Protein AF-A0A532TIZ2-F1 (afdb_monomer_lite)

Sequence (999 aa):
MKEFKVNKYITLKQEGVMSITEIHMETHTLVHWHSSIPINERNEDNTEEEFNNRCSSIQKWVESEYDKTLLPYDIAFQLLERLSDSREPIAKKVFKRDVLKGFLSGESDVVNFILGNRYLNLFSEEDLGKLFDKRNLNILSGGIIYPYNFKRLIKFDEDFAKLVLKNDINYYLKSENFEIFRDILREDLFDAFSEEEFQDFDLKKLDDALFKLLKKELDWYIEWNHHLREKFKSFQKVSKILIFRNSKSIVNFFQRMYSILNKDQKVALISYLLFDQNKIDQLIFEKIQKNLKNLDWRKISFIILDNTSHASGIDKKDFKLNENTIDLLEKYDIPFLSIVSEEIKKILERTILAYKNRQERIRFYLFGILLENNSRILREFLSKHYDDLNSEEKCWIMTTFIIYKESPEFLMKSLKKKYEQLDLIEFSQIVSSGNYVPSKQNIEKLGELGLKILLNVIIYNKYEYNFEYRDEIGKLTTNIVKDNKENLKILIIECLLASFQANSYEAIVNLFNTEIVKLLNKSDVIKISKNSGHNFLNIINKIFNEEYPPTYLEYFLSKMGPEGGDLIFKFTQKRDYLDYIFKIMREMGSDMIAPFIKNVILNDKYYEYGDWSYEFLKEFFKIYDKDQICQIFESPEYDLINRLVKTYIPENPWTNVHDNIIMFLFMAYEKLDLDIIQKINTRLTEPIKKEIFLCFQDGQDFEDSSKIKKYNDIMKILGHQNESIMDLLSVIKDISDISLFEDLKVILKDKEFTPPKNFIERLNEIRILLEERIDLFSPEDFGCEAKNYINDFFYEFEKFLQYIIFGYYSSEVKHMLKQLTHFFDCLLVLNKIIHNIVKISFHYEHMNELRNENYEHYKSIGLFLKAPAWVEKNKILSNKLNIKPRTYPAIRMRWWEEDWEKYMTERDKNLKNEFAYYFAQRKYADNIMKSISLKVIDEKLKVNMAWKLPETERKQLQNINNKSCGFKINEENVKIGLSLHRKYYRECALEFLRNIKSN

pLDDT: mean 72.01, std 16.57, range [27.97, 94.81]

Radius of gyration: 46.04 Å; chains: 1; bounding box: 103×100×116 Å

Secondary structure (DSSP, 8-state):
---EEEETTEEE---SSS--------HHHHHHHHHTS-GGG--TT-HHHHHHHHHHHHHHHHHTTS-TTSS-HHHHHHHHHHHHHTT-HHHHHHHHHHHHHHHHT--HHHHHHHHHTTGGGGS-HHHHHHHT-TTSGGGGTTS---HHHHHHHHHH-HHHHHHHHHHHHHHHHHHT-HHHHHHHHHTTGGGGS-HHHHTTS-HHHHHHHHHHHHHHHHHHHHHTTT--HHHHHHHHHHHHHHHTS-HHHHHHHHHHHHHHS-HHHHHHHHHHHTBTT----HHHHHHHHHHHTTS-HHHHHHHHHHHHHT-TTS-GGG--B-HHHHHHHHHTT--HHHHHHHHHHHHHHHHHHHHHHH-PPP-THHHHHHHHH-HHHHHHHHHHTTTTS-HHHHHHHHHHHHHSS---HHHHHHHHHHHTTS-HHHHHHHHHHTT-PPPHHHHHHHTHHHHHHHHHHHHH---SS-HHHHHHHHHHHHHHHHHSHHHHHHHHHHHHHHHHHTT-HHHHHHHHTSGGGGG--HHHHHHHHHHTTTHHHHHHHHHTTSSS--TTHHHHHHTSTHHHHHHHHHHHTTS--HHHHHHHHHHHGGGGHHHHIIIIIS-SS-----SHHHHHHHHHHHHS-HHHHHHHHH-TTT-HHHHHHHH--TT-TTSHHHHHHHHHHHHHHHHS-HHHHHHHHTTS-HHHHHHHHHHHHHT--TT-HHHHHHHHHHHHHTT---HHHHHHHHHHHHHH-STTHHHHHHHTTSS-----TTHHHHHHHHHHHHHHTGGGG-GGG--TTHHHHHHHHHHHHHHHHHHHHHH---SSHHHHHHHHHHHHHHHHHHHHHHHHHHHHHT--TTHHHHHHHHHHHHHHTTGGGSPPHHHHHHHHHHHHTTPPPP----TTSSS-HHHHHHHHHHHHHHHHHHHHHHHHHHHHHHHHHHH-EEEEETTEEEEE---PPPHHHHHHHHHHHTT-GGGSS-HHHHHHT--SS-HHHHHHHHHHHHHHTT-

Foldseek 3Di:
DDWDDPDPQDTDDDDDDDDDADDDDDPVLVVVVVVPDDPVPDPVPCPPVVSNVVVVLVVVCVVVLNPCVSDPPVSSLVVLVRVVVSVGPSSLVVNLVVLLVLLQVLPQVSVQVSQVVVVCVSDDLVRVLVSPDPVRLSSLLRYLRQLVVLVSVCVNPLVSSLVSVLSNVQVCLVVVVLVSVLRCLLNLVVVSDALVRLVPHPVVSVLVSLLVVLLVLLVVCVVVPAPPDSSLSSVLSSLVSLVSDDPVSSLVSVVVSVVPDDQSSVLSVVLSCQWPSRPNDVSNCVSCLVVVVPHPLLSSLLNLLVNQLPPPPPDLSRNATDVVVCVVCVVSVNPNLVSNLVSVVVVLVVQVVCCVVPVPQRSLRRVLSCQPHPVVSVVSNCVPCLVVDDLLSVLVSVLSQFLHQDGDLVVLVVCLVVLVVHPLLSSLLNNQSNLGQGHLVSLLSSQLSSLSNLLSVLQNRPDPDDLVSLASSLVSNVVSDVVRDDVSVVVLLVSLLVCLLVVPLSSNQSSLQGCNLVVDALVSLCVSCVSSPPSVVVSLVVQLPDPDGHPRLLVSLLSPFLVSLLSVLVSVLPDDDVVVVLVSCLSNQPSNLVSCLVRLQQDQDGDPDDPCSLVVLVSVLVNDALVRLLCCCVPPVCVSLVSLQVRADLVCCPGSNNVNSLSNLLSNLLRYDLVSLLVSLVSHDLSSLVSNLVCLVVVDPPPDPVSVVSSVSSCVSSPDDDVLVVVVVVLVCVVVVPVCLVVVVVVLVDQDDDDDPCPLVVLVVVLVSLVVCLCVVPDPPDDPVVVVVVVVVLVSVVVVLVCVLPRDADPDLVRRVSSVVSSVSSVVSVVVSVVVVVVVVPPDPCVVVVVVVVVCVCVVVVVVVDDPVVVVVVVVVCVVVVHDPPDPDDPPPPDDPVNVVVVVVLCVVQVVLVVVLVVLLVVLVVVQSVQWDWDQDPSDTDTGTDNDDDPVSLVVNVVSQVRHPPPPPDPPCSVVVDDDDCVVVVCSVVVVVVVVVVD

Structure (mmCIF, N/CA/C/O backbone):
data_AF-A0A532TIZ2-F1
#
_entry.id   AF-A0A532TIZ2-F1
#
loop_
_atom_site.group_PDB
_atom_site.id
_atom_site.type_symbol
_atom_site.label_atom_id
_atom_site.label_alt_id
_atom_site.label_comp_id
_atom_site.label_asym_id
_atom_site.label_entity_id
_atom_site.label_seq_id
_atom_site.pdbx_PDB_ins_code
_atom_site.Cartn_x
_atom_site.Cartn_y
_atom_site.Cartn_z
_atom_site.occupancy
_atom_site.B_iso_or_equiv
_atom_site.auth_seq_id
_atom_site.auth_comp_id
_atom_site.auth_asym_id
_atom_site.auth_atom_id
_atom_site.pdbx_PDB_model_num
ATOM 1 N N . MET A 1 1 ? 43.690 36.277 17.079 1.00 34.22 1 MET A N 1
ATOM 2 C CA . MET A 1 1 ? 44.538 35.326 16.334 1.00 34.22 1 MET A CA 1
ATOM 3 C C . MET A 1 1 ? 43.988 33.931 16.557 1.00 34.22 1 MET A C 1
ATOM 5 O O . MET A 1 1 ? 43.847 33.546 17.712 1.00 34.22 1 MET A O 1
ATOM 9 N N . LYS A 1 2 ? 43.603 33.211 15.503 1.00 30.88 2 LYS A N 1
ATOM 10 C CA . LYS A 1 2 ? 43.252 31.791 15.618 1.00 30.88 2 LYS A CA 1
ATOM 11 C C . LYS A 1 2 ? 44.083 31.010 14.610 1.00 30.88 2 LYS A C 1
ATOM 13 O O . LYS A 1 2 ? 44.098 31.350 13.435 1.00 30.88 2 LYS A O 1
ATOM 18 N N . GLU A 1 3 ? 44.809 30.031 15.126 1.00 30.25 3 GLU A N 1
ATOM 19 C CA . GLU A 1 3 ? 45.696 29.135 14.391 1.00 30.25 3 GLU A CA 1
ATOM 20 C C . GLU A 1 3 ? 44.941 27.823 14.160 1.00 30.25 3 GLU A C 1
ATOM 22 O O . GLU A 1 3 ? 44.335 27.297 15.097 1.00 30.25 3 GLU A O 1
ATOM 27 N N . PHE A 1 4 ? 44.965 27.297 12.936 1.00 39.44 4 PHE A N 1
ATOM 28 C CA . PHE A 1 4 ? 44.379 25.994 12.627 1.00 39.44 4 PHE A CA 1
ATOM 29 C C . PHE A 1 4 ? 45.441 25.087 12.011 1.00 39.44 4 PHE A C 1
ATOM 31 O O . PHE A 1 4 ? 46.046 25.406 10.987 1.00 39.44 4 PHE A O 1
ATOM 38 N N . LYS A 1 5 ? 45.672 23.947 12.666 1.00 32.88 5 LYS A N 1
ATOM 39 C CA . LYS A 1 5 ? 46.545 22.880 12.177 1.00 32.88 5 LYS A CA 1
ATOM 40 C C . LYS A 1 5 ? 45.736 21.934 11.311 1.00 32.88 5 LYS A C 1
ATOM 42 O O . LYS A 1 5 ? 44.801 21.306 11.801 1.00 32.88 5 LYS A O 1
ATOM 47 N N . VAL A 1 6 ? 46.129 21.820 10.048 1.00 42.00 6 VAL A N 1
ATOM 48 C CA . VAL A 1 6 ? 45.466 20.935 9.083 1.00 42.00 6 VAL A CA 1
ATOM 49 C C . VAL A 1 6 ? 46.003 19.501 9.221 1.00 42.00 6 VAL A C 1
ATOM 51 O O . VAL A 1 6 ? 45.231 18.558 9.098 1.00 42.00 6 VAL A O 1
ATOM 54 N N . ASN A 1 7 ? 47.281 19.326 9.598 1.00 36.06 7 ASN A N 1
ATOM 55 C CA . ASN A 1 7 ? 47.819 18.158 10.323 1.00 36.06 7 ASN A CA 1
ATOM 56 C C . ASN A 1 7 ? 49.219 18.482 10.910 1.00 36.06 7 ASN A C 1
ATOM 58 O O . ASN A 1 7 ? 49.564 19.655 11.060 1.00 36.06 7 ASN A O 1
ATOM 62 N N . LYS A 1 8 ? 50.028 17.460 11.251 1.00 32.47 8 LYS A N 1
ATOM 63 C CA . LYS A 1 8 ? 51.372 17.603 11.849 1.00 32.47 8 LYS A CA 1
ATOM 64 C C . LYS A 1 8 ? 52.333 18.512 11.053 1.00 32.47 8 LYS A C 1
ATOM 66 O O . LYS A 1 8 ? 53.225 19.068 11.686 1.00 32.47 8 LYS A O 1
ATOM 71 N N . TYR A 1 9 ? 52.137 18.714 9.744 1.00 35.22 9 TYR A N 1
ATOM 72 C CA . TYR A 1 9 ? 53.140 19.349 8.875 1.00 35.22 9 TYR A CA 1
ATOM 73 C C . TYR A 1 9 ? 52.690 20.608 8.104 1.00 35.22 9 TYR A C 1
ATOM 75 O O . TYR A 1 9 ? 53.523 21.221 7.449 1.00 35.22 9 TYR A O 1
ATOM 83 N N . ILE A 1 10 ? 51.427 21.057 8.184 1.00 38.31 10 ILE A N 1
ATOM 84 C CA . ILE A 1 10 ? 50.990 22.316 7.533 1.00 38.31 10 ILE A CA 1
ATOM 85 C C . ILE A 1 10 ? 50.112 23.145 8.478 1.00 38.31 10 ILE A C 1
ATOM 87 O O . ILE A 1 10 ? 49.124 22.652 9.030 1.00 38.31 10 ILE A O 1
ATOM 91 N N . THR A 1 11 ? 50.471 24.423 8.648 1.00 35.41 11 THR A N 1
ATOM 92 C CA . THR A 1 11 ? 49.719 25.420 9.432 1.00 35.41 11 THR A CA 1
ATOM 93 C C . THR A 1 11 ? 49.657 26.739 8.661 1.00 35.41 11 THR A C 1
ATOM 95 O O . THR A 1 11 ? 50.695 27.247 8.248 1.00 35.41 11 THR A O 1
ATOM 98 N N . LEU A 1 12 ? 48.459 27.306 8.492 1.00 35.09 12 LEU A N 1
ATOM 99 C CA . LEU A 1 12 ? 48.246 28.593 7.813 1.00 35.09 12 LEU A CA 1
ATOM 100 C C . LEU A 1 12 ? 47.827 29.680 8.817 1.00 35.09 12 LEU A C 1
ATOM 102 O O . LEU A 1 12 ? 47.101 29.404 9.776 1.00 35.09 12 LEU A O 1
ATOM 106 N N . LYS A 1 13 ? 48.283 30.921 8.594 1.00 30.23 13 LYS A N 1
ATOM 107 C CA . LYS A 1 13 ? 48.009 32.098 9.441 1.00 30.23 13 LYS A CA 1
ATOM 108 C C . LYS A 1 13 ? 47.338 33.208 8.633 1.00 30.23 13 LYS A C 1
ATOM 110 O O . LYS A 1 13 ? 47.732 33.455 7.502 1.00 30.23 13 LYS A O 1
ATOM 115 N N . GLN A 1 14 ? 46.369 33.901 9.238 1.00 35.06 14 GLN A N 1
ATOM 116 C CA . GLN A 1 14 ? 45.658 35.023 8.616 1.00 35.06 14 GLN A CA 1
ATOM 117 C C . GLN A 1 14 ? 45.707 36.291 9.484 1.00 35.06 14 GLN A C 1
ATOM 119 O O . GLN A 1 14 ? 45.419 36.235 10.683 1.00 35.06 14 GLN A O 1
ATOM 124 N N . GLU A 1 15 ? 45.955 37.437 8.841 1.00 32.72 15 GLU A N 1
ATOM 125 C CA . GLU A 1 15 ? 45.622 38.782 9.327 1.00 32.72 15 GLU A CA 1
ATOM 126 C C . GLU A 1 15 ? 44.833 39.554 8.250 1.00 32.72 15 GLU A C 1
ATOM 128 O O . GLU A 1 15 ? 45.252 39.619 7.104 1.00 32.72 15 GLU A O 1
ATOM 133 N N . GLY A 1 16 ? 43.687 40.129 8.639 1.00 39.34 16 GLY A N 1
ATOM 134 C CA . GLY A 1 16 ? 43.074 41.324 8.033 1.00 39.34 16 GLY A CA 1
ATOM 135 C C . GLY A 1 16 ? 42.548 41.306 6.582 1.00 39.34 16 GLY A C 1
ATOM 136 O O . GLY A 1 16 ? 43.283 41.605 5.658 1.00 39.34 16 GLY A O 1
ATOM 137 N N . VAL A 1 17 ? 41.211 41.219 6.463 1.00 37.53 17 VAL A N 1
ATOM 138 C CA . VAL A 1 17 ? 40.320 41.741 5.389 1.00 37.53 17 VAL A CA 1
ATOM 139 C C . VAL A 1 17 ? 40.190 40.946 4.065 1.00 37.53 17 VAL A C 1
ATOM 141 O O . VAL A 1 17 ? 41.096 40.863 3.253 1.00 37.53 17 VAL A O 1
ATOM 144 N N . MET A 1 18 ? 38.942 40.489 3.855 1.00 35.25 18 MET A N 1
ATOM 145 C CA . MET A 1 18 ? 38.263 39.928 2.667 1.00 35.25 18 MET A CA 1
ATOM 146 C C . MET A 1 18 ? 38.646 38.523 2.144 1.00 35.25 18 MET A C 1
ATOM 148 O O . MET A 1 18 ? 39.524 38.346 1.315 1.00 35.25 18 MET A O 1
ATOM 152 N N . SER A 1 19 ? 37.846 37.554 2.628 1.00 44.06 19 SER A N 1
ATOM 153 C CA . SER A 1 19 ? 37.403 36.262 2.056 1.00 44.06 19 SER A CA 1
ATOM 154 C C . SER A 1 19 ? 38.393 35.382 1.282 1.00 44.06 19 SER A C 1
ATOM 156 O O . SER A 1 19 ? 38.682 35.676 0.127 1.00 44.06 19 SER A O 1
ATOM 158 N N . ILE A 1 20 ? 38.724 34.203 1.836 1.00 36.94 20 ILE A N 1
ATOM 159 C CA . ILE A 1 20 ? 39.122 33.012 1.057 1.00 36.94 20 ILE A CA 1
ATOM 160 C C . ILE A 1 20 ? 38.480 31.743 1.657 1.00 36.94 20 ILE A C 1
ATOM 162 O O . ILE A 1 20 ? 38.306 31.630 2.871 1.00 36.94 20 ILE A O 1
ATOM 166 N N . THR A 1 21 ? 38.091 30.845 0.752 1.00 39.59 21 THR A N 1
ATOM 167 C CA . THR A 1 21 ? 37.381 29.562 0.886 1.00 39.59 21 THR A CA 1
ATOM 168 C C . THR A 1 21 ? 38.260 28.443 1.479 1.00 39.59 21 THR A C 1
ATOM 170 O O . THR A 1 21 ? 39.451 28.370 1.189 1.00 39.59 21 THR A O 1
ATOM 173 N N . GLU A 1 22 ? 37.671 27.553 2.286 1.00 35.91 22 GLU A N 1
ATOM 174 C CA . GLU A 1 22 ? 38.314 26.355 2.860 1.00 35.91 22 GLU A CA 1
ATOM 175 C C . GLU A 1 22 ? 38.720 25.328 1.780 1.00 35.91 22 GLU A C 1
ATOM 177 O O . GLU A 1 22 ? 37.958 25.069 0.850 1.00 35.91 22 GLU A O 1
ATOM 182 N N . ILE A 1 23 ? 39.894 24.693 1.927 1.00 43.00 23 ILE A N 1
ATOM 183 C CA . ILE A 1 23 ? 40.349 23.569 1.089 1.00 43.00 23 ILE A CA 1
ATOM 184 C C . ILE A 1 23 ? 40.447 22.313 1.963 1.00 43.00 23 ILE A C 1
ATOM 186 O O . ILE A 1 23 ? 41.259 22.255 2.887 1.00 43.00 23 ILE A O 1
ATOM 190 N N . HIS A 1 24 ? 39.680 21.276 1.629 1.00 35.31 24 HIS A N 1
ATOM 191 C CA . HIS A 1 24 ? 39.902 19.917 2.123 1.00 35.31 24 HIS A CA 1
ATOM 192 C C . HIS A 1 24 ? 40.517 19.068 1.006 1.00 35.31 24 HIS A C 1
ATOM 194 O O . HIS A 1 24 ? 39.859 18.762 0.017 1.00 35.31 24 HIS A O 1
ATOM 200 N N . MET A 1 25 ? 41.779 18.667 1.172 1.00 41.59 25 MET A N 1
ATOM 201 C CA . MET A 1 25 ? 42.402 17.622 0.357 1.00 41.59 25 MET A CA 1
ATOM 202 C C . MET A 1 25 ? 42.640 16.385 1.219 1.00 41.59 25 MET A C 1
ATOM 204 O O . MET A 1 25 ? 43.284 16.456 2.264 1.00 41.59 25 MET A O 1
ATOM 208 N N . GLU A 1 26 ? 42.133 15.242 0.770 1.00 40.47 26 GLU A N 1
ATOM 209 C CA . GLU A 1 26 ? 42.406 13.955 1.401 1.00 40.47 26 GLU A CA 1
ATOM 210 C C . GLU A 1 26 ? 43.879 13.551 1.232 1.00 40.47 26 GLU A C 1
ATOM 212 O O . GLU A 1 26 ? 44.480 13.728 0.163 1.00 40.47 26 GLU A O 1
ATOM 217 N N . THR A 1 27 ? 44.433 12.927 2.276 1.00 41.22 27 THR A N 1
ATOM 218 C CA . THR A 1 27 ? 45.801 12.388 2.376 1.00 41.22 27 THR A CA 1
ATOM 219 C C . THR A 1 27 ? 46.202 11.491 1.200 1.00 41.22 27 THR A C 1
ATOM 221 O O . THR A 1 27 ? 47.382 11.436 0.863 1.00 41.22 27 THR A O 1
ATOM 224 N N . HIS A 1 28 ? 45.247 10.842 0.525 1.00 41.47 28 HIS A N 1
ATOM 225 C CA . HIS A 1 28 ? 45.518 9.949 -0.607 1.00 41.47 28 HIS A CA 1
ATOM 226 C C . HIS A 1 28 ? 46.128 10.675 -1.827 1.00 41.47 28 HIS A C 1
ATOM 228 O O . HIS A 1 28 ? 46.906 10.082 -2.567 1.00 41.47 28 HIS A O 1
ATOM 234 N N . THR A 1 29 ? 45.834 11.966 -2.018 1.00 47.03 29 THR A N 1
ATOM 235 C CA . THR A 1 29 ? 46.237 12.756 -3.205 1.00 47.03 29 THR A CA 1
ATOM 236 C C . THR A 1 29 ? 47.716 13.138 -3.184 1.00 47.03 29 THR A C 1
ATOM 238 O O . THR A 1 29 ? 48.427 12.982 -4.173 1.00 47.03 29 THR A O 1
ATOM 241 N N . LEU A 1 30 ? 48.195 13.593 -2.022 1.00 51.75 30 LEU A N 1
ATOM 242 C CA . LEU A 1 30 ? 49.608 13.908 -1.777 1.00 51.75 30 LEU A CA 1
ATOM 243 C C . LEU A 1 30 ? 50.471 12.636 -1.800 1.00 51.75 30 LEU A C 1
ATOM 245 O O . LEU A 1 30 ? 51.596 12.661 -2.293 1.00 51.75 30 LEU A O 1
ATOM 249 N N . VAL A 1 31 ? 49.918 11.510 -1.335 1.00 49.47 31 VAL A N 1
ATOM 250 C CA . VAL A 1 31 ? 50.572 10.194 -1.384 1.00 49.47 31 VAL A CA 1
ATOM 251 C C . VAL A 1 31 ? 50.683 9.675 -2.823 1.00 49.47 31 VAL A C 1
ATOM 253 O O . VAL A 1 31 ? 51.736 9.156 -3.195 1.00 49.47 31 VAL A O 1
ATOM 256 N N . HIS A 1 32 ? 49.661 9.872 -3.666 1.00 51.12 32 HIS A N 1
ATOM 257 C CA . HIS A 1 32 ? 49.709 9.499 -5.087 1.00 51.12 32 HIS A CA 1
ATOM 258 C C . HIS A 1 32 ? 50.743 10.324 -5.877 1.00 51.12 32 HIS A C 1
ATOM 260 O O . HIS A 1 32 ? 51.453 9.786 -6.723 1.00 51.12 32 HIS A O 1
ATOM 266 N N . TRP A 1 33 ? 50.894 11.610 -5.543 1.00 58.62 33 TRP A N 1
ATOM 267 C CA . TRP A 1 33 ? 51.906 12.504 -6.123 1.00 58.62 33 TRP A CA 1
ATOM 268 C C . TRP A 1 33 ? 53.349 12.164 -5.705 1.00 58.62 33 TRP A C 1
ATOM 270 O O . TRP A 1 33 ? 54.302 12.364 -6.461 1.00 58.62 33 TRP A O 1
ATOM 280 N N . HIS A 1 34 ? 53.536 11.624 -4.500 1.00 55.47 34 HIS A N 1
ATOM 281 C CA . HIS A 1 34 ? 54.830 11.094 -4.060 1.00 55.47 34 HIS A CA 1
ATOM 282 C C . HIS A 1 34 ? 55.160 9.754 -4.745 1.00 55.47 34 HIS A C 1
ATOM 284 O O . HIS A 1 34 ? 56.325 9.424 -4.969 1.00 55.47 34 HIS A O 1
ATOM 290 N N . SER A 1 35 ? 54.142 8.967 -5.100 1.00 52.12 35 SER A N 1
ATOM 291 C CA . SER A 1 35 ? 54.313 7.650 -5.723 1.00 52.12 35 SER A CA 1
ATOM 292 C C . SER A 1 35 ? 54.387 7.675 -7.256 1.00 52.12 35 SER A C 1
ATOM 294 O O . SER A 1 35 ? 54.771 6.663 -7.839 1.00 52.12 35 SER A O 1
ATOM 296 N N . SER A 1 36 ? 54.135 8.818 -7.903 1.00 51.69 36 SER A N 1
ATOM 297 C CA . SER A 1 36 ? 54.327 9.025 -9.348 1.00 51.69 36 SER A CA 1
ATOM 298 C C . SER A 1 36 ? 55.747 9.463 -9.750 1.00 51.69 36 SER A C 1
ATOM 300 O O . SER A 1 36 ? 56.029 9.569 -10.938 1.00 51.69 36 SER A O 1
ATOM 302 N N . ILE A 1 37 ? 56.656 9.690 -8.792 1.00 55.03 37 ILE A N 1
ATOM 303 C CA . ILE A 1 37 ? 58.074 9.988 -9.066 1.00 55.03 37 ILE A CA 1
ATOM 304 C C . ILE A 1 37 ? 58.784 8.692 -9.494 1.00 55.03 37 ILE A C 1
ATOM 306 O O . ILE A 1 37 ? 58.632 7.688 -8.778 1.00 55.03 37 ILE A O 1
ATOM 310 N N . PRO A 1 38 ? 59.575 8.686 -10.584 1.00 52.81 38 PRO A N 1
ATOM 311 C CA . PRO A 1 38 ? 60.436 7.562 -10.943 1.00 52.81 38 PRO A CA 1
ATOM 312 C C . PRO A 1 38 ? 61.290 7.121 -9.743 1.00 52.81 38 PRO A C 1
ATOM 314 O O . PRO A 1 38 ? 61.856 7.946 -9.033 1.00 52.81 38 PRO A O 1
ATOM 317 N N . ILE A 1 39 ? 61.352 5.816 -9.466 1.00 55.78 39 ILE A N 1
ATOM 318 C CA . ILE A 1 39 ? 62.003 5.267 -8.256 1.00 55.78 39 ILE A CA 1
ATOM 319 C C . ILE A 1 39 ? 63.476 5.702 -8.150 1.00 55.78 39 ILE A C 1
ATOM 321 O O . ILE A 1 39 ? 63.981 5.919 -7.057 1.00 55.78 39 ILE A O 1
ATOM 325 N N . ASN A 1 40 ? 64.136 5.895 -9.288 1.00 53.69 40 ASN A N 1
ATOM 326 C CA . ASN A 1 40 ? 65.515 6.361 -9.422 1.00 53.69 40 ASN A CA 1
ATOM 327 C C . ASN A 1 40 ? 65.742 7.844 -9.067 1.00 53.69 40 ASN A C 1
ATOM 329 O O . ASN A 1 40 ? 66.893 8.263 -9.007 1.00 53.69 40 ASN A O 1
ATOM 333 N N . GLU A 1 41 ? 64.684 8.625 -8.840 1.00 55.41 41 GLU A N 1
ATOM 334 C CA . GLU A 1 41 ? 64.750 10.018 -8.369 1.00 55.41 41 GLU A CA 1
ATOM 335 C C . GLU A 1 41 ? 64.308 10.171 -6.904 1.00 55.41 41 GLU A C 1
ATOM 337 O O . GLU A 1 41 ? 64.310 11.279 -6.375 1.00 55.41 41 GLU A O 1
ATOM 342 N N . ARG A 1 42 ? 63.930 9.077 -6.226 1.00 60.81 42 ARG A N 1
ATOM 343 C CA . ARG A 1 42 ? 63.575 9.111 -4.802 1.00 60.81 42 ARG A CA 1
ATOM 344 C C . ARG A 1 42 ? 64.839 8.947 -3.964 1.00 60.81 42 ARG A C 1
ATOM 346 O O . ARG A 1 42 ? 65.405 7.859 -3.918 1.00 60.81 42 ARG A O 1
ATOM 353 N N . ASN A 1 43 ? 65.260 9.999 -3.266 1.00 58.12 43 ASN A N 1
ATOM 354 C CA . ASN A 1 43 ? 66.230 9.853 -2.182 1.00 58.12 43 ASN A CA 1
ATOM 355 C C . ASN A 1 43 ? 65.497 9.313 -0.946 1.00 58.12 43 ASN A C 1
ATOM 357 O O . ASN A 1 43 ? 64.797 10.055 -0.259 1.00 58.12 43 ASN A O 1
ATOM 361 N N . GLU A 1 44 ? 65.649 8.016 -0.664 1.00 58.31 44 GLU A N 1
ATOM 362 C CA . GLU A 1 44 ? 64.979 7.335 0.461 1.00 58.31 44 GLU A CA 1
ATOM 363 C C . GLU A 1 44 ? 65.315 7.947 1.838 1.00 58.31 44 GLU A C 1
ATOM 365 O O . GLU A 1 44 ? 64.528 7.809 2.772 1.00 58.31 44 GLU A O 1
ATOM 370 N N . ASP A 1 45 ? 66.405 8.714 1.940 1.00 58.19 45 ASP A N 1
ATOM 371 C CA . ASP A 1 45 ? 66.856 9.356 3.180 1.00 58.19 45 ASP A CA 1
ATOM 372 C C . ASP A 1 45 ? 66.330 10.792 3.405 1.00 58.19 45 ASP A C 1
ATOM 374 O O . ASP A 1 45 ? 66.644 11.381 4.439 1.00 58.19 45 ASP A O 1
ATOM 378 N N . ASN A 1 46 ? 65.530 11.384 2.496 1.00 57.50 46 ASN A N 1
ATOM 379 C CA . ASN A 1 46 ? 65.128 12.802 2.613 1.00 57.50 46 ASN A CA 1
ATOM 380 C C . ASN A 1 46 ? 63.627 13.109 2.431 1.00 57.50 46 ASN A C 1
ATOM 382 O O . ASN A 1 46 ? 63.234 14.171 1.939 1.00 57.50 46 ASN A O 1
ATOM 386 N N . THR A 1 47 ? 62.759 12.193 2.866 1.00 71.38 47 THR A N 1
ATOM 387 C CA . THR A 1 47 ? 61.303 12.302 2.659 1.00 71.38 47 THR A CA 1
ATOM 388 C C . THR A 1 47 ? 60.657 13.517 3.337 1.00 71.38 47 THR A C 1
ATOM 390 O O . THR A 1 47 ? 59.639 14.007 2.859 1.00 71.38 47 THR A O 1
ATOM 393 N N . GLU A 1 48 ? 61.215 14.020 4.446 1.00 73.38 48 GLU A N 1
ATOM 394 C CA . GLU A 1 48 ? 60.660 15.187 5.156 1.00 73.38 48 GLU A CA 1
ATOM 395 C C . GLU A 1 48 ? 61.045 16.516 4.486 1.00 73.38 48 GLU A C 1
ATOM 397 O O . GLU A 1 48 ? 60.191 17.391 4.335 1.00 73.38 48 GLU A O 1
ATOM 402 N N . GLU A 1 49 ? 62.290 16.670 4.021 1.00 77.44 49 GLU A N 1
ATOM 403 C CA . GLU A 1 49 ? 62.722 17.884 3.318 1.00 77.44 49 GLU A CA 1
ATOM 404 C C . GLU A 1 49 ? 62.057 17.999 1.941 1.00 77.44 49 GLU A C 1
ATOM 406 O O . GLU A 1 49 ? 61.545 19.063 1.590 1.00 77.44 49 GLU A O 1
ATOM 411 N N . GLU A 1 50 ? 61.974 16.902 1.182 1.00 71.38 50 GLU A N 1
ATOM 412 C CA . GLU A 1 50 ? 61.263 16.880 -0.101 1.00 71.38 50 GLU A CA 1
ATOM 413 C C . GLU A 1 50 ? 59.768 17.169 0.067 1.00 71.38 50 GLU A C 1
ATOM 415 O O . GLU A 1 50 ? 59.193 17.928 -0.719 1.00 71.38 50 GLU A O 1
ATOM 420 N N . PHE A 1 51 ? 59.138 16.623 1.112 1.00 75.62 51 PHE A N 1
ATOM 421 C CA . PHE A 1 51 ? 57.753 16.937 1.448 1.00 75.62 51 PHE A CA 1
ATOM 422 C C . PHE A 1 51 ? 57.576 18.429 1.765 1.00 75.62 51 PHE A C 1
ATOM 424 O O . PHE A 1 51 ? 56.690 19.074 1.203 1.00 75.62 51 PHE A O 1
ATOM 431 N N . ASN A 1 52 ? 58.449 19.010 2.592 1.00 76.94 52 ASN A N 1
ATOM 432 C CA . ASN A 1 52 ? 58.395 20.432 2.943 1.00 76.94 52 ASN A CA 1
ATOM 433 C C . ASN A 1 52 ? 58.643 21.346 1.734 1.00 76.94 52 ASN A C 1
ATOM 435 O O . ASN A 1 52 ? 57.942 22.348 1.557 1.00 76.94 52 ASN A O 1
ATOM 439 N N . ASN A 1 53 ? 59.588 20.986 0.863 1.00 79.38 53 ASN A N 1
ATOM 440 C CA . ASN A 1 53 ? 59.841 21.691 -0.392 1.00 79.38 53 ASN A CA 1
ATOM 441 C C . ASN A 1 53 ? 58.611 21.643 -1.307 1.00 79.38 53 ASN A C 1
ATOM 443 O O . ASN A 1 53 ? 58.214 22.663 -1.866 1.00 79.38 53 ASN A O 1
ATOM 447 N N . ARG A 1 54 ? 57.935 20.493 -1.394 1.00 76.62 54 ARG A N 1
ATOM 448 C CA . ARG A 1 54 ? 56.689 20.327 -2.155 1.00 76.62 54 ARG A CA 1
ATOM 449 C C . ARG A 1 54 ? 55.527 21.132 -1.584 1.00 76.62 54 ARG A C 1
ATOM 451 O O . ARG A 1 54 ? 54.824 21.795 -2.346 1.00 76.62 54 ARG A O 1
ATOM 458 N N . CYS A 1 55 ? 55.341 21.125 -0.266 1.00 80.75 55 CYS A N 1
ATOM 459 C CA . CYS A 1 55 ? 54.345 21.963 0.399 1.00 80.75 55 CYS A CA 1
ATOM 460 C C . CYS A 1 55 ? 54.615 23.450 0.152 1.00 80.75 55 CYS A C 1
ATOM 462 O O . CYS A 1 55 ? 53.683 24.191 -0.149 1.00 80.75 55 CYS A O 1
ATOM 464 N N . SER A 1 56 ? 55.883 23.866 0.191 1.00 81.62 56 SER A N 1
ATOM 465 C CA . SER A 1 56 ? 56.294 25.241 -0.109 1.00 81.62 56 SER A CA 1
ATOM 466 C C . SER A 1 56 ? 56.027 25.617 -1.568 1.00 81.62 56 SER A C 1
ATOM 468 O O . SER A 1 56 ? 55.584 26.730 -1.841 1.00 81.62 56 SER A O 1
ATOM 470 N N . SER A 1 57 ? 56.246 24.697 -2.512 1.00 86.81 57 SER A N 1
ATOM 471 C CA . SER A 1 57 ? 55.924 24.909 -3.929 1.00 86.81 57 SER A CA 1
ATOM 472 C C . SER A 1 57 ? 54.419 25.020 -4.169 1.00 86.81 57 SER A C 1
ATOM 474 O O . SER A 1 57 ? 53.996 25.924 -4.882 1.00 86.81 57 SER A O 1
ATOM 476 N N . ILE A 1 58 ? 53.597 24.174 -3.533 1.00 87.12 58 ILE A N 1
ATOM 477 C CA . ILE A 1 58 ? 52.129 24.295 -3.602 1.00 87.12 58 ILE A CA 1
ATOM 478 C C . ILE A 1 58 ? 51.667 25.608 -2.966 1.00 87.12 58 ILE A C 1
ATOM 480 O O . ILE A 1 58 ? 50.810 26.283 -3.527 1.00 87.12 58 ILE A O 1
ATOM 484 N N . GLN A 1 59 ? 52.239 26.001 -1.827 1.00 85.50 59 GLN A N 1
ATOM 485 C CA . GLN A 1 59 ? 51.899 27.261 -1.175 1.00 85.50 59 GLN A CA 1
ATOM 486 C C . GLN A 1 59 ? 52.212 28.455 -2.084 1.00 85.50 59 GLN A C 1
ATOM 488 O O . GLN A 1 59 ? 51.322 29.257 -2.347 1.00 85.50 59 GLN A O 1
ATOM 493 N N . LYS A 1 60 ? 53.428 28.529 -2.641 1.00 89.31 60 LYS A N 1
ATOM 494 C CA . LYS A 1 60 ? 53.812 29.575 -3.605 1.00 89.31 60 LYS A CA 1
ATOM 495 C C . LYS A 1 60 ? 52.931 29.562 -4.854 1.00 89.31 60 LYS A C 1
ATOM 497 O O . LYS A 1 60 ? 52.605 30.612 -5.400 1.00 89.31 60 LYS A O 1
ATOM 502 N N . TRP A 1 61 ? 52.532 28.379 -5.310 1.00 93.12 61 TRP A N 1
ATOM 503 C CA . TRP A 1 61 ? 51.604 28.225 -6.423 1.00 93.12 61 TRP A CA 1
ATOM 504 C C . TRP A 1 61 ? 50.220 28.808 -6.112 1.00 93.12 61 TRP A C 1
ATOM 506 O O . TRP A 1 61 ? 49.690 29.557 -6.923 1.00 93.12 61 TRP A O 1
ATOM 516 N N . VAL A 1 62 ? 49.664 28.559 -4.924 1.00 88.69 62 VAL A N 1
ATOM 517 C CA . VAL A 1 62 ? 48.397 29.176 -4.486 1.00 88.69 62 VAL A CA 1
ATOM 518 C C . VAL A 1 62 ? 48.552 30.692 -4.299 1.00 88.69 62 VAL A C 1
ATOM 520 O O . VAL A 1 62 ? 47.712 31.456 -4.769 1.00 88.69 62 VAL A O 1
ATOM 523 N N . GLU A 1 63 ? 49.639 31.141 -3.663 1.00 86.94 63 GLU A N 1
ATOM 524 C CA . GLU A 1 63 ? 49.934 32.563 -3.405 1.00 86.94 63 GLU A CA 1
ATOM 525 C C . GLU A 1 63 ? 50.142 33.382 -4.689 1.00 86.94 63 GLU A C 1
ATOM 527 O O . GLU A 1 63 ? 49.897 34.585 -4.701 1.00 86.94 63 GLU A O 1
ATOM 532 N N . SER A 1 64 ? 50.563 32.738 -5.779 1.00 91.75 64 SER A N 1
ATOM 533 C CA . SER A 1 64 ? 50.760 33.353 -7.102 1.00 91.75 64 SER A CA 1
ATOM 534 C C . SER A 1 64 ? 49.530 33.262 -8.011 1.00 91.75 64 SER A C 1
ATOM 536 O O . SER A 1 64 ? 49.655 33.349 -9.232 1.00 91.75 64 SER A O 1
ATOM 538 N N . GLU A 1 65 ? 48.340 33.061 -7.437 1.00 92.00 65 GLU A N 1
ATOM 539 C CA . GLU A 1 65 ? 47.091 32.876 -8.187 1.00 92.00 65 GLU A CA 1
ATOM 540 C C . GLU A 1 65 ? 47.176 31.729 -9.213 1.00 92.00 65 GLU A C 1
ATOM 542 O O . GLU A 1 65 ? 46.641 31.811 -10.325 1.00 92.00 65 GLU A O 1
ATOM 547 N N . TYR A 1 66 ? 47.824 30.630 -8.816 1.00 93.88 66 TYR A N 1
ATOM 548 C CA . TYR A 1 66 ? 47.971 29.398 -9.591 1.00 93.88 66 TYR A CA 1
ATOM 549 C C . TYR A 1 66 ? 48.850 29.542 -10.844 1.00 93.88 66 TYR A C 1
ATOM 551 O O . TYR A 1 66 ? 48.532 28.988 -11.906 1.00 93.88 66 TYR A O 1
ATOM 559 N N . ASP A 1 67 ? 49.973 30.261 -10.744 1.00 89.81 67 ASP A N 1
ATOM 560 C CA . ASP A 1 67 ? 50.943 30.374 -11.838 1.00 89.81 67 ASP A CA 1
ATOM 561 C C . ASP A 1 67 ? 51.503 28.995 -12.230 1.00 89.81 67 ASP A C 1
ATOM 563 O O . ASP A 1 67 ? 52.256 28.351 -11.500 1.00 89.81 67 ASP A O 1
ATOM 567 N N . LYS A 1 68 ? 51.160 28.542 -13.439 1.00 83.69 68 LYS A N 1
ATOM 568 C CA . LYS A 1 68 ? 51.555 27.235 -13.985 1.00 83.69 68 LYS A CA 1
ATOM 569 C C . LYS A 1 68 ? 53.060 27.023 -14.105 1.00 83.69 68 LYS A C 1
ATOM 571 O O . LYS A 1 68 ? 53.475 25.901 -14.356 1.00 83.69 68 LYS A O 1
ATOM 576 N N . THR A 1 69 ? 53.872 28.072 -14.014 1.00 88.50 69 THR A N 1
ATOM 577 C CA . THR A 1 69 ? 55.333 27.935 -14.062 1.00 88.50 69 THR A CA 1
ATOM 578 C C . THR A 1 69 ? 55.915 27.395 -12.754 1.00 88.50 69 THR A C 1
ATOM 580 O O . THR A 1 69 ? 57.046 26.914 -12.748 1.00 88.50 69 THR A O 1
ATOM 583 N N . LEU A 1 70 ? 55.146 27.432 -11.658 1.00 88.12 70 LEU A N 1
ATOM 584 C CA . LEU A 1 70 ? 55.605 27.047 -10.321 1.00 88.12 70 LEU A CA 1
ATOM 585 C C . LEU A 1 70 ? 55.338 25.580 -9.960 1.00 88.12 70 LEU A C 1
ATOM 587 O O . LEU A 1 70 ? 55.924 25.078 -9.001 1.00 88.12 70 LEU A O 1
ATOM 591 N N . LEU A 1 71 ? 54.479 24.887 -10.715 1.00 89.69 71 LEU A N 1
ATOM 592 C CA . LEU A 1 71 ? 54.225 23.450 -10.581 1.00 89.69 71 LEU A CA 1
ATOM 593 C C . LEU A 1 71 ? 54.193 22.785 -11.963 1.00 89.69 71 LEU A C 1
ATOM 595 O O . LEU A 1 71 ? 53.676 23.388 -12.903 1.00 89.69 71 LEU A O 1
ATOM 599 N N . PRO A 1 72 ? 54.671 21.534 -12.103 1.00 86.06 72 PRO A N 1
ATOM 600 C CA . PRO A 1 72 ? 54.511 20.801 -13.352 1.00 86.06 72 PRO A CA 1
ATOM 601 C C . PRO A 1 72 ? 53.027 20.678 -13.738 1.00 86.06 72 PRO A C 1
ATOM 603 O O . PRO A 1 72 ? 52.148 20.572 -12.878 1.00 86.06 72 PRO A O 1
ATOM 606 N N . TYR A 1 73 ? 52.746 20.758 -15.042 1.00 83.75 73 TYR A N 1
ATOM 607 C CA . TYR A 1 73 ? 51.390 20.962 -15.559 1.00 83.75 73 TYR A CA 1
ATOM 608 C C . TYR A 1 73 ? 50.412 19.837 -15.191 1.00 83.75 73 TYR A C 1
ATOM 610 O O . TYR A 1 73 ? 49.261 20.119 -14.878 1.00 83.75 73 TYR A O 1
ATOM 618 N N . ASP A 1 74 ? 50.864 18.585 -15.184 1.00 79.88 74 ASP A N 1
ATOM 619 C CA . ASP A 1 74 ? 50.085 17.405 -14.790 1.00 79.88 74 ASP A CA 1
ATOM 620 C C . ASP A 1 74 ? 49.576 17.489 -13.342 1.00 79.88 74 ASP A C 1
ATOM 622 O O . ASP A 1 74 ? 48.423 17.157 -13.063 1.00 79.88 74 ASP A O 1
ATOM 626 N N . ILE A 1 75 ? 50.407 18.006 -12.436 1.00 82.81 75 ILE A N 1
ATOM 627 C CA . ILE A 1 75 ? 50.074 18.212 -11.023 1.00 82.81 75 ILE A CA 1
ATOM 628 C C . ILE A 1 75 ? 49.204 19.457 -10.857 1.00 82.81 75 ILE A C 1
ATOM 630 O O . ILE A 1 75 ? 48.163 19.407 -10.201 1.00 82.81 75 ILE A O 1
ATOM 634 N N . ALA A 1 76 ? 49.605 20.570 -11.478 1.00 89.00 76 ALA A N 1
ATOM 635 C CA . ALA A 1 76 ? 48.870 21.829 -11.417 1.00 89.00 76 ALA A CA 1
ATOM 636 C C . ALA A 1 76 ? 47.433 21.666 -11.938 1.00 89.00 76 ALA A C 1
ATOM 638 O O . ALA A 1 76 ? 46.496 22.186 -11.337 1.00 89.00 76 ALA A O 1
ATOM 639 N N . PHE A 1 77 ? 47.244 20.910 -13.024 1.00 88.56 77 PHE A N 1
ATOM 640 C CA . PHE A 1 77 ? 45.937 20.678 -13.631 1.00 88.56 77 PHE A CA 1
ATOM 641 C C . PHE A 1 77 ? 45.011 19.847 -12.729 1.00 88.56 77 PHE A C 1
ATOM 643 O O . PHE A 1 77 ? 43.874 20.256 -12.502 1.00 88.56 77 PHE A O 1
ATOM 650 N N . GLN A 1 78 ? 45.496 18.741 -12.150 1.00 87.69 78 GLN A N 1
ATOM 651 C CA . GLN A 1 78 ? 44.710 17.915 -11.216 1.00 87.69 78 GLN A CA 1
ATOM 652 C C . GLN A 1 78 ? 44.354 18.667 -9.924 1.00 87.69 78 GLN A C 1
ATOM 654 O O . GLN A 1 78 ? 43.253 18.525 -9.391 1.00 87.69 78 GLN A O 1
ATOM 659 N N . LEU A 1 79 ? 45.275 19.490 -9.408 1.00 86.88 79 LEU A N 1
ATOM 660 C CA . LEU A 1 79 ? 44.996 20.338 -8.249 1.00 86.88 79 LEU A CA 1
ATOM 661 C C . LEU A 1 79 ? 43.940 21.402 -8.585 1.00 86.88 79 LEU A C 1
ATOM 663 O O . LEU A 1 79 ? 43.006 21.591 -7.809 1.00 86.88 79 LEU A O 1
ATOM 667 N N . LEU A 1 80 ? 44.040 22.055 -9.748 1.00 91.44 80 LEU A N 1
ATOM 668 C CA . LEU A 1 80 ? 43.057 23.041 -10.215 1.00 91.44 80 LEU A CA 1
ATOM 669 C C . LEU A 1 80 ? 41.658 22.450 -10.392 1.00 91.44 80 LEU A C 1
ATOM 671 O O . LEU A 1 80 ? 40.685 23.105 -10.027 1.00 91.44 80 LEU A O 1
ATOM 675 N N . GLU A 1 81 ? 41.554 21.229 -10.915 1.00 92.25 81 GLU A N 1
ATOM 676 C CA . GLU A 1 81 ? 40.290 20.499 -11.037 1.00 92.25 81 GLU A CA 1
ATOM 677 C C . GLU A 1 81 ? 39.613 20.344 -9.666 1.00 92.25 81 GLU A C 1
ATOM 679 O O . GLU A 1 81 ? 38.493 20.819 -9.458 1.00 92.25 81 GLU A O 1
ATOM 684 N N . ARG A 1 82 ? 40.333 19.783 -8.686 1.00 88.38 82 ARG A N 1
ATOM 685 C CA . ARG A 1 82 ? 39.805 19.548 -7.331 1.00 88.38 82 ARG A CA 1
ATOM 686 C C . ARG A 1 82 ? 39.465 20.846 -6.588 1.00 88.38 82 ARG A C 1
ATOM 688 O O . ARG A 1 82 ? 38.474 20.912 -5.854 1.00 88.38 82 ARG A O 1
ATOM 695 N N . LEU A 1 83 ? 40.268 21.895 -6.776 1.00 85.31 83 LEU A N 1
ATOM 696 C CA . LEU A 1 83 ? 40.018 23.216 -6.187 1.00 85.31 83 LEU A CA 1
ATOM 697 C C . LEU A 1 83 ? 38.823 23.927 -6.841 1.00 85.31 83 LEU A C 1
ATOM 699 O O . LEU A 1 83 ? 38.032 24.573 -6.149 1.00 85.31 83 LEU A O 1
ATOM 703 N N . SER A 1 84 ? 38.645 23.766 -8.154 1.00 88.19 84 SER A N 1
ATOM 704 C CA . SER A 1 84 ? 37.476 24.258 -8.886 1.00 88.19 84 SER A CA 1
ATOM 705 C C . SER A 1 84 ? 36.180 23.604 -8.387 1.00 88.19 84 SER A C 1
ATOM 707 O O . SER A 1 84 ? 35.178 24.301 -8.191 1.00 88.19 84 SER A O 1
ATOM 709 N N . ASP A 1 85 ? 36.201 22.295 -8.117 1.00 82.38 85 ASP A N 1
ATOM 710 C CA . ASP A 1 85 ? 35.057 21.557 -7.559 1.00 82.38 85 ASP A CA 1
ATOM 711 C C . ASP A 1 85 ? 34.705 22.008 -6.134 1.00 82.38 85 ASP A C 1
ATOM 713 O O . ASP A 1 85 ? 33.527 22.108 -5.776 1.00 82.38 85 ASP A O 1
ATOM 717 N N . SER A 1 86 ? 35.718 22.409 -5.358 1.00 79.00 86 SER A N 1
ATOM 718 C CA . SER A 1 86 ? 35.571 23.014 -4.023 1.00 79.00 86 SER A CA 1
ATOM 719 C C . SER A 1 86 ? 35.059 24.466 -4.054 1.00 79.00 86 SER A C 1
ATOM 721 O O . SER A 1 86 ? 34.940 25.112 -3.015 1.00 79.00 86 SER A O 1
ATOM 723 N N . ARG A 1 87 ? 34.698 24.981 -5.242 1.00 77.19 87 ARG A N 1
ATOM 724 C CA . ARG A 1 87 ? 34.130 26.319 -5.489 1.00 77.19 87 ARG A CA 1
ATOM 725 C C . ARG A 1 87 ? 35.056 27.487 -5.141 1.00 77.19 87 ARG A C 1
ATOM 727 O O . ARG A 1 87 ? 34.559 28.586 -4.893 1.00 77.19 87 ARG A O 1
ATOM 734 N N . GLU A 1 88 ? 36.373 27.298 -5.174 1.00 87.50 88 GLU A N 1
ATOM 735 C CA . GLU A 1 88 ? 37.308 28.420 -5.047 1.00 87.50 88 GLU A CA 1
ATOM 736 C C . GLU A 1 88 ? 37.255 29.281 -6.334 1.00 87.50 88 GLU A C 1
ATOM 738 O O . GLU A 1 88 ? 37.526 28.765 -7.426 1.00 87.50 88 GLU A O 1
ATOM 743 N N . PRO A 1 89 ? 36.832 30.563 -6.265 1.00 87.81 89 PRO A N 1
ATOM 744 C CA . PRO A 1 89 ? 36.562 31.365 -7.459 1.00 87.81 89 PRO A CA 1
ATOM 745 C C . PRO A 1 89 ? 37.767 31.565 -8.386 1.00 87.81 89 PRO A C 1
ATOM 747 O O . PRO A 1 89 ? 37.591 31.576 -9.610 1.00 87.81 89 PRO A O 1
ATOM 750 N N . ILE A 1 90 ? 38.973 31.722 -7.831 1.00 91.62 90 ILE A N 1
ATOM 751 C CA . ILE A 1 90 ? 40.189 31.990 -8.606 1.00 91.62 90 ILE A CA 1
ATOM 752 C C . ILE A 1 90 ? 40.636 30.708 -9.325 1.00 91.62 90 ILE A C 1
ATOM 754 O O . ILE A 1 90 ? 40.810 30.727 -10.545 1.00 91.62 90 ILE A O 1
ATOM 758 N N . ALA A 1 91 ? 40.697 29.574 -8.626 1.00 90.50 91 ALA A N 1
ATOM 759 C CA . ALA A 1 91 ? 41.027 28.261 -9.174 1.00 90.50 91 ALA A CA 1
ATOM 760 C C . ALA A 1 91 ? 40.042 27.869 -10.269 1.00 90.50 91 ALA A C 1
ATOM 762 O O . ALA A 1 91 ? 40.456 27.466 -11.350 1.00 90.50 91 ALA A O 1
ATOM 763 N N . LYS A 1 92 ? 38.736 28.075 -10.052 1.00 93.12 92 LYS A N 1
ATOM 764 C CA . LYS A 1 92 ? 37.714 27.818 -11.074 1.00 93.12 92 LYS A CA 1
ATOM 765 C C . LYS A 1 92 ? 37.932 28.661 -12.332 1.00 93.12 92 LYS A C 1
ATOM 767 O O . LYS A 1 92 ? 37.769 28.159 -13.444 1.00 93.12 92 LYS A O 1
ATOM 772 N N . LYS A 1 93 ? 38.311 29.935 -12.184 1.00 93.88 93 LYS A N 1
ATOM 773 C CA . LYS A 1 93 ? 38.610 30.828 -13.316 1.00 93.88 93 LYS A CA 1
ATOM 774 C C . LYS A 1 93 ? 39.862 30.377 -14.072 1.00 93.88 93 LYS A C 1
ATOM 776 O O . LYS A 1 93 ? 39.843 30.355 -15.304 1.00 93.88 93 LYS A O 1
ATOM 781 N N . VAL A 1 94 ? 40.923 30.001 -13.354 1.00 94.25 94 VAL A N 1
ATOM 782 C CA . VAL A 1 94 ? 42.180 29.510 -13.939 1.00 94.25 94 VAL A CA 1
ATOM 783 C C . VAL A 1 94 ? 41.967 28.162 -14.628 1.00 94.25 94 VAL A C 1
ATOM 785 O O . VAL A 1 94 ? 42.284 28.037 -15.809 1.00 94.25 94 VAL A O 1
ATOM 788 N N . PHE A 1 95 ? 41.321 27.208 -13.958 1.00 94.81 95 PHE A N 1
ATOM 789 C CA . PHE A 1 95 ? 40.986 25.895 -14.506 1.00 94.81 95 PHE A CA 1
ATOM 790 C C . PHE A 1 95 ? 40.146 26.012 -15.780 1.00 94.81 95 PHE A C 1
ATOM 792 O O . PHE A 1 95 ? 40.513 25.480 -16.826 1.00 94.81 95 PHE A O 1
ATOM 799 N N . LYS A 1 96 ? 39.070 26.810 -15.743 1.00 94.75 96 LYS A N 1
ATOM 800 C CA . LYS A 1 96 ? 38.224 27.073 -16.914 1.00 94.75 96 LYS A CA 1
ATOM 801 C C . LYS A 1 96 ? 39.008 27.686 -18.078 1.00 94.75 96 LYS A C 1
ATOM 803 O O . LYS A 1 96 ? 38.819 27.275 -19.219 1.00 94.75 96 LYS A O 1
ATOM 808 N N . ARG A 1 97 ? 39.906 28.645 -17.819 1.00 93.50 97 ARG A N 1
ATOM 809 C CA . ARG A 1 97 ? 40.787 29.236 -18.847 1.00 93.50 97 ARG A CA 1
ATOM 810 C C . ARG A 1 97 ? 41.711 28.188 -19.467 1.00 93.50 97 ARG A C 1
ATOM 812 O O . ARG A 1 97 ? 42.015 28.263 -20.654 1.00 93.50 97 ARG A O 1
ATOM 819 N N . ASP A 1 98 ? 42.182 27.240 -18.674 1.00 93.88 98 ASP A N 1
ATOM 820 C CA . ASP A 1 98 ? 43.155 26.250 -19.118 1.00 93.88 98 ASP A CA 1
ATOM 821 C C . ASP A 1 98 ? 42.512 25.138 -19.931 1.00 93.88 98 ASP A C 1
ATOM 823 O O . ASP A 1 98 ? 43.035 24.792 -20.988 1.00 93.88 98 ASP A O 1
ATOM 827 N N . VAL A 1 99 ? 41.332 24.681 -19.508 1.00 93.81 99 VAL A N 1
ATOM 828 C CA . VAL A 1 99 ? 40.466 23.822 -20.320 1.00 93.81 99 VAL A CA 1
ATOM 829 C C . VAL A 1 99 ? 40.111 24.528 -21.630 1.00 93.81 99 VAL A C 1
ATOM 831 O O . VAL A 1 99 ? 40.189 23.917 -22.688 1.00 93.81 99 VAL A O 1
ATOM 834 N N . LEU A 1 100 ? 39.801 25.830 -21.599 1.00 92.62 100 LEU A N 1
ATOM 835 C CA . LEU A 1 100 ? 39.502 26.601 -22.809 1.00 92.62 100 LEU A CA 1
ATOM 836 C C . LEU A 1 100 ? 40.691 26.627 -23.775 1.00 92.62 100 LEU A C 1
ATOM 838 O O . LEU A 1 100 ? 40.527 26.367 -24.961 1.00 92.62 100 LEU A O 1
ATOM 842 N N . LYS A 1 101 ? 41.891 26.933 -23.269 1.00 92.00 101 LYS A N 1
ATOM 843 C CA . LYS A 1 101 ? 43.118 26.965 -24.076 1.00 92.00 101 LYS A CA 1
ATOM 844 C C . LYS A 1 101 ? 43.461 25.594 -24.655 1.00 92.00 101 LYS A C 1
ATOM 846 O O . LYS A 1 101 ? 43.826 25.526 -25.820 1.00 92.00 101 LYS A O 1
ATOM 851 N N . GLY A 1 102 ? 43.332 24.532 -23.858 1.00 90.56 102 GLY A N 1
ATOM 852 C CA . GLY A 1 102 ? 43.565 23.162 -24.315 1.00 90.56 102 GLY A CA 1
ATOM 853 C C . GLY A 1 102 ? 42.539 22.713 -25.352 1.00 90.56 102 GLY A C 1
ATOM 854 O O . GLY A 1 102 ? 42.892 22.054 -26.317 1.00 90.56 102 GLY A O 1
ATOM 855 N N . PHE A 1 103 ? 41.279 23.124 -25.212 1.00 88.81 103 PHE A N 1
ATOM 856 C CA . PHE A 1 103 ? 40.258 22.832 -26.212 1.00 88.81 103 PHE A CA 1
ATOM 857 C C . PHE A 1 103 ? 40.523 23.593 -27.518 1.00 88.81 103 PHE A C 1
ATOM 859 O O . PHE A 1 103 ? 40.475 23.015 -28.598 1.00 88.81 103 PHE A O 1
ATOM 866 N N . LEU A 1 104 ? 40.855 24.885 -27.424 1.00 88.38 104 LEU A N 1
ATOM 867 C CA . LEU A 1 104 ? 41.121 25.741 -28.583 1.00 88.38 104 LEU A CA 1
ATOM 868 C C . LEU A 1 104 ? 42.435 25.422 -29.314 1.00 88.38 104 LEU A C 1
ATOM 870 O O . LEU A 1 104 ? 42.629 25.926 -30.418 1.00 88.38 104 LEU A O 1
ATOM 874 N N . SER A 1 105 ? 43.332 24.611 -28.738 1.00 89.38 105 SER A N 1
ATOM 875 C CA . SER A 1 105 ? 44.577 24.224 -29.415 1.00 89.38 105 SER A CA 1
ATOM 876 C C . SER A 1 105 ? 44.330 23.321 -30.626 1.00 89.38 105 SER A C 1
ATOM 878 O O . SER A 1 105 ? 45.159 23.290 -31.532 1.00 89.38 105 SER A O 1
ATOM 880 N N . GLY A 1 106 ? 43.205 22.595 -30.663 1.00 83.12 106 GLY A N 1
ATOM 881 C CA . GLY A 1 106 ? 42.922 21.637 -31.734 1.00 83.12 106 GLY A CA 1
ATOM 882 C C . GLY A 1 106 ? 43.710 20.331 -31.641 1.00 83.12 106 GLY A C 1
ATOM 883 O O . GLY A 1 106 ? 43.548 19.469 -32.502 1.00 83.12 106 GLY A O 1
ATOM 884 N N . GLU A 1 107 ? 44.552 20.158 -30.620 1.00 86.88 107 GLU A N 1
ATOM 885 C CA . GLU A 1 107 ? 45.325 18.932 -30.442 1.00 86.88 107 GLU A CA 1
ATOM 886 C C . GLU A 1 107 ? 44.394 17.786 -30.041 1.00 86.88 107 GLU A C 1
ATOM 888 O O . GLU A 1 107 ? 43.820 17.790 -28.952 1.00 86.88 107 GLU A O 1
ATOM 893 N N . SER A 1 108 ? 44.250 16.802 -30.932 1.00 79.75 108 SER A N 1
ATOM 894 C CA . SER A 1 108 ? 43.287 15.700 -30.803 1.00 79.75 108 SER A CA 1
ATOM 895 C C . SER A 1 108 ? 43.312 15.034 -29.422 1.00 79.75 108 SER A C 1
ATOM 897 O O . SER A 1 108 ? 42.260 14.851 -28.816 1.00 79.75 108 SER A O 1
ATOM 899 N N . ASP A 1 109 ? 44.492 14.726 -28.878 1.00 82.31 109 ASP A N 1
ATOM 900 C CA . ASP A 1 109 ? 44.614 14.058 -27.574 1.00 82.31 109 ASP A CA 1
ATOM 901 C C . ASP A 1 109 ? 44.139 14.944 -26.413 1.00 82.31 109 ASP A C 1
ATOM 903 O O . ASP A 1 109 ? 43.442 14.471 -25.513 1.00 82.31 109 ASP A O 1
ATOM 907 N N . VAL A 1 110 ? 44.435 16.246 -26.463 1.00 86.25 110 VAL A N 1
ATOM 908 C CA . VAL A 1 110 ? 44.011 17.227 -25.451 1.00 86.25 110 VAL A CA 1
ATOM 909 C C . VAL A 1 110 ? 42.504 17.467 -25.530 1.00 86.25 110 VAL A C 1
ATOM 911 O O . VAL A 1 110 ? 41.815 17.473 -24.507 1.00 86.25 110 VAL A O 1
ATOM 914 N N . VAL A 1 111 ? 41.965 17.606 -26.743 1.00 84.31 111 VAL A N 1
ATOM 915 C CA . VAL A 1 111 ? 40.525 17.763 -26.985 1.00 84.31 111 VAL A CA 1
ATOM 916 C C . VAL A 1 111 ? 39.769 16.518 -26.513 1.00 84.31 111 VAL A C 1
ATOM 918 O O . VAL A 1 111 ? 38.795 16.643 -25.769 1.00 84.31 111 VAL A O 1
ATOM 921 N N . ASN A 1 112 ? 40.247 15.317 -26.853 1.00 78.31 112 ASN A N 1
ATOM 922 C CA . ASN A 1 112 ? 39.666 14.050 -26.402 1.00 78.31 112 ASN A CA 1
ATOM 923 C C . ASN A 1 112 ? 39.701 13.912 -24.878 1.00 78.31 112 ASN A C 1
ATOM 925 O O . ASN A 1 112 ? 38.711 13.489 -24.280 1.00 78.31 112 ASN A O 1
ATOM 929 N N . PHE A 1 113 ? 40.804 14.308 -24.239 1.00 84.75 113 PHE A N 1
ATOM 930 C CA . PHE A 1 113 ? 40.927 14.318 -22.784 1.00 84.75 113 PHE A CA 1
ATOM 931 C C . PHE A 1 113 ? 39.908 15.266 -22.129 1.00 84.75 113 PHE A C 1
ATOM 933 O O . PHE A 1 113 ? 39.221 14.882 -21.181 1.00 84.75 113 PHE A O 1
ATOM 940 N N . ILE A 1 114 ? 39.737 16.479 -22.665 1.00 87.75 114 ILE A N 1
ATOM 941 C CA . ILE A 1 114 ? 38.768 17.470 -22.167 1.00 87.75 114 ILE A CA 1
ATOM 942 C C . ILE A 1 114 ? 37.322 16.984 -22.332 1.00 87.75 114 ILE A C 1
ATOM 944 O O . ILE A 1 114 ? 36.506 17.118 -21.412 1.00 87.75 114 ILE A O 1
ATOM 948 N N . LEU A 1 115 ? 37.001 16.415 -23.497 1.00 81.75 115 LEU A N 1
ATOM 949 C CA . LEU A 1 115 ? 35.676 15.879 -23.804 1.00 81.75 115 LEU A CA 1
ATOM 950 C C . LEU A 1 115 ? 35.354 14.640 -22.960 1.00 81.75 115 LEU A C 1
ATOM 952 O O . LEU A 1 115 ? 34.241 14.541 -22.436 1.00 81.75 115 LEU A O 1
ATOM 956 N N . GLY A 1 116 ? 36.314 13.725 -22.801 1.00 77.94 116 GLY A N 1
ATOM 957 C CA . GLY A 1 116 ? 36.170 12.489 -22.028 1.00 77.94 116 GLY A CA 1
ATOM 958 C C . GLY A 1 116 ? 35.948 12.734 -20.537 1.00 77.94 116 GLY A C 1
ATOM 959 O O . GLY A 1 116 ? 35.059 12.126 -19.944 1.00 77.94 116 GLY A O 1
ATOM 960 N N . ASN A 1 117 ? 36.664 13.699 -19.951 1.00 84.12 117 ASN A N 1
ATOM 961 C CA . ASN A 1 117 ? 36.504 14.081 -18.542 1.00 84.12 117 ASN A CA 1
ATOM 962 C C . ASN A 1 117 ? 35.338 15.057 -18.288 1.00 84.12 117 ASN A C 1
ATOM 964 O O . ASN A 1 117 ? 35.131 15.512 -17.167 1.00 84.12 117 ASN A O 1
ATOM 968 N N . ARG A 1 118 ? 34.530 15.374 -19.311 1.00 86.06 118 ARG A N 1
ATOM 969 C CA . ARG A 1 118 ? 33.346 16.252 -19.208 1.00 86.06 118 ARG A CA 1
ATOM 970 C C . ARG A 1 118 ? 33.660 17.680 -18.727 1.00 86.06 118 ARG A C 1
ATOM 972 O O . ARG A 1 118 ? 32.773 18.361 -18.203 1.00 86.06 118 ARG A O 1
ATOM 979 N N . TYR A 1 119 ? 34.871 18.193 -18.962 1.00 90.94 119 TYR A N 1
ATOM 980 C CA . TYR A 1 119 ? 35.264 19.542 -18.518 1.00 90.94 119 TYR A CA 1
ATOM 981 C C . TYR A 1 119 ? 34.544 20.680 -19.245 1.00 90.94 119 TYR A C 1
ATOM 983 O O . TYR A 1 119 ? 34.538 21.818 -18.775 1.00 90.94 119 TYR A O 1
ATOM 991 N N . LEU A 1 120 ? 33.824 20.390 -20.332 1.00 87.06 120 LEU A N 1
ATOM 992 C CA . LEU A 1 120 ? 32.907 21.360 -20.929 1.00 87.06 120 LEU A CA 1
ATOM 993 C C . LEU A 1 120 ? 31.797 21.805 -19.955 1.00 87.06 120 LEU A C 1
ATOM 995 O O . LEU A 1 120 ? 31.159 22.836 -20.167 1.00 87.06 120 LEU A O 1
ATOM 999 N N . ASN A 1 121 ? 31.537 21.065 -18.869 1.00 86.00 121 ASN A N 1
ATOM 1000 C CA . ASN A 1 121 ? 30.590 21.445 -17.806 1.00 86.00 121 ASN A CA 1
ATOM 1001 C C . ASN A 1 121 ? 30.995 22.719 -17.042 1.00 86.00 121 ASN A C 1
ATOM 1003 O O . ASN A 1 121 ? 30.158 23.312 -16.367 1.00 86.00 121 ASN A O 1
ATOM 1007 N N . LEU A 1 122 ? 32.238 23.185 -17.193 1.00 89.38 122 LEU A N 1
ATOM 1008 C CA . LEU A 1 122 ? 32.728 24.432 -16.596 1.00 89.38 122 LEU A CA 1
ATOM 1009 C C . LEU A 1 122 ? 32.226 25.697 -17.320 1.00 89.38 122 LEU A C 1
ATOM 1011 O O . LEU A 1 122 ? 32.307 26.806 -16.778 1.00 89.38 122 LEU A O 1
ATOM 1015 N N . PHE A 1 123 ? 31.733 25.551 -18.551 1.00 89.75 123 PHE A N 1
ATOM 1016 C CA . PHE A 1 123 ? 31.325 26.654 -19.419 1.00 89.75 123 PHE A CA 1
ATOM 1017 C C . PHE A 1 123 ? 29.808 26.839 -19.407 1.00 89.75 123 PHE A C 1
ATOM 1019 O O . PHE A 1 123 ? 29.052 25.860 -19.416 1.00 89.75 123 PHE A O 1
ATOM 1026 N N . SER A 1 124 ? 29.377 28.105 -19.378 1.00 87.50 124 SER A N 1
ATOM 1027 C CA . SER A 1 124 ? 27.974 28.469 -19.584 1.00 87.50 124 SER A CA 1
ATOM 1028 C C . SER A 1 124 ? 27.575 28.203 -21.037 1.00 87.50 124 SER A C 1
ATOM 1030 O O . SER A 1 124 ? 28.432 28.008 -21.897 1.00 87.50 124 SER A O 1
ATOM 1032 N N . GLU A 1 125 ? 26.276 28.214 -21.330 1.00 81.56 125 GLU A N 1
ATOM 1033 C CA . GLU A 1 125 ? 25.785 28.073 -22.707 1.00 81.56 125 GLU A CA 1
ATOM 1034 C C . GLU A 1 125 ? 26.321 29.192 -23.620 1.00 81.56 125 GLU A C 1
ATOM 1036 O O . GLU A 1 125 ? 26.716 28.921 -24.750 1.00 81.56 125 GLU A O 1
ATOM 1041 N N . GLU A 1 126 ? 26.457 30.421 -23.107 1.00 84.19 126 GLU A N 1
ATOM 1042 C CA . GLU A 1 126 ? 27.060 31.541 -23.845 1.00 84.19 126 GLU A CA 1
ATOM 1043 C C . GLU A 1 126 ? 28.553 31.311 -24.144 1.00 84.19 126 GLU A C 1
ATOM 1045 O O . GLU A 1 126 ? 29.020 31.569 -25.255 1.00 84.19 126 GLU A O 1
ATOM 1050 N N . ASP A 1 127 ? 29.315 30.806 -23.167 1.00 85.31 127 ASP A N 1
ATOM 1051 C CA . ASP A 1 127 ? 30.741 30.515 -23.347 1.00 85.31 127 ASP A CA 1
ATOM 1052 C C . ASP A 1 127 ? 30.960 29.362 -24.327 1.00 85.31 127 ASP A C 1
ATOM 1054 O O . ASP A 1 127 ? 31.855 29.431 -25.171 1.00 85.31 127 ASP A O 1
ATOM 1058 N N . LEU A 1 128 ? 30.124 28.321 -24.236 1.00 83.94 128 LEU A N 1
ATOM 1059 C CA . LEU A 1 128 ? 30.105 27.240 -25.215 1.00 83.94 128 LEU A CA 1
ATOM 1060 C C . LEU A 1 128 ? 29.798 27.783 -26.609 1.00 83.94 128 LEU A C 1
ATOM 1062 O O . LEU A 1 128 ? 30.403 27.331 -27.575 1.00 83.94 128 LEU A O 1
ATOM 1066 N N . GLY A 1 129 ? 28.950 28.804 -26.718 1.00 79.25 129 GLY A N 1
ATOM 1067 C CA . GLY A 1 129 ? 28.656 29.388 -28.013 1.00 79.25 129 GLY A CA 1
ATOM 1068 C C . GLY A 1 129 ? 29.790 30.154 -28.666 1.00 79.25 129 GLY A C 1
ATOM 1069 O O . GLY A 1 129 ? 29.967 30.094 -29.879 1.00 79.25 129 GLY A O 1
ATOM 1070 N N . LYS A 1 130 ? 30.622 30.813 -27.860 1.00 82.06 130 LYS A N 1
ATOM 1071 C CA . LYS A 1 130 ? 31.862 31.439 -28.343 1.00 82.06 130 LYS A CA 1
ATOM 1072 C C . LYS A 1 130 ? 32.911 30.386 -28.707 1.00 82.06 130 LYS A C 1
ATOM 1074 O O . LYS A 1 130 ? 33.686 30.580 -29.640 1.00 82.06 130 LYS A O 1
ATOM 1079 N N . LEU A 1 131 ? 32.928 29.277 -27.969 1.00 82.38 131 LEU A N 1
ATOM 1080 C CA . LEU A 1 131 ? 33.793 28.124 -28.210 1.00 82.38 131 LEU A CA 1
ATOM 1081 C C . LEU A 1 131 ? 33.481 27.435 -29.542 1.00 82.38 131 LEU A C 1
ATOM 1083 O O . LEU A 1 131 ? 34.399 27.207 -30.329 1.00 82.38 131 LEU A O 1
ATOM 1087 N N . PHE A 1 132 ? 32.202 27.162 -29.804 1.00 78.12 132 PHE A N 1
ATOM 1088 C CA . PHE A 1 132 ? 31.703 26.485 -31.004 1.00 78.12 132 PHE A CA 1
ATOM 1089 C C . PHE A 1 132 ? 31.339 27.445 -32.147 1.00 78.12 132 PHE A C 1
ATOM 1091 O O . PHE A 1 132 ? 30.538 27.105 -33.014 1.00 78.12 132 PHE A O 1
ATOM 1098 N N . ASP A 1 133 ? 31.935 28.638 -32.190 1.00 80.25 133 ASP A N 1
ATOM 1099 C CA . ASP A 1 133 ? 31.840 29.502 -33.368 1.00 80.25 133 ASP A CA 1
ATOM 1100 C C . ASP A 1 133 ? 32.397 28.767 -34.606 1.00 80.25 133 ASP A C 1
ATOM 1102 O O . ASP A 1 133 ? 33.368 28.009 -34.511 1.00 80.25 133 ASP A O 1
ATOM 1106 N N . LYS A 1 134 ? 31.817 29.021 -35.787 1.00 66.62 134 LYS A N 1
ATOM 1107 C CA . LYS A 1 134 ? 32.087 28.324 -37.060 1.00 66.62 134 LYS A CA 1
ATOM 1108 C C . LYS A 1 134 ? 33.573 28.229 -37.427 1.00 66.62 134 LYS A C 1
ATOM 1110 O O . LYS A 1 134 ? 33.984 27.339 -38.166 1.00 66.62 134 LYS A O 1
ATOM 1115 N N . ARG A 1 135 ? 34.386 29.141 -36.894 1.00 70.31 135 ARG A N 1
ATOM 1116 C CA . ARG A 1 135 ? 35.840 29.226 -37.093 1.00 70.31 135 ARG A CA 1
ATOM 1117 C C . ARG A 1 135 ? 36.637 28.156 -36.334 1.00 70.31 135 ARG A C 1
ATOM 1119 O O . ARG A 1 135 ? 37.739 27.829 -36.758 1.00 70.31 135 ARG A O 1
ATOM 1126 N N . ASN A 1 136 ? 36.078 27.593 -35.264 1.00 72.00 136 ASN A N 1
ATOM 1127 C CA . ASN A 1 136 ? 36.732 26.613 -34.392 1.00 72.00 136 ASN A CA 1
ATOM 1128 C C . ASN A 1 136 ? 36.249 25.176 -34.636 1.00 72.00 136 ASN A C 1
ATOM 1130 O O . ASN A 1 136 ? 36.726 24.251 -33.989 1.00 72.00 136 ASN A O 1
ATOM 1134 N N . LEU A 1 137 ? 35.319 24.948 -35.567 1.00 68.38 137 LEU A N 1
ATOM 1135 C CA . LEU A 1 137 ? 34.666 23.640 -35.736 1.00 68.38 137 LEU A CA 1
ATOM 1136 C C . LEU A 1 137 ? 35.615 22.531 -36.193 1.00 68.38 137 LEU A C 1
ATOM 1138 O O . LEU A 1 137 ? 35.407 21.364 -35.869 1.00 68.38 137 LEU A O 1
ATOM 1142 N N . ASN A 1 138 ? 36.695 22.892 -36.887 1.00 72.44 138 ASN A N 1
ATOM 1143 C CA . ASN A 1 138 ? 37.709 21.935 -37.324 1.00 72.44 138 ASN A CA 1
ATOM 1144 C C . ASN A 1 138 ? 38.423 21.256 -36.138 1.00 72.44 138 ASN A C 1
ATOM 1146 O O . ASN A 1 138 ? 38.952 20.162 -36.307 1.00 72.44 138 ASN A O 1
ATOM 1150 N N . ILE A 1 139 ? 38.379 21.840 -34.934 1.00 76.38 139 ILE A N 1
ATOM 1151 C CA . ILE A 1 139 ? 38.934 21.268 -33.692 1.00 76.38 139 ILE A CA 1
ATOM 1152 C C . ILE A 1 139 ? 38.267 19.935 -33.341 1.00 76.38 139 ILE A C 1
ATOM 1154 O O . ILE A 1 139 ? 38.911 19.038 -32.806 1.00 76.38 139 ILE A O 1
ATOM 1158 N N . LEU A 1 140 ? 36.984 19.781 -33.678 1.00 69.94 140 LEU A N 1
ATOM 1159 C CA . LEU A 1 140 ? 36.232 18.557 -33.408 1.00 69.94 140 LEU A CA 1
ATOM 1160 C C . LEU A 1 140 ? 36.406 17.488 -34.494 1.00 69.94 140 LEU A C 1
ATOM 1162 O O . LEU A 1 140 ? 36.035 16.343 -34.275 1.00 69.94 140 LEU A O 1
ATOM 1166 N N . SER A 1 141 ? 37.004 17.821 -35.643 1.00 62.81 141 SER A N 1
ATOM 1167 C CA . SER A 1 141 ? 37.080 16.921 -36.807 1.00 62.81 141 SER A CA 1
ATOM 1168 C C . SER A 1 141 ? 38.013 15.708 -36.643 1.00 62.81 141 SER A C 1
ATOM 1170 O O . SER A 1 141 ? 38.054 14.854 -37.527 1.00 62.81 141 SER A O 1
ATOM 1172 N N . GLY A 1 142 ? 38.727 15.601 -35.515 1.00 61.34 142 GLY A N 1
ATOM 1173 C CA . GLY A 1 142 ? 39.564 14.446 -35.165 1.00 61.34 142 GLY A CA 1
ATOM 1174 C C . GLY A 1 142 ? 39.278 13.825 -33.792 1.00 61.34 142 GLY A C 1
ATOM 1175 O O . GLY A 1 142 ? 39.954 12.867 -33.422 1.00 61.34 142 GLY A O 1
ATOM 1176 N N . GLY A 1 143 ? 38.311 14.356 -33.035 1.00 63.19 143 GLY A N 1
ATOM 1177 C CA . GLY A 1 143 ? 38.040 13.928 -31.662 1.00 63.19 143 GLY A CA 1
ATOM 1178 C C . GLY A 1 143 ? 36.830 13.002 -31.547 1.00 63.19 143 GLY A C 1
ATOM 1179 O O . GLY A 1 143 ? 35.824 13.209 -32.210 1.00 63.19 143 GLY A O 1
ATOM 1180 N N . ILE A 1 144 ? 36.902 12.001 -30.668 1.00 64.44 144 ILE A N 1
ATOM 1181 C CA . ILE A 1 144 ? 35.760 11.151 -30.311 1.00 64.44 144 ILE A CA 1
ATOM 1182 C C . ILE A 1 144 ? 34.814 11.984 -29.445 1.00 64.44 144 ILE A C 1
ATOM 1184 O O . ILE A 1 144 ? 35.107 12.244 -28.271 1.00 64.44 144 ILE A O 1
ATOM 1188 N N . ILE A 1 145 ? 33.664 12.399 -29.982 1.00 68.19 145 ILE A N 1
ATOM 1189 C CA . ILE A 1 145 ? 32.663 13.064 -29.149 1.00 68.19 145 ILE A CA 1
ATOM 1190 C C . ILE A 1 145 ? 31.874 12.013 -28.384 1.00 68.19 145 ILE A C 1
ATOM 1192 O O . ILE A 1 145 ? 30.986 11.338 -28.902 1.00 68.19 145 ILE A O 1
ATOM 1196 N N . TYR A 1 146 ? 32.175 11.908 -27.092 1.00 70.69 146 TYR A N 1
ATOM 1197 C CA . TYR A 1 146 ? 31.379 11.093 -26.186 1.00 70.69 146 TYR A CA 1
ATOM 1198 C C . TYR A 1 146 ? 29.911 11.554 -26.189 1.00 70.69 146 TYR A C 1
ATOM 1200 O O . TYR A 1 146 ? 29.652 12.760 -26.074 1.00 70.69 146 TYR A O 1
ATOM 1208 N N . PRO A 1 147 ? 28.940 10.623 -26.225 1.00 69.81 147 PRO A N 1
ATOM 1209 C CA . PRO A 1 147 ? 27.522 10.945 -26.359 1.00 69.81 147 PRO A CA 1
ATOM 1210 C C . PRO A 1 147 ? 26.955 11.981 -25.378 1.00 69.81 147 PRO A C 1
ATOM 1212 O O . PRO A 1 147 ? 26.062 12.755 -25.720 1.00 69.81 147 PRO A O 1
ATOM 1215 N N . TYR A 1 148 ? 27.499 12.038 -24.158 1.00 69.50 148 TYR A N 1
ATOM 1216 C CA . TYR A 1 148 ? 27.107 13.009 -23.134 1.00 69.50 148 TYR A CA 1
ATOM 1217 C C . TYR A 1 148 ? 27.299 14.469 -23.586 1.00 69.50 148 TYR A C 1
ATOM 1219 O O . TYR A 1 148 ? 26.485 15.335 -23.260 1.00 69.50 148 TYR A O 1
ATOM 1227 N N . ASN A 1 149 ? 28.339 14.750 -24.375 1.00 74.94 149 ASN A N 1
ATOM 1228 C CA . ASN A 1 149 ? 28.609 16.096 -24.881 1.00 74.94 149 ASN A CA 1
ATOM 1229 C C . ASN A 1 149 ? 27.640 16.485 -26.010 1.00 74.94 149 ASN A C 1
ATOM 1231 O O . ASN A 1 149 ? 27.363 17.668 -26.205 1.00 74.94 149 ASN A O 1
ATOM 1235 N N . PHE A 1 150 ? 27.046 15.500 -26.692 1.00 77.56 150 PHE A N 1
ATOM 1236 C CA . PHE A 1 150 ? 26.152 15.729 -27.821 1.00 77.56 150 PHE A CA 1
ATOM 1237 C C . PHE A 1 150 ? 24.854 16.439 -27.438 1.00 77.56 150 PHE A C 1
ATOM 1239 O O . PHE A 1 150 ? 24.456 17.407 -28.077 1.00 77.56 150 PHE A O 1
ATOM 1246 N N . LYS A 1 151 ? 24.222 16.027 -26.333 1.00 79.69 151 LYS A N 1
ATOM 1247 C CA . LYS A 1 151 ? 22.981 16.654 -25.842 1.00 79.69 151 LYS A CA 1
ATOM 1248 C C . LYS A 1 151 ? 23.162 18.142 -25.517 1.00 79.69 151 LYS A C 1
ATOM 1250 O O . LYS A 1 151 ? 22.197 18.898 -25.567 1.00 79.69 151 LYS A O 1
ATOM 1255 N N . ARG A 1 152 ? 24.384 18.572 -25.182 1.00 75.75 152 ARG A N 1
ATOM 1256 C CA . ARG A 1 152 ? 24.712 19.990 -24.959 1.00 75.75 152 ARG A CA 1
ATOM 1257 C C . ARG A 1 152 ? 24.995 20.725 -26.266 1.00 75.75 152 ARG A C 1
ATOM 1259 O O . ARG A 1 152 ? 24.587 21.873 -26.381 1.00 75.75 152 ARG A O 1
ATOM 1266 N N . LEU A 1 153 ? 25.622 20.059 -27.237 1.00 77.88 153 LEU A N 1
ATOM 1267 C CA . LEU A 1 153 ? 25.806 20.601 -28.585 1.00 77.88 153 LEU A CA 1
ATOM 1268 C C . LEU A 1 153 ? 24.460 20.858 -29.275 1.00 77.88 153 LEU A C 1
ATOM 1270 O O . LEU A 1 153 ? 24.272 21.953 -29.786 1.00 77.88 153 LEU A O 1
ATOM 1274 N N . ILE A 1 154 ? 23.502 19.922 -29.189 1.00 82.00 154 ILE A N 1
ATOM 1275 C CA . ILE A 1 154 ? 22.140 20.092 -29.740 1.00 82.00 154 ILE A CA 1
ATOM 1276 C C . ILE A 1 154 ? 21.476 21.372 -29.216 1.00 82.00 154 ILE A C 1
ATOM 1278 O O . ILE A 1 154 ? 20.860 22.105 -29.978 1.00 82.00 154 ILE A O 1
ATOM 1282 N N . LYS A 1 155 ? 21.591 21.647 -27.909 1.00 81.06 155 LYS A N 1
ATOM 1283 C CA . LYS A 1 155 ? 20.996 22.847 -27.296 1.00 81.06 155 LYS A CA 1
ATOM 1284 C C . LYS A 1 155 ? 21.614 24.146 -27.799 1.00 81.06 155 LYS A C 1
ATOM 1286 O O . LYS A 1 155 ? 20.980 25.189 -27.693 1.00 81.06 155 LYS A O 1
ATOM 1291 N N . PHE A 1 156 ? 22.863 24.082 -28.246 1.00 77.88 156 PHE A N 1
ATOM 1292 C CA . PHE A 1 156 ? 23.600 25.245 -28.698 1.00 77.88 156 PHE A CA 1
ATOM 1293 C C . PHE A 1 156 ? 23.358 25.519 -30.187 1.00 77.88 156 PHE A C 1
ATOM 1295 O O . PHE A 1 156 ? 22.931 26.613 -30.545 1.00 77.88 156 PHE A O 1
ATOM 1302 N N . ASP A 1 157 ? 23.612 24.523 -31.033 1.00 80.88 157 ASP A N 1
ATOM 1303 C CA . ASP A 1 157 ? 23.420 24.587 -32.479 1.00 80.88 157 ASP A CA 1
ATOM 1304 C C . ASP A 1 157 ? 23.102 23.168 -32.974 1.00 80.88 157 ASP A C 1
ATOM 1306 O O . ASP A 1 157 ? 23.976 22.298 -33.053 1.00 80.88 157 ASP A O 1
ATOM 1310 N N . GLU A 1 158 ? 21.817 22.920 -33.232 1.00 86.19 158 GLU A N 1
ATOM 1311 C CA . GLU A 1 158 ? 21.303 21.604 -33.609 1.00 86.19 158 GLU A CA 1
ATOM 1312 C C . GLU A 1 158 ? 21.902 21.121 -34.937 1.00 86.19 158 GLU A C 1
ATOM 1314 O O . GLU A 1 158 ? 22.346 19.974 -35.023 1.00 86.19 158 GLU A O 1
ATOM 1319 N N . ASP A 1 159 ? 21.988 21.996 -35.942 1.00 85.44 159 ASP A N 1
ATOM 1320 C CA . ASP A 1 159 ? 22.532 21.669 -37.264 1.00 85.44 159 ASP A CA 1
ATOM 1321 C C . ASP A 1 159 ? 24.019 21.318 -37.168 1.00 85.44 159 ASP A C 1
ATOM 1323 O O . ASP A 1 159 ? 24.490 20.342 -37.764 1.00 85.44 159 ASP A O 1
ATOM 1327 N N . PHE A 1 160 ? 24.770 22.081 -36.368 1.00 80.81 160 PHE A N 1
ATOM 1328 C CA . PHE A 1 160 ? 26.174 21.791 -36.122 1.00 80.81 160 PHE A CA 1
ATOM 1329 C C . PHE A 1 160 ? 26.362 20.468 -35.378 1.00 80.81 160 PHE A C 1
ATOM 1331 O O . PHE A 1 160 ? 27.193 19.650 -35.779 1.00 80.81 160 PHE A O 1
ATOM 1338 N N . ALA A 1 161 ? 25.575 20.223 -34.327 1.00 84.00 161 ALA A N 1
ATOM 1339 C CA . ALA A 1 161 ? 25.603 18.954 -33.616 1.00 84.00 161 ALA A CA 1
ATOM 1340 C C . ALA A 1 161 ? 25.342 17.797 -34.594 1.00 84.00 161 ALA A C 1
ATOM 1342 O O . ALA A 1 161 ? 26.163 16.886 -34.702 1.00 84.00 161 ALA A O 1
ATOM 1343 N N . LYS A 1 162 ? 24.269 17.858 -35.391 1.00 87.12 162 LYS A N 1
ATOM 1344 C CA . LYS A 1 162 ? 23.970 16.837 -36.408 1.00 87.12 162 LYS A CA 1
ATOM 1345 C C . LYS A 1 162 ? 25.133 16.617 -37.368 1.00 87.12 162 LYS A C 1
ATOM 1347 O O . LYS A 1 162 ? 25.491 15.468 -37.620 1.00 87.12 162 LYS A O 1
ATOM 1352 N N . LEU A 1 163 ? 25.763 17.684 -37.863 1.00 84.06 163 LEU A N 1
ATOM 1353 C CA . LEU A 1 163 ? 26.921 17.582 -38.754 1.00 84.06 163 LEU A CA 1
ATOM 1354 C C . LEU A 1 163 ? 28.089 16.831 -38.098 1.00 84.06 163 LEU A C 1
ATOM 1356 O O . LEU A 1 163 ? 28.687 15.951 -38.719 1.00 84.06 163 LEU A O 1
ATOM 1360 N N . VAL A 1 164 ? 28.402 17.156 -36.844 1.00 81.94 164 VAL A N 1
ATOM 1361 C CA . VAL A 1 164 ? 29.488 16.510 -36.100 1.00 81.94 164 VAL A CA 1
ATOM 1362 C C . VAL A 1 164 ? 29.185 15.037 -35.850 1.00 81.94 164 VAL A C 1
ATOM 1364 O O . VAL A 1 164 ? 30.004 14.182 -36.174 1.00 81.94 164 VAL A O 1
ATOM 1367 N N . LEU A 1 165 ? 27.978 14.711 -35.384 1.00 85.00 165 LEU A N 1
ATOM 1368 C CA . LEU A 1 165 ? 27.579 13.319 -35.179 1.00 85.00 165 LEU A CA 1
ATOM 1369 C C . LEU A 1 165 ? 27.524 12.528 -36.484 1.00 85.00 165 LEU A C 1
ATOM 1371 O O . LEU A 1 165 ? 27.894 11.358 -36.502 1.00 85.00 165 LEU A O 1
ATOM 1375 N N . LYS A 1 166 ? 27.117 13.150 -37.593 1.00 86.38 166 LYS A N 1
ATOM 1376 C CA . LYS A 1 166 ? 27.160 12.530 -38.922 1.00 86.38 166 LYS A CA 1
ATOM 1377 C C . LYS A 1 166 ? 28.593 12.179 -39.319 1.00 86.38 166 LYS A C 1
ATOM 1379 O O . LYS A 1 166 ? 28.828 11.082 -39.829 1.00 86.38 166 LYS A O 1
ATOM 1384 N N . ASN A 1 167 ? 29.552 13.069 -39.065 1.00 82.88 167 ASN A N 1
ATOM 1385 C CA . ASN A 1 167 ? 30.969 12.812 -39.323 1.00 82.88 167 ASN A CA 1
ATOM 1386 C C . ASN A 1 167 ? 31.521 11.697 -38.428 1.00 82.88 167 ASN A C 1
ATOM 1388 O O . ASN A 1 167 ? 32.161 10.786 -38.953 1.00 82.88 167 ASN A O 1
ATOM 1392 N N . ASP A 1 168 ? 31.202 11.712 -37.134 1.00 81.75 168 ASP A N 1
ATOM 1393 C CA . ASP A 1 168 ? 31.610 10.680 -36.176 1.00 81.75 168 ASP A CA 1
ATOM 1394 C C . ASP A 1 168 ? 31.041 9.313 -36.556 1.00 81.75 168 ASP A C 1
ATOM 1396 O O . ASP A 1 168 ? 31.783 8.339 -36.689 1.00 81.75 168 ASP A O 1
ATOM 1400 N N . ILE A 1 169 ? 29.736 9.232 -36.835 1.00 83.62 169 ILE A N 1
ATOM 1401 C CA . ILE A 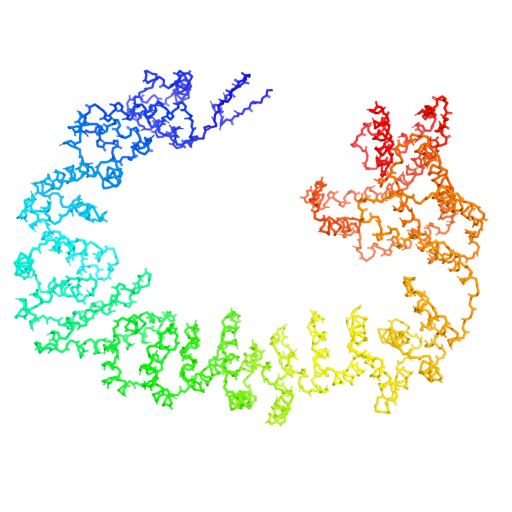1 169 ? 29.097 8.005 -37.319 1.00 83.62 169 ILE A CA 1
ATOM 1402 C C . ILE A 1 169 ? 29.802 7.522 -38.589 1.00 83.62 169 ILE A C 1
ATOM 1404 O O . ILE A 1 169 ? 30.210 6.366 -38.650 1.00 83.62 169 ILE A O 1
ATOM 1408 N N . ASN A 1 170 ? 30.014 8.385 -39.587 1.00 82.81 170 ASN A N 1
ATOM 1409 C CA . ASN A 1 170 ? 30.696 7.999 -40.825 1.00 82.81 170 ASN A CA 1
ATOM 1410 C C . ASN A 1 170 ? 32.142 7.535 -40.590 1.00 82.81 170 ASN A C 1
ATOM 1412 O O . ASN A 1 170 ? 32.607 6.609 -41.261 1.00 82.81 170 ASN A O 1
ATOM 1416 N N . TYR A 1 171 ? 32.856 8.151 -39.650 1.00 82.81 171 TYR A N 1
ATOM 1417 C CA . TYR A 1 171 ? 34.190 7.732 -39.238 1.00 82.81 171 TYR A CA 1
ATOM 1418 C C . TYR A 1 171 ? 34.163 6.342 -38.583 1.00 82.81 171 TYR A C 1
ATOM 1420 O O . TYR A 1 171 ? 34.951 5.469 -38.959 1.00 82.81 171 TYR A O 1
ATOM 1428 N N . TYR A 1 172 ? 33.218 6.077 -37.678 1.00 80.94 172 TYR A N 1
ATOM 1429 C CA . TYR A 1 172 ? 33.075 4.766 -37.034 1.00 80.94 172 TYR A CA 1
ATOM 1430 C C . TYR A 1 172 ? 32.623 3.671 -37.993 1.00 80.94 172 TYR A C 1
ATOM 1432 O O . TYR A 1 172 ? 33.141 2.555 -37.948 1.00 80.94 172 TYR A O 1
ATOM 1440 N N . LEU A 1 173 ? 31.729 3.998 -38.925 1.00 80.19 173 LEU A N 1
ATOM 1441 C CA . LEU A 1 173 ? 31.338 3.093 -40.002 1.00 80.19 173 LEU A CA 1
ATOM 1442 C C . LEU A 1 173 ? 32.527 2.724 -40.901 1.00 80.19 173 LEU A C 1
ATOM 1444 O O . LEU A 1 173 ? 32.570 1.615 -41.426 1.00 80.19 173 LEU A O 1
ATOM 1448 N N . LYS A 1 174 ? 33.501 3.628 -41.080 1.00 82.94 174 LYS A N 1
ATOM 1449 C CA . LYS A 1 174 ? 34.736 3.352 -41.834 1.00 82.94 174 LYS A CA 1
ATOM 1450 C C . LYS A 1 174 ? 35.767 2.559 -41.029 1.00 82.94 174 LYS A C 1
ATOM 1452 O O . LYS A 1 174 ? 36.461 1.743 -41.624 1.00 82.94 174 LYS A O 1
ATOM 1457 N N . SER A 1 175 ? 35.885 2.805 -39.724 1.00 81.56 175 SER A N 1
ATOM 1458 C CA . SER A 1 175 ? 36.879 2.149 -38.857 1.00 81.56 175 SER A CA 1
ATOM 1459 C C . SER A 1 175 ? 36.431 0.797 -38.293 1.00 81.56 175 SER A C 1
ATOM 1461 O O . SER A 1 175 ? 37.230 0.118 -37.657 1.00 81.56 175 SER A O 1
ATOM 1463 N N . GLU A 1 176 ? 35.174 0.397 -38.513 1.00 81.25 176 GLU A N 1
ATOM 1464 C CA . GLU A 1 176 ? 34.566 -0.814 -37.939 1.00 81.25 176 GLU A CA 1
ATOM 1465 C C . GLU A 1 176 ? 34.615 -0.873 -36.393 1.00 81.25 176 GLU A C 1
ATOM 1467 O O . GLU A 1 176 ? 34.544 -1.947 -35.794 1.00 81.25 176 GLU A O 1
ATOM 1472 N N . ASN A 1 177 ? 34.704 0.278 -35.712 1.00 81.12 177 ASN A N 1
ATOM 1473 C CA . ASN A 1 177 ? 34.705 0.346 -34.248 1.00 81.12 177 ASN A CA 1
ATOM 1474 C C . ASN A 1 177 ? 33.268 0.349 -33.685 1.00 81.12 177 ASN A C 1
ATOM 1476 O O . ASN A 1 177 ? 32.676 1.392 -33.399 1.00 81.12 177 ASN A O 1
ATOM 1480 N N . PHE A 1 178 ? 32.688 -0.846 -33.542 1.00 75.94 178 PHE A N 1
ATOM 1481 C CA . PHE A 1 178 ? 31.276 -1.025 -33.172 1.00 75.94 178 PHE A CA 1
ATOM 1482 C C . PHE A 1 178 ? 30.936 -0.702 -31.710 1.00 75.94 178 PHE A C 1
ATOM 1484 O O . PHE A 1 178 ? 29.763 -0.488 -31.409 1.00 75.94 178 PHE A O 1
ATOM 1491 N N . GLU A 1 179 ? 31.913 -0.660 -30.798 1.00 77.94 179 GLU A N 1
ATOM 1492 C CA . GLU A 1 179 ? 31.647 -0.366 -29.380 1.00 77.94 179 GLU A CA 1
ATOM 1493 C C . GLU A 1 179 ? 31.180 1.082 -29.196 1.00 77.94 179 GLU A C 1
ATOM 1495 O O . GLU A 1 179 ? 30.180 1.322 -28.524 1.00 77.94 179 GLU A O 1
ATOM 1500 N N . ILE A 1 180 ? 31.823 2.031 -29.881 1.00 74.38 180 ILE A N 1
ATOM 1501 C CA . ILE A 1 180 ? 31.430 3.444 -29.824 1.00 74.38 180 ILE A CA 1
ATOM 1502 C C . ILE A 1 180 ? 30.108 3.663 -30.563 1.00 74.38 180 ILE A C 1
ATOM 1504 O O . ILE A 1 180 ? 29.233 4.377 -30.082 1.00 74.38 180 ILE A O 1
ATOM 1508 N N . PHE A 1 181 ? 29.910 2.985 -31.698 1.00 78.50 181 PHE A N 1
ATOM 1509 C CA . PHE A 1 181 ? 28.632 3.016 -32.410 1.00 78.50 181 PHE A CA 1
ATOM 1510 C C . PHE A 1 181 ? 27.472 2.509 -31.533 1.00 78.50 181 PHE A C 1
ATOM 1512 O O . PHE A 1 181 ? 26.387 3.094 -31.529 1.00 78.50 181 PHE A O 1
ATOM 1519 N N . ARG A 1 182 ? 27.705 1.464 -30.726 1.00 80.12 182 ARG A N 1
ATOM 1520 C CA . ARG A 1 182 ? 26.744 0.992 -29.718 1.00 80.12 182 ARG A CA 1
ATOM 1521 C C . ARG A 1 182 ? 26.462 2.060 -28.661 1.00 80.12 182 ARG A C 1
ATOM 1523 O O . ARG A 1 182 ? 25.314 2.200 -28.247 1.00 80.12 182 ARG A O 1
ATOM 1530 N N . ASP A 1 183 ? 27.463 2.817 -28.231 1.00 81.19 183 ASP A N 1
ATOM 1531 C CA . ASP A 1 183 ? 27.273 3.879 -27.239 1.00 81.19 183 ASP A CA 1
ATOM 1532 C C . ASP A 1 183 ? 26.506 5.084 -27.814 1.00 81.19 183 ASP A C 1
ATOM 1534 O O . ASP A 1 183 ? 25.633 5.628 -27.138 1.00 81.19 183 ASP A O 1
ATOM 1538 N N . ILE A 1 184 ? 26.717 5.426 -29.092 1.00 79.00 184 ILE A N 1
ATOM 1539 C CA . ILE A 1 184 ? 25.895 6.408 -29.825 1.00 79.00 184 ILE A CA 1
ATOM 1540 C C . ILE A 1 184 ? 24.429 5.955 -29.864 1.00 79.00 184 ILE A C 1
ATOM 1542 O O . ILE A 1 184 ? 23.526 6.741 -29.568 1.00 79.00 184 ILE A O 1
ATOM 1546 N N . LEU A 1 185 ? 24.186 4.677 -30.180 1.00 76.75 185 LEU A N 1
ATOM 1547 C CA . LEU A 1 185 ? 22.842 4.101 -30.155 1.00 76.75 185 LEU A CA 1
ATOM 1548 C C . LEU A 1 185 ? 22.228 4.201 -28.767 1.00 76.75 185 LEU A C 1
ATOM 1550 O O . LEU A 1 185 ? 21.102 4.660 -28.641 1.00 76.75 185 LEU A O 1
ATOM 1554 N N . ARG A 1 186 ? 22.956 3.816 -27.715 1.00 78.50 186 ARG A N 1
ATOM 1555 C CA . ARG A 1 186 ? 22.459 3.818 -26.331 1.00 78.50 186 ARG A CA 1
ATOM 1556 C C . ARG A 1 186 ? 21.984 5.181 -25.843 1.00 78.50 186 ARG A C 1
ATOM 1558 O O . ARG A 1 186 ? 21.136 5.209 -24.956 1.00 78.50 186 ARG A O 1
ATOM 1565 N N . GLU A 1 187 ? 22.446 6.274 -26.427 1.00 81.56 187 GLU A N 1
ATOM 1566 C CA . GLU A 1 187 ? 22.165 7.631 -25.949 1.00 81.56 187 GLU A CA 1
ATOM 1567 C C . GLU A 1 187 ? 21.057 8.359 -26.724 1.00 81.56 187 GLU A C 1
ATOM 1569 O O . GLU A 1 187 ? 20.800 9.532 -26.452 1.00 81.56 187 GLU A O 1
ATOM 1574 N N . ASP A 1 188 ? 20.360 7.645 -27.622 1.00 79.50 188 ASP A N 1
ATOM 1575 C CA . ASP A 1 188 ? 19.258 8.158 -28.460 1.00 79.50 188 ASP A CA 1
ATOM 1576 C C . ASP A 1 188 ? 19.681 9.312 -29.382 1.00 79.50 188 ASP A C 1
ATOM 1578 O O . ASP A 1 188 ? 18.860 10.118 -29.808 1.00 79.50 188 ASP A O 1
ATOM 1582 N N . LEU A 1 189 ? 20.968 9.398 -29.734 1.00 81.94 189 LEU A N 1
ATOM 1583 C CA . LEU A 1 189 ? 21.475 10.519 -30.532 1.00 81.94 189 LEU A CA 1
ATOM 1584 C C . LEU A 1 189 ? 20.960 10.512 -31.978 1.00 81.94 189 LEU A C 1
ATOM 1586 O O . LEU A 1 189 ? 20.948 11.545 -32.638 1.00 81.94 189 LEU A O 1
ATOM 1590 N N . PHE A 1 190 ? 20.505 9.355 -32.459 1.00 82.19 190 PHE A N 1
ATOM 1591 C CA . PHE A 1 190 ? 19.885 9.214 -33.774 1.00 82.19 190 PHE A CA 1
ATOM 1592 C C . PHE A 1 190 ? 18.530 9.912 -33.888 1.00 82.19 190 PHE A C 1
ATOM 1594 O O . PHE A 1 190 ? 18.156 10.286 -34.995 1.00 82.19 190 PHE A O 1
ATOM 1601 N N . ASP A 1 191 ? 17.836 10.144 -32.768 1.00 83.38 191 ASP A N 1
ATOM 1602 C CA . ASP A 1 191 ? 16.569 10.884 -32.759 1.00 83.38 191 ASP A CA 1
ATOM 1603 C C . ASP A 1 191 ? 16.780 12.371 -33.150 1.00 83.38 191 ASP A C 1
ATOM 1605 O O . ASP A 1 191 ? 15.809 13.081 -33.396 1.00 83.38 191 ASP A O 1
ATOM 1609 N N . ALA A 1 192 ? 18.035 12.844 -33.243 1.00 83.44 192 ALA A N 1
ATOM 1610 C CA . ALA A 1 192 ? 18.373 14.179 -33.737 1.00 83.44 192 ALA A CA 1
ATOM 1611 C C . ALA A 1 192 ? 18.291 14.313 -35.271 1.00 83.44 192 ALA A C 1
ATOM 1613 O O . ALA A 1 192 ? 18.217 15.434 -35.765 1.00 83.44 192 ALA A O 1
ATOM 1614 N N . PHE A 1 193 ? 18.308 13.219 -36.040 1.00 85.25 193 PHE A N 1
ATOM 1615 C CA . PHE A 1 193 ? 18.254 13.278 -37.506 1.00 85.25 193 PHE A CA 1
ATOM 1616 C C . PHE A 1 193 ? 16.829 13.071 -38.029 1.00 85.25 193 PHE A C 1
ATOM 1618 O O . PHE A 1 193 ? 16.096 12.198 -37.564 1.00 85.25 193 PHE A O 1
ATOM 1625 N N . SER A 1 194 ? 16.449 13.854 -39.035 1.00 85.25 194 SER A N 1
ATOM 1626 C CA . SER A 1 194 ? 15.244 13.634 -39.837 1.00 85.25 194 SER A CA 1
ATOM 1627 C C . SER A 1 194 ? 15.428 12.478 -40.828 1.00 85.25 194 SER A C 1
ATOM 1629 O O . SER A 1 194 ? 16.547 12.082 -41.157 1.00 85.25 194 SER A O 1
ATOM 1631 N N . GLU A 1 195 ? 14.317 11.947 -41.345 1.00 78.75 195 GLU A N 1
ATOM 1632 C CA . GLU A 1 195 ? 14.327 10.864 -42.340 1.00 78.75 195 GLU A CA 1
ATOM 1633 C C . GLU A 1 195 ? 15.105 11.233 -43.617 1.00 78.75 195 GLU A C 1
ATOM 1635 O O . GLU A 1 195 ? 15.783 10.385 -44.195 1.00 78.75 195 GLU A O 1
ATOM 1640 N N . GLU A 1 196 ? 15.054 12.500 -44.039 1.00 83.69 196 GLU A N 1
ATOM 1641 C CA . GLU A 1 196 ? 15.797 12.998 -45.203 1.00 83.69 196 GLU A CA 1
ATOM 1642 C C . GLU A 1 196 ? 17.308 13.026 -44.929 1.00 83.69 196 GLU A C 1
ATOM 1644 O O . GLU A 1 196 ? 18.090 12.528 -45.736 1.00 83.69 196 GLU A O 1
ATOM 1649 N N . GLU A 1 197 ? 17.728 13.499 -43.751 1.00 85.38 197 GLU A N 1
ATOM 1650 C CA . GLU A 1 197 ? 19.144 13.548 -43.348 1.00 85.38 197 GLU A CA 1
ATOM 1651 C C . GLU A 1 197 ? 19.769 12.151 -43.212 1.00 85.38 197 GLU A C 1
ATOM 1653 O O . GLU A 1 197 ? 20.974 11.982 -43.427 1.00 85.38 197 GLU A O 1
ATOM 1658 N N . PHE A 1 198 ? 18.961 11.130 -42.907 1.00 80.62 198 PHE A N 1
ATOM 1659 C CA . PHE A 1 198 ? 19.405 9.736 -42.903 1.00 80.62 198 PHE A CA 1
ATOM 1660 C C . PHE A 1 198 ? 19.815 9.226 -44.290 1.00 80.62 198 PHE A C 1
ATOM 1662 O O . PHE A 1 198 ? 20.655 8.325 -44.378 1.00 80.62 198 PHE A O 1
ATOM 1669 N N . GLN A 1 199 ? 19.267 9.787 -45.373 1.00 79.50 199 GLN A N 1
ATOM 1670 C CA . GLN A 1 199 ? 19.596 9.360 -46.739 1.00 79.50 199 GLN A CA 1
ATOM 1671 C C . GLN A 1 199 ? 21.024 9.740 -47.148 1.00 79.50 199 GLN A C 1
ATOM 1673 O O . GLN A 1 199 ? 21.594 9.101 -48.031 1.00 79.50 199 GLN A O 1
ATOM 1678 N N . ASP A 1 200 ? 21.627 10.711 -46.461 1.00 82.19 200 ASP A N 1
ATOM 1679 C CA . ASP A 1 200 ? 22.995 11.158 -46.717 1.00 82.19 200 ASP A CA 1
ATOM 1680 C C . ASP A 1 200 ? 24.078 10.259 -46.093 1.00 82.19 200 ASP A C 1
ATOM 1682 O O . ASP A 1 200 ? 25.274 10.471 -46.323 1.00 82.19 200 ASP A O 1
ATOM 1686 N N . PHE A 1 201 ? 23.705 9.293 -45.250 1.00 81.44 201 PHE A N 1
ATOM 1687 C CA . PHE A 1 201 ? 24.661 8.336 -44.693 1.00 81.44 201 PHE A CA 1
ATOM 1688 C C . PHE A 1 201 ? 25.033 7.277 -45.739 1.00 81.44 201 PHE A C 1
ATOM 1690 O O . PHE A 1 201 ? 24.243 6.939 -46.619 1.00 81.44 201 PHE A O 1
ATOM 1697 N N . ASP A 1 202 ? 26.222 6.675 -45.615 1.00 82.62 202 ASP A N 1
ATOM 1698 C CA . ASP A 1 202 ? 26.562 5.460 -46.370 1.00 82.62 202 ASP A CA 1
ATOM 1699 C C . ASP A 1 202 ? 25.701 4.294 -45.849 1.00 82.62 202 ASP A C 1
ATOM 1701 O O . ASP A 1 202 ? 26.115 3.520 -44.980 1.00 82.62 202 ASP A O 1
ATOM 1705 N N . LEU A 1 203 ? 24.465 4.201 -46.355 1.00 79.75 203 LEU A N 1
ATOM 1706 C CA . LEU A 1 203 ? 23.438 3.268 -45.886 1.00 79.75 203 LEU A CA 1
ATOM 1707 C C . LEU A 1 203 ? 23.904 1.812 -45.941 1.00 79.75 203 LEU A C 1
ATOM 1709 O O . LEU A 1 203 ? 23.477 1.007 -45.116 1.00 79.75 203 LEU A O 1
ATOM 1713 N N . LYS A 1 204 ? 24.801 1.472 -46.876 1.00 82.88 204 LYS A N 1
ATOM 1714 C CA . LYS A 1 204 ? 25.344 0.119 -47.010 1.00 82.88 204 LYS A CA 1
ATOM 1715 C C . LYS A 1 204 ? 26.311 -0.210 -45.874 1.00 82.88 204 LYS A C 1
ATOM 1717 O O . LYS A 1 204 ? 26.207 -1.285 -45.288 1.00 82.88 204 LYS A O 1
ATOM 1722 N N . LYS A 1 205 ? 27.233 0.698 -45.537 1.00 84.50 205 LYS A N 1
ATOM 1723 C CA . LYS A 1 205 ? 28.125 0.499 -44.381 1.00 84.50 205 LYS A CA 1
ATOM 1724 C C . LYS A 1 205 ? 27.368 0.564 -43.067 1.00 84.50 205 LYS A C 1
ATOM 1726 O O . LYS A 1 205 ? 27.642 -0.233 -42.174 1.00 84.50 205 LYS A O 1
ATOM 1731 N N . LEU A 1 206 ? 26.399 1.472 -42.971 1.00 82.62 206 LEU A N 1
ATOM 1732 C CA . LEU A 1 206 ? 25.494 1.546 -41.832 1.00 82.62 206 LEU A CA 1
ATOM 1733 C C . LEU A 1 206 ? 24.730 0.230 -41.661 1.00 82.62 206 LEU A C 1
ATOM 1735 O O . LEU A 1 206 ? 24.647 -0.274 -40.548 1.00 82.62 206 LEU A O 1
ATOM 1739 N N . ASP A 1 207 ? 24.261 -0.376 -42.754 1.00 82.62 207 ASP A N 1
ATOM 1740 C CA . ASP A 1 207 ? 23.646 -1.704 -42.734 1.00 82.62 207 ASP A CA 1
ATOM 1741 C C . ASP A 1 207 ? 24.578 -2.775 -42.209 1.00 82.62 207 ASP A C 1
ATOM 1743 O O . ASP A 1 207 ? 24.215 -3.494 -41.284 1.00 82.62 207 ASP A O 1
ATOM 1747 N N . ASP A 1 208 ? 25.777 -2.883 -42.771 1.00 84.25 208 ASP A N 1
ATOM 1748 C CA . ASP A 1 208 ? 26.741 -3.895 -42.349 1.00 84.25 208 ASP A CA 1
ATOM 1749 C C . ASP A 1 208 ? 27.129 -3.719 -40.867 1.00 84.25 208 ASP A C 1
ATOM 1751 O O . ASP A 1 208 ? 27.266 -4.710 -40.143 1.00 84.25 208 ASP A O 1
ATOM 1755 N N . ALA A 1 209 ? 27.220 -2.476 -40.386 1.00 83.56 209 ALA A N 1
ATOM 1756 C CA . ALA A 1 209 ? 27.463 -2.161 -38.983 1.00 83.56 209 ALA A CA 1
ATOM 1757 C C . ALA A 1 209 ? 26.284 -2.528 -38.076 1.00 83.56 209 ALA A C 1
ATOM 1759 O O . ALA A 1 209 ? 26.476 -3.213 -37.069 1.00 83.56 209 ALA A O 1
ATOM 1760 N N . LEU A 1 210 ? 25.064 -2.133 -38.450 1.00 82.81 210 LEU A N 1
ATOM 1761 C CA . LEU A 1 210 ? 23.845 -2.499 -37.732 1.00 82.81 210 LEU A CA 1
ATOM 1762 C C . LEU A 1 210 ? 23.672 -4.020 -37.706 1.00 82.81 210 LEU A C 1
ATOM 1764 O O . LEU A 1 210 ? 23.322 -4.563 -36.666 1.00 82.81 210 LEU A O 1
ATOM 1768 N N . PHE A 1 211 ? 23.983 -4.728 -38.796 1.00 84.81 211 PHE A N 1
ATOM 1769 C CA . PHE A 1 211 ? 23.956 -6.190 -38.847 1.00 84.81 211 PHE A CA 1
ATOM 1770 C C . PHE A 1 211 ? 24.950 -6.826 -37.881 1.00 84.81 211 PHE A C 1
ATOM 1772 O O . PHE A 1 211 ? 24.565 -7.714 -37.119 1.00 84.81 211 PHE A O 1
ATOM 1779 N N . LYS A 1 212 ? 26.220 -6.402 -37.910 1.00 86.19 212 LYS A N 1
ATOM 1780 C CA . LYS A 1 212 ? 27.259 -6.927 -37.010 1.00 86.19 212 LYS A CA 1
ATOM 1781 C C . LYS A 1 212 ? 26.882 -6.679 -35.547 1.00 86.19 212 LYS A C 1
ATOM 1783 O O . LYS A 1 212 ? 26.975 -7.599 -34.735 1.00 86.19 212 LYS A O 1
ATOM 1788 N N . LEU A 1 213 ? 26.398 -5.475 -35.233 1.00 84.19 213 LEU A N 1
ATOM 1789 C CA . LEU A 1 213 ? 25.949 -5.128 -33.889 1.00 84.19 213 LEU A CA 1
ATOM 1790 C C . LEU A 1 213 ? 24.743 -5.965 -33.463 1.00 84.19 213 LEU A C 1
ATOM 1792 O O . LEU A 1 213 ? 24.766 -6.567 -32.397 1.00 84.19 213 LEU A O 1
ATOM 1796 N N . LEU A 1 214 ? 23.712 -6.052 -34.302 1.00 83.00 214 LEU A N 1
ATOM 1797 C CA . LEU A 1 214 ? 22.502 -6.802 -33.990 1.00 83.00 214 LEU A CA 1
ATOM 1798 C C . LEU A 1 214 ? 22.792 -8.285 -33.787 1.00 83.00 214 LEU A C 1
ATOM 1800 O O . LEU A 1 214 ? 22.269 -8.895 -32.863 1.00 83.00 214 LEU A O 1
ATOM 1804 N N . LYS A 1 215 ? 23.658 -8.860 -34.626 1.00 87.00 215 LYS A N 1
ATOM 1805 C CA . LYS A 1 215 ? 24.115 -10.239 -34.471 1.00 87.00 215 LYS A CA 1
ATOM 1806 C C . LYS A 1 215 ? 24.816 -10.434 -33.125 1.00 87.00 215 LYS A C 1
ATOM 1808 O O . LYS A 1 215 ? 24.465 -11.366 -32.415 1.00 87.00 215 LYS A O 1
ATOM 1813 N N . LYS A 1 216 ? 25.734 -9.534 -32.751 1.00 86.19 216 LYS A N 1
ATOM 1814 C CA . LYS A 1 216 ? 26.422 -9.567 -31.450 1.00 86.19 216 LYS A CA 1
ATOM 1815 C C . LYS A 1 216 ? 25.437 -9.462 -30.282 1.00 86.19 216 LYS A C 1
ATOM 1817 O O . LYS A 1 216 ? 25.557 -10.216 -29.324 1.00 86.19 216 LYS A O 1
ATOM 1822 N N . GLU A 1 217 ? 24.448 -8.576 -30.374 1.00 82.56 217 GLU A N 1
ATOM 1823 C CA . GLU A 1 217 ? 23.398 -8.439 -29.356 1.00 82.56 217 GLU A CA 1
ATOM 1824 C C . GLU A 1 217 ? 22.507 -9.692 -29.277 1.00 82.56 217 GLU A C 1
ATOM 1826 O O . GLU A 1 217 ? 22.141 -10.109 -28.180 1.00 82.56 217 GLU A O 1
ATOM 1831 N N . LEU A 1 218 ? 22.201 -10.341 -30.408 1.00 83.81 218 LEU A N 1
ATOM 1832 C CA . LEU A 1 218 ? 21.473 -11.616 -30.448 1.00 83.81 218 LEU A CA 1
ATOM 1833 C C . LEU A 1 218 ? 22.303 -12.778 -29.882 1.00 83.81 218 LEU A C 1
ATOM 1835 O O . LEU A 1 218 ? 21.762 -13.595 -29.145 1.00 83.81 218 LEU A O 1
ATOM 1839 N N . ASP A 1 219 ? 23.602 -12.845 -30.174 1.00 85.62 219 ASP A N 1
ATOM 1840 C CA . ASP A 1 219 ? 24.512 -13.842 -29.592 1.00 85.62 219 ASP A CA 1
ATOM 1841 C C . ASP A 1 219 ? 24.581 -13.677 -28.073 1.00 85.62 219 ASP A C 1
ATOM 1843 O O . ASP A 1 219 ? 24.346 -14.619 -27.319 1.00 85.62 219 ASP A O 1
ATOM 1847 N N . TRP A 1 220 ? 24.761 -12.441 -27.612 1.00 82.06 220 TRP A N 1
ATOM 1848 C CA . TRP A 1 220 ? 24.712 -12.102 -26.193 1.00 82.06 220 TRP A CA 1
ATOM 1849 C C . TRP A 1 220 ? 23.357 -12.371 -25.546 1.00 82.06 220 TRP A C 1
ATOM 1851 O O . TRP A 1 220 ? 23.287 -12.579 -24.334 1.00 82.06 220 TRP A O 1
ATOM 1861 N N . TYR A 1 221 ? 22.270 -12.291 -26.308 1.00 77.81 221 TYR A N 1
ATOM 1862 C CA . TYR A 1 221 ? 20.940 -12.625 -25.825 1.00 77.81 221 TYR A CA 1
ATOM 1863 C C . TYR A 1 221 ? 20.782 -14.129 -25.592 1.00 77.81 221 TYR A C 1
ATOM 1865 O O . TYR A 1 221 ? 20.202 -14.535 -24.586 1.00 77.81 221 TYR A O 1
ATOM 1873 N N . ILE A 1 222 ? 21.330 -14.938 -26.500 1.00 82.31 222 ILE A N 1
ATOM 1874 C CA . ILE A 1 222 ? 21.317 -16.399 -26.419 1.00 82.31 222 ILE A CA 1
ATOM 1875 C C . ILE A 1 222 ? 22.232 -16.890 -25.289 1.00 82.31 222 ILE A C 1
ATOM 1877 O O . ILE A 1 222 ? 21.823 -17.750 -24.518 1.00 82.31 222 ILE A O 1
ATOM 1881 N N . GLU A 1 223 ? 23.446 -16.343 -25.168 1.00 81.75 223 GLU A N 1
ATOM 1882 C CA . GLU A 1 223 ? 24.445 -16.790 -24.183 1.00 81.75 223 GLU A CA 1
ATOM 1883 C C . GLU A 1 223 ? 24.038 -16.505 -22.731 1.00 81.75 223 GLU A C 1
ATOM 1885 O O . GLU A 1 223 ? 24.273 -17.324 -21.845 1.00 81.75 223 GLU A O 1
ATOM 1890 N N . TRP A 1 224 ? 23.425 -15.347 -22.475 1.00 75.44 224 TRP A N 1
ATOM 1891 C CA . TRP A 1 224 ? 23.201 -14.850 -21.112 1.00 75.44 224 TRP A CA 1
ATOM 1892 C C . TRP A 1 224 ? 21.773 -15.046 -20.593 1.00 75.44 224 TRP A C 1
ATOM 1894 O O . TRP A 1 224 ? 21.405 -14.372 -19.635 1.00 75.44 224 TRP A O 1
ATOM 1904 N N . ASN A 1 225 ? 20.973 -15.919 -21.223 1.00 63.34 225 ASN A N 1
ATOM 1905 C CA . ASN A 1 225 ? 19.610 -16.290 -20.812 1.00 63.34 225 ASN A CA 1
ATOM 1906 C C . ASN A 1 225 ? 18.804 -15.134 -20.164 1.00 63.34 225 ASN A C 1
ATOM 1908 O O . ASN A 1 225 ? 18.641 -15.057 -18.950 1.00 63.34 225 ASN A O 1
ATOM 1912 N N . HIS A 1 226 ? 18.241 -14.263 -21.009 1.00 58.59 226 HIS A N 1
ATOM 1913 C CA . HIS A 1 226 ? 17.000 -13.517 -20.714 1.00 58.59 226 HIS A CA 1
ATOM 1914 C C . HIS A 1 226 ? 17.019 -12.317 -19.742 1.00 58.59 226 HIS A C 1
ATOM 1916 O O . HIS A 1 226 ? 15.959 -11.790 -19.407 1.00 58.59 226 HIS A O 1
ATOM 1922 N N . HIS A 1 227 ? 18.165 -11.731 -19.380 1.00 58.56 227 HIS A N 1
ATOM 1923 C CA . HIS A 1 227 ? 18.149 -10.391 -18.757 1.00 58.56 227 HIS A CA 1
ATOM 1924 C C . HIS A 1 227 ? 17.965 -9.276 -19.807 1.00 58.56 227 HIS A C 1
ATOM 1926 O O . HIS A 1 227 ? 18.910 -8.633 -20.263 1.00 58.56 227 HIS A O 1
ATOM 1932 N N . LEU A 1 228 ? 16.706 -9.075 -20.216 1.00 59.84 228 LEU A N 1
ATOM 1933 C CA . LEU A 1 228 ? 16.302 -8.242 -21.355 1.00 59.84 228 LEU A CA 1
ATOM 1934 C C . LEU A 1 228 ? 16.404 -6.723 -21.164 1.00 59.84 228 LEU A C 1
ATOM 1936 O O . LEU A 1 228 ? 16.491 -6.015 -22.162 1.00 59.84 228 LEU A O 1
ATOM 1940 N N . ARG A 1 229 ? 16.360 -6.191 -19.936 1.00 60.97 229 ARG A N 1
ATOM 1941 C CA . ARG A 1 229 ? 15.995 -4.776 -19.699 1.00 60.97 229 ARG A CA 1
ATOM 1942 C C . ARG A 1 229 ? 16.842 -3.758 -20.473 1.00 60.97 229 ARG A C 1
ATOM 1944 O O . ARG A 1 229 ? 16.293 -2.883 -21.136 1.00 60.97 229 ARG A O 1
ATOM 1951 N N . GLU A 1 230 ? 18.166 -3.850 -20.389 1.00 60.56 230 GLU A N 1
ATOM 1952 C CA . GLU A 1 230 ? 19.051 -2.896 -21.076 1.00 60.56 230 GLU A CA 1
ATOM 1953 C C . GLU A 1 230 ? 19.244 -3.238 -22.556 1.00 60.56 230 GLU A C 1
ATOM 1955 O O . GLU A 1 230 ? 19.405 -2.349 -23.391 1.00 60.56 230 GLU A O 1
ATOM 1960 N N . LYS A 1 231 ? 19.152 -4.524 -22.902 1.00 66.81 231 LYS A N 1
ATOM 1961 C CA . LYS A 1 231 ? 19.393 -5.027 -24.259 1.00 66.81 231 LYS A CA 1
ATOM 1962 C C . LYS A 1 231 ? 18.197 -4.787 -25.189 1.00 66.81 231 LYS A C 1
ATOM 1964 O O . LYS A 1 231 ? 18.384 -4.494 -26.368 1.00 66.81 231 LYS A O 1
ATOM 1969 N N . PHE A 1 232 ? 16.972 -4.806 -24.652 1.00 66.00 232 PHE A N 1
ATOM 1970 C CA . PHE A 1 232 ? 15.748 -4.476 -25.389 1.00 66.00 232 PHE A CA 1
ATOM 1971 C C . PHE A 1 232 ? 15.772 -3.029 -25.885 1.00 66.00 232 PHE A C 1
ATOM 1973 O O . PHE A 1 232 ? 15.410 -2.770 -27.030 1.00 66.00 232 PHE A O 1
ATOM 1980 N N . LYS A 1 233 ? 16.300 -2.102 -25.071 1.00 69.62 233 LYS A N 1
ATOM 1981 C CA . LYS A 1 233 ? 16.512 -0.707 -25.475 1.00 69.62 233 LYS A CA 1
ATOM 1982 C C . LYS A 1 233 ? 17.507 -0.600 -26.628 1.00 69.62 233 LYS A C 1
ATOM 1984 O O . LYS A 1 233 ? 17.214 0.094 -27.592 1.00 69.62 233 LYS A O 1
ATOM 1989 N N . SER A 1 234 ? 18.642 -1.302 -26.581 1.00 68.62 234 SER A N 1
ATOM 1990 C CA . SER A 1 234 ? 19.604 -1.308 -27.699 1.00 68.62 234 SER A CA 1
ATOM 1991 C C . SER A 1 234 ? 18.953 -1.783 -29.001 1.00 68.62 234 SER A C 1
ATOM 1993 O O . SER A 1 234 ? 19.101 -1.141 -30.040 1.00 68.62 234 SER A O 1
ATOM 1995 N N . PHE A 1 235 ? 18.164 -2.860 -28.943 1.00 70.00 235 PHE A N 1
ATOM 1996 C CA . PHE A 1 235 ? 17.465 -3.385 -30.115 1.00 70.00 235 PHE A CA 1
ATOM 1997 C C . PHE A 1 235 ? 16.359 -2.431 -30.605 1.00 70.00 235 PHE A C 1
ATOM 1999 O O . PHE A 1 235 ? 16.239 -2.200 -31.809 1.00 70.00 235 PHE A O 1
ATOM 2006 N N . GLN A 1 236 ? 15.586 -1.814 -29.704 1.00 69.38 236 GLN A N 1
ATOM 2007 C CA . GLN A 1 236 ? 14.580 -0.801 -30.067 1.00 69.38 236 GLN A CA 1
ATOM 2008 C C . GLN A 1 236 ? 15.201 0.367 -30.807 1.00 69.38 236 GLN A C 1
ATOM 2010 O O . GLN A 1 236 ? 14.630 0.853 -31.778 1.00 69.38 236 GLN A O 1
ATOM 2015 N N . LYS A 1 237 ? 16.395 0.782 -30.395 1.00 74.81 237 LYS A N 1
ATOM 2016 C CA . LYS A 1 237 ? 17.119 1.881 -31.030 1.00 74.81 237 LYS A CA 1
ATOM 2017 C C . LYS A 1 237 ? 17.647 1.493 -32.406 1.00 74.81 237 LYS A C 1
ATOM 2019 O O . LYS A 1 237 ? 17.483 2.261 -33.349 1.00 74.81 237 LYS A O 1
ATOM 2024 N N . VAL A 1 238 ? 18.156 0.268 -32.563 1.00 73.00 238 VAL A N 1
ATOM 2025 C CA . VAL A 1 238 ? 18.456 -0.290 -33.894 1.00 73.00 238 VAL A CA 1
ATOM 2026 C C . VAL A 1 238 ? 17.191 -0.320 -34.761 1.00 73.00 238 VAL A C 1
ATOM 2028 O O . VAL A 1 238 ? 17.225 0.105 -35.910 1.00 73.00 238 VAL A O 1
ATOM 2031 N N . SER A 1 239 ? 16.053 -0.742 -34.206 1.00 67.88 239 SER A N 1
ATOM 2032 C CA . SER A 1 239 ? 14.774 -0.813 -34.925 1.00 67.88 239 SER A CA 1
ATOM 2033 C C . SER A 1 239 ? 14.236 0.566 -35.312 1.00 67.88 239 SER A C 1
ATOM 2035 O O . SER A 1 239 ? 13.746 0.720 -36.425 1.00 67.88 239 SER A O 1
ATOM 2037 N N . LYS A 1 240 ? 14.382 1.586 -34.458 1.00 70.00 240 LYS A N 1
ATOM 2038 C CA . LYS A 1 240 ? 14.055 2.985 -34.780 1.00 70.00 240 LYS A CA 1
ATOM 2039 C C . LYS A 1 240 ? 14.821 3.481 -36.006 1.00 70.00 240 LYS A C 1
ATOM 2041 O O . LYS A 1 240 ? 14.212 4.061 -36.894 1.00 70.00 240 LYS A O 1
ATOM 2046 N N . ILE A 1 241 ? 16.120 3.189 -36.101 1.00 72.94 241 ILE A N 1
ATOM 2047 C CA . ILE A 1 241 ? 16.929 3.565 -37.276 1.00 72.94 241 ILE A CA 1
ATOM 2048 C C . ILE A 1 241 ? 16.426 2.873 -38.539 1.00 72.94 241 ILE A C 1
ATOM 2050 O O . ILE A 1 241 ? 16.446 3.450 -39.624 1.00 72.94 241 ILE A O 1
ATOM 2054 N N . LEU A 1 242 ? 15.944 1.638 -38.408 1.00 69.62 242 LEU A N 1
ATOM 2055 C CA . LEU A 1 242 ? 15.339 0.926 -39.526 1.00 69.62 242 LEU A CA 1
ATOM 2056 C C . LEU A 1 242 ? 13.984 1.523 -39.922 1.00 69.62 242 LEU A C 1
ATOM 2058 O O . LEU A 1 242 ? 13.673 1.492 -41.104 1.00 69.62 242 LEU A O 1
ATOM 2062 N N . ILE A 1 243 ? 13.204 2.085 -38.988 1.00 63.25 243 ILE A N 1
ATOM 2063 C CA . ILE A 1 243 ? 11.895 2.707 -39.268 1.00 63.25 243 ILE A CA 1
ATOM 2064 C C . ILE A 1 243 ? 12.026 3.941 -40.175 1.00 63.25 243 ILE A C 1
ATOM 2066 O O . ILE A 1 243 ? 11.140 4.161 -40.992 1.00 63.25 243 ILE A O 1
ATOM 2070 N N . PHE A 1 244 ? 13.137 4.683 -40.124 1.00 65.56 244 PHE A N 1
ATOM 2071 C CA . PHE A 1 244 ? 13.419 5.808 -41.038 1.00 65.56 244 PHE A CA 1
ATOM 2072 C C . PHE A 1 244 ? 13.775 5.376 -42.472 1.00 65.56 244 PHE A C 1
ATOM 2074 O O . PHE A 1 244 ? 14.376 6.122 -43.241 1.00 65.56 244 PHE A O 1
ATOM 2081 N N . ARG A 1 245 ? 13.468 4.134 -42.846 1.00 68.75 245 ARG A N 1
ATOM 2082 C CA . ARG A 1 245 ? 13.690 3.622 -44.194 1.00 68.75 245 ARG A CA 1
ATOM 2083 C C . ARG A 1 245 ? 12.358 3.361 -44.859 1.00 68.75 245 ARG A C 1
ATOM 2085 O O . ARG A 1 245 ? 11.414 2.885 -44.237 1.00 68.75 245 ARG A O 1
ATOM 2092 N N . ASN A 1 246 ? 12.321 3.527 -46.178 1.00 75.62 246 ASN A N 1
ATOM 2093 C CA . ASN A 1 246 ? 11.178 3.057 -46.949 1.00 75.62 246 ASN A CA 1
ATOM 2094 C C . ASN A 1 246 ? 10.941 1.545 -46.718 1.00 75.62 246 ASN A C 1
ATOM 2096 O O . ASN A 1 246 ? 11.877 0.760 -46.515 1.00 75.62 246 ASN A O 1
ATOM 2100 N N . SER A 1 247 ? 9.679 1.121 -46.799 1.00 74.06 247 SER A N 1
ATOM 2101 C CA . SER A 1 247 ? 9.247 -0.254 -46.502 1.00 74.06 247 SER A CA 1
ATOM 2102 C C . SER A 1 247 ? 9.981 -1.329 -47.320 1.00 74.06 247 SER A C 1
ATOM 2104 O O . SER A 1 247 ? 10.161 -2.457 -46.858 1.00 74.06 247 SER A O 1
ATOM 2106 N N . LYS A 1 248 ? 10.468 -1.002 -48.526 1.00 78.19 248 LYS A N 1
ATOM 2107 C CA . LYS A 1 248 ? 11.262 -1.916 -49.363 1.00 78.19 248 LYS A CA 1
ATOM 2108 C C . LYS A 1 248 ? 12.660 -2.153 -48.782 1.00 78.19 248 LYS A C 1
ATOM 2110 O O . LYS A 1 248 ? 13.099 -3.301 -48.728 1.00 78.19 248 LYS A O 1
ATOM 2115 N N . SER A 1 249 ? 13.337 -1.103 -48.325 1.00 77.31 249 SER A N 1
ATOM 2116 C CA . SER A 1 249 ? 14.664 -1.189 -47.706 1.00 77.31 249 SER A CA 1
ATOM 2117 C C . SER A 1 249 ? 14.632 -1.953 -46.385 1.00 77.31 249 SER A C 1
ATOM 2119 O O . SER A 1 249 ? 15.508 -2.784 -46.150 1.00 77.31 249 SER A O 1
ATOM 2121 N N . ILE A 1 250 ? 13.598 -1.747 -45.561 1.00 77.25 250 ILE A N 1
ATOM 2122 C CA . ILE A 1 250 ? 13.424 -2.502 -44.311 1.00 77.25 250 ILE A CA 1
ATOM 2123 C C . ILE A 1 250 ? 13.280 -3.997 -44.601 1.00 77.25 250 ILE A C 1
ATOM 2125 O O . ILE A 1 250 ? 13.953 -4.833 -44.003 1.00 77.25 250 ILE A O 1
ATOM 2129 N N . VAL A 1 251 ? 12.442 -4.345 -45.573 1.00 78.88 251 VAL A N 1
ATOM 2130 C CA . VAL A 1 251 ? 12.224 -5.737 -45.976 1.00 78.88 251 VAL A CA 1
ATOM 2131 C C . VAL A 1 251 ? 13.512 -6.386 -46.467 1.00 78.88 251 VAL A C 1
ATOM 2133 O O . VAL A 1 251 ? 13.829 -7.494 -46.039 1.00 78.88 251 VAL A O 1
ATOM 2136 N N . ASN A 1 252 ? 14.263 -5.709 -47.339 1.00 81.81 252 ASN A N 1
ATOM 2137 C CA . ASN A 1 252 ? 15.532 -6.230 -47.845 1.00 81.81 252 ASN A CA 1
ATOM 2138 C C . ASN A 1 252 ? 16.535 -6.442 -46.704 1.00 81.81 252 ASN A C 1
ATOM 2140 O O . ASN A 1 252 ? 17.226 -7.462 -46.671 1.00 81.81 252 ASN A O 1
ATOM 2144 N N . PHE A 1 253 ? 16.576 -5.509 -45.748 1.00 83.31 253 PHE A N 1
ATOM 2145 C CA . PHE A 1 253 ? 17.404 -5.616 -44.554 1.00 83.31 253 PHE A CA 1
ATOM 2146 C C . PHE A 1 253 ? 17.031 -6.855 -43.728 1.00 83.31 253 PHE A C 1
ATOM 2148 O O . PHE A 1 253 ? 17.892 -7.693 -43.466 1.00 83.31 253 PHE A O 1
ATOM 2155 N N . PHE A 1 254 ? 15.749 -7.046 -43.398 1.00 81.56 254 PHE A N 1
ATOM 2156 C CA . PHE A 1 254 ? 15.294 -8.222 -42.647 1.00 81.56 254 PHE A CA 1
ATOM 2157 C C . PHE A 1 254 ? 15.488 -9.536 -43.408 1.00 81.56 254 PHE A C 1
ATOM 2159 O O . PHE A 1 254 ? 15.884 -10.524 -42.798 1.00 81.56 254 PHE A O 1
ATOM 2166 N N . GLN A 1 255 ? 15.267 -9.578 -44.724 1.00 83.94 255 GLN A N 1
ATOM 2167 C CA . GLN A 1 255 ? 15.508 -10.780 -45.531 1.00 83.94 255 GLN A CA 1
ATOM 2168 C C . GLN A 1 255 ? 16.988 -11.167 -45.536 1.00 83.94 255 GLN A C 1
ATOM 2170 O O . GLN A 1 255 ? 17.322 -12.332 -45.302 1.00 83.94 255 GLN A O 1
ATOM 2175 N N . ARG A 1 256 ? 17.880 -10.187 -45.739 1.00 86.38 256 ARG A N 1
ATOM 2176 C CA . ARG A 1 256 ? 19.330 -10.391 -45.654 1.00 86.38 256 ARG A CA 1
ATOM 2177 C C . ARG A 1 256 ? 19.722 -10.867 -44.258 1.00 86.38 256 ARG A C 1
ATOM 2179 O O . ARG A 1 256 ? 20.395 -11.889 -44.156 1.00 86.38 256 ARG A O 1
ATOM 2186 N N . MET A 1 257 ? 19.241 -10.202 -43.206 1.00 83.94 257 MET A N 1
ATOM 2187 C CA . MET A 1 257 ? 19.460 -10.613 -41.815 1.00 83.94 257 MET A CA 1
ATOM 2188 C C . MET A 1 257 ? 19.052 -12.064 -41.594 1.00 83.94 257 MET A C 1
ATOM 2190 O O . MET A 1 257 ? 19.835 -12.901 -41.163 1.00 83.94 257 MET A O 1
ATOM 2194 N N . TYR A 1 258 ? 17.811 -12.379 -41.939 1.00 84.69 258 TYR A N 1
ATOM 2195 C CA . TYR A 1 258 ? 17.227 -13.673 -41.678 1.00 84.69 258 TYR A CA 1
ATOM 2196 C C . TYR A 1 258 ? 17.983 -14.774 -42.434 1.00 84.69 258 TYR A C 1
ATOM 2198 O O . TYR A 1 258 ? 18.124 -15.881 -41.927 1.00 84.69 258 TYR A O 1
ATOM 2206 N N . SER A 1 259 ? 18.539 -14.489 -43.614 1.00 87.00 259 SER A N 1
ATOM 2207 C CA . SER A 1 259 ? 19.357 -15.456 -44.356 1.00 87.00 259 SER A CA 1
ATOM 2208 C C . SER A 1 259 ? 20.672 -15.829 -43.654 1.00 87.00 259 SER A C 1
ATOM 2210 O O . SER A 1 259 ? 21.097 -16.977 -43.756 1.00 87.00 259 SER A O 1
ATOM 2212 N N . ILE A 1 260 ? 21.277 -14.900 -42.902 1.00 86.81 260 ILE A N 1
ATOM 2213 C CA . ILE A 1 260 ? 22.589 -15.089 -42.257 1.00 86.81 260 ILE A CA 1
ATOM 2214 C C . ILE A 1 260 ? 22.495 -15.561 -40.802 1.00 86.81 260 ILE A C 1
ATOM 2216 O O . ILE A 1 260 ? 23.464 -16.109 -40.277 1.00 86.81 260 ILE A O 1
ATOM 2220 N N . LEU A 1 261 ? 21.358 -15.337 -40.138 1.00 88.50 261 LEU A N 1
ATOM 2221 C CA . LEU A 1 261 ? 21.166 -15.744 -38.749 1.00 88.50 261 LEU A CA 1
ATOM 2222 C C . LEU A 1 261 ? 20.994 -17.266 -38.630 1.00 88.50 261 LEU A C 1
ATOM 2224 O O . LEU A 1 261 ? 20.297 -17.913 -39.424 1.00 88.50 261 LEU A O 1
ATOM 2228 N N . ASN A 1 262 ? 21.593 -17.841 -37.588 1.00 91.69 262 ASN A N 1
ATOM 2229 C CA . ASN A 1 262 ? 21.366 -19.232 -37.207 1.00 91.69 262 ASN A CA 1
ATOM 2230 C C . ASN A 1 262 ? 19.950 -19.417 -36.609 1.00 91.69 262 ASN A C 1
ATOM 2232 O O . ASN A 1 262 ? 19.198 -18.456 -36.423 1.00 91.69 262 ASN A O 1
ATOM 2236 N N . LYS A 1 263 ? 19.548 -20.666 -36.340 1.00 89.81 263 LYS A N 1
ATOM 2237 C CA . LYS A 1 263 ? 18.188 -20.981 -35.862 1.00 89.81 263 LYS A CA 1
ATOM 2238 C C . LYS A 1 263 ? 17.847 -20.282 -34.537 1.00 89.81 263 LYS A C 1
ATOM 2240 O O . LY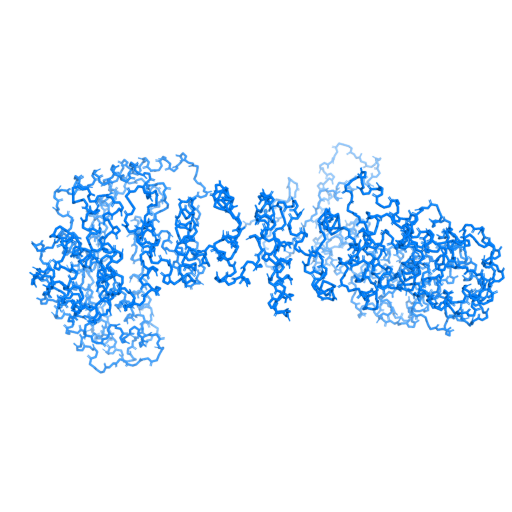S A 1 263 ? 16.742 -19.764 -34.403 1.00 89.81 263 LYS A O 1
ATOM 2245 N N . ASP A 1 264 ? 18.786 -20.220 -33.599 1.00 87.19 264 ASP A N 1
ATOM 2246 C CA . ASP A 1 264 ? 18.566 -19.617 -32.280 1.00 87.19 264 ASP A CA 1
ATOM 2247 C C . ASP A 1 264 ? 18.512 -18.090 -32.341 1.00 87.19 264 ASP A C 1
ATOM 2249 O O . ASP A 1 264 ? 17.635 -17.478 -31.735 1.00 87.19 264 ASP A O 1
ATOM 2253 N N . GLN A 1 265 ? 19.364 -17.474 -33.160 1.00 88.00 265 GLN A N 1
ATOM 2254 C CA . GLN A 1 265 ? 19.326 -16.038 -33.435 1.00 88.00 265 GLN A CA 1
ATOM 2255 C C . GLN A 1 265 ? 18.016 -15.627 -34.109 1.00 88.00 265 GLN A C 1
ATOM 2257 O O . GLN A 1 265 ? 17.470 -14.574 -33.792 1.00 88.00 265 GLN A O 1
ATOM 2262 N N . LYS A 1 266 ? 17.471 -16.460 -35.005 1.00 90.06 266 LYS A N 1
ATOM 2263 C CA . LYS A 1 266 ? 16.146 -16.229 -35.603 1.00 90.06 266 LYS A CA 1
ATOM 2264 C C . LYS A 1 266 ? 15.037 -16.295 -34.562 1.00 90.06 266 LYS A C 1
ATOM 2266 O O . LYS A 1 266 ? 14.152 -15.449 -34.574 1.00 90.06 266 LYS A O 1
ATOM 2271 N N . VAL A 1 267 ? 15.084 -17.279 -33.666 1.00 87.62 267 VAL A N 1
ATOM 2272 C CA . VAL A 1 267 ? 14.131 -17.400 -32.556 1.00 87.62 267 VAL A CA 1
ATOM 2273 C C . VAL A 1 267 ? 14.196 -16.167 -31.650 1.00 87.62 267 VAL A C 1
ATOM 2275 O O . VAL A 1 267 ? 13.158 -15.577 -31.360 1.00 87.62 267 VAL A O 1
ATOM 2278 N N . ALA A 1 268 ? 15.395 -15.726 -31.267 1.00 85.06 268 ALA A N 1
ATOM 2279 C CA . ALA A 1 268 ? 15.602 -14.517 -30.472 1.00 85.06 268 ALA A CA 1
ATOM 2280 C C . ALA A 1 268 ? 15.077 -13.256 -31.177 1.00 85.06 268 ALA A C 1
ATOM 2282 O O . ALA A 1 268 ? 14.318 -12.486 -30.588 1.00 85.06 268 ALA A O 1
ATOM 2283 N N . LEU A 1 269 ? 15.411 -13.094 -32.461 1.00 85.44 269 LEU A N 1
ATOM 2284 C CA . LEU A 1 269 ? 14.932 -11.997 -33.294 1.00 85.44 269 LEU A CA 1
ATOM 2285 C C . LEU A 1 269 ? 13.401 -11.960 -33.339 1.00 85.44 269 LEU A C 1
ATOM 2287 O O . LEU A 1 269 ? 12.812 -10.928 -33.044 1.00 85.44 269 LEU A O 1
ATOM 2291 N N . ILE A 1 270 ? 12.744 -13.072 -33.678 1.00 86.94 270 ILE A N 1
ATOM 2292 C CA . ILE A 1 270 ? 11.280 -13.108 -33.785 1.00 86.94 270 ILE A CA 1
ATOM 2293 C C . ILE A 1 270 ? 10.606 -12.906 -32.427 1.00 86.94 270 ILE A C 1
ATOM 2295 O O . ILE A 1 270 ? 9.617 -12.183 -32.361 1.00 86.94 270 ILE A O 1
ATOM 2299 N N . SER A 1 271 ? 11.164 -13.458 -31.343 1.00 83.88 271 SER A N 1
ATOM 2300 C CA . SER A 1 271 ? 10.668 -13.204 -29.980 1.00 83.88 271 SER A CA 1
ATOM 2301 C C . SER A 1 271 ? 10.649 -11.710 -29.666 1.00 83.88 271 SER A C 1
ATOM 2303 O O . SER A 1 271 ? 9.708 -11.218 -29.053 1.00 83.88 271 SER A O 1
ATOM 2305 N N . TYR A 1 272 ? 11.662 -10.981 -30.137 1.00 80.69 272 TYR A N 1
ATOM 2306 C CA . TYR A 1 272 ? 11.712 -9.534 -30.022 1.00 80.69 272 TYR A CA 1
ATOM 2307 C C . TYR A 1 272 ? 10.654 -8.839 -30.898 1.00 80.69 272 TYR A C 1
ATOM 2309 O O . TYR A 1 272 ? 9.915 -7.994 -30.394 1.00 80.69 272 TYR A O 1
ATOM 2317 N N . LEU A 1 273 ? 10.537 -9.190 -32.188 1.00 81.81 273 LEU A N 1
ATOM 2318 C CA . LEU A 1 273 ? 9.625 -8.488 -33.111 1.00 81.81 273 LEU A CA 1
ATOM 2319 C C . LEU A 1 273 ? 8.142 -8.594 -32.710 1.00 81.81 273 LEU A C 1
ATOM 2321 O O . LEU A 1 273 ? 7.336 -7.802 -33.188 1.00 81.81 273 LEU A O 1
ATOM 2325 N N . LEU A 1 274 ? 7.774 -9.549 -31.852 1.00 82.25 274 LEU A N 1
ATOM 2326 C CA . LEU A 1 274 ? 6.395 -9.752 -31.404 1.00 82.25 274 LEU A CA 1
ATOM 2327 C C . LEU A 1 274 ? 5.885 -8.727 -30.381 1.00 82.25 274 LEU A C 1
ATOM 2329 O O . LEU A 1 274 ? 4.675 -8.644 -30.167 1.00 82.25 274 LEU A O 1
ATOM 2333 N N . PHE A 1 275 ? 6.763 -7.935 -29.768 1.00 80.38 275 PHE A N 1
ATOM 2334 C CA . PHE A 1 275 ? 6.357 -6.886 -28.832 1.00 80.38 275 PHE A CA 1
ATOM 2335 C C . PHE A 1 275 ? 5.830 -5.630 -29.559 1.00 80.38 275 PHE A C 1
ATOM 2337 O O . PHE A 1 275 ? 6.456 -5.128 -30.487 1.00 80.38 275 PHE A O 1
ATOM 2344 N N . ASP A 1 276 ? 4.699 -5.092 -29.097 1.00 67.88 276 ASP A N 1
ATOM 2345 C CA . ASP A 1 276 ? 3.883 -4.004 -29.675 1.00 67.88 276 ASP A CA 1
ATOM 2346 C C . ASP A 1 276 ? 4.618 -2.659 -29.781 1.00 67.88 276 ASP A C 1
ATOM 2348 O O . ASP A 1 276 ? 4.299 -1.829 -30.626 1.00 67.88 276 ASP A O 1
ATOM 2352 N N . GLN A 1 277 ? 5.658 -2.443 -28.968 1.00 65.69 277 GLN A N 1
ATOM 2353 C CA . GLN A 1 277 ? 6.509 -1.253 -29.092 1.00 65.69 277 GLN A CA 1
ATOM 2354 C C . GLN A 1 277 ? 7.315 -1.232 -30.396 1.00 65.69 277 GLN A C 1
ATOM 2356 O O . GLN A 1 277 ? 7.802 -0.182 -30.820 1.00 65.69 277 GLN A O 1
ATOM 2361 N N . ASN A 1 278 ? 7.428 -2.377 -31.062 1.00 66.19 278 ASN A N 1
ATOM 2362 C CA . ASN A 1 278 ? 8.036 -2.465 -32.367 1.00 66.19 278 ASN A CA 1
ATOM 2363 C C . ASN A 1 278 ? 6.961 -2.140 -33.399 1.00 66.19 278 ASN A C 1
ATOM 2365 O O . ASN A 1 278 ? 6.161 -2.997 -33.771 1.00 66.19 278 ASN A O 1
ATOM 2369 N N . LYS A 1 279 ? 6.969 -0.896 -33.898 1.00 59.91 279 LYS A N 1
ATOM 2370 C CA . LYS A 1 279 ? 6.223 -0.463 -35.097 1.00 59.91 279 LYS A CA 1
ATOM 2371 C C . LYS A 1 279 ? 6.766 -1.137 -36.367 1.00 59.91 279 LYS A C 1
ATOM 2373 O O . LYS A 1 279 ? 7.026 -0.492 -37.377 1.00 59.91 279 LYS A O 1
ATOM 2378 N N . ILE A 1 280 ? 7.028 -2.433 -36.296 1.00 62.22 280 ILE A N 1
ATOM 2379 C CA . ILE A 1 280 ? 7.428 -3.239 -37.430 1.00 62.22 280 ILE A CA 1
ATOM 2380 C C . ILE A 1 280 ? 6.165 -3.446 -38.244 1.00 62.22 280 ILE A C 1
ATOM 2382 O O . ILE A 1 280 ? 5.192 -4.042 -37.788 1.00 62.22 280 ILE A O 1
ATOM 2386 N N . ASP A 1 281 ? 6.196 -2.872 -39.437 1.00 62.50 281 ASP A N 1
ATOM 2387 C CA . ASP A 1 281 ? 5.132 -2.926 -40.421 1.00 62.50 281 ASP A CA 1
ATOM 2388 C C . ASP A 1 281 ? 4.679 -4.380 -40.653 1.00 62.50 281 ASP A C 1
ATOM 2390 O O . ASP A 1 281 ? 5.512 -5.279 -40.823 1.00 62.50 281 ASP A O 1
ATOM 2394 N N . GLN A 1 282 ? 3.362 -4.611 -40.694 1.00 69.25 282 GLN A N 1
ATOM 2395 C CA . GLN A 1 282 ? 2.765 -5.896 -41.082 1.00 69.25 282 GLN A CA 1
ATOM 2396 C C . GLN A 1 282 ? 3.376 -6.414 -42.394 1.00 69.25 282 GLN A C 1
ATOM 2398 O O . GLN A 1 282 ? 3.615 -7.615 -42.532 1.00 69.25 282 GLN A O 1
ATOM 2403 N N . LEU A 1 283 ? 3.751 -5.503 -43.301 1.00 69.38 283 LEU A N 1
ATOM 2404 C CA . LEU A 1 283 ? 4.443 -5.798 -44.555 1.00 69.38 283 LEU A CA 1
ATOM 2405 C C . LEU A 1 283 ? 5.751 -6.588 -44.371 1.00 69.38 283 LEU A C 1
ATOM 2407 O O . LEU A 1 283 ? 6.141 -7.346 -45.261 1.00 69.38 283 LEU A O 1
ATOM 2411 N N . ILE A 1 284 ? 6.456 -6.437 -43.246 1.00 75.12 284 ILE A N 1
ATOM 2412 C CA . ILE A 1 284 ? 7.683 -7.196 -42.961 1.00 75.12 284 ILE A CA 1
ATOM 2413 C C . ILE A 1 284 ? 7.324 -8.642 -42.633 1.00 75.12 284 ILE A C 1
ATOM 2415 O O . ILE A 1 284 ? 7.890 -9.552 -43.244 1.00 75.12 284 ILE A O 1
ATOM 2419 N N . PHE A 1 285 ? 6.350 -8.855 -41.740 1.00 79.12 285 PHE A N 1
ATOM 2420 C CA . PHE A 1 285 ? 5.845 -10.186 -41.387 1.00 79.12 285 PHE A CA 1
ATOM 2421 C C . PHE A 1 285 ? 5.294 -10.922 -42.612 1.00 79.12 285 PHE A C 1
ATOM 2423 O O . PHE A 1 285 ? 5.665 -12.072 -42.852 1.00 79.12 285 PHE A O 1
ATOM 2430 N N . GLU A 1 286 ? 4.507 -10.242 -43.449 1.00 77.69 286 GLU A N 1
ATOM 2431 C CA . GLU A 1 286 ? 3.993 -10.798 -44.705 1.00 77.69 286 GLU A CA 1
ATOM 2432 C C . GLU A 1 286 ? 5.110 -11.247 -45.654 1.00 77.69 286 GLU A C 1
ATOM 2434 O O . GLU A 1 286 ? 4.983 -12.263 -46.337 1.00 77.69 286 GLU A O 1
ATOM 2439 N N . LYS A 1 287 ? 6.241 -10.536 -45.701 1.00 79.50 287 LYS A N 1
ATOM 2440 C CA . LYS A 1 287 ? 7.341 -10.884 -46.611 1.00 79.50 287 LYS A CA 1
ATOM 2441 C C . LYS A 1 287 ? 8.302 -11.930 -46.060 1.00 79.50 287 LYS A C 1
ATOM 2443 O O . LYS A 1 287 ? 8.948 -12.614 -46.856 1.00 79.50 287 LYS A O 1
ATOM 2448 N N . ILE A 1 288 ? 8.392 -12.095 -44.739 1.00 79.81 288 ILE A N 1
ATOM 2449 C CA . ILE A 1 288 ? 9.188 -13.166 -44.111 1.00 79.81 288 ILE A CA 1
ATOM 2450 C C . ILE A 1 288 ? 8.360 -14.416 -43.772 1.00 79.81 288 ILE A C 1
ATOM 2452 O O . ILE A 1 288 ? 8.933 -15.419 -43.349 1.00 79.81 288 ILE A O 1
ATOM 2456 N N . GLN A 1 289 ? 7.043 -14.402 -44.018 1.00 82.12 289 GLN A N 1
ATOM 2457 C CA . GLN A 1 289 ? 6.087 -15.455 -43.640 1.00 82.12 289 GLN A CA 1
ATOM 2458 C C . GLN A 1 289 ? 6.524 -16.883 -44.005 1.00 82.12 289 GLN A C 1
ATOM 2460 O O . GLN A 1 289 ? 6.382 -17.804 -43.205 1.00 82.12 289 GLN A O 1
ATOM 2465 N N . LYS A 1 290 ? 7.116 -17.087 -45.193 1.00 84.19 290 LYS A N 1
ATOM 2466 C CA . LYS A 1 290 ? 7.517 -18.427 -45.663 1.00 84.19 290 LYS A CA 1
ATOM 2467 C C . LYS A 1 290 ? 8.575 -19.047 -44.756 1.00 84.19 290 LYS A C 1
ATOM 2469 O O . LYS A 1 290 ? 8.636 -20.263 -44.616 1.00 84.19 290 LYS A O 1
ATOM 2474 N N . ASN A 1 291 ? 9.379 -18.203 -44.119 1.00 84.12 291 ASN A N 1
ATOM 2475 C CA . ASN A 1 291 ? 10.429 -18.631 -43.216 1.00 84.12 291 ASN A CA 1
ATOM 2476 C C . ASN A 1 291 ? 9.919 -18.862 -41.786 1.00 84.12 291 ASN A C 1
ATOM 2478 O O . ASN A 1 291 ? 10.528 -19.618 -41.033 1.00 84.12 291 ASN A O 1
ATOM 2482 N N . LEU A 1 292 ? 8.792 -18.246 -41.418 1.00 86.69 292 LEU A N 1
ATOM 2483 C CA . LEU A 1 292 ? 8.208 -18.333 -40.081 1.00 86.69 292 LEU A CA 1
ATOM 2484 C C . LEU A 1 292 ? 7.716 -19.749 -39.738 1.00 86.69 292 LEU A C 1
ATOM 2486 O O . LEU A 1 292 ? 7.857 -20.168 -38.592 1.00 86.69 292 LEU A O 1
ATOM 2490 N N . LYS A 1 293 ? 7.221 -20.524 -40.716 1.00 87.69 293 LYS A N 1
ATOM 2491 C CA . LYS A 1 293 ? 6.709 -21.894 -40.489 1.00 87.69 293 LYS A CA 1
ATOM 2492 C C . LYS A 1 293 ? 7.761 -22.873 -39.943 1.00 87.69 293 LYS A C 1
ATOM 2494 O O . LYS A 1 293 ? 7.404 -23.827 -39.264 1.00 87.69 293 LYS A O 1
ATOM 2499 N N . ASN A 1 294 ? 9.049 -22.623 -40.193 1.00 87.75 294 ASN A N 1
ATOM 2500 C CA . ASN A 1 294 ? 10.148 -23.509 -39.782 1.00 87.75 294 ASN A CA 1
ATOM 2501 C C . ASN A 1 294 ? 10.776 -23.129 -38.427 1.00 87.75 294 ASN A C 1
ATOM 2503 O O . ASN A 1 294 ? 11.778 -23.725 -38.019 1.00 87.75 294 ASN A O 1
ATOM 2507 N N . LEU A 1 295 ? 10.240 -22.110 -37.749 1.00 90.94 295 LEU A N 1
ATOM 2508 C CA . LEU A 1 295 ? 10.746 -21.663 -36.456 1.00 90.94 295 LEU A CA 1
ATOM 2509 C C . LEU A 1 295 ? 10.212 -22.509 -35.304 1.00 90.94 295 LEU A C 1
ATOM 2511 O O . LEU A 1 295 ? 9.114 -23.058 -35.350 1.00 90.94 295 LEU A O 1
ATOM 2515 N N . ASP A 1 296 ? 11.008 -22.578 -34.239 1.00 91.94 296 ASP A N 1
ATOM 2516 C CA . ASP A 1 296 ? 10.591 -23.199 -32.988 1.00 91.94 296 ASP A CA 1
ATOM 2517 C C . ASP A 1 296 ? 9.730 -22.216 -32.185 1.00 91.94 296 ASP A C 1
ATOM 2519 O O . ASP A 1 296 ? 10.211 -21.474 -31.327 1.00 91.94 296 ASP A O 1
ATOM 2523 N N . TRP A 1 297 ? 8.439 -22.192 -32.509 1.00 91.75 297 TRP A N 1
ATOM 2524 C CA . TRP A 1 297 ? 7.462 -21.315 -31.869 1.00 91.75 297 TRP A CA 1
ATOM 2525 C C . TRP A 1 297 ? 7.278 -21.593 -30.376 1.00 91.75 297 TRP A C 1
ATOM 2527 O O . TRP A 1 297 ? 6.932 -20.668 -29.648 1.00 91.75 297 TRP A O 1
ATOM 2537 N N . ARG A 1 298 ? 7.578 -22.814 -29.905 1.00 90.94 298 ARG A N 1
ATOM 2538 C CA . ARG A 1 298 ? 7.580 -23.141 -28.468 1.00 90.94 298 ARG A CA 1
ATOM 2539 C C . ARG A 1 298 ? 8.743 -22.470 -27.749 1.00 90.94 298 ARG A C 1
ATOM 2541 O O . ARG A 1 298 ? 8.567 -21.925 -26.664 1.00 90.94 298 ARG A O 1
ATOM 2548 N N . LYS A 1 299 ? 9.932 -22.467 -28.361 1.00 89.38 299 LYS A N 1
ATOM 2549 C CA . LYS A 1 299 ? 11.078 -21.723 -27.823 1.00 89.38 299 LYS A CA 1
ATOM 2550 C C . LYS A 1 299 ? 10.793 -20.219 -27.820 1.00 89.38 299 LYS A C 1
ATOM 2552 O O . LYS A 1 299 ? 11.050 -19.573 -26.815 1.00 89.38 299 LYS A O 1
ATOM 2557 N N . ILE A 1 300 ? 10.195 -19.677 -28.885 1.00 87.38 300 ILE A N 1
ATOM 2558 C CA . ILE A 1 300 ? 9.785 -18.260 -28.951 1.00 87.38 300 ILE A CA 1
ATOM 2559 C C . ILE A 1 300 ? 8.802 -17.910 -27.823 1.00 87.38 300 ILE A C 1
ATOM 2561 O O . ILE A 1 300 ? 9.014 -16.935 -27.104 1.00 87.38 300 ILE A O 1
ATOM 2565 N N . SER A 1 301 ? 7.747 -18.708 -27.626 1.00 87.75 301 SER A N 1
ATOM 2566 C CA . SER A 1 301 ? 6.769 -18.460 -26.562 1.00 87.75 301 SER A CA 1
ATOM 2567 C C . SER A 1 301 ? 7.385 -18.577 -25.171 1.00 87.75 301 SER A C 1
ATOM 2569 O O . SER A 1 301 ? 7.119 -17.726 -24.328 1.00 87.75 301 SER A O 1
ATOM 2571 N N . PHE A 1 302 ? 8.244 -19.576 -24.936 1.00 87.12 302 PHE A N 1
ATOM 2572 C CA . PHE A 1 302 ? 8.967 -19.710 -23.671 1.00 87.12 302 PHE A CA 1
ATOM 2573 C C . PHE A 1 302 ? 9.807 -18.466 -23.385 1.00 87.12 302 PHE A C 1
ATOM 2575 O O . PHE A 1 302 ? 9.705 -17.906 -22.302 1.00 87.12 302 PHE A O 1
ATOM 2582 N N . ILE A 1 303 ? 10.569 -17.991 -24.372 1.00 84.06 303 ILE A N 1
ATOM 2583 C CA . ILE A 1 303 ? 11.379 -16.781 -24.249 1.00 84.06 303 ILE A CA 1
ATOM 2584 C C . ILE A 1 303 ? 10.500 -15.584 -23.876 1.00 84.06 303 ILE A C 1
ATOM 2586 O O . ILE A 1 303 ? 10.792 -14.878 -22.915 1.00 84.06 303 ILE A O 1
ATOM 2590 N N . ILE A 1 304 ? 9.406 -15.348 -24.602 1.00 84.19 304 ILE A N 1
ATOM 2591 C CA . ILE A 1 304 ? 8.491 -14.230 -24.326 1.00 84.19 304 ILE A CA 1
ATOM 2592 C C . ILE A 1 304 ? 7.955 -14.304 -22.890 1.00 84.19 304 ILE A C 1
ATOM 2594 O O . ILE A 1 304 ? 8.005 -13.306 -22.170 1.00 84.19 304 ILE A O 1
ATOM 2598 N N . LEU A 1 305 ? 7.497 -15.483 -22.461 1.00 84.38 305 LEU A N 1
ATOM 2599 C CA . LEU A 1 305 ? 6.886 -15.675 -21.148 1.00 84.38 305 LEU A CA 1
ATOM 2600 C C . LEU A 1 305 ? 7.908 -15.615 -20.000 1.00 84.38 305 LEU A C 1
ATOM 2602 O O . LEU A 1 305 ? 7.655 -14.980 -18.973 1.00 84.38 305 LEU A O 1
ATOM 2606 N N . ASP A 1 306 ? 9.084 -16.216 -20.174 1.00 82.00 306 ASP A N 1
ATOM 2607 C CA . ASP A 1 306 ? 10.165 -16.191 -19.188 1.00 82.00 306 ASP A CA 1
ATOM 2608 C C . ASP A 1 306 ? 10.618 -14.750 -18.919 1.00 82.00 306 ASP A C 1
ATOM 2610 O O . ASP A 1 306 ? 10.686 -14.319 -17.764 1.00 82.00 306 ASP A O 1
ATOM 2614 N N . ASN A 1 307 ? 10.765 -13.952 -19.980 1.00 75.19 307 ASN A N 1
ATOM 2615 C CA . ASN A 1 307 ? 11.062 -12.526 -19.879 1.00 75.19 307 ASN A CA 1
ATOM 2616 C C . ASN A 1 307 ? 9.984 -11.747 -19.114 1.00 75.19 307 ASN A C 1
ATOM 2618 O O . ASN A 1 307 ? 10.310 -10.933 -18.248 1.00 75.19 307 ASN A O 1
ATOM 2622 N N . THR A 1 308 ? 8.701 -12.005 -19.392 1.00 75.88 308 THR A N 1
ATOM 2623 C CA . THR A 1 308 ? 7.605 -11.358 -18.654 1.00 75.88 308 THR A CA 1
ATOM 2624 C C . THR A 1 308 ? 7.580 -11.758 -17.176 1.00 75.88 308 THR A C 1
ATOM 2626 O O . THR A 1 308 ? 7.257 -10.935 -16.323 1.00 75.88 308 THR A O 1
ATOM 2629 N N . SER A 1 309 ? 7.980 -12.987 -16.834 1.00 71.12 309 SER A N 1
ATOM 2630 C CA . SER A 1 309 ? 8.004 -13.455 -15.441 1.00 71.12 309 SER A CA 1
ATOM 2631 C C . SER A 1 309 ? 9.123 -12.822 -14.593 1.00 71.12 309 SER A C 1
ATOM 2633 O O . SER A 1 309 ? 8.990 -12.714 -13.371 1.00 71.12 309 SER A O 1
ATOM 2635 N N . HIS A 1 310 ? 10.203 -12.353 -15.228 1.00 71.62 310 HIS A N 1
ATOM 2636 C CA . HIS A 1 310 ? 11.363 -11.718 -14.585 1.00 71.62 310 HIS A CA 1
ATOM 2637 C C . HIS A 1 310 ? 11.288 -10.180 -14.548 1.00 71.62 310 HIS A C 1
ATOM 2639 O O . HIS A 1 310 ? 12.196 -9.528 -14.034 1.00 71.62 310 HIS A O 1
ATOM 2645 N N . ALA A 1 311 ? 10.209 -9.582 -15.057 1.00 63.91 311 ALA A N 1
ATOM 2646 C CA . ALA A 1 311 ? 10.067 -8.143 -15.279 1.00 63.91 311 ALA A CA 1
ATOM 2647 C C . ALA A 1 311 ? 9.808 -7.298 -14.008 1.00 63.91 311 ALA A C 1
ATOM 2649 O O . ALA A 1 311 ? 9.158 -6.252 -14.078 1.00 63.91 311 ALA A O 1
ATOM 2650 N N . SER A 1 312 ? 10.313 -7.700 -12.836 1.00 60.81 312 SER A N 1
ATOM 2651 C CA . SER A 1 312 ? 10.212 -6.884 -11.620 1.00 60.81 312 SER A CA 1
ATOM 2652 C C . SER A 1 312 ? 10.998 -5.577 -11.808 1.00 60.81 312 SER A C 1
ATOM 2654 O O . SER A 1 312 ? 12.226 -5.572 -11.748 1.00 60.81 312 SER A O 1
ATOM 2656 N N . GLY A 1 313 ? 10.295 -4.472 -12.078 1.00 62.94 313 GLY A N 1
ATOM 2657 C CA . GLY A 1 313 ? 10.880 -3.142 -12.306 1.00 62.94 313 GLY A CA 1
ATOM 2658 C C . GLY A 1 313 ? 10.899 -2.659 -13.763 1.00 62.94 313 GLY A C 1
ATOM 2659 O O . GLY A 1 313 ? 11.487 -1.610 -14.040 1.00 62.94 313 GLY A O 1
ATOM 2660 N N . ILE A 1 314 ? 10.281 -3.392 -14.693 1.00 62.38 314 ILE A N 1
ATOM 2661 C CA . ILE A 1 314 ? 10.009 -2.895 -16.051 1.00 62.38 314 ILE A CA 1
ATOM 2662 C C . ILE A 1 314 ? 8.632 -2.216 -16.046 1.00 62.38 314 ILE A C 1
ATOM 2664 O O . ILE A 1 314 ? 7.732 -2.671 -15.334 1.00 62.38 314 ILE A O 1
ATOM 2668 N N . ASP A 1 315 ? 8.476 -1.107 -16.782 1.00 66.81 315 ASP A N 1
ATOM 2669 C CA . ASP A 1 315 ? 7.156 -0.494 -16.948 1.00 66.81 315 ASP A CA 1
ATOM 2670 C C . ASP A 1 315 ? 6.271 -1.536 -17.632 1.00 66.81 315 ASP A C 1
ATOM 2672 O O . ASP A 1 315 ? 6.603 -2.050 -18.699 1.00 66.81 315 ASP A O 1
ATOM 2676 N N . LYS A 1 316 ? 5.165 -1.913 -16.989 1.00 70.00 316 LYS A N 1
ATOM 2677 C CA . LYS A 1 316 ? 4.284 -2.977 -17.482 1.00 70.00 316 LYS A CA 1
ATOM 2678 C C . LYS A 1 316 ? 3.826 -2.700 -18.912 1.00 70.00 316 LYS A C 1
ATOM 2680 O O . LYS A 1 316 ? 3.621 -3.642 -19.668 1.00 70.00 316 LYS A O 1
ATOM 2685 N N . LYS A 1 317 ? 3.743 -1.424 -19.303 1.00 71.25 317 LYS A N 1
ATOM 2686 C CA . LYS A 1 317 ? 3.411 -0.977 -20.663 1.00 71.25 317 LYS A CA 1
ATOM 2687 C C . LYS A 1 317 ? 4.389 -1.467 -21.735 1.00 71.25 317 LYS A C 1
ATOM 2689 O O . LYS A 1 317 ? 4.025 -1.497 -22.908 1.00 71.25 317 LYS A O 1
ATOM 2694 N N . ASP A 1 318 ? 5.601 -1.863 -21.352 1.00 70.31 318 ASP A N 1
ATOM 2695 C CA . ASP A 1 318 ? 6.631 -2.333 -22.279 1.00 70.31 318 ASP A CA 1
ATOM 2696 C C . ASP A 1 318 ? 6.391 -3.774 -22.760 1.00 70.31 318 ASP A C 1
ATOM 2698 O O . ASP A 1 318 ? 6.911 -4.173 -23.801 1.00 70.31 318 ASP A O 1
ATOM 2702 N N . PHE A 1 319 ? 5.547 -4.544 -22.062 1.00 73.62 319 PHE A N 1
ATOM 2703 C CA . PHE A 1 319 ? 5.251 -5.946 -22.377 1.00 73.62 319 PHE A CA 1
ATOM 2704 C C . PHE A 1 319 ? 3.841 -6.145 -22.937 1.00 73.62 319 PHE A C 1
ATOM 2706 O O . PHE A 1 319 ? 3.010 -6.865 -22.375 1.00 73.62 319 PHE A O 1
ATOM 2713 N N . LYS A 1 320 ? 3.577 -5.531 -24.087 1.00 83.06 320 LYS A N 1
ATOM 2714 C CA . LYS A 1 320 ? 2.385 -5.791 -24.898 1.00 83.06 320 LYS A CA 1
ATOM 2715 C C . LYS A 1 320 ? 2.784 -6.533 -26.159 1.00 83.06 320 LYS A C 1
ATOM 2717 O O . LYS A 1 320 ? 3.773 -6.160 -26.777 1.00 83.06 320 LYS A O 1
ATOM 2722 N N . LEU A 1 321 ? 2.082 -7.603 -26.515 1.00 84.38 321 LEU A N 1
ATOM 2723 C CA . LEU A 1 321 ? 2.272 -8.280 -27.794 1.00 84.38 321 LEU A CA 1
ATOM 2724 C C . LEU A 1 321 ? 1.393 -7.601 -28.841 1.00 84.38 321 LEU A C 1
ATOM 2726 O O . LEU A 1 321 ? 0.298 -7.120 -28.546 1.00 84.38 321 LEU A O 1
ATOM 2730 N N . ASN A 1 322 ? 1.893 -7.534 -30.068 1.00 83.81 322 ASN A N 1
ATOM 2731 C CA . ASN A 1 322 ? 1.155 -6.936 -31.169 1.00 83.81 322 ASN A CA 1
ATOM 2732 C C . ASN A 1 322 ? 0.024 -7.885 -31.606 1.00 83.81 322 ASN A C 1
ATOM 2734 O O . ASN A 1 322 ? 0.275 -8.885 -32.280 1.00 83.81 322 ASN A O 1
ATOM 2738 N N . GLU A 1 323 ? -1.219 -7.576 -31.226 1.00 85.19 323 GLU A N 1
ATOM 2739 C CA . GLU A 1 323 ? -2.406 -8.391 -31.544 1.00 85.19 323 GLU A CA 1
ATOM 2740 C C . GLU A 1 323 ? -2.581 -8.610 -33.054 1.00 85.19 323 GLU A C 1
ATOM 2742 O O . GLU A 1 323 ? -2.923 -9.713 -33.475 1.00 85.19 323 GLU A O 1
ATOM 2747 N N . ASN A 1 324 ? -2.249 -7.617 -33.888 1.00 84.75 324 ASN A N 1
ATOM 2748 C CA . ASN A 1 324 ? -2.304 -7.796 -35.339 1.00 84.75 324 ASN A CA 1
ATOM 2749 C C . ASN A 1 324 ? -1.270 -8.820 -35.821 1.00 84.75 324 ASN A C 1
ATOM 2751 O O . ASN A 1 324 ? -1.531 -9.582 -36.749 1.00 84.75 324 ASN A O 1
ATOM 2755 N N . THR A 1 325 ? -0.087 -8.844 -35.205 1.00 84.50 325 THR A N 1
ATOM 2756 C CA . THR A 1 325 ? 0.931 -9.850 -35.514 1.00 84.50 325 THR A CA 1
ATOM 2757 C C . THR A 1 325 ? 0.473 -11.237 -35.079 1.00 84.50 325 THR A C 1
ATOM 2759 O O . THR A 1 325 ? 0.683 -12.191 -35.821 1.00 84.50 325 THR A O 1
ATOM 2762 N N . ILE A 1 326 ? -0.202 -11.358 -33.933 1.00 87.88 326 ILE A N 1
ATOM 2763 C CA . ILE A 1 326 ? -0.819 -12.621 -33.504 1.00 87.88 326 ILE A CA 1
ATOM 2764 C C . ILE A 1 326 ? -1.856 -13.083 -34.538 1.00 87.88 326 ILE A C 1
ATOM 2766 O O . ILE A 1 326 ? -1.781 -14.221 -34.992 1.00 87.88 326 ILE A O 1
ATOM 2770 N N . ASP A 1 327 ? -2.764 -12.206 -34.978 1.00 89.19 327 ASP A N 1
ATOM 2771 C CA . ASP A 1 327 ? -3.761 -12.531 -36.010 1.00 89.19 327 ASP A CA 1
ATOM 2772 C C . ASP A 1 327 ? -3.127 -12.965 -37.333 1.00 89.19 327 ASP A C 1
ATOM 2774 O O . ASP A 1 327 ? -3.597 -13.905 -37.979 1.00 89.19 327 ASP A O 1
ATOM 2778 N N . LEU A 1 328 ? -2.035 -12.310 -37.732 1.00 87.31 328 LEU A N 1
ATOM 2779 C CA . LEU A 1 328 ? -1.266 -12.711 -38.904 1.00 87.31 328 LEU A CA 1
ATOM 2780 C C . LEU A 1 328 ? -0.658 -14.105 -38.725 1.00 87.31 328 LEU A C 1
ATOM 2782 O O . LEU A 1 328 ? -0.746 -14.910 -39.646 1.00 87.31 328 LEU A O 1
ATOM 2786 N N . LEU A 1 329 ? -0.069 -14.416 -37.566 1.00 89.12 329 LEU A N 1
ATOM 2787 C CA . LEU A 1 329 ? 0.479 -15.749 -37.298 1.00 89.12 329 LEU A CA 1
ATOM 2788 C C . LEU A 1 329 ? -0.603 -16.831 -37.389 1.00 89.12 329 LEU A C 1
ATOM 2790 O O . LEU A 1 329 ? -0.402 -17.819 -38.097 1.00 89.12 329 LEU A O 1
ATOM 2794 N N . GLU A 1 330 ? -1.763 -16.607 -36.768 1.00 92.00 330 GLU A N 1
ATOM 2795 C CA . GLU A 1 330 ? -2.897 -17.538 -36.831 1.00 92.00 330 GLU A CA 1
ATOM 2796 C C . GLU A 1 330 ? -3.391 -17.725 -38.276 1.00 92.00 330 GLU A C 1
ATOM 2798 O O . GLU A 1 330 ? -3.582 -18.852 -38.733 1.00 92.00 330 GLU A O 1
ATOM 2803 N N . LYS A 1 331 ? -3.501 -16.636 -39.052 1.00 91.94 331 LYS A N 1
ATOM 2804 C CA . LYS A 1 331 ? -3.853 -16.677 -40.485 1.00 91.94 331 LYS A CA 1
ATOM 2805 C C . LYS A 1 331 ? -2.852 -17.483 -41.325 1.00 91.94 331 LYS A C 1
ATOM 2807 O O . LYS A 1 331 ? -3.217 -17.988 -42.385 1.00 91.94 331 LYS A O 1
ATOM 2812 N N . TYR A 1 332 ? -1.603 -17.596 -40.877 1.00 88.88 332 TYR A N 1
ATOM 2813 C CA . TYR A 1 332 ? -0.542 -18.348 -41.548 1.00 88.88 332 TYR A CA 1
ATOM 2814 C C . TYR A 1 332 ? -0.365 -19.780 -41.024 1.00 88.88 332 TYR A C 1
ATOM 2816 O O . TYR A 1 332 ? 0.685 -20.384 -41.258 1.00 88.88 332 TYR A O 1
ATOM 2824 N N . ASP A 1 333 ? -1.378 -20.342 -40.362 1.00 93.06 333 ASP A N 1
ATOM 2825 C CA . ASP A 1 333 ? -1.356 -21.685 -39.766 1.00 93.06 333 ASP A CA 1
ATOM 2826 C C . ASP A 1 333 ? -0.268 -21.857 -38.690 1.00 93.06 333 ASP A C 1
ATOM 2828 O O . ASP A 1 333 ? 0.242 -22.959 -38.475 1.00 93.06 333 ASP A O 1
ATOM 2832 N N . ILE A 1 334 ? 0.137 -20.768 -38.031 1.00 93.06 334 ILE A N 1
ATOM 2833 C CA . ILE A 1 334 ? 1.031 -20.808 -36.874 1.00 93.06 334 ILE A CA 1
ATOM 2834 C C . ILE A 1 334 ? 0.141 -20.611 -35.644 1.00 93.06 334 ILE A C 1
ATOM 2836 O O . ILE A 1 334 ? -0.224 -19.469 -35.366 1.00 93.06 334 ILE A O 1
ATOM 2840 N N . PRO A 1 335 ? -0.207 -21.684 -34.900 1.00 93.00 335 PRO A N 1
ATOM 2841 C CA . PRO A 1 335 ? -1.173 -21.627 -33.801 1.00 93.00 335 PRO A CA 1
ATOM 2842 C C . PRO A 1 335 ? -0.536 -21.020 -32.542 1.00 93.00 335 PRO A C 1
ATOM 2844 O O . PRO A 1 335 ? -0.390 -21.678 -31.506 1.00 93.00 335 PRO A O 1
ATOM 2847 N N . PHE A 1 336 ? -0.060 -19.782 -32.657 1.00 92.06 336 PHE A N 1
ATOM 2848 C CA . PHE A 1 336 ? 0.751 -19.097 -31.662 1.00 92.06 336 PHE A CA 1
ATOM 2849 C C . PHE A 1 336 ? 0.005 -18.945 -30.336 1.00 92.06 336 PHE A C 1
ATOM 2851 O O . PHE A 1 336 ? 0.592 -19.223 -29.294 1.00 92.06 336 PHE A O 1
ATOM 2858 N N . LEU A 1 337 ? -1.288 -18.609 -30.357 1.00 92.19 337 LEU A N 1
ATOM 2859 C CA . LEU A 1 337 ? -2.120 -18.519 -29.154 1.00 92.19 337 LEU A CA 1
ATOM 2860 C C . LEU A 1 337 ? -2.162 -19.850 -28.402 1.00 92.19 337 LEU A C 1
ATOM 2862 O O . LEU A 1 337 ? -1.905 -19.890 -27.200 1.00 92.19 337 LEU A O 1
ATOM 2866 N N . SER A 1 338 ? -2.396 -20.953 -29.118 1.00 92.50 338 SER A N 1
ATOM 2867 C CA . SER A 1 338 ? -2.408 -22.295 -28.530 1.00 92.50 338 SER A CA 1
ATOM 2868 C C . SER A 1 338 ? -1.026 -22.707 -28.004 1.00 92.50 338 SER A C 1
ATOM 2870 O O . SER A 1 338 ? -0.942 -23.392 -26.985 1.00 92.50 338 SER A O 1
ATOM 2872 N N . ILE A 1 339 ? 0.058 -22.321 -28.684 1.00 93.56 339 ILE A N 1
ATOM 2873 C CA . ILE A 1 339 ? 1.433 -22.613 -28.251 1.00 93.56 339 ILE A CA 1
ATOM 2874 C C . ILE A 1 339 ? 1.780 -21.833 -26.977 1.00 93.56 339 ILE A C 1
ATOM 2876 O O . ILE A 1 339 ? 2.261 -22.425 -26.013 1.00 93.56 339 ILE A O 1
ATOM 2880 N N . VAL A 1 340 ? 1.504 -20.527 -26.949 1.00 90.94 340 VAL A N 1
ATOM 2881 C CA . VAL A 1 340 ? 1.736 -19.678 -25.772 1.00 90.94 340 VAL A CA 1
ATOM 2882 C C . VAL A 1 340 ? 0.883 -20.151 -24.597 1.00 90.94 340 VAL A C 1
ATOM 2884 O O . VAL A 1 340 ? 1.388 -20.244 -23.484 1.00 90.94 340 VAL A O 1
ATOM 2887 N N . SER A 1 341 ? -0.377 -20.509 -24.845 1.00 91.19 341 SER A N 1
ATOM 2888 C CA . SER A 1 341 ? -1.290 -21.079 -23.851 1.00 91.19 341 SER A CA 1
ATOM 2889 C C . SER A 1 341 ? -0.710 -22.330 -23.171 1.00 91.19 341 SER A C 1
ATOM 2891 O O . SER A 1 341 ? -0.697 -22.420 -21.943 1.00 91.19 341 SER A O 1
ATOM 2893 N N . GLU A 1 342 ? -0.154 -23.262 -23.948 1.00 93.12 342 GLU A N 1
ATOM 2894 C CA . GLU A 1 342 ? 0.482 -24.473 -23.413 1.00 93.12 342 GLU A CA 1
ATOM 2895 C C . GLU A 1 342 ? 1.738 -24.151 -22.581 1.00 93.12 342 GLU A C 1
ATOM 2897 O O . GLU A 1 342 ? 1.978 -24.749 -21.533 1.00 93.12 342 GLU A O 1
ATOM 2902 N N . GLU A 1 343 ? 2.546 -23.180 -23.015 1.00 92.56 343 GLU A N 1
ATOM 2903 C CA . GLU A 1 343 ? 3.724 -22.758 -22.251 1.00 92.56 343 GLU A CA 1
ATOM 2904 C C . GLU A 1 343 ? 3.355 -22.002 -20.963 1.00 92.56 343 GLU A C 1
ATOM 2906 O O . GLU A 1 343 ? 4.022 -22.192 -19.946 1.00 92.56 343 GLU A O 1
ATOM 2911 N N . ILE A 1 344 ? 2.264 -21.221 -20.944 1.00 90.00 344 ILE A N 1
ATOM 2912 C CA . ILE A 1 344 ? 1.735 -20.614 -19.708 1.00 90.00 344 ILE A CA 1
ATOM 2913 C C . ILE A 1 344 ? 1.396 -21.707 -18.692 1.00 90.00 344 ILE A C 1
ATOM 2915 O O . ILE A 1 344 ? 1.756 -21.568 -17.522 1.00 90.00 344 ILE A O 1
ATOM 2919 N N . LYS A 1 345 ? 0.765 -22.809 -19.126 1.00 91.88 345 LYS A N 1
ATOM 2920 C CA . LYS A 1 345 ? 0.454 -23.950 -18.251 1.00 91.88 345 LYS A CA 1
ATOM 2921 C C . LYS A 1 345 ? 1.722 -24.520 -17.608 1.00 91.88 345 LYS A C 1
ATOM 2923 O O . LYS A 1 345 ? 1.800 -24.611 -16.387 1.00 91.88 345 LYS A O 1
ATOM 2928 N N . LYS A 1 346 ? 2.757 -24.802 -18.404 1.00 91.25 346 LYS A N 1
ATOM 2929 C CA . LYS A 1 346 ? 4.038 -25.327 -17.892 1.00 91.25 346 LYS A CA 1
ATOM 2930 C C . LYS A 1 346 ? 4.732 -24.365 -16.931 1.00 91.25 346 LYS A C 1
ATOM 2932 O O . LYS A 1 346 ? 5.342 -24.794 -15.953 1.00 91.25 346 LYS A O 1
ATOM 2937 N N . ILE A 1 347 ? 4.683 -23.062 -17.210 1.00 87.38 347 ILE A N 1
ATOM 2938 C CA . ILE A 1 347 ? 5.272 -22.048 -16.328 1.00 87.38 347 ILE A CA 1
ATOM 2939 C C . ILE A 1 347 ? 4.497 -21.976 -15.015 1.00 87.38 347 ILE A C 1
ATOM 2941 O O . ILE A 1 347 ? 5.126 -21.896 -13.961 1.00 87.38 347 ILE A O 1
ATOM 2945 N N . LEU A 1 348 ? 3.166 -22.062 -15.053 1.00 86.94 348 LEU A N 1
ATOM 2946 C CA . LEU A 1 348 ? 2.336 -22.121 -13.855 1.00 86.94 348 LEU A CA 1
ATOM 2947 C C . LEU A 1 348 ? 2.699 -23.337 -12.993 1.00 86.94 348 LEU A C 1
ATOM 2949 O O . LEU A 1 348 ? 3.005 -23.163 -11.817 1.00 86.94 348 LEU A O 1
ATOM 2953 N N . GLU A 1 349 ? 2.759 -24.532 -13.585 1.00 89.50 349 GLU A N 1
ATOM 2954 C CA . GLU A 1 349 ? 3.140 -25.775 -12.896 1.00 89.50 349 GLU A CA 1
ATOM 2955 C C . GLU A 1 349 ? 4.518 -25.647 -12.220 1.00 89.50 349 GLU A C 1
ATOM 2957 O O . GLU A 1 349 ? 4.676 -25.951 -11.034 1.00 89.50 349 GLU A O 1
ATOM 2962 N N . ARG A 1 350 ? 5.518 -25.112 -12.939 1.00 87.06 350 ARG A N 1
ATOM 2963 C CA . ARG A 1 350 ? 6.860 -24.847 -12.385 1.00 87.06 350 ARG A CA 1
ATOM 2964 C C . ARG A 1 350 ? 6.833 -23.818 -11.263 1.00 87.06 350 ARG A C 1
ATOM 2966 O O . ARG A 1 350 ? 7.566 -23.968 -10.290 1.00 87.06 350 ARG A O 1
ATOM 2973 N N . THR A 1 351 ? 6.014 -22.779 -11.393 1.00 83.25 351 THR A N 1
ATOM 2974 C CA . THR A 1 351 ? 5.927 -21.696 -10.410 1.00 83.25 351 THR A CA 1
ATOM 2975 C C . THR A 1 351 ? 5.284 -22.184 -9.113 1.00 83.25 351 THR A C 1
ATOM 2977 O O . THR A 1 351 ? 5.801 -21.902 -8.034 1.00 83.25 351 THR A O 1
ATOM 2980 N N . ILE A 1 352 ? 4.214 -22.975 -9.205 1.00 85.88 352 ILE A N 1
ATOM 2981 C CA . ILE A 1 352 ? 3.561 -23.591 -8.044 1.00 85.88 352 ILE A CA 1
ATOM 2982 C C . ILE A 1 352 ? 4.516 -24.574 -7.361 1.00 85.88 352 ILE A C 1
ATOM 2984 O O . ILE A 1 352 ? 4.681 -24.532 -6.141 1.00 85.88 352 ILE A O 1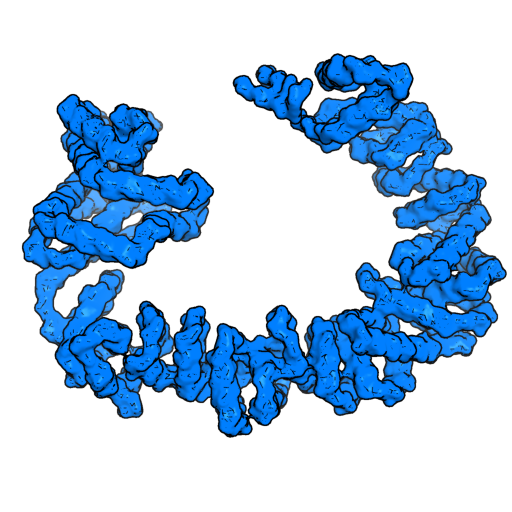
ATOM 2988 N N . LEU A 1 353 ? 5.217 -25.412 -8.133 1.00 86.81 353 LEU A N 1
ATOM 2989 C CA . LEU A 1 353 ? 6.213 -26.332 -7.585 1.00 86.81 353 LEU A CA 1
ATOM 2990 C C . LEU A 1 353 ? 7.364 -25.586 -6.885 1.00 86.81 353 LEU A C 1
ATOM 2992 O O . LEU A 1 353 ? 7.798 -25.987 -5.806 1.00 86.81 353 LEU A O 1
ATOM 2996 N N . ALA A 1 354 ? 7.850 -24.487 -7.468 1.00 83.94 354 ALA A N 1
ATOM 2997 C CA . ALA A 1 354 ? 8.883 -23.651 -6.860 1.00 83.94 354 ALA A CA 1
ATOM 2998 C C . ALA A 1 354 ? 8.405 -23.005 -5.549 1.00 83.94 354 ALA A C 1
ATOM 3000 O O . ALA A 1 354 ? 9.147 -23.017 -4.565 1.00 83.94 354 ALA A O 1
ATOM 3001 N N . TYR A 1 355 ? 7.163 -22.513 -5.509 1.00 81.88 355 TYR A N 1
ATOM 3002 C CA . TYR A 1 355 ? 6.561 -21.941 -4.303 1.00 81.88 355 TYR A CA 1
ATOM 3003 C C . TYR A 1 355 ? 6.508 -22.949 -3.156 1.00 81.88 355 TYR A C 1
ATOM 3005 O O . TYR A 1 355 ? 6.989 -22.656 -2.059 1.00 81.88 355 TYR A O 1
ATOM 3013 N N . LYS A 1 356 ? 6.016 -24.163 -3.439 1.00 83.44 356 LYS A N 1
ATOM 3014 C CA . LYS A 1 356 ? 5.972 -25.265 -2.467 1.00 83.44 356 LYS A CA 1
ATOM 3015 C C . LYS A 1 356 ? 7.346 -25.578 -1.875 1.00 83.44 356 LYS A C 1
ATOM 3017 O O . LYS A 1 356 ? 7.440 -25.920 -0.702 1.00 83.44 356 LYS A O 1
ATOM 3022 N N . ASN A 1 357 ? 8.404 -25.440 -2.673 1.00 84.06 357 ASN A N 1
ATOM 3023 C CA . ASN A 1 357 ? 9.753 -25.839 -2.283 1.00 84.06 357 ASN A CA 1
ATOM 3024 C C . ASN A 1 357 ? 10.580 -24.741 -1.592 1.00 84.06 357 ASN A C 1
ATOM 3026 O O . ASN A 1 357 ? 11.550 -25.083 -0.920 1.00 84.06 357 ASN A O 1
ATOM 3030 N N . ARG A 1 358 ? 10.286 -23.445 -1.791 1.00 64.12 358 ARG A N 1
ATOM 3031 C CA . ARG A 1 358 ? 11.236 -22.369 -1.421 1.00 64.12 358 ARG A CA 1
ATOM 3032 C C . ARG A 1 358 ? 10.683 -21.187 -0.621 1.00 64.12 358 ARG A C 1
ATOM 3034 O O . ARG A 1 358 ? 11.468 -20.302 -0.305 1.00 64.12 358 ARG A O 1
ATOM 3041 N N . GLN A 1 359 ? 9.385 -21.129 -0.296 1.00 60.62 359 GLN A N 1
ATOM 3042 C CA . GLN A 1 359 ? 8.751 -19.927 0.298 1.00 60.62 359 GLN A CA 1
ATOM 3043 C C . GLN A 1 359 ? 9.069 -18.613 -0.458 1.00 60.62 359 GLN A C 1
ATOM 3045 O O . GLN A 1 359 ? 8.943 -17.515 0.086 1.00 60.62 359 GLN A O 1
ATOM 3050 N N . GLU A 1 360 ? 9.492 -18.684 -1.722 1.00 60.38 360 GLU A N 1
ATOM 3051 C CA . GLU A 1 360 ? 9.739 -17.489 -2.521 1.00 60.38 360 GLU A CA 1
ATOM 3052 C C . GLU A 1 360 ? 8.389 -16.878 -2.904 1.00 60.38 360 GLU A C 1
ATOM 3054 O O . GLU A 1 360 ? 7.485 -17.583 -3.349 1.00 60.38 360 GLU A O 1
ATOM 3059 N N . ARG A 1 361 ? 8.236 -15.557 -2.734 1.00 62.25 361 ARG A N 1
ATOM 3060 C CA . ARG A 1 361 ? 7.029 -14.838 -3.169 1.00 62.25 361 ARG A CA 1
ATOM 3061 C C . ARG A 1 361 ? 6.776 -15.152 -4.641 1.00 62.25 361 ARG A C 1
ATOM 3063 O O . ARG A 1 361 ? 7.615 -14.828 -5.485 1.00 62.25 361 ARG A O 1
ATOM 3070 N N . ILE A 1 362 ? 5.627 -15.761 -4.948 1.00 61.16 362 ILE A N 1
ATOM 3071 C CA . ILE A 1 362 ? 5.246 -16.044 -6.331 1.00 61.16 362 ILE A CA 1
ATOM 3072 C C . ILE A 1 362 ? 5.321 -14.743 -7.125 1.00 61.16 362 ILE A C 1
ATOM 3074 O O . ILE A 1 362 ? 4.754 -13.711 -6.753 1.00 61.16 362 ILE A O 1
ATOM 3078 N N . ARG A 1 363 ? 6.027 -14.788 -8.254 1.00 64.62 363 ARG A N 1
ATOM 3079 C CA . ARG A 1 363 ? 6.065 -13.686 -9.211 1.00 64.62 363 ARG A CA 1
ATOM 3080 C C . ARG A 1 363 ? 4.753 -13.659 -9.995 1.00 64.62 363 ARG A C 1
ATOM 3082 O O . ARG A 1 363 ? 4.711 -13.980 -11.177 1.00 64.62 363 ARG A O 1
ATOM 3089 N N . PHE A 1 364 ? 3.682 -13.207 -9.344 1.00 69.12 364 PHE A N 1
ATOM 3090 C CA . PHE A 1 364 ? 2.370 -12.945 -9.953 1.00 69.12 364 PHE A CA 1
ATOM 3091 C C . PHE A 1 364 ? 2.407 -11.912 -11.095 1.00 69.12 364 PHE A C 1
ATOM 3093 O O . PHE A 1 364 ? 1.412 -11.695 -11.787 1.00 69.12 364 PHE A O 1
ATOM 3100 N N . TYR A 1 365 ? 3.569 -11.299 -11.322 1.00 72.19 365 TYR A N 1
ATOM 3101 C CA . TYR A 1 365 ? 3.837 -10.382 -12.418 1.00 72.19 365 TYR A CA 1
ATOM 3102 C C . TYR A 1 365 ? 3.487 -10.960 -13.789 1.00 72.19 365 TYR A C 1
ATOM 3104 O O . TYR A 1 365 ? 2.936 -10.217 -14.591 1.00 72.19 365 TYR A O 1
ATOM 3112 N N . LEU A 1 366 ? 3.720 -12.255 -14.052 1.00 78.00 366 LEU A N 1
ATOM 3113 C CA . LEU A 1 366 ? 3.437 -12.843 -15.369 1.00 78.00 366 LEU A CA 1
ATOM 3114 C C . LEU A 1 366 ? 1.959 -12.696 -15.752 1.00 78.00 366 LEU A C 1
ATOM 3116 O O . LEU A 1 366 ? 1.629 -12.061 -16.751 1.00 78.00 366 LEU A O 1
ATOM 3120 N N . PHE A 1 367 ? 1.060 -13.248 -14.939 1.00 79.25 367 PHE A N 1
ATOM 3121 C CA . PHE A 1 367 ? -0.375 -13.174 -15.204 1.00 79.25 367 PHE A CA 1
ATOM 3122 C C . PHE A 1 367 ? -0.898 -11.744 -15.109 1.00 79.25 367 PHE A C 1
ATOM 3124 O O . PHE A 1 367 ? -1.795 -11.391 -15.863 1.00 79.25 367 PHE A O 1
ATOM 3131 N N . GLY A 1 368 ? -0.309 -10.911 -14.250 1.00 80.62 368 GLY A N 1
ATOM 3132 C CA . GLY A 1 368 ? -0.606 -9.485 -14.200 1.00 80.62 368 GLY A CA 1
ATOM 3133 C C . GLY A 1 368 ? -0.289 -8.734 -15.499 1.00 80.62 368 GLY A C 1
ATOM 3134 O O . GLY A 1 368 ? -1.102 -7.957 -15.991 1.00 80.62 368 GLY A O 1
ATOM 3135 N N . ILE A 1 369 ? 0.868 -9.009 -16.099 1.00 79.81 369 ILE A N 1
ATOM 3136 C CA . ILE A 1 369 ? 1.274 -8.443 -17.391 1.00 79.81 369 ILE A CA 1
ATOM 3137 C C . ILE A 1 369 ? 0.386 -8.985 -18.518 1.00 79.81 369 ILE A C 1
ATOM 3139 O O . ILE A 1 369 ? -0.046 -8.230 -19.389 1.00 79.81 369 ILE A O 1
ATOM 3143 N N . LEU A 1 370 ? 0.072 -10.286 -18.500 1.00 81.56 370 LEU A N 1
ATOM 3144 C CA . LEU A 1 370 ? -0.857 -10.883 -19.464 1.00 81.56 370 LEU A CA 1
ATOM 3145 C C . LEU A 1 370 ? -2.266 -10.282 -19.338 1.00 81.56 370 LEU A C 1
ATOM 3147 O O . LEU A 1 370 ? -2.918 -10.045 -20.351 1.00 81.56 370 LEU A O 1
ATOM 3151 N N . LEU A 1 371 ? -2.708 -9.992 -18.114 1.00 79.00 371 LEU A N 1
ATOM 3152 C CA . LEU A 1 371 ? -3.977 -9.336 -17.803 1.00 79.00 371 LEU A CA 1
ATOM 3153 C C . LEU A 1 371 ? -4.083 -7.936 -18.404 1.00 79.00 371 LEU A C 1
ATOM 3155 O O . LEU A 1 371 ? -5.086 -7.633 -19.049 1.00 79.00 371 LEU A O 1
ATOM 3159 N N . GLU A 1 372 ? -3.067 -7.098 -18.190 1.00 81.12 372 GLU A N 1
ATOM 3160 C CA . GLU A 1 372 ? -3.068 -5.714 -18.676 1.00 81.12 372 GLU A CA 1
ATOM 3161 C C . GLU A 1 372 ? -2.922 -5.630 -20.186 1.00 81.12 372 GLU A C 1
ATOM 3163 O O . GLU A 1 372 ? -3.620 -4.851 -20.834 1.00 81.12 372 GLU A O 1
ATOM 3168 N N . ASN A 1 373 ? -2.018 -6.427 -20.750 1.00 81.88 373 ASN A N 1
ATOM 3169 C CA . ASN A 1 373 ? -1.540 -6.164 -22.098 1.00 81.88 373 ASN A CA 1
ATOM 3170 C C . ASN A 1 373 ? -1.950 -7.216 -23.128 1.00 81.88 373 ASN A C 1
ATOM 3172 O O . ASN A 1 373 ? -1.941 -6.912 -24.314 1.00 81.88 373 ASN A O 1
ATOM 3176 N N . ASN A 1 374 ? -2.296 -8.440 -22.713 1.00 84.94 374 ASN A N 1
ATOM 3177 C CA . ASN A 1 374 ? -2.458 -9.587 -23.617 1.00 84.94 374 ASN A CA 1
ATOM 3178 C C . ASN A 1 374 ? -3.692 -10.433 -23.256 1.00 84.94 374 ASN A C 1
ATOM 3180 O O . ASN A 1 374 ? -3.641 -11.663 -23.160 1.00 84.94 374 ASN A O 1
ATOM 3184 N N . SER A 1 375 ? -4.825 -9.764 -23.030 1.00 86.62 375 SER A N 1
ATOM 3185 C CA . SER A 1 375 ? -6.035 -10.393 -22.487 1.00 86.62 375 SER A CA 1
ATOM 3186 C C . SER A 1 375 ? -6.616 -11.517 -23.368 1.00 86.62 375 SER A C 1
ATOM 3188 O O . SER A 1 375 ? -7.307 -12.400 -22.854 1.00 86.62 375 SER A O 1
ATOM 3190 N N . ARG A 1 376 ? -6.308 -11.535 -24.676 1.00 88.88 376 ARG A N 1
ATOM 3191 C CA . ARG A 1 376 ? -6.693 -12.610 -25.606 1.00 88.88 376 ARG A CA 1
ATOM 3192 C C . ARG A 1 376 ? -5.933 -13.907 -25.346 1.00 88.88 376 ARG A C 1
ATOM 3194 O O . ARG A 1 376 ? -6.564 -14.956 -25.291 1.00 88.88 376 ARG A O 1
ATOM 3201 N N . ILE A 1 377 ? -4.620 -13.835 -25.121 1.00 89.31 377 ILE A N 1
ATOM 3202 C CA . ILE A 1 377 ? -3.795 -15.001 -24.756 1.00 89.31 377 ILE A CA 1
ATOM 3203 C C . ILE A 1 377 ? -4.312 -15.615 -23.461 1.00 89.31 377 ILE A C 1
ATOM 3205 O O . ILE A 1 377 ? -4.466 -16.828 -23.349 1.00 89.31 377 ILE A O 1
ATOM 3209 N N . LEU A 1 378 ? -4.635 -14.764 -22.489 1.00 87.62 378 LEU A N 1
ATOM 3210 C CA . LEU A 1 378 ? -5.176 -15.225 -21.222 1.00 87.62 378 LEU A CA 1
ATOM 3211 C C . LEU A 1 378 ? -6.568 -15.850 -21.374 1.00 87.62 378 LEU A C 1
ATOM 3213 O O . LEU A 1 378 ? -6.867 -16.845 -20.719 1.00 87.62 378 LEU A O 1
ATOM 3217 N N . ARG A 1 379 ? -7.413 -15.297 -22.252 1.00 88.62 379 ARG A N 1
ATOM 3218 C CA . ARG A 1 379 ? -8.718 -15.881 -22.590 1.00 88.62 379 ARG A CA 1
ATOM 3219 C C . ARG A 1 379 ? -8.558 -17.260 -23.225 1.00 88.62 379 ARG A C 1
ATOM 3221 O O . ARG A 1 379 ? -9.255 -18.177 -22.802 1.00 88.62 379 ARG A O 1
ATOM 3228 N N . GLU A 1 380 ? -7.637 -17.402 -24.176 1.00 91.94 380 GLU A N 1
ATOM 3229 C CA . GLU A 1 380 ? -7.318 -18.686 -24.807 1.00 91.94 380 GLU A CA 1
ATOM 3230 C C . GLU A 1 380 ? -6.895 -19.706 -23.744 1.00 91.94 380 GLU A C 1
ATOM 3232 O O . GLU A 1 380 ? -7.527 -20.755 -23.606 1.00 91.94 380 GLU A O 1
ATOM 3237 N N . PHE A 1 381 ? -5.929 -19.337 -22.899 1.00 92.94 381 PHE A N 1
ATOM 3238 C CA . PHE A 1 381 ? -5.453 -20.166 -21.794 1.00 92.94 381 PHE A CA 1
ATOM 3239 C C . PHE A 1 381 ? -6.578 -20.615 -20.855 1.00 92.94 381 PHE A C 1
ATOM 3241 O O . PHE A 1 381 ? -6.733 -21.808 -20.586 1.00 92.94 381 PHE A O 1
ATOM 3248 N N . LEU A 1 382 ? -7.412 -19.680 -20.393 1.00 90.62 382 LEU A N 1
ATOM 3249 C CA . LEU A 1 382 ? -8.526 -19.988 -19.497 1.00 90.62 382 LEU A CA 1
ATOM 3250 C C . LEU A 1 382 ? -9.631 -20.815 -20.161 1.00 90.62 382 LEU A C 1
ATOM 3252 O O . LEU A 1 382 ? -10.380 -21.484 -19.448 1.00 90.62 382 LEU A O 1
ATOM 3256 N N . SER A 1 383 ? -9.787 -20.730 -21.481 1.00 91.06 383 SER A N 1
ATOM 3257 C CA . SER A 1 383 ? -10.777 -21.520 -22.216 1.00 91.06 383 SER A CA 1
ATOM 3258 C C . SER A 1 383 ? -10.308 -22.953 -22.449 1.00 91.06 383 SER A C 1
ATOM 3260 O O . SER A 1 383 ? -11.108 -23.875 -22.344 1.00 91.06 383 SER A O 1
ATOM 3262 N N . LYS A 1 384 ? -9.011 -23.137 -22.716 1.00 93.25 384 LYS A N 1
ATOM 3263 C CA . LYS A 1 384 ? -8.448 -24.419 -23.128 1.00 93.25 384 LYS A CA 1
ATOM 3264 C C . LYS A 1 384 ? -7.973 -25.271 -21.961 1.00 93.25 384 LYS A C 1
ATOM 3266 O O . LYS A 1 384 ? -8.127 -26.482 -22.007 1.00 93.25 384 LYS A O 1
ATOM 3271 N N . HIS A 1 385 ? -7.375 -24.653 -20.943 1.00 94.00 385 HIS A N 1
ATOM 3272 C CA . HIS A 1 385 ? -6.675 -25.401 -19.898 1.00 94.00 385 HIS A CA 1
ATOM 3273 C C . HIS A 1 385 ? -7.315 -25.305 -18.527 1.00 94.00 385 HIS A C 1
ATOM 3275 O O . HIS A 1 385 ? -6.999 -26.137 -17.693 1.00 94.00 385 HIS A O 1
ATOM 3281 N N . TYR A 1 386 ? -8.184 -24.324 -18.262 1.00 92.19 386 TYR A N 1
ATOM 3282 C CA . TYR A 1 386 ? -8.662 -24.093 -16.897 1.00 92.19 386 TYR A CA 1
ATOM 3283 C C . TYR A 1 386 ? -9.334 -25.319 -16.280 1.00 92.19 386 TYR A C 1
ATOM 3285 O O . TYR A 1 386 ? -9.101 -25.601 -15.111 1.00 92.19 386 TYR A O 1
ATOM 3293 N N . ASP A 1 387 ? -10.147 -26.047 -17.045 1.00 92.44 387 ASP A N 1
ATOM 3294 C CA . ASP A 1 387 ? -10.871 -27.206 -16.520 1.00 92.44 387 ASP A CA 1
ATOM 3295 C C . ASP A 1 387 ? -9.927 -28.381 -16.213 1.00 92.44 387 ASP A C 1
ATOM 3297 O O . ASP A 1 387 ? -10.161 -29.080 -15.224 1.00 92.44 387 ASP A O 1
ATOM 3301 N N . ASP A 1 388 ? -8.818 -28.500 -16.958 1.00 93.62 388 ASP A N 1
ATOM 3302 C CA . ASP A 1 388 ? -7.751 -29.496 -16.764 1.00 93.62 388 ASP A CA 1
ATOM 3303 C C . ASP A 1 388 ? -6.872 -29.225 -15.534 1.00 93.62 388 ASP A C 1
ATOM 3305 O O . ASP A 1 388 ? -6.087 -30.087 -15.137 1.00 93.62 388 ASP A O 1
ATOM 3309 N N . LEU A 1 389 ? -6.946 -28.022 -14.961 1.00 92.12 389 LEU A N 1
ATOM 3310 C CA . LEU A 1 389 ? -6.158 -27.663 -13.788 1.00 92.12 389 LEU A CA 1
ATOM 3311 C C . LEU A 1 389 ? -6.713 -28.329 -12.530 1.00 92.12 389 LEU A C 1
ATOM 3313 O O . LEU A 1 389 ? -7.933 -28.450 -12.341 1.00 92.12 389 LEU A O 1
ATOM 3317 N N . ASN A 1 390 ? -5.814 -28.705 -11.625 1.00 92.75 390 ASN A N 1
ATOM 3318 C CA . ASN A 1 390 ? -6.215 -29.164 -10.298 1.00 92.75 390 ASN A CA 1
ATOM 3319 C C . ASN A 1 390 ? -6.755 -27.996 -9.438 1.00 92.75 390 ASN A C 1
ATOM 3321 O O . ASN A 1 390 ? -6.675 -26.827 -9.822 1.00 92.75 390 ASN A O 1
ATOM 3325 N N . SER A 1 391 ? -7.365 -28.315 -8.289 1.00 91.38 391 SER A N 1
ATOM 3326 C CA . SER A 1 391 ? -7.989 -27.313 -7.401 1.00 91.38 391 SER A CA 1
ATOM 3327 C C . SER A 1 391 ? -7.006 -26.215 -6.981 1.00 91.38 391 SER A C 1
ATOM 3329 O O . SER A 1 391 ? -7.309 -25.024 -7.079 1.00 91.38 391 SER A O 1
ATOM 3331 N N . GLU A 1 392 ? -5.785 -26.609 -6.626 1.00 90.12 392 GLU A N 1
ATOM 3332 C CA . GLU A 1 392 ? -4.736 -25.699 -6.180 1.00 90.12 392 GLU A CA 1
ATOM 3333 C C . GLU A 1 392 ? -4.289 -24.741 -7.299 1.00 90.12 392 GLU A C 1
ATOM 3335 O O . GLU A 1 392 ? -4.213 -23.528 -7.105 1.00 90.12 392 GLU A O 1
ATOM 3340 N N . GLU A 1 393 ? -4.041 -25.257 -8.505 1.00 90.56 393 GLU A N 1
ATOM 3341 C CA . GLU A 1 393 ? -3.695 -24.471 -9.698 1.00 90.56 393 GLU A CA 1
ATOM 3342 C C . GLU A 1 393 ? -4.788 -23.466 -10.060 1.00 90.56 393 GLU A C 1
ATOM 3344 O O . GLU A 1 393 ? -4.498 -22.300 -10.361 1.00 90.56 393 GLU A O 1
ATOM 3349 N N . LYS A 1 394 ? -6.054 -23.900 -9.994 1.00 92.81 394 LYS A N 1
ATOM 3350 C CA . LYS A 1 394 ? -7.210 -23.020 -10.180 1.00 92.81 394 LYS A CA 1
ATOM 3351 C C . LYS A 1 394 ? -7.186 -21.902 -9.145 1.00 92.81 394 LYS A C 1
ATOM 3353 O O . LYS A 1 394 ? -7.339 -20.741 -9.523 1.00 92.81 394 LYS A O 1
ATOM 3358 N N . CYS A 1 395 ? -6.929 -22.221 -7.879 1.00 90.50 395 CYS A N 1
ATOM 3359 C CA . CYS A 1 395 ? -6.821 -21.231 -6.816 1.00 90.50 395 CYS A CA 1
ATOM 3360 C C . CYS A 1 395 ? -5.680 -20.233 -7.060 1.00 90.50 395 CYS A C 1
ATOM 3362 O O . CYS A 1 395 ? -5.910 -19.030 -6.985 1.00 90.50 395 CYS A O 1
ATOM 3364 N N . TRP A 1 396 ? -4.482 -20.679 -7.446 1.00 88.12 396 TRP A N 1
ATOM 3365 C CA . TRP A 1 396 ? -3.349 -19.789 -7.747 1.00 88.12 396 TRP A CA 1
ATOM 3366 C C . TRP A 1 396 ? -3.639 -18.793 -8.872 1.00 88.12 396 TRP A C 1
ATOM 3368 O O . TRP A 1 396 ? -3.370 -17.592 -8.745 1.00 88.12 396 TRP A O 1
ATOM 3378 N N . ILE A 1 397 ? -4.232 -19.262 -9.969 1.00 88.81 397 ILE A N 1
ATOM 3379 C CA . ILE A 1 397 ? -4.650 -18.383 -11.065 1.00 88.81 397 ILE A CA 1
ATOM 3380 C C . ILE A 1 397 ? -5.656 -17.348 -10.558 1.00 88.81 397 ILE A C 1
ATOM 3382 O O . ILE A 1 397 ? -5.515 -16.153 -10.822 1.00 88.81 397 ILE A O 1
ATOM 3386 N N . MET A 1 398 ? -6.655 -17.801 -9.803 1.00 89.12 398 MET A N 1
ATOM 3387 C CA . MET A 1 398 ? -7.698 -16.943 -9.250 1.00 89.12 398 MET A CA 1
ATOM 3388 C C . MET A 1 398 ? -7.153 -15.924 -8.249 1.00 89.12 398 MET A C 1
ATOM 3390 O O . MET A 1 398 ? -7.621 -14.785 -8.213 1.00 89.12 398 MET A O 1
ATOM 3394 N N . THR A 1 399 ? -6.115 -16.278 -7.496 1.00 88.25 399 THR A N 1
ATOM 3395 C CA . THR A 1 399 ? -5.439 -15.356 -6.584 1.00 88.25 399 THR A CA 1
ATOM 3396 C C . THR A 1 399 ? -4.822 -14.231 -7.390 1.00 88.25 399 THR A C 1
ATOM 3398 O O . THR A 1 399 ? -5.028 -13.068 -7.056 1.00 88.25 399 THR A O 1
ATOM 3401 N N . THR A 1 400 ? -4.180 -14.555 -8.518 1.00 85.31 400 THR A N 1
ATOM 3402 C CA . THR A 1 400 ? -3.595 -13.536 -9.396 1.00 85.31 400 THR A CA 1
ATOM 3403 C C . THR A 1 400 ? -4.624 -12.509 -9.862 1.00 85.31 400 THR A C 1
ATOM 3405 O O . THR A 1 400 ? -4.350 -11.312 -9.847 1.00 85.31 400 THR A O 1
ATOM 3408 N N . PHE A 1 401 ? -5.817 -12.959 -10.255 1.00 87.25 401 PHE A N 1
ATOM 3409 C CA . PHE A 1 401 ? -6.878 -12.068 -10.723 1.00 87.25 401 PHE A CA 1
ATOM 3410 C C . PHE A 1 401 ? -7.388 -11.130 -9.640 1.00 87.25 401 PHE A C 1
ATOM 3412 O O . PHE A 1 401 ? -7.664 -9.964 -9.916 1.00 87.25 401 PHE A O 1
ATOM 3419 N N . ILE A 1 402 ? -7.503 -11.619 -8.409 1.00 86.31 402 ILE A N 1
ATOM 3420 C CA . ILE A 1 402 ? -8.012 -10.822 -7.297 1.00 86.31 402 ILE A CA 1
ATOM 3421 C C . ILE A 1 402 ? -6.996 -9.790 -6.829 1.00 86.31 402 ILE A C 1
ATOM 3423 O O . ILE A 1 402 ? -7.374 -8.647 -6.588 1.00 86.31 402 ILE A O 1
ATOM 3427 N N . ILE A 1 403 ? -5.721 -10.157 -6.734 1.00 85.31 403 ILE A N 1
ATOM 3428 C CA . ILE A 1 403 ? -4.673 -9.255 -6.233 1.00 85.31 403 ILE A CA 1
ATOM 3429 C C . ILE A 1 403 ? -4.291 -8.189 -7.267 1.00 85.31 403 ILE A C 1
ATOM 3431 O O . ILE A 1 403 ? -3.661 -7.185 -6.938 1.00 85.31 403 ILE A O 1
ATOM 3435 N N . TYR A 1 404 ? -4.655 -8.395 -8.535 1.00 84.62 404 TYR A N 1
ATOM 3436 C CA . TYR A 1 404 ? -4.318 -7.466 -9.597 1.00 84.62 404 TYR A CA 1
ATOM 3437 C C . TYR A 1 404 ? -5.096 -6.155 -9.500 1.00 84.62 404 TYR A C 1
ATOM 3439 O O . TYR A 1 404 ? -6.296 -6.178 -9.263 1.00 84.62 404 TYR A O 1
ATOM 3447 N N . LYS A 1 405 ? -4.447 -5.004 -9.735 1.00 81.81 405 LYS A N 1
ATOM 3448 C CA . LYS A 1 405 ? -5.064 -3.681 -9.519 1.00 81.81 405 LYS A CA 1
ATOM 3449 C C . LYS A 1 405 ? -6.404 -3.532 -10.249 1.00 81.81 405 LYS A C 1
ATOM 3451 O O . LYS A 1 405 ? -7.386 -3.175 -9.608 1.00 81.81 405 LYS A O 1
ATOM 3456 N N . GLU A 1 406 ? -6.461 -3.863 -11.538 1.00 79.69 406 GLU A N 1
ATOM 3457 C CA . GLU A 1 406 ? -7.700 -3.826 -12.323 1.00 79.69 406 GLU A CA 1
ATOM 3458 C C . GLU A 1 406 ? -7.776 -5.036 -13.259 1.00 79.69 406 GLU A C 1
ATOM 3460 O O . GLU A 1 406 ? -6.968 -5.174 -14.174 1.00 79.69 406 GLU A O 1
ATOM 3465 N N . SER A 1 407 ? -8.751 -5.919 -13.038 1.00 81.69 407 SER A N 1
ATOM 3466 C CA . SER A 1 407 ? -9.037 -7.019 -13.964 1.00 81.69 407 SER A CA 1
ATOM 3467 C C . SER A 1 407 ? -10.110 -6.598 -14.987 1.00 81.69 407 SER A C 1
ATOM 3469 O O . SER A 1 407 ? -11.103 -5.956 -14.597 1.00 81.69 407 SER A O 1
ATOM 3471 N N . PRO A 1 408 ? -9.963 -6.957 -16.284 1.00 81.69 408 PRO A N 1
ATOM 3472 C CA . PRO A 1 408 ? -10.953 -6.654 -17.316 1.00 81.69 408 PRO A CA 1
ATOM 3473 C C . PRO A 1 408 ? -12.349 -7.181 -16.955 1.00 81.69 408 PRO A C 1
ATOM 3475 O O . PRO A 1 408 ? -12.498 -8.324 -16.524 1.00 81.69 408 PRO A O 1
ATOM 3478 N N . GLU A 1 409 ? -13.395 -6.374 -17.158 1.00 83.00 409 GLU A N 1
ATOM 3479 C CA . GLU A 1 409 ? -14.765 -6.717 -16.730 1.00 83.00 409 GLU A CA 1
ATOM 3480 C C . GLU A 1 409 ? -15.283 -8.014 -17.372 1.00 83.00 409 GLU A C 1
ATOM 3482 O O . GLU A 1 409 ? -15.892 -8.848 -16.697 1.00 83.00 409 GLU A O 1
ATOM 3487 N N . PHE A 1 410 ? -14.997 -8.221 -18.665 1.00 81.31 410 PHE A N 1
ATOM 3488 C CA . PHE A 1 410 ? -15.401 -9.438 -19.377 1.00 81.31 410 PHE A CA 1
ATOM 3489 C C . PHE A 1 410 ? -14.826 -10.698 -18.718 1.00 81.31 410 PHE A C 1
ATOM 3491 O O . PHE A 1 410 ? -15.477 -11.743 -18.689 1.00 81.31 410 PHE A O 1
ATOM 3498 N N . LEU A 1 411 ? -13.615 -10.589 -18.165 1.00 81.25 411 LEU A N 1
ATOM 3499 C CA . LEU A 1 411 ? -12.940 -11.687 -17.501 1.00 81.25 411 LEU A CA 1
ATOM 3500 C C . LEU A 1 411 ? -13.595 -11.958 -16.152 1.00 81.25 411 LEU A C 1
ATOM 3502 O O . LEU A 1 411 ? -13.955 -13.096 -15.878 1.00 81.25 411 LEU A O 1
ATOM 3506 N N . MET A 1 412 ? -13.866 -10.914 -15.365 1.00 84.44 412 MET A N 1
ATOM 3507 C CA . MET A 1 412 ? -14.526 -11.049 -14.062 1.00 84.44 412 MET A CA 1
ATOM 3508 C C . MET A 1 412 ? -15.888 -11.751 -14.160 1.00 84.44 412 MET A C 1
ATOM 3510 O O . MET A 1 412 ? -16.184 -12.610 -13.332 1.00 84.44 412 MET A O 1
ATOM 3514 N N . LYS A 1 413 ? -16.686 -11.476 -15.205 1.00 85.12 413 LYS A N 1
ATOM 3515 C CA . LYS A 1 413 ? -17.957 -12.191 -15.448 1.00 85.12 413 LYS A CA 1
ATOM 3516 C C . LYS A 1 413 ? -17.746 -13.686 -15.697 1.00 85.12 413 LYS A C 1
ATOM 3518 O O . LYS A 1 413 ? -18.457 -14.504 -15.119 1.00 85.12 413 LYS A O 1
ATOM 3523 N N . SER A 1 414 ? -16.759 -14.047 -16.521 1.00 82.25 414 SER A N 1
ATOM 3524 C CA . SER A 1 414 ? -16.429 -15.453 -16.786 1.00 82.25 414 SER A CA 1
ATOM 3525 C C . SER A 1 414 ? -15.828 -16.153 -15.567 1.00 82.25 414 SER A C 1
ATOM 3527 O O . SER A 1 414 ? -16.048 -17.350 -15.388 1.00 82.25 414 SER A O 1
ATOM 3529 N N . LEU A 1 415 ? -15.055 -15.431 -14.754 1.00 82.94 415 LEU A N 1
ATOM 3530 C CA . LEU A 1 415 ? -14.394 -15.980 -13.579 1.00 82.94 415 LEU A CA 1
ATOM 3531 C C . LEU A 1 415 ? -15.354 -16.164 -12.412 1.00 82.94 415 LEU A C 1
ATOM 3533 O O . LEU A 1 415 ? -15.197 -17.130 -11.681 1.00 82.94 415 LEU A O 1
ATOM 3537 N N . LYS A 1 416 ? -16.374 -15.314 -12.250 1.00 86.88 416 LYS A N 1
ATOM 3538 C CA . LYS A 1 416 ? -17.336 -15.420 -11.141 1.00 86.88 416 LYS A CA 1
ATOM 3539 C C . LYS A 1 416 ? -17.950 -16.822 -11.021 1.00 86.88 416 LYS A C 1
ATOM 3541 O O . LYS A 1 416 ? -17.918 -17.405 -9.945 1.00 86.88 416 LYS A O 1
ATOM 3546 N N . LYS A 1 417 ? -18.407 -17.401 -12.138 1.00 86.56 417 LYS A N 1
ATOM 3547 C CA . LYS A 1 417 ? -18.945 -18.775 -12.170 1.00 86.56 417 LYS A CA 1
ATOM 3548 C C . LYS A 1 417 ? -17.893 -19.830 -11.801 1.00 86.56 417 LYS A C 1
ATOM 3550 O O . LYS A 1 417 ? -18.227 -20.852 -11.219 1.00 86.56 417 LYS A O 1
ATOM 3555 N N . LYS A 1 418 ? -16.626 -19.587 -12.149 1.00 86.31 418 LYS A N 1
ATOM 3556 C CA . LYS A 1 418 ? -15.498 -20.470 -11.823 1.00 86.31 418 LYS A CA 1
ATOM 3557 C C . LYS A 1 418 ? -15.105 -20.362 -10.343 1.00 86.31 418 LYS A C 1
ATOM 3559 O O . LYS A 1 418 ? -14.830 -21.380 -9.728 1.00 86.31 418 LYS A O 1
ATOM 3564 N N . TYR A 1 419 ? -15.162 -19.168 -9.748 1.00 83.62 419 TYR A N 1
ATOM 3565 C CA . TYR A 1 419 ? -14.957 -18.964 -8.308 1.00 83.62 419 TYR A CA 1
ATOM 3566 C C . TYR A 1 419 ? -15.983 -19.710 -7.456 1.00 83.62 419 TYR A C 1
ATOM 3568 O O . TYR A 1 419 ? -15.624 -20.256 -6.421 1.00 83.62 419 TYR A O 1
ATOM 3576 N N . GLU A 1 420 ? -17.243 -19.762 -7.894 1.00 85.50 420 GLU A N 1
ATOM 3577 C CA . GLU A 1 420 ? -18.302 -20.518 -7.208 1.00 85.50 420 GLU A CA 1
ATOM 3578 C C . GLU A 1 420 ? -18.033 -22.035 -7.175 1.00 85.50 420 GLU A C 1
ATOM 3580 O O . GLU A 1 420 ? -18.655 -22.745 -6.391 1.00 85.50 420 GLU A O 1
ATOM 3585 N N . GLN A 1 421 ? -17.106 -22.531 -8.003 1.00 88.56 421 GLN A N 1
ATOM 3586 C CA . GLN A 1 421 ? -16.698 -23.937 -8.061 1.00 88.56 421 GLN A CA 1
ATOM 3587 C C . GLN A 1 421 ? -15.417 -24.232 -7.264 1.00 88.56 421 GLN A C 1
ATOM 3589 O O . GLN A 1 421 ? -15.031 -25.397 -7.173 1.00 88.56 421 GLN A O 1
ATOM 3594 N N . LEU A 1 422 ? -14.733 -23.212 -6.731 1.00 90.06 422 LEU A N 1
ATOM 3595 C CA . LEU A 1 422 ? -13.503 -23.400 -5.959 1.00 90.06 422 LEU A CA 1
ATOM 3596 C C . LEU A 1 422 ? -13.807 -23.819 -4.523 1.00 90.06 422 LEU A C 1
ATOM 3598 O O . LEU A 1 422 ? -14.788 -23.372 -3.925 1.00 90.06 422 LEU A O 1
ATOM 3602 N N . ASP A 1 423 ? -12.886 -24.579 -3.935 1.00 90.69 423 ASP A N 1
ATOM 3603 C CA . ASP A 1 423 ? -12.797 -24.671 -2.484 1.00 90.69 423 ASP A CA 1
ATOM 3604 C C . ASP A 1 423 ? -12.325 -23.314 -1.933 1.00 90.69 423 ASP A C 1
ATOM 3606 O O . ASP A 1 423 ? -11.162 -22.925 -2.060 1.00 90.69 423 ASP A O 1
ATOM 3610 N N . LEU A 1 424 ? -13.258 -22.563 -1.341 1.00 86.00 424 LEU A N 1
ATOM 3611 C CA . LEU A 1 424 ? -12.987 -21.238 -0.781 1.00 86.00 424 LEU A CA 1
ATOM 3612 C C . LEU A 1 424 ? -11.948 -21.274 0.347 1.00 86.00 424 LEU A C 1
ATOM 3614 O O . LEU A 1 424 ? -11.259 -20.276 0.549 1.00 86.00 424 LEU A O 1
ATOM 3618 N N . ILE A 1 425 ? -11.816 -22.392 1.067 1.00 85.00 425 ILE A N 1
ATOM 3619 C CA . ILE A 1 425 ? -10.846 -22.528 2.157 1.00 85.00 425 ILE A CA 1
ATOM 3620 C C . ILE A 1 425 ? -9.439 -22.630 1.571 1.00 85.00 425 ILE A C 1
ATOM 3622 O O . ILE A 1 425 ? -8.568 -21.843 1.945 1.00 85.00 425 ILE A O 1
ATOM 3626 N N . GLU A 1 426 ? -9.228 -23.550 0.625 1.00 89.06 426 GLU A N 1
ATOM 3627 C CA . GLU A 1 426 ? -7.949 -23.703 -0.085 1.00 89.06 426 GLU A CA 1
ATOM 3628 C C . GLU A 1 426 ? -7.562 -22.393 -0.786 1.00 89.06 426 GLU A C 1
ATOM 3630 O O . GLU A 1 426 ? -6.437 -21.900 -0.651 1.00 89.06 426 GLU A O 1
ATOM 3635 N N . PHE A 1 427 ? -8.531 -21.764 -1.455 1.00 88.50 427 PHE A N 1
ATOM 3636 C CA . PHE A 1 427 ? -8.344 -20.487 -2.125 1.00 88.50 427 PHE A CA 1
ATOM 3637 C C . PHE A 1 427 ? -7.875 -19.386 -1.166 1.00 88.50 427 PHE A C 1
ATOM 3639 O O . PHE A 1 427 ? -6.867 -18.718 -1.412 1.00 88.50 427 PHE A O 1
ATOM 3646 N N . SER A 1 428 ? -8.571 -19.204 -0.044 1.00 84.12 428 SER A N 1
ATOM 3647 C CA . SER A 1 428 ? -8.221 -18.178 0.935 1.00 84.12 428 SER A CA 1
ATOM 3648 C C . SER A 1 428 ? -6.908 -18.459 1.653 1.00 84.12 428 SER A C 1
ATOM 3650 O O . SER A 1 428 ? -6.199 -17.509 1.979 1.00 84.12 428 SER A O 1
ATOM 3652 N N . GLN A 1 429 ? -6.535 -19.724 1.852 1.00 84.56 429 GLN A N 1
ATOM 3653 C CA . GLN A 1 429 ? -5.214 -20.081 2.371 1.00 84.56 429 GLN A CA 1
ATOM 3654 C C . GLN A 1 429 ? -4.098 -19.647 1.414 1.00 84.56 429 GLN A C 1
ATOM 3656 O O . GLN A 1 429 ? -3.112 -19.075 1.877 1.00 84.56 429 GLN A O 1
ATOM 3661 N N . ILE A 1 430 ? -4.278 -19.837 0.102 1.00 86.38 430 ILE A N 1
ATOM 3662 C CA . ILE A 1 430 ? -3.322 -19.401 -0.932 1.00 86.38 430 ILE A CA 1
ATOM 3663 C C . ILE A 1 430 ? -3.233 -17.871 -1.015 1.00 86.38 430 ILE A C 1
ATOM 3665 O O . ILE A 1 430 ? -2.139 -17.312 -1.102 1.00 86.38 430 ILE A O 1
ATOM 3669 N N . VAL A 1 431 ? -4.372 -17.167 -0.984 1.00 84.62 431 VAL A N 1
ATOM 3670 C CA . VAL A 1 431 ? -4.382 -15.691 -0.976 1.00 84.62 431 VAL A CA 1
ATOM 3671 C C . VAL A 1 431 ? -3.648 -15.166 0.256 1.00 84.62 431 VAL A C 1
ATOM 3673 O O . VAL A 1 431 ? -2.793 -14.284 0.138 1.00 84.62 431 VAL A O 1
ATOM 3676 N N . SER A 1 432 ? -3.944 -15.743 1.424 1.00 79.75 432 SER A N 1
ATOM 3677 C CA . SER A 1 432 ? -3.278 -15.398 2.674 1.00 79.75 432 SER A CA 1
ATOM 3678 C C . SER A 1 432 ? -1.779 -15.652 2.569 1.00 79.75 432 SER A C 1
ATOM 3680 O O . SER A 1 432 ? -1.015 -14.706 2.724 1.00 79.75 432 SER A O 1
ATOM 3682 N N . SER A 1 433 ? -1.339 -16.864 2.215 1.00 81.06 433 SER A N 1
ATOM 3683 C CA . SER A 1 433 ? 0.077 -17.275 2.227 1.00 81.06 433 SER A CA 1
ATOM 3684 C C . SER A 1 433 ? 1.003 -16.429 1.336 1.00 81.06 433 SER A C 1
ATOM 3686 O O . SER A 1 433 ? 2.231 -16.467 1.469 1.00 81.06 433 SER A O 1
ATOM 3688 N N . GLY A 1 434 ? 0.428 -15.669 0.408 1.00 74.94 434 GLY A N 1
ATOM 3689 C CA . GLY A 1 434 ? 1.142 -14.746 -0.455 1.00 74.94 434 GLY A CA 1
ATOM 3690 C C . GLY A 1 434 ? 1.379 -13.333 0.108 1.00 74.94 434 GLY A C 1
ATOM 3691 O O . GLY A 1 434 ? 2.208 -12.608 -0.441 1.00 74.94 434 GLY A O 1
ATOM 3692 N N . ASN A 1 435 ? 0.720 -12.932 1.203 1.00 74.38 435 ASN A N 1
ATOM 3693 C CA . ASN A 1 435 ? 0.697 -11.546 1.709 1.00 74.38 435 ASN A CA 1
ATOM 3694 C C . ASN A 1 435 ? 0.204 -10.506 0.677 1.00 74.38 435 ASN A C 1
ATOM 3696 O O . ASN A 1 435 ? 0.718 -9.386 0.626 1.00 74.38 435 ASN A O 1
ATOM 3700 N N . TYR A 1 436 ? -0.762 -10.856 -0.176 1.00 79.12 436 TYR A N 1
ATOM 3701 C CA . TYR A 1 436 ? -1.238 -9.959 -1.238 1.00 79.12 436 TYR A CA 1
ATOM 3702 C C . TYR A 1 436 ? -2.599 -9.363 -0.920 1.00 79.12 436 TYR A C 1
ATOM 3704 O O . TYR A 1 436 ? -3.554 -10.114 -0.761 1.00 79.12 436 TYR A O 1
ATOM 3712 N N . VAL A 1 437 ? -2.709 -8.027 -0.907 1.00 80.88 437 VAL A N 1
ATOM 3713 C CA . VAL A 1 437 ? -3.989 -7.357 -0.636 1.00 80.88 437 VAL A CA 1
ATOM 3714 C C . VAL A 1 437 ? -4.869 -7.543 -1.867 1.00 80.88 437 VAL A C 1
ATOM 3716 O O . VAL A 1 437 ? -4.472 -7.128 -2.961 1.00 80.88 437 VAL A O 1
ATOM 3719 N N . PRO A 1 438 ? -6.056 -8.152 -1.733 1.00 85.19 438 PRO A N 1
ATOM 3720 C CA . PRO A 1 438 ? -7.031 -8.182 -2.810 1.00 85.19 438 PRO A CA 1
ATOM 3721 C C . PRO A 1 438 ? -7.332 -6.775 -3.336 1.00 85.19 438 PRO A C 1
ATOM 3723 O O . PRO A 1 438 ? -7.585 -5.857 -2.557 1.00 85.19 438 PRO A O 1
ATOM 3726 N N . SER A 1 439 ? -7.357 -6.590 -4.656 1.00 87.19 439 SER A N 1
ATOM 3727 C CA . SER A 1 439 ? -7.738 -5.303 -5.235 1.00 87.19 439 SER A CA 1
ATOM 3728 C C . SER A 1 439 ? -9.179 -4.962 -4.877 1.00 87.19 439 SER A C 1
ATOM 3730 O O . SER A 1 439 ? -10.104 -5.729 -5.169 1.00 87.19 439 SER A O 1
ATOM 3732 N N . LYS A 1 440 ? -9.367 -3.757 -4.323 1.00 86.44 440 LYS A N 1
ATOM 3733 C CA . LYS A 1 440 ? -10.680 -3.197 -3.992 1.00 86.44 440 LYS A CA 1
ATOM 3734 C C . LYS A 1 440 ? -11.677 -3.348 -5.140 1.00 86.44 440 LYS A C 1
ATOM 3736 O O . LYS A 1 440 ? -12.745 -3.921 -4.953 1.00 86.44 440 LYS A O 1
ATOM 3741 N N . GLN A 1 441 ? -11.288 -2.910 -6.336 1.00 86.50 441 GLN A N 1
ATOM 3742 C CA . GLN A 1 441 ? -12.169 -2.926 -7.501 1.00 86.50 441 GLN A CA 1
ATOM 3743 C C . GLN A 1 441 ? -12.567 -4.348 -7.917 1.00 86.50 441 GLN A C 1
ATOM 3745 O O . GLN A 1 441 ? -13.694 -4.575 -8.354 1.00 86.50 441 GLN A O 1
ATOM 3750 N N . ASN A 1 442 ? -11.651 -5.315 -7.816 1.00 87.31 442 ASN A N 1
ATOM 3751 C CA . ASN A 1 442 ? -11.939 -6.687 -8.234 1.00 87.31 442 ASN A CA 1
ATOM 3752 C C . ASN A 1 442 ? -12.830 -7.405 -7.224 1.00 87.31 442 ASN A C 1
ATOM 3754 O O . ASN A 1 442 ? -13.741 -8.119 -7.635 1.00 87.31 442 ASN A O 1
ATOM 3758 N N . ILE A 1 443 ? -12.621 -7.178 -5.926 1.00 88.44 443 ILE A N 1
ATOM 3759 C CA . ILE A 1 443 ? -13.519 -7.705 -4.899 1.00 88.44 443 ILE A CA 1
ATOM 3760 C C . ILE A 1 443 ? -14.919 -7.094 -5.035 1.00 88.44 443 ILE A C 1
ATOM 3762 O O . ILE A 1 443 ? -15.899 -7.835 -5.009 1.00 88.44 443 ILE A O 1
ATOM 3766 N N . GLU A 1 444 ? -15.034 -5.780 -5.245 1.00 85.31 444 GLU A N 1
ATOM 3767 C CA . GLU A 1 444 ? -16.331 -5.121 -5.461 1.00 85.31 444 GLU A CA 1
ATOM 3768 C C . GLU A 1 444 ? -17.072 -5.713 -6.672 1.00 85.31 444 GLU A C 1
ATOM 3770 O O . GLU A 1 444 ? -18.255 -6.038 -6.574 1.00 85.31 444 GLU A O 1
ATOM 3775 N N . LYS A 1 445 ? -16.366 -5.968 -7.785 1.00 86.50 445 LYS A N 1
ATOM 3776 C CA . LYS A 1 445 ? -16.929 -6.636 -8.977 1.00 86.50 445 LYS A CA 1
ATOM 3777 C C . LYS A 1 445 ? -17.422 -8.065 -8.704 1.00 86.50 445 LYS A C 1
ATOM 3779 O O . LYS A 1 445 ? -18.311 -8.542 -9.411 1.00 86.50 445 LYS A O 1
ATOM 3784 N N . LEU A 1 446 ? -16.864 -8.762 -7.711 1.00 86.50 446 LEU A N 1
ATOM 3785 C CA . LEU A 1 446 ? -17.310 -10.104 -7.315 1.00 86.50 446 LEU A CA 1
ATOM 3786 C C . LEU A 1 446 ? -18.553 -10.077 -6.404 1.00 86.50 446 LEU A C 1
ATOM 3788 O O . LEU A 1 446 ? -19.243 -11.095 -6.298 1.00 86.50 446 LEU A O 1
ATOM 3792 N N . GLY A 1 447 ? -18.881 -8.936 -5.788 1.00 87.75 447 GLY A N 1
ATOM 3793 C CA . GLY A 1 447 ? -20.035 -8.782 -4.897 1.00 87.75 447 GLY A CA 1
ATOM 3794 C C . GLY A 1 447 ? -19.950 -9.692 -3.665 1.00 87.75 447 GLY A C 1
ATOM 3795 O O . GLY A 1 447 ? -18.925 -9.733 -2.987 1.00 87.75 447 GLY A O 1
ATOM 3796 N N . GLU A 1 448 ? -21.010 -10.460 -3.389 1.00 87.50 448 GLU A N 1
ATOM 3797 C CA . GLU A 1 448 ? -21.078 -11.399 -2.251 1.00 87.50 448 GLU A CA 1
ATOM 3798 C C . GLU A 1 448 ? -19.918 -12.407 -2.232 1.00 87.50 448 GLU A C 1
ATOM 3800 O O . GLU A 1 448 ? -19.366 -12.707 -1.177 1.00 87.50 448 GLU A O 1
ATOM 3805 N N . LEU A 1 449 ? -19.503 -12.899 -3.401 1.00 87.69 449 LEU A N 1
ATOM 3806 C CA . LEU A 1 449 ? -18.389 -13.838 -3.514 1.00 87.69 449 LEU A CA 1
ATOM 3807 C C . LEU A 1 449 ? -17.058 -13.189 -3.125 1.00 87.69 449 LEU A C 1
ATOM 3809 O O . LEU A 1 449 ? -16.245 -13.806 -2.443 1.00 87.69 449 LEU A O 1
ATOM 3813 N N . GLY A 1 450 ? -16.868 -11.920 -3.496 1.00 88.06 450 GLY A N 1
ATOM 3814 C CA . GLY A 1 450 ? -15.718 -11.130 -3.069 1.00 88.06 450 GLY A CA 1
ATOM 3815 C C . GLY A 1 450 ? -15.685 -10.968 -1.551 1.00 88.06 450 GLY A C 1
ATOM 3816 O O . GLY A 1 450 ? -14.634 -11.144 -0.938 1.00 88.06 450 GLY A O 1
ATOM 3817 N N . LEU A 1 451 ? -16.843 -10.721 -0.931 1.00 87.00 451 LEU A N 1
ATOM 3818 C CA . LEU A 1 451 ? -16.954 -10.661 0.525 1.00 87.00 451 LEU A CA 1
ATOM 3819 C C . LEU A 1 451 ? -16.632 -12.011 1.186 1.00 87.00 451 LEU A C 1
ATOM 3821 O O . LEU A 1 451 ? -15.854 -12.040 2.136 1.00 87.00 451 LEU A O 1
ATOM 3825 N N . LYS A 1 452 ? -17.171 -13.128 0.672 1.00 88.94 452 LYS A N 1
ATOM 3826 C CA . LYS A 1 452 ? -16.846 -14.485 1.160 1.00 88.94 452 LYS A CA 1
ATOM 3827 C C . LYS A 1 452 ? -15.345 -14.744 1.122 1.00 88.94 452 LYS A C 1
ATOM 3829 O O . LYS A 1 452 ? -14.791 -15.273 2.082 1.00 88.94 452 LYS A O 1
ATOM 3834 N N . ILE A 1 453 ? -14.685 -14.343 0.039 1.00 87.50 453 ILE A N 1
ATOM 3835 C CA . ILE A 1 453 ? -13.234 -14.464 -0.111 1.00 87.50 453 ILE A CA 1
ATOM 3836 C C . ILE A 1 453 ? -12.511 -13.632 0.947 1.00 87.50 453 ILE A C 1
ATOM 3838 O O . ILE A 1 453 ? -11.640 -14.167 1.625 1.00 87.50 453 ILE A O 1
ATOM 3842 N N . LEU A 1 454 ? -12.872 -12.356 1.124 1.00 87.50 454 LEU A N 1
ATOM 3843 C CA . LEU A 1 454 ? -12.238 -11.494 2.125 1.00 87.50 454 LEU A CA 1
ATOM 3844 C C . LEU A 1 454 ? -12.411 -12.027 3.547 1.00 87.50 454 LEU A C 1
ATOM 3846 O O . LEU A 1 454 ? -11.443 -12.052 4.301 1.00 87.50 454 LEU A O 1
ATOM 3850 N N . LEU A 1 455 ? -13.612 -12.487 3.901 1.00 86.81 455 LEU A N 1
ATOM 3851 C CA . LEU A 1 455 ? -13.885 -13.066 5.215 1.00 86.81 455 LEU A CA 1
ATOM 3852 C C . LEU A 1 455 ? -13.048 -14.319 5.460 1.00 86.81 455 LEU A C 1
ATOM 3854 O O . LEU A 1 455 ? -12.416 -14.427 6.505 1.00 86.81 455 LEU A O 1
ATOM 3858 N N . ASN A 1 456 ? -12.976 -15.230 4.488 1.00 87.06 456 ASN A N 1
ATOM 3859 C CA . ASN A 1 456 ? -12.128 -16.413 4.610 1.00 87.06 456 ASN A CA 1
ATOM 3860 C C . ASN A 1 456 ? -10.638 -16.040 4.650 1.00 87.06 456 ASN A C 1
ATOM 3862 O O . ASN A 1 456 ? -9.891 -16.624 5.429 1.00 87.06 456 ASN A O 1
ATOM 3866 N N . VAL A 1 457 ? -10.198 -15.032 3.886 1.00 85.06 457 VAL A N 1
ATOM 3867 C CA . VAL A 1 457 ? -8.828 -14.508 3.990 1.00 85.06 457 VAL A CA 1
ATOM 3868 C C . VAL A 1 457 ? -8.570 -14.028 5.412 1.00 85.06 457 VAL A C 1
ATOM 3870 O O . VAL A 1 457 ? -7.596 -14.483 5.984 1.00 85.06 457 VAL A O 1
ATOM 3873 N N . ILE A 1 458 ? -9.442 -13.209 6.017 1.00 84.00 458 ILE A N 1
ATOM 3874 C CA . ILE A 1 458 ? -9.309 -12.755 7.417 1.00 84.00 458 ILE A CA 1
ATOM 3875 C C . ILE A 1 458 ? -9.248 -13.946 8.388 1.00 84.00 458 ILE A C 1
ATOM 3877 O O . ILE A 1 458 ? -8.376 -13.989 9.255 1.00 84.00 458 ILE A O 1
ATOM 3881 N N . ILE A 1 459 ? -10.150 -14.919 8.233 1.00 83.12 459 ILE A N 1
ATOM 3882 C CA . ILE A 1 459 ? -10.275 -16.092 9.112 1.00 83.12 459 ILE A CA 1
ATOM 3883 C C . ILE A 1 459 ? -9.016 -16.965 9.073 1.00 83.12 459 ILE A C 1
ATOM 3885 O O . ILE A 1 459 ? -8.530 -17.375 10.123 1.00 83.12 459 ILE A O 1
ATOM 3889 N N . TYR A 1 460 ? -8.475 -17.232 7.882 1.00 80.38 460 TYR A N 1
ATOM 3890 C CA . TYR A 1 460 ? -7.316 -18.112 7.686 1.00 80.38 460 TYR A CA 1
ATOM 3891 C C . TYR A 1 460 ? -5.974 -17.369 7.671 1.00 80.38 460 TYR A C 1
ATOM 3893 O O . TYR A 1 460 ? -4.928 -17.976 7.427 1.00 80.38 460 TYR A O 1
ATOM 3901 N N . ASN A 1 461 ? -5.980 -16.056 7.909 1.00 75.50 461 ASN A N 1
ATOM 3902 C CA . ASN A 1 461 ? -4.769 -15.256 7.935 1.00 75.50 461 ASN A CA 1
ATOM 3903 C C . ASN A 1 461 ? -3.934 -15.586 9.186 1.00 75.50 461 ASN A C 1
ATOM 3905 O O . ASN A 1 461 ? -4.258 -15.153 10.288 1.00 75.50 461 ASN A O 1
ATOM 3909 N N . LYS A 1 462 ? -2.829 -16.317 9.015 1.00 67.12 462 LYS A N 1
ATOM 3910 C CA . LYS A 1 462 ? -1.873 -16.611 10.099 1.00 67.12 462 LYS A CA 1
ATOM 3911 C C . LYS A 1 462 ? -0.875 -15.476 10.378 1.00 67.12 462 LYS A C 1
ATOM 3913 O O . LYS A 1 462 ? 0.050 -15.664 11.161 1.00 67.12 462 LYS A O 1
ATOM 3918 N N . TYR A 1 463 ? -0.982 -14.318 9.720 1.00 63.00 463 TYR A N 1
ATOM 3919 C CA . TYR A 1 463 ? 0.016 -13.259 9.865 1.00 63.00 463 TYR A CA 1
ATOM 3920 C C . TYR A 1 463 ? -0.237 -12.436 11.119 1.00 63.00 463 TYR A C 1
ATOM 3922 O O . TYR A 1 463 ? -1.098 -11.559 11.146 1.00 63.00 463 TYR A O 1
ATOM 3930 N N . GLU A 1 464 ? 0.585 -12.682 12.132 1.00 57.09 464 GLU A N 1
ATOM 3931 C CA . GLU A 1 464 ? 0.640 -11.921 13.381 1.00 57.09 464 GLU A CA 1
ATOM 3932 C C . GLU A 1 464 ? 1.113 -10.457 13.200 1.00 57.09 464 GLU A C 1
ATOM 3934 O O . GLU A 1 464 ? 0.930 -9.661 14.112 1.00 57.09 464 GLU A O 1
ATOM 3939 N N . TYR A 1 465 ? 1.656 -10.046 12.037 1.00 52.34 465 TYR A N 1
ATOM 3940 C CA . TYR A 1 465 ? 2.520 -8.846 11.983 1.00 52.34 465 TYR A CA 1
ATOM 3941 C C . TYR A 1 465 ? 2.243 -7.761 10.923 1.00 52.34 465 TYR A C 1
ATOM 3943 O O . TYR A 1 465 ? 3.024 -6.816 10.846 1.00 52.34 465 TYR A O 1
ATOM 3951 N N . ASN A 1 466 ? 1.167 -7.809 10.125 1.00 71.50 466 ASN A N 1
ATOM 3952 C CA . ASN A 1 466 ? 0.861 -6.699 9.198 1.00 71.50 466 ASN A CA 1
ATOM 3953 C C . ASN A 1 466 ? -0.482 -6.022 9.516 1.00 71.50 466 ASN A C 1
ATOM 3955 O O . ASN A 1 466 ? -1.524 -6.368 8.958 1.00 71.50 466 ASN A O 1
ATOM 3959 N N . PHE A 1 467 ? -0.443 -5.057 10.439 1.00 70.62 467 PHE A N 1
ATOM 3960 C CA . PHE A 1 467 ? -1.607 -4.269 10.856 1.00 70.62 467 PHE A CA 1
ATOM 3961 C C . PHE A 1 467 ? -2.206 -3.458 9.693 1.00 70.62 467 PHE A C 1
ATOM 3963 O O . PHE A 1 467 ? -3.424 -3.434 9.533 1.00 70.62 467 PHE A O 1
ATOM 3970 N N . GLU A 1 468 ? -1.367 -2.881 8.822 1.00 75.50 468 GLU A N 1
ATOM 3971 C CA . GLU A 1 468 ? -1.816 -2.100 7.655 1.00 75.50 468 GLU A CA 1
ATOM 3972 C C . GLU A 1 468 ? -2.680 -2.945 6.711 1.00 75.50 468 GLU A C 1
ATOM 3974 O O . GLU A 1 468 ? -3.743 -2.513 6.268 1.00 75.50 468 GLU A O 1
ATOM 3979 N N . TYR A 1 469 ? -2.270 -4.193 6.477 1.00 75.50 469 TYR A N 1
ATOM 3980 C CA . TYR A 1 469 ? -3.003 -5.145 5.644 1.00 75.50 469 TYR A CA 1
ATOM 3981 C C . TYR A 1 469 ? -4.399 -5.463 6.196 1.00 75.50 469 TYR A C 1
ATOM 3983 O O . TYR A 1 469 ? -5.383 -5.513 5.452 1.00 75.50 469 TYR A O 1
ATOM 3991 N N . ARG A 1 470 ? -4.497 -5.678 7.514 1.00 73.88 470 ARG A N 1
ATOM 3992 C CA . ARG A 1 470 ? -5.773 -5.960 8.191 1.00 73.88 470 ARG A CA 1
ATOM 3993 C C . ARG A 1 470 ? -6.714 -4.765 8.103 1.00 73.88 470 ARG A C 1
ATOM 3995 O O . ARG A 1 470 ? -7.893 -4.945 7.799 1.00 73.88 470 ARG A O 1
ATOM 4002 N N . ASP A 1 471 ? -6.186 -3.562 8.298 1.00 78.44 471 ASP A N 1
ATOM 4003 C CA . ASP A 1 471 ? -6.946 -2.321 8.182 1.00 78.44 471 ASP A CA 1
ATOM 4004 C C . ASP A 1 471 ? -7.447 -2.083 6.754 1.00 78.44 471 ASP A C 1
ATOM 4006 O O . ASP A 1 471 ? -8.604 -1.700 6.565 1.00 78.44 471 ASP A O 1
ATOM 4010 N N . GLU A 1 472 ? -6.625 -2.334 5.732 1.00 81.06 472 GLU A N 1
ATOM 4011 C CA . GLU A 1 472 ? -7.048 -2.212 4.333 1.00 81.06 472 GLU A CA 1
ATOM 4012 C C . GLU A 1 472 ? -8.159 -3.204 3.980 1.00 81.06 472 GLU A C 1
ATOM 4014 O O . GLU A 1 472 ? -9.178 -2.802 3.407 1.00 81.06 472 GLU A O 1
ATOM 4019 N N . ILE A 1 473 ? -8.024 -4.473 4.379 1.00 79.81 473 ILE A N 1
ATOM 4020 C CA . ILE A 1 473 ? -9.083 -5.469 4.180 1.00 79.81 473 ILE A CA 1
ATOM 4021 C C . ILE A 1 473 ? -10.341 -5.103 4.974 1.00 79.81 473 ILE A C 1
ATOM 4023 O O . ILE A 1 473 ? -11.451 -5.226 4.448 1.00 79.81 473 ILE A O 1
ATOM 4027 N N . GLY A 1 474 ? -10.201 -4.625 6.211 1.00 79.94 474 GLY A N 1
ATOM 4028 C CA . GLY A 1 474 ? -11.316 -4.182 7.046 1.00 79.94 474 GLY A CA 1
ATOM 4029 C C . GLY A 1 474 ? -12.085 -3.023 6.410 1.00 79.94 474 GLY A C 1
ATOM 4030 O O . GLY A 1 474 ? -13.314 -3.074 6.309 1.00 79.94 474 GLY A O 1
ATOM 4031 N N . LYS A 1 475 ? -11.375 -2.014 5.893 1.00 82.50 475 LYS A N 1
ATOM 4032 C CA . LYS A 1 475 ? -11.965 -0.880 5.162 1.00 82.50 475 LYS A CA 1
ATOM 4033 C C . LYS A 1 475 ? -12.631 -1.330 3.869 1.00 82.50 475 LYS A C 1
ATOM 4035 O O . LYS A 1 475 ? -13.738 -0.887 3.565 1.00 82.50 475 LYS A O 1
ATOM 4040 N N . LEU A 1 476 ? -11.983 -2.214 3.110 1.00 81.50 476 LEU A N 1
ATOM 4041 C CA . LEU A 1 476 ? -12.539 -2.761 1.877 1.00 81.50 476 LEU A CA 1
ATOM 4042 C C . LEU A 1 476 ? -13.846 -3.509 2.146 1.00 81.50 476 LEU A C 1
ATOM 4044 O O . LEU A 1 476 ? -14.867 -3.220 1.524 1.00 81.50 476 LEU A O 1
ATOM 4048 N N . THR A 1 477 ? -13.826 -4.398 3.134 1.00 81.94 477 THR A N 1
ATOM 4049 C CA . THR A 1 477 ? -14.998 -5.151 3.576 1.00 81.94 477 THR A CA 1
ATOM 4050 C C . THR A 1 477 ? -16.120 -4.215 4.018 1.00 81.94 477 THR A C 1
ATOM 4052 O O . THR A 1 477 ? -17.273 -4.381 3.621 1.00 81.94 477 THR A O 1
ATOM 4055 N N . THR A 1 478 ? -15.772 -3.173 4.776 1.00 82.56 478 THR A N 1
ATOM 4056 C CA . THR A 1 478 ? -16.728 -2.177 5.262 1.00 82.56 478 THR A CA 1
ATOM 4057 C C . THR A 1 478 ? -17.418 -1.434 4.121 1.00 82.56 478 THR A C 1
ATOM 4059 O O . THR A 1 478 ? -18.629 -1.231 4.171 1.00 82.56 478 THR A O 1
ATOM 4062 N N . ASN A 1 479 ? -16.673 -1.061 3.078 1.00 84.38 479 ASN A N 1
ATOM 4063 C CA . ASN A 1 479 ? -17.236 -0.401 1.899 1.00 84.38 479 ASN A CA 1
ATOM 4064 C C . ASN A 1 479 ? -18.211 -1.324 1.154 1.00 84.38 479 ASN A C 1
ATOM 4066 O O . ASN A 1 479 ? -19.346 -0.933 0.900 1.00 84.38 479 ASN A O 1
ATOM 4070 N N . ILE A 1 480 ? -17.815 -2.577 0.910 1.00 83.00 480 ILE A N 1
ATOM 4071 C CA . ILE A 1 480 ? -18.650 -3.553 0.191 1.00 83.00 480 ILE A CA 1
ATOM 4072 C C . ILE A 1 480 ? -19.985 -3.782 0.906 1.00 83.00 480 ILE A C 1
ATOM 4074 O O . ILE A 1 480 ? -21.024 -3.871 0.251 1.00 83.00 480 ILE A O 1
ATOM 4078 N N . VAL A 1 481 ? -19.967 -3.871 2.239 1.00 84.44 481 VAL A N 1
ATOM 4079 C CA . VAL A 1 481 ? -21.176 -4.107 3.041 1.00 84.44 481 VAL A CA 1
ATOM 4080 C C . VAL A 1 481 ? -22.067 -2.868 3.092 1.00 84.44 481 VAL A C 1
ATOM 4082 O O . VAL A 1 481 ? -23.286 -3.007 2.983 1.00 84.44 481 VAL A O 1
ATOM 4085 N N . LYS A 1 482 ? -21.486 -1.664 3.210 1.00 83.12 482 LYS A N 1
ATOM 4086 C CA . LYS A 1 482 ? -22.247 -0.402 3.170 1.00 83.12 482 LYS A CA 1
ATOM 4087 C C . LYS A 1 482 ? -23.051 -0.265 1.878 1.00 83.12 482 LYS A C 1
ATOM 4089 O O . LYS A 1 482 ? -24.197 0.175 1.929 1.00 83.12 482 LYS A O 1
ATOM 4094 N N . ASP A 1 483 ? -22.488 -0.714 0.760 1.00 78.38 483 ASP A N 1
ATOM 4095 C CA . ASP A 1 483 ? -23.117 -0.579 -0.553 1.00 78.38 483 ASP A CA 1
ATOM 4096 C C . ASP A 1 483 ? -24.199 -1.647 -0.834 1.00 78.38 483 ASP A C 1
ATOM 4098 O O . ASP A 1 483 ? -25.059 -1.436 -1.688 1.00 78.38 483 ASP A O 1
ATOM 4102 N N . ASN A 1 484 ? -24.216 -2.783 -0.117 1.00 64.81 484 ASN A N 1
ATOM 4103 C CA . ASN A 1 484 ? -24.966 -3.987 -0.532 1.00 64.81 484 ASN A CA 1
ATOM 4104 C C . ASN A 1 484 ? -26.002 -4.560 0.467 1.00 64.81 484 ASN A C 1
ATOM 4106 O O . ASN A 1 484 ? -26.379 -5.727 0.354 1.00 64.81 484 ASN A O 1
ATOM 4110 N N . LYS A 1 485 ? -26.580 -3.732 1.351 1.00 70.62 485 LYS A N 1
ATOM 4111 C CA . LYS A 1 485 ? -27.744 -4.070 2.217 1.00 70.62 485 LYS A CA 1
ATOM 4112 C C . LYS A 1 485 ? -27.539 -5.267 3.187 1.00 70.62 485 LYS A C 1
ATOM 4114 O O . LYS A 1 485 ? -26.528 -5.963 3.186 1.00 70.62 485 LYS A O 1
ATOM 4119 N N . GLU A 1 486 ? -28.554 -5.486 4.036 1.00 80.12 486 GLU A N 1
ATOM 4120 C CA . GLU A 1 486 ? -28.687 -6.505 5.107 1.00 80.12 486 GLU A CA 1
ATOM 4121 C C . GLU A 1 486 ? -28.175 -7.922 4.764 1.00 80.12 486 GLU A C 1
ATOM 4123 O O . GLU A 1 486 ? -27.632 -8.600 5.632 1.00 80.12 486 GLU A O 1
ATOM 4128 N N . ASN A 1 487 ? -28.267 -8.375 3.510 1.00 78.81 487 ASN A N 1
ATOM 4129 C CA . ASN A 1 487 ? -27.871 -9.739 3.135 1.00 78.81 487 ASN A CA 1
ATOM 4130 C C . ASN A 1 487 ? -26.370 -10.014 3.336 1.00 78.81 487 ASN A C 1
ATOM 4132 O O . ASN A 1 487 ? -25.997 -11.104 3.762 1.00 78.81 487 ASN A O 1
ATOM 4136 N N . LEU A 1 488 ? -25.495 -9.033 3.090 1.00 81.62 488 LEU A N 1
ATOM 4137 C CA . LEU A 1 488 ? -24.052 -9.213 3.311 1.00 81.62 488 LEU A CA 1
ATOM 4138 C C . LEU A 1 488 ? -23.676 -9.217 4.795 1.00 81.62 488 LEU A C 1
ATOM 4140 O O . LEU A 1 488 ? -22.673 -9.802 5.196 1.00 81.62 488 LEU A O 1
ATOM 4144 N N . LYS A 1 489 ? -24.504 -8.592 5.626 1.00 85.75 489 LYS A N 1
ATOM 4145 C CA . LYS A 1 489 ? -24.348 -8.583 7.076 1.00 85.75 489 LYS A CA 1
ATOM 4146 C C . LYS A 1 489 ? -24.675 -9.946 7.687 1.00 85.75 489 LYS A C 1
ATOM 4148 O O . LYS A 1 489 ? -23.986 -10.375 8.609 1.00 85.75 489 LYS A O 1
ATOM 4153 N N . ILE A 1 490 ? -25.655 -10.658 7.120 1.00 86.94 490 ILE A N 1
ATOM 4154 C CA . ILE A 1 490 ? -25.953 -12.056 7.472 1.00 86.94 490 ILE A CA 1
ATOM 4155 C C . ILE A 1 490 ? -24.711 -12.928 7.274 1.00 86.94 490 ILE A C 1
ATOM 4157 O O . ILE A 1 490 ? -24.367 -13.690 8.171 1.00 86.94 490 ILE A O 1
ATOM 4161 N N . LEU A 1 491 ? -23.982 -12.742 6.171 1.00 86.31 491 LEU A N 1
ATOM 4162 C CA . LEU A 1 491 ? -22.754 -13.488 5.900 1.00 86.31 491 LEU A CA 1
ATOM 4163 C C . LEU A 1 491 ? -21.673 -13.256 6.975 1.00 86.31 491 LEU A C 1
ATOM 4165 O O . LEU A 1 491 ? -21.012 -14.195 7.408 1.00 86.31 491 LEU A O 1
ATOM 4169 N N . ILE A 1 492 ? -21.514 -12.015 7.448 1.00 86.00 492 ILE A N 1
ATOM 4170 C CA . ILE A 1 492 ? -20.578 -11.686 8.539 1.00 86.00 492 ILE A CA 1
ATOM 4171 C C . ILE A 1 492 ? -20.981 -12.410 9.827 1.00 86.00 492 ILE A C 1
ATOM 4173 O O . ILE A 1 492 ? -20.131 -12.984 10.508 1.00 86.00 492 ILE A O 1
ATOM 4177 N N . ILE A 1 493 ? -22.277 -12.403 10.147 1.00 87.00 493 ILE A N 1
ATOM 4178 C CA . ILE A 1 493 ? -22.834 -13.093 11.316 1.00 87.00 493 ILE A CA 1
ATOM 4179 C C . ILE A 1 493 ? -22.591 -14.602 11.209 1.00 87.00 493 ILE A C 1
ATOM 4181 O O . ILE A 1 493 ? -22.148 -15.213 12.179 1.00 87.00 493 ILE A O 1
ATOM 4185 N N . GLU A 1 494 ? -22.841 -15.199 10.045 1.00 87.56 494 GLU A N 1
ATOM 4186 C CA . GLU A 1 494 ? -22.600 -16.621 9.781 1.00 87.56 494 GLU A CA 1
ATOM 4187 C C . GLU A 1 494 ? -21.118 -16.981 9.921 1.00 87.56 494 GLU A C 1
ATOM 4189 O O . GLU A 1 494 ? -20.792 -17.958 10.591 1.00 87.56 494 GLU A O 1
ATOM 4194 N N . CYS A 1 495 ? -20.211 -16.163 9.378 1.00 85.12 495 CYS A N 1
ATOM 4195 C CA . CYS A 1 495 ? -18.769 -16.357 9.523 1.00 85.12 495 CYS A CA 1
ATOM 4196 C C . CYS A 1 495 ? -18.299 -16.251 10.983 1.00 85.12 495 CYS A C 1
ATOM 4198 O O . CYS A 1 495 ? -17.484 -17.065 11.427 1.00 85.12 495 CYS A O 1
ATOM 4200 N N . LEU A 1 496 ? -18.819 -15.286 11.749 1.00 82.94 496 LEU A N 1
ATOM 4201 C CA . LEU A 1 496 ? -18.526 -15.163 13.180 1.00 82.94 496 LEU A CA 1
ATOM 4202 C C . LEU A 1 496 ? -19.042 -16.383 13.947 1.00 82.94 496 LEU A C 1
ATOM 4204 O O . LEU A 1 496 ? -18.285 -16.990 14.701 1.00 82.94 496 LEU A O 1
ATOM 4208 N N . LEU A 1 497 ? -20.296 -16.783 13.722 1.00 84.19 497 LEU A N 1
ATOM 4209 C CA . LEU A 1 497 ? -20.894 -17.959 14.358 1.00 84.19 497 LEU A CA 1
ATOM 4210 C C . LEU A 1 497 ? -20.112 -19.235 14.044 1.00 84.19 497 LEU A C 1
ATOM 4212 O O . LEU A 1 497 ? -19.803 -19.984 14.968 1.00 84.19 497 LEU A O 1
ATOM 4216 N N . ALA A 1 498 ? -19.737 -19.450 12.782 1.00 83.56 498 ALA A N 1
ATOM 4217 C CA . ALA A 1 498 ? -18.915 -20.584 12.376 1.00 83.56 498 ALA A CA 1
ATOM 4218 C C . ALA A 1 498 ? -17.545 -20.568 13.075 1.00 83.56 498 ALA A C 1
ATOM 4220 O O . ALA A 1 498 ? -17.094 -21.601 13.566 1.00 83.56 498 ALA A O 1
ATOM 4221 N N . SER A 1 499 ? -16.916 -19.394 13.204 1.00 80.88 499 SER A N 1
ATOM 4222 C CA . SER A 1 499 ? -15.636 -19.239 13.912 1.00 80.88 499 SER A CA 1
ATOM 4223 C C . SER A 1 499 ? -15.754 -19.554 15.410 1.00 80.88 499 SER A C 1
ATOM 4225 O O . SER A 1 499 ? -14.904 -20.266 15.951 1.00 80.88 499 SER A O 1
ATOM 4227 N N . PHE A 1 500 ? -16.826 -19.093 16.071 1.00 79.56 500 PHE A N 1
ATOM 4228 C CA . PHE A 1 500 ? -17.140 -19.424 17.470 1.00 79.56 500 PHE A CA 1
ATOM 4229 C C . PHE A 1 500 ? -17.431 -20.918 17.661 1.00 79.56 500 PHE A C 1
ATOM 4231 O O . PHE A 1 500 ? -16.920 -21.523 18.599 1.00 79.56 500 PHE A O 1
ATOM 4238 N N . GLN A 1 501 ? -18.207 -21.534 16.766 1.00 79.12 501 GLN A N 1
ATOM 4239 C CA . GLN A 1 501 ? -18.530 -22.964 16.825 1.00 79.12 501 GLN A CA 1
ATOM 4240 C C . GLN A 1 501 ? -17.299 -23.847 16.594 1.00 79.12 501 GLN A C 1
ATOM 4242 O O . GLN A 1 501 ? -17.142 -24.865 17.265 1.00 79.12 501 GLN A O 1
ATOM 4247 N N . ALA A 1 502 ? -16.397 -23.431 15.702 1.00 78.19 502 ALA A N 1
ATOM 4248 C CA . ALA A 1 502 ? -15.128 -24.109 15.450 1.00 78.19 502 ALA A CA 1
ATOM 4249 C C . ALA A 1 502 ? -14.093 -23.912 16.576 1.00 78.19 502 ALA A C 1
ATOM 4251 O O . ALA A 1 502 ? -13.009 -24.487 16.505 1.00 78.19 502 ALA A O 1
ATOM 4252 N N . ASN A 1 503 ? -14.391 -23.093 17.598 1.00 78.44 503 ASN A N 1
ATOM 4253 C CA . ASN A 1 503 ? -13.442 -22.667 18.631 1.00 78.44 503 ASN A CA 1
ATOM 4254 C C . ASN A 1 503 ? -12.131 -22.092 18.052 1.00 78.44 503 ASN A C 1
ATOM 4256 O O . ASN A 1 503 ? -11.060 -22.227 18.652 1.00 78.44 503 ASN A O 1
ATOM 4260 N N . SER A 1 504 ? -12.205 -21.439 16.886 1.00 82.31 504 SER A N 1
ATOM 4261 C CA . SER A 1 504 ? -11.034 -20.866 16.219 1.00 82.31 504 SER A CA 1
ATOM 4262 C C . SER A 1 504 ? -10.684 -19.518 16.839 1.00 82.31 504 SER A C 1
ATOM 4264 O O . SER A 1 504 ? -11.154 -18.463 16.414 1.00 82.31 504 SER A O 1
ATOM 4266 N N . TYR A 1 505 ? -9.862 -19.572 17.884 1.00 81.94 505 TYR A N 1
ATOM 4267 C CA . TYR A 1 505 ? -9.395 -18.401 18.619 1.00 81.94 505 TYR A CA 1
ATOM 4268 C C . TYR A 1 505 ? -8.783 -17.333 17.690 1.00 81.94 505 TYR A C 1
ATOM 4270 O O . TYR A 1 505 ? -9.191 -16.174 17.725 1.00 81.94 505 TYR A O 1
ATOM 4278 N N . GLU A 1 506 ? -7.873 -17.747 16.804 1.00 80.62 506 GLU A N 1
ATOM 4279 C CA . GLU A 1 506 ? -7.185 -16.864 15.851 1.00 80.62 506 GLU A CA 1
ATOM 4280 C C . GLU A 1 506 ? -8.159 -16.191 14.877 1.00 80.62 506 GLU A C 1
ATOM 4282 O O . GLU A 1 506 ? -8.082 -14.982 14.665 1.00 80.62 506 GLU A O 1
ATOM 4287 N N . ALA A 1 507 ? -9.128 -16.938 14.333 1.00 80.31 507 ALA A N 1
ATOM 4288 C CA . ALA A 1 507 ? -10.117 -16.379 13.411 1.00 80.31 507 ALA A CA 1
ATOM 4289 C C . ALA A 1 507 ? -10.965 -15.291 14.077 1.00 80.31 507 ALA A C 1
ATOM 4291 O O . ALA A 1 507 ? -11.249 -14.255 13.476 1.00 80.31 507 ALA A O 1
ATOM 4292 N N . ILE A 1 508 ? -11.347 -15.513 15.334 1.00 81.50 508 ILE A N 1
ATOM 4293 C CA . ILE A 1 508 ? -12.159 -14.576 16.109 1.00 81.50 508 ILE A CA 1
ATOM 4294 C C . ILE A 1 508 ? -11.351 -13.314 16.421 1.00 81.50 508 ILE A C 1
ATOM 4296 O O . ILE A 1 508 ? -11.843 -12.207 16.204 1.00 81.50 508 ILE A O 1
ATOM 4300 N N . VAL A 1 509 ? -10.093 -13.464 16.843 1.00 82.31 509 VAL A N 1
ATOM 4301 C CA . VAL A 1 509 ? -9.168 -12.339 17.045 1.00 82.31 509 VAL A CA 1
ATOM 4302 C C . VAL A 1 509 ? -8.968 -11.547 15.756 1.00 82.31 509 VAL A C 1
ATOM 4304 O O . VAL A 1 509 ? -9.025 -10.318 15.774 1.00 82.31 509 VAL A O 1
ATOM 4307 N N . ASN A 1 510 ? -8.779 -12.222 14.624 1.00 81.12 510 ASN A N 1
ATOM 4308 C CA . ASN A 1 510 ? -8.610 -11.571 13.329 1.00 81.12 510 ASN A CA 1
ATOM 4309 C C . ASN A 1 510 ? -9.862 -10.795 12.912 1.00 81.12 510 ASN A C 1
ATOM 4311 O O . ASN A 1 510 ? -9.747 -9.645 12.494 1.00 81.12 510 ASN A O 1
ATOM 4315 N N . LEU A 1 511 ? -11.055 -11.370 13.080 1.00 82.81 511 LEU A N 1
ATOM 4316 C CA . LEU A 1 511 ? -12.315 -10.684 12.785 1.00 82.81 511 LEU A CA 1
ATOM 4317 C C . LEU A 1 511 ? -12.510 -9.458 13.688 1.00 82.81 511 LEU A C 1
ATOM 4319 O O . LEU A 1 511 ? -12.816 -8.376 13.183 1.00 82.81 511 LEU A O 1
ATOM 4323 N N . PHE A 1 512 ? -12.252 -9.583 14.994 1.00 83.56 512 PHE A N 1
ATOM 4324 C CA . PHE A 1 512 ? -12.332 -8.459 15.933 1.00 83.56 512 PHE A CA 1
ATOM 4325 C C . PHE A 1 512 ? -11.218 -7.416 15.772 1.00 83.56 512 PHE A C 1
ATOM 4327 O O . PHE A 1 512 ? -11.310 -6.334 16.344 1.00 83.56 512 PHE A O 1
ATOM 4334 N N . ASN A 1 513 ? -10.180 -7.701 14.989 1.00 80.38 513 ASN A N 1
ATOM 4335 C CA . ASN A 1 513 ? -9.157 -6.729 14.603 1.00 80.38 513 ASN A CA 1
ATOM 4336 C C . ASN A 1 513 ? -9.518 -5.949 13.335 1.00 80.38 513 ASN A C 1
ATOM 4338 O O . ASN A 1 513 ? -8.712 -5.161 12.854 1.00 80.38 513 ASN A O 1
ATOM 4342 N N . THR A 1 514 ? -10.726 -6.128 12.796 1.00 81.38 514 THR A N 1
ATOM 4343 C CA . THR A 1 514 ? -11.191 -5.381 11.625 1.00 81.38 514 THR A CA 1
ATOM 4344 C C . THR A 1 514 ? -12.405 -4.516 11.952 1.00 81.38 514 THR A C 1
ATOM 4346 O O . THR A 1 514 ? -13.243 -4.864 12.785 1.00 81.38 514 THR A O 1
ATOM 4349 N N . GLU A 1 515 ? -12.552 -3.396 11.237 1.00 85.25 515 GLU A N 1
ATOM 4350 C CA . GLU A 1 515 ? -13.705 -2.491 11.385 1.00 85.25 515 GLU A CA 1
ATOM 4351 C C . GLU A 1 515 ? -15.054 -3.140 11.048 1.00 85.25 515 GLU A C 1
ATOM 4353 O O . GLU A 1 515 ? -16.098 -2.539 11.297 1.00 85.25 515 GLU A O 1
ATOM 4358 N N . ILE A 1 516 ? -15.060 -4.371 10.527 1.00 83.25 516 ILE A N 1
ATOM 4359 C CA . ILE A 1 516 ? -16.271 -5.095 10.143 1.00 83.25 516 ILE A CA 1
ATOM 4360 C C . ILE A 1 516 ? -17.265 -5.230 11.296 1.00 83.25 516 ILE A C 1
ATOM 4362 O O . ILE A 1 516 ? -18.475 -5.175 11.100 1.00 83.25 516 ILE A O 1
ATOM 4366 N N . VAL A 1 517 ? -16.745 -5.340 12.517 1.00 84.81 517 VAL A N 1
ATOM 4367 C CA . VAL A 1 517 ? -17.524 -5.442 13.749 1.00 84.81 517 VAL A CA 1
ATOM 4368 C C . VAL A 1 517 ? -18.390 -4.203 13.956 1.00 84.81 517 VAL A C 1
ATOM 4370 O O . VAL A 1 517 ? -19.494 -4.309 14.485 1.00 84.81 517 VAL A O 1
ATOM 4373 N N . LYS A 1 518 ? -17.947 -3.037 13.465 1.00 87.44 518 LYS A N 1
ATOM 4374 C CA . LYS A 1 518 ? -18.707 -1.786 13.554 1.00 87.44 518 LYS A CA 1
ATOM 4375 C C . LYS A 1 518 ? -19.995 -1.792 12.735 1.00 87.44 518 LYS A C 1
ATOM 4377 O O . LYS A 1 518 ? -20.862 -0.953 12.955 1.00 87.44 518 LYS A O 1
ATOM 4382 N N . LEU A 1 519 ? -20.125 -2.718 11.786 1.00 87.38 519 LEU A N 1
ATOM 4383 C CA . LEU A 1 519 ? -21.330 -2.875 10.974 1.00 87.38 519 LEU A CA 1
ATOM 4384 C C . LEU A 1 519 ? -22.436 -3.651 11.695 1.00 87.38 519 LEU A C 1
ATOM 4386 O O . LEU A 1 519 ? -23.584 -3.627 11.249 1.00 87.38 519 LEU A O 1
ATOM 4390 N N . LEU A 1 520 ? -22.107 -4.346 12.786 1.00 88.75 520 LEU A N 1
ATOM 4391 C CA . LEU A 1 520 ? -23.072 -5.094 13.578 1.00 88.75 520 LEU A CA 1
ATOM 4392 C C . LEU A 1 520 ? -23.818 -4.146 14.519 1.00 88.75 520 LEU A C 1
ATOM 4394 O O . LEU A 1 520 ? -23.223 -3.378 15.275 1.00 88.75 520 LEU A O 1
ATOM 4398 N N . ASN A 1 521 ? -25.145 -4.204 14.473 1.00 90.50 521 ASN A N 1
ATOM 4399 C CA . ASN A 1 521 ? -26.000 -3.501 15.413 1.00 90.50 521 ASN A CA 1
ATOM 4400 C C . ASN A 1 521 ? -26.219 -4.358 16.677 1.00 90.50 521 ASN A C 1
ATOM 4402 O O . ASN A 1 521 ? -25.823 -5.524 16.756 1.00 90.50 521 ASN A O 1
ATOM 4406 N N . LYS A 1 522 ? -26.898 -3.776 17.673 1.00 88.69 522 LYS A N 1
ATOM 4407 C CA . LYS A 1 522 ? -27.233 -4.445 18.941 1.00 88.69 522 LYS A CA 1
ATOM 4408 C C . LYS A 1 522 ? -27.951 -5.789 18.739 1.00 88.69 522 LYS A C 1
ATOM 4410 O O . LYS A 1 522 ? -27.606 -6.773 19.384 1.00 88.69 522 LYS A O 1
ATOM 4415 N N . SER A 1 523 ? -28.920 -5.862 17.824 1.00 89.88 523 SER A N 1
ATOM 4416 C CA . SER A 1 523 ? -29.666 -7.104 17.569 1.00 89.88 523 SER A CA 1
ATOM 4417 C C . SER A 1 523 ? -28.809 -8.216 16.954 1.00 89.88 523 SER A C 1
ATOM 4419 O O . SER A 1 523 ? -29.001 -9.379 17.309 1.00 89.88 523 SER A O 1
ATOM 4421 N N . ASP A 1 524 ? -27.828 -7.887 16.107 1.00 91.69 524 ASP A N 1
ATOM 4422 C CA . ASP A 1 524 ? -26.935 -8.893 15.515 1.00 91.69 524 ASP A CA 1
ATOM 4423 C C . ASP A 1 524 ? -25.980 -9.467 16.548 1.00 91.69 524 ASP A C 1
ATOM 4425 O O . ASP A 1 524 ? -25.787 -10.676 16.614 1.00 91.69 524 ASP A O 1
ATOM 4429 N N . VAL A 1 525 ? -25.407 -8.598 17.380 1.00 88.25 525 VAL A N 1
ATOM 4430 C CA . VAL A 1 525 ? -24.487 -8.983 18.453 1.00 88.25 525 VAL A CA 1
ATOM 4431 C C . VAL A 1 525 ? -25.193 -9.884 19.465 1.00 88.25 525 VAL A C 1
ATOM 4433 O O . VAL A 1 525 ? -24.659 -10.934 19.818 1.00 88.25 525 VAL A O 1
ATOM 4436 N N . ILE A 1 526 ? -26.431 -9.550 19.848 1.00 86.00 526 ILE A N 1
ATOM 4437 C CA . ILE A 1 526 ? -27.268 -10.405 20.705 1.00 86.00 526 ILE A CA 1
ATOM 4438 C C . ILE A 1 526 ? -27.583 -11.744 20.020 1.00 86.00 526 ILE A C 1
ATOM 4440 O O . ILE A 1 526 ? -27.594 -12.792 20.666 1.00 86.00 526 ILE A O 1
ATOM 4444 N N . LYS A 1 527 ? -27.849 -11.744 18.708 1.00 88.88 527 LYS A N 1
ATOM 4445 C CA . LYS A 1 527 ? -28.068 -12.983 17.949 1.00 88.88 527 LYS A CA 1
ATOM 4446 C C . LYS A 1 527 ? -26.805 -13.850 17.929 1.00 88.88 527 LYS A C 1
ATOM 4448 O O . LYS A 1 527 ? -26.910 -15.062 18.109 1.00 88.88 527 LYS A O 1
ATOM 4453 N N . ILE A 1 528 ? -25.628 -13.247 17.745 1.00 87.06 528 ILE A N 1
ATOM 4454 C CA . ILE A 1 528 ? -24.338 -13.945 17.774 1.00 87.06 528 ILE A CA 1
ATOM 4455 C C . ILE A 1 528 ? -24.094 -14.537 19.159 1.00 87.06 528 ILE A C 1
ATOM 4457 O O . ILE A 1 528 ? -23.810 -15.729 19.246 1.00 87.06 528 ILE A O 1
ATOM 4461 N N . SER A 1 529 ? -24.255 -13.753 20.231 1.00 84.81 529 SER A N 1
ATOM 4462 C CA . SER A 1 529 ? -23.999 -14.216 21.601 1.00 84.81 529 SER A CA 1
ATOM 4463 C C . SER A 1 529 ? -24.927 -15.363 22.013 1.00 84.81 529 SER A C 1
ATOM 4465 O O . SER A 1 529 ? -24.472 -16.336 22.607 1.00 84.81 529 SER A O 1
ATOM 4467 N N . LYS A 1 530 ? -26.212 -15.318 21.631 1.00 86.44 530 LYS A N 1
ATOM 4468 C CA . LYS A 1 530 ? -27.176 -16.391 21.932 1.00 86.44 530 LYS A CA 1
ATOM 4469 C C . LYS A 1 530 ? -26.915 -17.676 21.142 1.00 86.44 530 LYS A C 1
ATOM 4471 O O . LYS A 1 530 ? -27.054 -18.765 21.692 1.00 86.44 530 LYS A O 1
ATOM 4476 N N . ASN A 1 531 ? -26.533 -17.569 19.868 1.00 87.06 531 ASN A N 1
ATOM 4477 C CA . ASN A 1 531 ? -26.385 -18.730 18.978 1.00 87.06 531 ASN A CA 1
ATOM 4478 C C . ASN A 1 531 ? -24.997 -19.389 19.022 1.00 87.06 531 ASN A C 1
ATOM 4480 O O . ASN A 1 531 ? -24.826 -20.491 18.503 1.00 87.06 531 ASN A O 1
ATOM 4484 N N . SER A 1 532 ? -24.003 -18.741 19.626 1.00 80.56 532 SER A N 1
ATOM 4485 C CA . SER A 1 532 ? -22.649 -19.294 19.794 1.00 80.56 532 SER A CA 1
ATOM 4486 C C . SER A 1 532 ? -22.531 -20.266 20.982 1.00 80.56 532 SER A C 1
ATOM 4488 O O . SER A 1 532 ? -21.500 -20.922 21.145 1.00 80.56 532 SER A O 1
ATOM 4490 N N . GLY A 1 533 ? -23.597 -20.420 21.779 1.00 81.50 533 GLY A N 1
ATOM 4491 C CA . GLY A 1 533 ? -23.668 -21.360 22.900 1.00 81.50 533 GLY A CA 1
ATOM 4492 C C . GLY A 1 533 ? -22.711 -21.014 24.047 1.00 81.50 533 GLY A C 1
ATOM 4493 O O . GLY A 1 533 ? -22.243 -19.885 24.181 1.00 81.50 533 GLY A O 1
ATOM 4494 N N . HIS A 1 534 ? -22.384 -22.004 24.885 1.00 75.56 534 HIS A N 1
ATOM 4495 C CA . HIS A 1 534 ? -21.496 -21.811 26.044 1.00 75.56 534 HIS A CA 1
ATOM 4496 C C . HIS A 1 534 ? -20.052 -21.418 25.673 1.00 75.56 534 HIS A C 1
ATOM 4498 O O . HIS A 1 534 ? -19.315 -20.919 26.524 1.00 75.56 534 HIS A O 1
ATOM 4504 N N . ASN A 1 535 ? -19.640 -21.600 24.414 1.00 76.75 535 ASN A N 1
ATOM 4505 C CA . ASN A 1 535 ? -18.273 -21.314 23.974 1.00 76.75 535 ASN A CA 1
ATOM 4506 C C . ASN A 1 535 ? -17.990 -19.816 23.823 1.00 76.75 535 ASN A C 1
ATOM 4508 O O . ASN A 1 535 ? -16.833 -19.417 23.934 1.00 76.75 535 ASN A O 1
ATOM 4512 N N . PHE A 1 536 ? -19.017 -18.979 23.633 1.00 83.75 536 PHE A N 1
ATOM 4513 C CA . PHE A 1 536 ? -18.842 -17.539 23.436 1.00 83.75 536 PHE A CA 1
ATOM 4514 C C . PHE A 1 536 ? -18.095 -16.881 24.593 1.00 83.75 536 PHE A C 1
ATOM 4516 O O . PHE A 1 536 ? -17.002 -16.351 24.407 1.00 83.75 536 PHE A O 1
ATOM 4523 N N . LEU A 1 537 ? -18.649 -16.977 25.806 1.00 80.81 537 LEU A N 1
ATOM 4524 C CA . LEU A 1 537 ? -18.047 -16.372 26.992 1.00 80.81 537 LEU A CA 1
ATOM 4525 C C . LEU A 1 537 ? -16.667 -16.968 27.284 1.00 80.81 537 LEU A C 1
ATOM 4527 O O . LEU A 1 537 ? -15.772 -16.233 27.681 1.00 80.81 537 LEU A O 1
ATOM 4531 N N . ASN A 1 538 ? -16.461 -18.266 27.040 1.00 82.50 538 ASN A N 1
ATOM 4532 C CA . ASN A 1 538 ? -15.160 -18.910 27.238 1.00 82.50 538 ASN A CA 1
ATOM 4533 C C . ASN A 1 538 ? -14.090 -18.361 26.289 1.00 82.50 538 ASN A C 1
ATOM 4535 O O . ASN A 1 538 ? -12.978 -18.075 26.729 1.00 82.50 538 ASN A O 1
ATOM 4539 N N . ILE A 1 539 ? -14.415 -18.182 25.006 1.00 83.44 539 ILE A N 1
ATOM 4540 C CA . ILE A 1 539 ? -13.479 -17.622 24.028 1.00 83.44 539 ILE A CA 1
ATOM 4541 C C . ILE A 1 539 ? -13.223 -16.150 24.318 1.00 83.44 539 ILE A C 1
ATOM 4543 O O . ILE A 1 539 ? -12.069 -15.744 24.358 1.00 83.44 539 ILE A O 1
ATOM 4547 N N . ILE A 1 540 ? -14.267 -15.367 24.584 1.00 84.12 540 ILE A N 1
ATOM 4548 C CA . ILE A 1 540 ? -14.124 -13.958 24.950 1.00 84.12 540 ILE A CA 1
ATOM 4549 C C . ILE A 1 540 ? -13.257 -13.813 26.215 1.00 84.12 540 ILE A C 1
ATOM 4551 O O . ILE A 1 540 ? -12.309 -13.034 26.218 1.00 84.12 540 ILE A O 1
ATOM 4555 N N . ASN A 1 541 ? -13.477 -14.640 27.243 1.00 82.31 541 ASN A N 1
ATOM 4556 C CA . ASN A 1 541 ? -12.622 -14.695 28.436 1.00 82.31 541 ASN A CA 1
ATOM 4557 C C . ASN A 1 541 ? -11.177 -15.099 28.118 1.00 82.31 541 ASN A C 1
ATOM 4559 O O . ASN A 1 541 ? -10.252 -14.561 28.724 1.00 82.31 541 ASN A O 1
ATOM 4563 N N . LYS A 1 542 ? -10.962 -16.021 27.172 1.00 85.00 542 LYS A N 1
ATOM 4564 C CA . LYS A 1 542 ? -9.618 -16.374 26.701 1.00 85.00 542 LYS A CA 1
ATOM 4565 C C . LYS A 1 542 ? -8.948 -15.182 26.012 1.00 85.00 542 LYS A C 1
ATOM 4567 O O . LYS A 1 542 ? -7.804 -14.895 26.342 1.00 85.00 542 LYS A O 1
ATOM 4572 N N . ILE A 1 543 ? -9.670 -14.461 25.148 1.00 82.81 543 ILE A N 1
ATOM 4573 C CA . ILE A 1 543 ? -9.176 -13.250 24.473 1.00 82.81 543 ILE A CA 1
ATOM 4574 C C . ILE A 1 543 ? -8.788 -12.180 25.497 1.00 82.81 543 ILE A C 1
ATOM 4576 O O . ILE A 1 543 ? -7.747 -11.541 25.385 1.00 82.81 543 ILE A O 1
ATOM 4580 N N . PHE A 1 544 ? -9.576 -12.038 26.559 1.00 76.06 544 PHE A N 1
ATOM 4581 C CA . PHE A 1 544 ? -9.288 -11.103 27.645 1.00 76.06 544 PHE A CA 1
ATOM 4582 C C . PHE A 1 544 ? -8.071 -11.447 28.503 1.00 76.06 544 PHE A C 1
ATOM 4584 O O . PHE A 1 544 ? -7.615 -10.608 29.285 1.00 76.06 544 PHE A O 1
ATOM 4591 N N . ASN A 1 545 ? -7.565 -12.672 28.413 1.00 78.12 545 ASN A N 1
ATOM 4592 C CA . ASN A 1 545 ? -6.347 -13.061 29.109 1.00 78.12 545 ASN A CA 1
ATOM 4593 C C . ASN A 1 545 ? -5.087 -12.823 28.268 1.00 78.12 545 ASN A C 1
ATOM 4595 O O . ASN A 1 545 ? -3.996 -13.034 28.788 1.00 78.12 545 ASN A O 1
ATOM 4599 N N . GLU A 1 546 ? -5.211 -12.354 27.022 1.00 78.75 546 GLU A N 1
ATOM 4600 C CA . GLU A 1 546 ? -4.057 -11.948 26.218 1.00 78.75 546 GLU A CA 1
ATOM 4601 C C . GLU A 1 546 ? -3.542 -10.552 26.575 1.00 78.75 546 GLU A C 1
ATOM 4603 O O . GLU A 1 546 ? -4.287 -9.675 27.022 1.00 78.75 546 GLU A O 1
ATOM 4608 N N . GLU A 1 547 ? -2.246 -10.339 26.331 1.00 72.44 547 GLU A N 1
ATOM 4609 C CA . GLU A 1 547 ? -1.538 -9.078 26.581 1.00 72.44 547 GLU A CA 1
ATOM 4610 C C . GLU A 1 547 ? -2.023 -7.940 25.662 1.00 72.44 547 GLU A C 1
ATOM 4612 O O . GLU A 1 547 ? -2.049 -6.781 26.070 1.00 72.44 547 GLU A O 1
ATOM 4617 N N . TYR A 1 548 ? -2.588 -8.250 24.483 1.00 72.44 548 TYR A N 1
ATOM 4618 C CA . TYR A 1 548 ? -3.183 -7.283 23.536 1.00 72.44 548 TYR A CA 1
ATOM 4619 C C . TYR A 1 548 ? -4.430 -7.888 22.869 1.00 72.44 548 TYR A C 1
ATOM 4621 O O . TYR A 1 548 ? -4.278 -8.786 22.047 1.00 72.44 548 TYR A O 1
ATOM 4629 N N . PRO A 1 549 ? -5.668 -7.462 23.179 1.00 74.12 549 PRO A N 1
ATOM 4630 C CA . PRO A 1 549 ? -6.854 -8.053 22.620 1.00 74.12 549 PRO A CA 1
ATOM 4631 C C . PRO A 1 549 ? -7.127 -7.352 21.289 1.00 74.12 549 PRO A C 1
ATOM 4633 O O . PRO A 1 549 ? -6.491 -6.357 20.919 1.00 74.12 549 PRO A O 1
ATOM 4636 N N . PRO A 1 550 ? -8.122 -7.834 20.559 1.00 79.31 550 PRO A N 1
ATOM 4637 C CA . PRO A 1 550 ? -8.471 -7.223 19.304 1.00 79.31 550 PRO A CA 1
ATOM 4638 C C . PRO A 1 550 ? -8.950 -5.775 19.458 1.00 79.31 550 PRO A C 1
ATOM 4640 O O . PRO A 1 550 ? -9.766 -5.474 20.332 1.00 79.31 550 PRO A O 1
ATOM 4643 N N . THR A 1 551 ? -8.514 -4.898 18.552 1.00 78.81 551 THR A N 1
ATOM 4644 C CA . THR A 1 551 ? -8.788 -3.448 18.589 1.00 78.81 551 THR A CA 1
ATOM 4645 C C . THR A 1 551 ? -10.280 -3.095 18.598 1.00 78.81 551 THR A C 1
ATOM 4647 O O . THR A 1 551 ? -10.659 -2.056 19.131 1.00 78.81 551 THR A O 1
ATOM 4650 N N . TYR A 1 552 ? -11.151 -3.937 18.029 1.00 83.94 552 TYR A N 1
ATOM 4651 C CA . TYR A 1 552 ? -12.594 -3.673 17.942 1.00 83.94 552 TYR A CA 1
ATOM 4652 C C . TYR A 1 552 ? -13.449 -4.592 18.821 1.00 83.94 552 TYR A C 1
ATOM 4654 O O . TYR A 1 552 ? -14.678 -4.554 18.716 1.00 83.94 552 TYR A O 1
ATOM 4662 N N . LEU A 1 553 ? -12.841 -5.386 19.712 1.00 85.62 553 LEU A N 1
ATOM 4663 C CA . LEU A 1 553 ? -13.586 -6.226 20.657 1.00 85.62 553 LEU A CA 1
ATOM 4664 C C . LEU A 1 553 ? -14.511 -5.379 21.545 1.00 85.62 553 LEU A C 1
ATOM 4666 O O . LEU A 1 553 ? -15.680 -5.696 21.734 1.00 85.62 553 LEU A O 1
ATOM 4670 N N . GLU A 1 554 ? -14.002 -4.254 22.025 1.00 85.62 554 GLU A N 1
ATOM 4671 C CA . GLU A 1 554 ? -14.730 -3.261 22.812 1.00 85.62 554 GLU A CA 1
ATOM 4672 C C . GLU A 1 554 ? -16.018 -2.767 22.142 1.00 85.62 554 GLU A C 1
ATOM 4674 O O . GLU A 1 554 ? -17.065 -2.679 22.785 1.00 85.62 554 GLU A O 1
ATOM 4679 N N . TYR A 1 555 ? -15.967 -2.510 20.831 1.00 87.06 555 TYR A N 1
ATOM 4680 C CA . TYR A 1 555 ? -17.141 -2.095 20.066 1.00 87.06 555 TYR A CA 1
ATOM 4681 C C . TYR A 1 555 ? -18.190 -3.207 20.010 1.00 87.06 555 TYR A C 1
ATOM 4683 O O . TYR A 1 555 ? -19.382 -2.940 20.102 1.00 87.06 555 TYR A O 1
ATOM 4691 N N . PHE A 1 556 ? -17.767 -4.467 19.886 1.00 88.75 556 PHE A N 1
ATOM 4692 C CA . PHE A 1 556 ? -18.699 -5.592 19.939 1.00 88.75 556 PHE A CA 1
ATOM 4693 C C . PHE A 1 556 ? -19.374 -5.694 21.307 1.00 88.75 556 PHE A C 1
ATOM 4695 O O . PHE A 1 556 ? -20.593 -5.828 21.394 1.00 88.75 556 PHE A O 1
ATOM 4702 N N . LEU A 1 557 ? -18.591 -5.591 22.382 1.00 88.75 557 LEU A N 1
ATOM 4703 C CA . LEU A 1 557 ? -19.096 -5.670 23.752 1.00 88.75 557 LEU A CA 1
ATOM 4704 C C . LEU A 1 557 ? -20.048 -4.515 24.070 1.00 88.75 557 LEU A C 1
ATOM 4706 O O . LEU A 1 557 ? -21.060 -4.735 24.732 1.00 88.75 557 LEU A O 1
ATOM 4710 N N . SER A 1 558 ? -19.804 -3.320 23.522 1.00 89.19 558 SER A N 1
ATOM 4711 C CA . SER A 1 558 ? -20.706 -2.171 23.680 1.00 89.19 558 SER A CA 1
ATOM 4712 C C . SER A 1 558 ? -22.122 -2.458 23.160 1.00 89.19 558 SER A C 1
ATOM 4714 O O . SER A 1 558 ? -23.106 -1.895 23.638 1.00 89.19 558 SER A O 1
ATOM 4716 N N . LYS A 1 559 ? -22.256 -3.394 22.213 1.00 90.88 559 LYS A N 1
ATOM 4717 C CA . LYS A 1 559 ? -23.533 -3.825 21.632 1.00 90.88 559 LYS A CA 1
ATOM 4718 C C . LYS A 1 559 ? -24.156 -5.040 22.327 1.00 90.88 559 LYS A C 1
ATOM 4720 O O . LYS A 1 559 ? -25.252 -5.439 21.944 1.00 90.88 559 LYS A O 1
ATOM 4725 N N . MET A 1 560 ? -23.519 -5.620 23.346 1.00 89.00 560 MET A N 1
ATOM 4726 C CA . MET A 1 560 ? -24.090 -6.727 24.131 1.00 89.00 560 MET A CA 1
ATOM 4727 C C . MET A 1 560 ? -25.014 -6.264 25.269 1.00 89.00 560 MET A C 1
ATOM 4729 O O . MET A 1 560 ? -25.657 -7.089 25.913 1.00 89.00 560 MET A O 1
ATOM 4733 N N . GLY A 1 561 ? -25.113 -4.957 25.517 1.00 90.12 561 GLY A N 1
ATOM 4734 C CA . GLY A 1 561 ? -25.875 -4.425 26.643 1.00 90.12 561 GLY A CA 1
ATOM 4735 C C . GLY A 1 561 ? -25.147 -4.623 27.985 1.00 90.12 561 GLY A C 1
ATOM 4736 O O . GLY A 1 561 ? -23.912 -4.621 28.003 1.00 90.12 561 GLY A O 1
ATOM 4737 N N . PRO A 1 562 ? -25.870 -4.817 29.107 1.00 88.38 562 PRO A N 1
ATOM 4738 C CA . PRO A 1 562 ? -25.262 -4.902 30.439 1.00 88.38 562 PRO A CA 1
ATOM 4739 C C . PRO A 1 562 ? -24.201 -6.004 30.585 1.00 88.38 562 PRO A C 1
ATOM 4741 O O . PRO A 1 562 ? -23.159 -5.788 31.196 1.00 88.38 562 PRO A O 1
ATOM 4744 N N . GLU A 1 563 ? -24.409 -7.169 29.968 1.00 87.25 563 GLU A N 1
ATOM 4745 C CA . GLU A 1 563 ? -23.432 -8.271 29.989 1.00 87.25 563 GLU A CA 1
ATOM 4746 C C . GLU A 1 563 ? -22.094 -7.870 29.348 1.00 87.25 563 GLU A C 1
ATOM 4748 O O . GLU A 1 563 ? -21.027 -8.247 29.830 1.00 87.25 563 GLU A O 1
ATOM 4753 N N . GLY A 1 564 ? -22.146 -7.064 28.283 1.00 88.69 564 GLY A N 1
ATOM 4754 C CA . GLY A 1 564 ? -20.960 -6.510 27.637 1.00 88.69 564 GLY A CA 1
ATOM 4755 C C . GLY A 1 564 ? -20.237 -5.498 28.514 1.00 88.69 564 GLY A C 1
ATOM 4756 O O . GLY A 1 564 ? -19.014 -5.548 28.613 1.00 88.69 564 GLY A O 1
ATOM 4757 N N . GLY A 1 565 ? -20.984 -4.629 29.201 1.00 89.31 565 GLY A N 1
ATOM 4758 C CA . GLY A 1 565 ? -20.414 -3.660 30.140 1.00 89.31 565 GLY A CA 1
ATOM 4759 C C . GLY A 1 565 ? -19.686 -4.330 3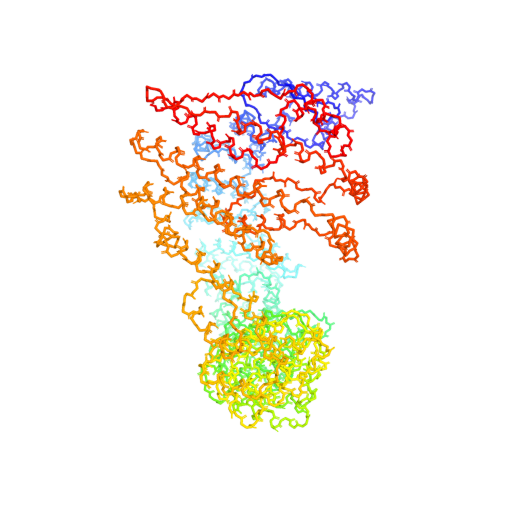1.305 1.00 89.31 565 GLY A C 1
ATOM 4760 O O . GLY A 1 565 ? -18.596 -3.899 31.673 1.00 89.31 565 GLY A O 1
ATOM 4761 N N . ASP A 1 566 ? -20.228 -5.433 31.832 1.00 87.50 566 ASP A N 1
ATOM 4762 C CA . ASP A 1 566 ? -19.566 -6.233 32.873 1.00 87.50 566 ASP A CA 1
ATOM 4763 C C . ASP A 1 566 ? -18.218 -6.796 32.390 1.00 87.50 566 ASP A C 1
ATOM 4765 O O . ASP A 1 566 ? -17.245 -6.848 33.144 1.00 87.50 566 ASP A O 1
ATOM 4769 N N . LEU A 1 567 ? -18.145 -7.221 31.126 1.00 86.88 567 LEU A N 1
ATOM 4770 C CA . LEU A 1 567 ? -16.909 -7.711 30.517 1.00 86.88 567 LEU A CA 1
ATOM 4771 C C . LEU A 1 567 ? -15.915 -6.577 30.234 1.00 86.88 567 LEU A C 1
ATOM 4773 O O . LEU A 1 567 ? -14.722 -6.755 30.470 1.00 86.88 567 LEU A O 1
ATOM 4777 N N . ILE A 1 568 ? -16.395 -5.411 29.793 1.00 87.00 568 ILE A N 1
ATOM 4778 C CA . ILE A 1 568 ? -15.570 -4.213 29.597 1.00 87.00 568 ILE A CA 1
ATOM 4779 C C . ILE A 1 568 ? -14.935 -3.796 30.924 1.00 87.00 568 ILE A C 1
ATOM 4781 O O . ILE A 1 568 ? -13.723 -3.666 30.982 1.00 87.00 568 ILE A O 1
ATOM 4785 N N . PHE A 1 569 ? -15.682 -3.688 32.025 1.00 84.44 569 PHE A N 1
ATOM 4786 C CA . PHE A 1 569 ? -15.070 -3.317 33.308 1.00 84.44 569 PHE A CA 1
ATOM 4787 C C . PHE A 1 569 ? -14.036 -4.324 33.808 1.00 84.44 569 PHE A C 1
ATOM 4789 O O . PHE A 1 569 ? -13.032 -3.930 34.389 1.00 84.44 569 PHE A O 1
ATOM 4796 N N . LYS A 1 570 ? -14.222 -5.623 33.550 1.00 82.44 570 LYS A N 1
ATOM 4797 C CA . LYS A 1 570 ? -13.184 -6.629 33.834 1.00 82.44 570 LYS A CA 1
ATOM 4798 C C . LYS A 1 570 ? -11.942 -6.448 32.965 1.00 82.44 570 LYS A C 1
ATOM 4800 O O . LYS A 1 570 ? -10.832 -6.702 33.424 1.00 82.44 570 LYS A O 1
ATOM 4805 N N . PHE A 1 571 ? -12.129 -6.049 31.710 1.00 75.81 571 PHE A N 1
ATOM 4806 C CA . PHE A 1 571 ? -11.054 -5.849 30.747 1.00 75.81 571 PHE A CA 1
ATOM 4807 C C . PHE A 1 571 ? -10.141 -4.696 31.138 1.00 75.81 571 PHE A C 1
ATOM 4809 O O . PHE A 1 571 ? -8.914 -4.824 31.170 1.00 75.81 571 PHE A O 1
ATOM 4816 N N . THR A 1 572 ? -10.771 -3.582 31.484 1.00 75.69 572 THR A N 1
ATOM 4817 C CA . THR A 1 572 ? -10.086 -2.361 31.878 1.00 75.69 572 THR A CA 1
ATOM 4818 C C . THR A 1 572 ? -9.225 -2.638 33.097 1.00 75.69 572 THR A C 1
ATOM 4820 O O . THR A 1 572 ? -8.233 -1.945 33.289 1.00 75.69 572 THR A O 1
ATOM 4823 N N . GLN A 1 573 ? -9.603 -3.659 33.895 1.00 73.19 573 GLN A N 1
ATOM 4824 C CA . GLN A 1 573 ? -8.838 -4.378 34.930 1.00 73.19 573 GLN A CA 1
ATOM 4825 C C . GLN A 1 573 ? -7.331 -4.266 34.812 1.00 73.19 573 GLN A C 1
ATOM 4827 O O . GLN A 1 573 ? -6.593 -3.995 35.751 1.00 73.19 573 GLN A O 1
ATOM 4832 N N . LYS A 1 574 ? -6.896 -4.601 33.605 1.00 70.44 574 LYS A N 1
ATOM 4833 C CA . LYS A 1 574 ? -5.552 -5.079 33.348 1.00 70.44 574 LYS A CA 1
ATOM 4834 C C . LYS A 1 574 ? -4.719 -4.076 32.553 1.00 70.44 574 LYS A C 1
ATOM 4836 O O . LYS A 1 574 ? -3.628 -4.443 32.126 1.00 70.44 574 LYS A O 1
ATOM 4841 N N . ARG A 1 575 ? -5.249 -2.885 32.225 1.00 62.91 575 ARG A N 1
ATOM 4842 C CA . ARG A 1 575 ? -4.645 -2.022 31.196 1.00 62.91 575 ARG A CA 1
ATOM 4843 C C . ARG A 1 575 ? -4.941 -0.527 31.326 1.00 62.91 575 ARG A C 1
ATOM 4845 O O . ARG A 1 575 ? -6.029 -0.127 31.726 1.00 62.91 575 ARG A O 1
ATOM 4852 N N . ASP A 1 576 ? -4.032 0.269 30.770 1.00 66.81 576 ASP A N 1
ATOM 4853 C CA . ASP A 1 576 ? -4.145 1.724 30.616 1.00 66.81 576 ASP A CA 1
ATOM 4854 C C . ASP A 1 576 ? -4.928 2.136 29.337 1.00 66.81 576 ASP A C 1
ATOM 4856 O O . ASP A 1 576 ? -4.339 2.642 28.384 1.00 66.81 576 ASP A O 1
ATOM 4860 N N . TYR A 1 577 ? -6.256 1.919 29.268 1.00 72.12 577 TYR A N 1
ATOM 4861 C CA . TYR A 1 577 ? -7.099 2.277 28.088 1.00 72.12 577 TYR A CA 1
ATOM 4862 C C . TYR A 1 577 ? -8.275 3.229 28.382 1.00 72.12 577 TYR A C 1
ATOM 4864 O O . TYR A 1 577 ? -9.336 3.131 27.768 1.00 72.12 577 TYR A O 1
ATOM 4872 N N . LEU A 1 578 ? -8.128 4.183 29.298 1.00 73.19 578 LEU A N 1
ATOM 4873 C CA . LEU A 1 578 ? -9.251 5.042 29.714 1.00 73.19 578 LEU A CA 1
ATOM 4874 C C . LEU A 1 578 ? -9.963 5.790 28.591 1.00 73.19 578 LEU A C 1
ATOM 4876 O O . LEU A 1 578 ? -11.193 5.769 28.529 1.00 73.19 578 LEU A O 1
ATOM 4880 N N . ASP A 1 579 ? -9.204 6.354 27.655 1.00 77.44 579 ASP A N 1
ATOM 4881 C CA . ASP A 1 579 ? -9.772 7.089 26.523 1.00 77.44 579 ASP A CA 1
ATOM 4882 C C . ASP A 1 579 ? -10.711 6.221 25.668 1.00 77.44 579 ASP A C 1
ATOM 4884 O O . ASP A 1 579 ? -11.732 6.700 25.160 1.00 77.44 579 ASP A O 1
ATOM 4888 N N . TYR A 1 580 ? -10.406 4.928 25.533 1.00 78.81 580 TYR A N 1
ATOM 4889 C CA . TYR A 1 580 ? -11.239 3.988 24.785 1.00 78.81 580 TYR A CA 1
ATOM 4890 C C . TYR A 1 580 ? -12.524 3.656 25.540 1.00 78.81 580 TYR A C 1
ATOM 4892 O O . TYR A 1 580 ? -13.608 3.660 24.952 1.00 78.81 580 TYR A O 1
ATOM 4900 N N . ILE A 1 581 ? -12.437 3.467 26.855 1.00 81.44 581 ILE A N 1
ATOM 4901 C CA . ILE A 1 581 ? -13.599 3.129 27.680 1.00 81.44 581 ILE A CA 1
ATOM 4902 C C . ILE A 1 581 ? -14.613 4.257 27.674 1.00 81.44 581 ILE A C 1
ATOM 4904 O O . ILE A 1 581 ? -15.804 4.000 27.544 1.00 81.44 581 ILE A O 1
ATOM 4908 N N . PHE A 1 582 ? -14.172 5.511 27.741 1.00 85.44 582 PHE A N 1
ATOM 4909 C CA . PHE A 1 582 ? -15.093 6.645 27.703 1.00 85.44 582 PHE A CA 1
ATOM 4910 C C . PHE A 1 582 ? -15.873 6.711 26.393 1.00 85.44 582 PHE A C 1
ATOM 4912 O O . PHE A 1 582 ? -17.071 7.013 26.389 1.00 85.44 582 PHE A O 1
ATOM 4919 N N . LYS A 1 583 ? -15.236 6.350 25.275 1.00 85.69 583 LYS A N 1
ATOM 4920 C CA . LYS A 1 583 ? -15.927 6.209 23.993 1.00 85.69 583 LYS A CA 1
ATOM 4921 C C . LYS A 1 583 ? -16.957 5.077 24.030 1.00 85.69 583 LYS A C 1
ATOM 4923 O O . LYS A 1 583 ? -18.085 5.283 23.589 1.00 85.69 583 LYS A O 1
ATOM 4928 N N . ILE A 1 584 ? -16.606 3.921 24.592 1.00 84.31 584 ILE A N 1
ATOM 4929 C CA . ILE A 1 584 ? -17.527 2.786 24.752 1.00 84.31 584 ILE A CA 1
ATOM 4930 C C . ILE A 1 584 ? -18.709 3.154 25.651 1.00 84.31 584 ILE A C 1
ATOM 4932 O O . ILE A 1 584 ? -19.848 2.886 25.288 1.00 84.31 584 ILE A O 1
ATOM 4936 N N . MET A 1 585 ? -18.462 3.793 26.797 1.00 85.50 585 MET A N 1
ATOM 4937 C CA . MET A 1 585 ? -19.504 4.211 27.737 1.00 85.50 585 MET A CA 1
ATOM 4938 C C . MET A 1 585 ? -20.520 5.128 27.048 1.00 85.50 585 MET A C 1
ATOM 4940 O O . MET A 1 585 ? -21.724 4.934 27.204 1.00 85.50 585 MET A O 1
ATOM 4944 N N . ARG A 1 586 ? -20.046 6.073 26.221 1.00 87.12 586 ARG A N 1
ATOM 4945 C CA . ARG A 1 586 ? -20.911 6.932 25.393 1.00 87.12 586 ARG A CA 1
ATOM 4946 C C . ARG A 1 586 ? -21.739 6.127 24.395 1.00 87.12 586 ARG A C 1
ATOM 4948 O O . ARG A 1 586 ? -22.909 6.431 24.194 1.00 87.12 586 ARG A O 1
ATOM 4955 N N . GLU A 1 587 ? -21.148 5.114 23.766 1.00 86.94 587 GLU A N 1
ATOM 4956 C CA . GLU A 1 587 ? -21.845 4.261 22.797 1.00 86.94 587 GLU A CA 1
ATOM 4957 C C . GLU A 1 587 ? -22.861 3.304 23.436 1.00 86.94 587 GLU A C 1
ATOM 4959 O O . GLU A 1 587 ? -23.861 2.978 22.795 1.00 86.94 587 GLU A O 1
ATOM 4964 N N . MET A 1 588 ? -22.603 2.836 24.659 1.00 88.75 588 MET A N 1
ATOM 4965 C CA . MET A 1 588 ? -23.495 1.947 25.407 1.00 88.75 588 MET A CA 1
ATOM 4966 C C . MET A 1 588 ? -24.708 2.682 25.982 1.00 88.75 588 MET A C 1
ATOM 4968 O O . MET A 1 588 ? -25.776 2.084 26.121 1.00 88.75 588 MET A O 1
ATOM 4972 N N . GLY A 1 589 ? -24.556 3.965 26.329 1.00 89.44 589 GLY A N 1
ATOM 4973 C CA . GLY A 1 589 ? -25.611 4.730 26.992 1.00 89.44 589 GLY A CA 1
ATOM 4974 C C . GLY A 1 589 ? -26.130 3.990 28.227 1.00 89.44 589 GLY A C 1
ATOM 4975 O O . GLY A 1 589 ? -25.351 3.409 28.976 1.00 89.44 589 GLY A O 1
ATOM 4976 N N . SER A 1 590 ? -27.453 3.930 28.410 1.00 87.19 590 SER A N 1
ATOM 4977 C CA . SER A 1 590 ? -28.093 3.344 29.600 1.00 87.19 590 SER A CA 1
ATOM 4978 C C . SER A 1 590 ? -27.715 1.890 29.905 1.00 87.19 590 SER A C 1
ATOM 4980 O O . SER A 1 590 ? -27.792 1.480 31.061 1.00 87.19 590 SER A O 1
ATOM 4982 N N . ASP A 1 591 ? -27.276 1.104 28.915 1.00 89.31 591 ASP A N 1
ATOM 4983 C CA . ASP A 1 591 ? -26.835 -0.278 29.148 1.00 89.31 591 ASP A CA 1
ATOM 4984 C C . ASP A 1 591 ? -25.597 -0.363 30.064 1.00 89.31 591 ASP A C 1
ATOM 4986 O O . ASP A 1 591 ? -25.343 -1.411 30.658 1.00 89.31 591 ASP A O 1
ATOM 4990 N N . MET A 1 592 ? -24.830 0.726 30.193 1.00 89.69 592 MET A N 1
ATOM 4991 C CA . MET A 1 592 ? -23.621 0.788 31.017 1.00 89.69 592 MET A CA 1
ATOM 4992 C C . MET A 1 592 ? -23.901 1.153 32.481 1.00 89.69 592 MET A C 1
ATOM 4994 O O . MET A 1 592 ? -23.023 0.993 33.324 1.00 89.69 592 MET A O 1
ATOM 4998 N N . ILE A 1 593 ? -25.123 1.578 32.816 1.00 88.00 593 ILE A N 1
ATOM 4999 C CA . ILE A 1 593 ? -25.507 1.977 34.179 1.00 88.00 593 ILE A CA 1
ATOM 5000 C C . ILE A 1 593 ? -25.336 0.814 35.162 1.00 88.00 593 ILE A C 1
ATOM 5002 O O . ILE A 1 593 ? -24.618 0.942 36.153 1.00 88.00 593 ILE A O 1
ATOM 5006 N N . ALA A 1 594 ? -25.966 -0.334 34.890 1.00 88.00 594 ALA A N 1
ATOM 5007 C CA . ALA A 1 594 ? -25.925 -1.470 35.811 1.00 88.00 594 ALA A CA 1
ATOM 5008 C C . ALA A 1 594 ? -24.496 -2.029 35.992 1.00 88.00 594 ALA A C 1
ATOM 5010 O O . ALA A 1 594 ? -24.084 -2.219 37.142 1.00 88.00 594 ALA A O 1
ATOM 5011 N N . PRO A 1 595 ? -23.698 -2.222 34.919 1.00 89.06 595 PRO A N 1
ATOM 5012 C CA . PRO A 1 595 ? -22.296 -2.613 35.048 1.00 89.06 595 PRO A CA 1
ATOM 5013 C C . PRO A 1 595 ? -21.431 -1.582 35.769 1.00 89.06 595 PRO A C 1
ATOM 5015 O O . PRO A 1 595 ? -20.581 -1.973 36.564 1.00 89.06 595 PRO A O 1
ATOM 5018 N N . PHE A 1 596 ? -21.646 -0.283 35.543 1.00 86.75 596 PHE A N 1
ATOM 5019 C CA . PHE A 1 596 ? -20.909 0.776 36.237 1.00 86.75 596 PHE A CA 1
ATOM 5020 C C . PHE A 1 596 ? -21.187 0.733 37.741 1.00 86.75 596 PHE A C 1
ATOM 5022 O O . PHE A 1 596 ? -20.261 0.656 38.545 1.00 86.75 596 PHE A O 1
ATOM 5029 N N . ILE A 1 597 ? -22.463 0.680 38.133 1.00 84.19 597 ILE A N 1
ATOM 5030 C CA . ILE A 1 597 ? -22.857 0.567 39.543 1.00 84.19 597 ILE A CA 1
ATOM 5031 C C . ILE A 1 597 ? -22.226 -0.677 40.174 1.00 84.19 597 ILE A C 1
ATOM 5033 O O . ILE A 1 597 ? -21.636 -0.610 41.249 1.00 84.19 597 ILE A O 1
ATOM 5037 N N . LYS A 1 598 ? -22.318 -1.822 39.498 1.00 85.69 598 LYS A N 1
ATOM 5038 C CA . LYS A 1 598 ? -21.816 -3.093 40.018 1.00 85.69 598 LYS A CA 1
ATOM 5039 C C . LYS A 1 598 ? -20.293 -3.127 40.147 1.00 85.69 598 LYS A C 1
ATOM 5041 O O . LYS A 1 598 ? -19.806 -3.590 41.172 1.00 85.69 598 LYS A O 1
ATOM 5046 N N . ASN A 1 599 ? -19.560 -2.699 39.118 1.00 83.56 599 ASN A N 1
ATOM 5047 C CA . ASN A 1 599 ? -18.113 -2.912 39.033 1.00 83.56 599 ASN A CA 1
ATOM 5048 C C . ASN A 1 599 ? -17.282 -1.712 39.504 1.00 83.56 599 ASN A C 1
ATOM 5050 O O . ASN A 1 599 ? -16.150 -1.937 39.917 1.00 83.56 599 ASN A O 1
ATOM 5054 N N . VAL A 1 600 ? -17.825 -0.487 39.461 1.00 81.50 600 VAL A N 1
ATOM 5055 C CA . VAL A 1 600 ? -17.121 0.747 39.858 1.00 81.50 600 VAL A CA 1
ATOM 5056 C C . VAL A 1 600 ? -17.557 1.241 41.228 1.00 81.50 600 VAL A C 1
ATOM 5058 O O . VAL A 1 600 ? -16.720 1.552 42.069 1.00 81.50 600 VAL A O 1
ATOM 5061 N N . ILE A 1 601 ? -18.868 1.295 41.466 1.00 79.25 601 ILE A N 1
ATOM 5062 C CA . ILE A 1 601 ? -19.408 1.895 42.690 1.00 79.25 601 ILE A CA 1
ATOM 5063 C C . ILE A 1 601 ? -19.434 0.888 43.848 1.00 79.25 601 ILE A C 1
ATOM 5065 O O . ILE A 1 601 ? -19.069 1.221 44.969 1.00 79.25 601 ILE A O 1
ATOM 5069 N N . LEU A 1 602 ? -19.895 -0.342 43.598 1.00 77.94 602 LEU A N 1
ATOM 5070 C CA . LEU A 1 602 ? -20.203 -1.313 44.657 1.00 77.94 602 LEU A CA 1
ATOM 5071 C C . LEU A 1 602 ? -19.151 -2.416 44.847 1.00 77.94 602 LEU A C 1
ATOM 5073 O O . LEU A 1 602 ? -19.319 -3.252 45.735 1.00 77.94 602 LEU A O 1
ATOM 5077 N N . ASN A 1 603 ? -18.114 -2.472 44.009 1.00 78.38 603 ASN A N 1
ATOM 5078 C CA . ASN A 1 603 ? -17.137 -3.560 44.022 1.00 78.38 603 ASN A CA 1
ATOM 5079 C C . ASN A 1 603 ? -16.045 -3.319 45.072 1.00 78.38 603 ASN A C 1
ATOM 5081 O O . ASN A 1 603 ? -15.185 -2.461 44.896 1.00 78.38 603 ASN A O 1
ATOM 5085 N N . ASP A 1 604 ? -16.061 -4.125 46.131 1.00 66.38 604 ASP A N 1
ATOM 5086 C CA . ASP A 1 604 ? -15.122 -4.070 47.252 1.00 66.38 604 ASP A CA 1
ATOM 5087 C C . ASP A 1 604 ? -13.767 -4.741 46.973 1.00 66.38 604 ASP A C 1
ATOM 5089 O O . ASP A 1 604 ? -12.807 -4.530 47.713 1.00 66.38 604 ASP A O 1
ATOM 5093 N N . LYS A 1 605 ? -13.673 -5.560 45.917 1.00 61.12 605 LYS A N 1
ATOM 5094 C CA . LYS A 1 605 ? -12.574 -6.524 45.737 1.00 61.12 605 LYS A CA 1
ATOM 5095 C C . LYS A 1 605 ? -11.556 -6.200 44.650 1.00 61.12 605 LYS A C 1
ATOM 5097 O O . LYS A 1 605 ? -10.588 -6.945 44.529 1.00 61.12 605 LYS A O 1
ATOM 5102 N N . TYR A 1 606 ? -11.737 -5.148 43.854 1.00 52.75 606 TYR A N 1
ATOM 5103 C CA . TYR A 1 606 ? -10.958 -5.008 42.615 1.00 52.75 606 TYR A CA 1
ATOM 5104 C C . TYR A 1 606 ? -10.608 -3.571 42.224 1.00 52.75 606 TYR A C 1
ATOM 5106 O O . TYR A 1 606 ? -11.011 -3.106 41.160 1.00 52.75 606 TYR A O 1
ATOM 5114 N N . TYR A 1 607 ? -9.796 -2.894 43.035 1.00 54.38 607 TYR A N 1
ATOM 5115 C CA . TYR A 1 607 ? -9.135 -1.661 42.608 1.00 54.38 607 TYR A CA 1
ATOM 5116 C C . TYR A 1 607 ? -7.636 -1.689 42.945 1.00 54.38 607 TYR A C 1
ATOM 5118 O O . TYR A 1 607 ? -7.213 -1.154 43.962 1.00 54.38 607 TYR A O 1
ATOM 5126 N N . GLU A 1 608 ? -6.838 -2.298 42.056 1.00 53.09 608 GLU A N 1
ATOM 5127 C CA . GLU A 1 608 ? -5.411 -1.951 41.869 1.00 53.09 608 GLU A CA 1
ATOM 5128 C C . GLU A 1 608 ? -5.244 -0.627 41.097 1.00 53.09 608 GLU A C 1
ATOM 5130 O O . GLU A 1 608 ? -4.134 -0.120 40.948 1.00 53.09 608 GLU A O 1
ATOM 5135 N N . TYR A 1 609 ? -6.337 -0.033 40.613 1.00 53.62 609 TYR A N 1
ATOM 5136 C CA . TYR A 1 609 ? -6.294 1.301 40.037 1.00 53.62 609 TYR A CA 1
ATOM 5137 C C . TYR A 1 609 ? -6.165 2.333 41.152 1.00 53.62 609 TYR A C 1
ATOM 5139 O O . TYR A 1 609 ? -7.134 2.602 41.861 1.00 53.62 609 TYR A O 1
ATOM 5147 N N . GLY A 1 610 ? -4.995 2.956 41.273 1.00 57.22 610 GLY A N 1
ATOM 5148 C CA . GLY A 1 610 ? -4.935 4.318 41.820 1.00 57.22 610 GLY A CA 1
ATOM 5149 C C . GLY A 1 610 ? -5.805 5.279 40.993 1.00 57.22 610 GLY A C 1
ATOM 5150 O O . GLY A 1 610 ? -6.270 4.866 39.939 1.00 57.22 610 GLY A O 1
ATOM 5151 N N . ASP A 1 611 ? -6.017 6.511 41.475 1.00 61.25 611 ASP A N 1
ATOM 5152 C CA . ASP A 1 611 ? -6.542 7.781 40.894 1.00 61.25 611 ASP A CA 1
ATOM 5153 C C . ASP A 1 611 ? -7.601 7.815 39.749 1.00 61.25 611 ASP A C 1
ATOM 5155 O O . ASP A 1 611 ? -8.200 8.859 39.491 1.00 61.25 611 ASP A O 1
ATOM 5159 N N . TRP A 1 612 ? -7.894 6.728 39.039 1.00 71.56 612 TRP A N 1
ATOM 5160 C CA . TRP A 1 612 ? -8.691 6.688 37.813 1.00 71.56 612 TRP A CA 1
ATOM 5161 C C . TRP A 1 612 ? -10.195 6.580 38.053 1.00 71.56 612 TRP A C 1
ATOM 5163 O O . TRP A 1 612 ? -10.987 6.889 37.161 1.00 71.56 612 TRP A O 1
ATOM 5173 N N . SER A 1 613 ? -10.619 6.137 39.237 1.00 74.62 613 SER A N 1
ATOM 5174 C CA . SER A 1 613 ? -12.039 6.062 39.589 1.00 74.62 613 SER A CA 1
ATOM 5175 C C . SER A 1 613 ? -12.716 7.431 39.506 1.00 74.62 613 SER A C 1
ATOM 5177 O O . SER A 1 613 ? -13.839 7.530 39.013 1.00 74.62 613 SER A O 1
ATOM 5179 N N . TYR A 1 614 ? -11.994 8.493 39.867 1.00 81.44 614 TYR A N 1
ATOM 5180 C CA . TYR A 1 614 ? -12.434 9.872 39.695 1.00 81.44 614 TYR A CA 1
ATOM 5181 C C . TYR A 1 614 ? -12.730 10.211 38.225 1.00 81.44 614 TYR A C 1
ATOM 5183 O O . TYR A 1 614 ? -13.785 10.765 37.917 1.00 81.44 614 TYR A O 1
ATOM 5191 N N . GLU A 1 615 ? -11.849 9.835 37.292 1.00 82.25 615 GLU A N 1
ATOM 5192 C CA . GLU A 1 615 ? -12.056 10.094 35.860 1.00 82.25 615 GLU A CA 1
ATOM 5193 C C . GLU A 1 615 ? -13.233 9.283 35.289 1.00 82.25 615 GLU A C 1
ATOM 5195 O O . GLU A 1 615 ? -14.017 9.807 34.493 1.00 82.25 615 GLU A O 1
ATOM 5200 N N . PHE A 1 616 ? -13.443 8.044 35.755 1.00 83.62 616 PHE A N 1
ATOM 5201 C CA . PHE A 1 616 ? -14.642 7.266 35.414 1.00 83.62 616 PHE A CA 1
ATOM 5202 C C . PHE A 1 616 ? -15.932 7.919 35.897 1.00 83.62 616 PHE A C 1
ATOM 5204 O O . PHE A 1 616 ? -16.900 7.989 35.137 1.00 83.62 616 PHE A O 1
ATOM 5211 N N . LEU A 1 617 ? -15.951 8.400 37.140 1.00 86.50 617 LEU A N 1
ATOM 5212 C CA . LEU A 1 617 ? -17.091 9.119 37.703 1.00 86.50 617 LEU A CA 1
ATOM 5213 C C . LEU A 1 617 ? -17.362 10.396 36.904 1.00 86.50 617 LEU A C 1
ATOM 5215 O O . LEU A 1 617 ? -18.487 10.639 36.469 1.00 86.50 617 LEU A O 1
ATOM 5219 N N . LYS A 1 618 ? -16.317 11.165 36.607 1.00 86.50 618 LYS A N 1
ATOM 5220 C CA . LYS A 1 618 ? -16.421 12.403 35.838 1.00 86.50 618 LYS A CA 1
ATOM 5221 C C . LYS A 1 618 ? -17.002 12.174 34.445 1.00 86.50 618 LYS A C 1
ATOM 5223 O O . LYS A 1 618 ? -17.878 12.926 34.020 1.00 86.50 618 LYS A O 1
ATOM 5228 N N . GLU A 1 619 ? -16.549 11.151 33.724 1.00 86.56 619 GLU A N 1
ATOM 5229 C CA . GLU A 1 619 ? -17.114 10.814 32.414 1.00 86.56 619 GLU A CA 1
ATOM 5230 C C . GLU A 1 619 ? -18.525 10.235 32.524 1.00 86.56 619 GLU A C 1
ATOM 5232 O O . GLU A 1 619 ? -19.380 10.606 31.724 1.00 86.56 619 GLU A O 1
ATOM 5237 N N . PHE A 1 620 ? -18.829 9.433 33.548 1.00 88.69 620 PHE A N 1
ATOM 5238 C CA . PHE A 1 620 ? -20.196 8.986 33.825 1.00 88.69 620 PHE A CA 1
ATOM 5239 C C . PHE A 1 620 ? -21.159 10.182 33.938 1.00 88.69 620 PHE A C 1
ATOM 5241 O O . PHE A 1 620 ? -22.129 10.270 33.187 1.00 88.69 620 PHE A O 1
ATOM 5248 N N . PHE A 1 621 ? -20.842 11.177 34.769 1.00 90.06 621 PHE A N 1
ATOM 5249 C CA . PHE A 1 621 ? -21.672 12.379 34.951 1.00 90.06 621 PHE A CA 1
ATOM 5250 C C . PHE A 1 621 ? -21.649 13.370 33.768 1.00 90.06 621 PHE A C 1
ATOM 5252 O O . PHE A 1 621 ? -22.436 14.325 33.737 1.00 90.06 621 PHE A O 1
ATOM 5259 N N . LYS A 1 622 ? -20.766 13.169 32.780 1.00 88.88 622 LYS A N 1
ATOM 5260 C CA . LYS A 1 622 ? -20.830 13.856 31.477 1.00 88.88 622 LYS A CA 1
ATOM 5261 C C . LYS A 1 622 ? -21.752 13.144 30.491 1.00 88.88 622 LYS A C 1
ATOM 5263 O O . LYS A 1 622 ? -22.349 13.815 29.655 1.00 88.88 622 LYS A O 1
ATOM 5268 N N . ILE A 1 623 ? -21.816 11.815 30.553 1.00 86.69 623 ILE A N 1
ATOM 5269 C CA . ILE A 1 623 ? -22.587 10.981 29.625 1.00 86.69 623 ILE A CA 1
ATOM 5270 C C . ILE A 1 623 ? -24.070 10.998 29.981 1.00 86.69 623 ILE A C 1
ATOM 5272 O O . ILE A 1 623 ? -24.898 11.103 29.079 1.00 86.69 623 ILE A O 1
ATOM 5276 N N . TYR A 1 624 ? -24.393 10.904 31.271 1.00 89.06 624 TYR A N 1
ATOM 5277 C CA . TYR A 1 624 ? -25.775 10.855 31.735 1.00 89.06 624 TYR A CA 1
ATOM 5278 C C . TYR A 1 624 ? -26.275 12.235 32.134 1.00 89.06 624 TYR A C 1
ATOM 5280 O O . TYR A 1 624 ? -25.617 12.971 32.877 1.00 89.06 624 TYR A O 1
ATOM 5288 N N . ASP A 1 625 ? -27.455 12.581 31.633 1.00 89.69 625 ASP A N 1
ATOM 5289 C CA . ASP A 1 625 ? -28.132 13.797 32.045 1.00 89.69 625 ASP A CA 1
ATOM 5290 C C . ASP A 1 625 ? -28.737 13.656 33.448 1.00 89.69 625 ASP A C 1
ATOM 5292 O O . ASP A 1 625 ? -28.727 12.599 34.086 1.00 89.69 625 ASP A O 1
ATOM 5296 N N . LYS A 1 626 ? -29.247 14.778 33.948 1.00 91.19 626 LYS A N 1
ATOM 5297 C CA . LYS A 1 626 ? -29.860 14.860 35.266 1.00 91.19 626 LYS A CA 1
ATOM 5298 C C . LYS A 1 626 ? -31.001 13.854 35.427 1.00 91.19 626 LYS A C 1
ATOM 5300 O O . LYS A 1 626 ? -31.022 13.162 36.437 1.00 91.19 626 LYS A O 1
ATOM 5305 N N . ASP A 1 627 ? -31.908 13.745 34.460 1.00 89.88 627 ASP A N 1
ATOM 5306 C CA . ASP A 1 627 ? -33.102 12.902 34.580 1.00 89.88 627 ASP A CA 1
ATOM 5307 C C . ASP A 1 627 ? -32.731 11.415 34.626 1.00 89.88 627 ASP A C 1
ATOM 5309 O O . ASP A 1 627 ? -33.308 10.649 35.399 1.00 89.88 627 ASP A O 1
ATOM 5313 N N . GLN A 1 628 ? -31.710 11.010 33.869 1.00 90.06 628 GLN A N 1
ATOM 5314 C CA . GLN A 1 628 ? -31.147 9.662 33.927 1.00 90.06 628 GLN A CA 1
ATOM 5315 C C . GLN A 1 628 ? -30.509 9.371 35.290 1.00 90.06 628 GLN A C 1
ATOM 5317 O O . GLN A 1 628 ? -30.734 8.302 35.856 1.00 90.06 628 GLN A O 1
ATOM 5322 N N . ILE A 1 629 ? -29.760 10.322 35.858 1.00 91.25 629 ILE A N 1
ATOM 5323 C CA . ILE A 1 629 ? -29.187 10.185 37.206 1.00 91.25 629 ILE A CA 1
ATOM 5324 C C . ILE A 1 629 ? -30.306 10.074 38.251 1.00 91.25 629 ILE A C 1
ATOM 5326 O O . ILE A 1 629 ? -30.242 9.200 39.115 1.00 91.25 629 ILE A O 1
ATOM 5330 N N . CYS A 1 630 ? -31.366 10.883 38.151 1.00 89.81 630 CYS A N 1
ATOM 5331 C CA . CYS A 1 630 ? -32.542 10.783 39.020 1.00 89.81 630 CYS A CA 1
ATOM 5332 C C . CYS A 1 630 ? -33.157 9.378 38.968 1.00 89.81 630 CYS A C 1
ATOM 5334 O O . CYS A 1 630 ? -33.354 8.752 40.009 1.00 89.81 630 CYS A O 1
ATOM 5336 N N . GLN A 1 631 ? -33.391 8.853 37.760 1.00 88.25 631 GLN A N 1
ATOM 5337 C CA . GLN A 1 631 ? -33.938 7.508 37.560 1.00 88.25 631 GLN A CA 1
ATOM 5338 C C . GLN A 1 631 ? -33.049 6.428 38.179 1.00 88.25 631 GLN A C 1
ATOM 5340 O O . GLN A 1 631 ? -33.568 5.463 38.733 1.00 88.25 631 GLN A O 1
ATOM 5345 N N . ILE A 1 632 ? -31.724 6.587 38.142 1.00 89.75 632 ILE A N 1
ATOM 5346 C CA . ILE A 1 632 ? -30.793 5.651 38.782 1.00 89.75 632 ILE A CA 1
ATOM 5347 C C . ILE A 1 632 ? -30.984 5.626 40.303 1.00 89.75 632 ILE A C 1
ATOM 5349 O O . ILE A 1 632 ? -31.056 4.544 40.889 1.00 89.75 632 ILE A O 1
ATOM 5353 N N . PHE A 1 633 ? -31.082 6.795 40.945 1.00 88.94 633 PHE A N 1
ATOM 5354 C CA . PHE A 1 633 ? -31.276 6.893 42.396 1.00 88.94 633 PHE A CA 1
ATOM 5355 C C . PHE A 1 633 ? -32.672 6.448 42.850 1.00 88.94 633 PHE A C 1
ATOM 5357 O O . PHE A 1 633 ? -32.810 5.901 43.946 1.00 88.94 633 PHE A O 1
ATOM 5364 N N . GLU A 1 634 ? -33.698 6.672 42.027 1.00 89.56 634 GLU A N 1
ATOM 5365 C CA . GLU A 1 634 ? -35.085 6.299 42.328 1.00 89.56 634 GLU A CA 1
ATOM 5366 C C . GLU A 1 634 ? -35.429 4.857 41.910 1.00 89.56 634 GLU A C 1
ATOM 5368 O O . GLU A 1 634 ? -36.430 4.312 42.378 1.00 89.56 634 GLU A O 1
ATOM 5373 N N . SER A 1 635 ? -34.600 4.207 41.081 1.00 86.94 635 SER A N 1
ATOM 5374 C CA . SER A 1 635 ? -34.840 2.845 40.595 1.00 86.94 635 SER A CA 1
ATOM 5375 C C . SER A 1 635 ? -34.777 1.807 41.727 1.00 86.94 635 SER A C 1
ATOM 5377 O O . SER A 1 635 ? -33.711 1.591 42.322 1.00 86.94 635 SER A O 1
ATOM 5379 N N . PRO A 1 636 ? -35.878 1.070 41.980 1.00 84.81 636 PRO A N 1
ATOM 5380 C CA . PRO A 1 636 ? -35.881 -0.041 42.929 1.00 84.81 636 PRO A CA 1
ATOM 5381 C C . PRO A 1 636 ? -34.948 -1.184 42.510 1.00 84.81 636 PRO A C 1
ATOM 5383 O O . PRO A 1 636 ? -34.484 -1.940 43.358 1.00 84.81 636 PRO A O 1
ATOM 5386 N N . GLU A 1 637 ? -34.674 -1.320 41.208 1.00 82.62 637 GLU A N 1
ATOM 5387 C CA . GLU A 1 637 ? -33.806 -2.366 40.656 1.00 82.62 637 GLU A CA 1
ATOM 5388 C C . GLU A 1 637 ? -32.359 -2.211 41.146 1.00 82.62 637 GLU A C 1
ATOM 5390 O O . GLU A 1 637 ? -31.687 -3.193 41.490 1.00 82.62 637 GLU A O 1
ATOM 5395 N N . TYR A 1 638 ? -31.885 -0.964 41.219 1.00 83.62 638 TYR A N 1
ATOM 5396 C CA . TYR A 1 638 ? -30.538 -0.664 41.690 1.00 83.62 638 TYR A CA 1
ATOM 5397 C C . TYR A 1 638 ? -30.467 -0.571 43.210 1.00 83.62 638 TYR A C 1
ATOM 5399 O O . TYR A 1 638 ? -29.447 -0.968 43.773 1.00 83.62 638 TYR A O 1
ATOM 5407 N N . ASP A 1 639 ? -31.525 -0.073 43.863 1.00 88.25 639 ASP A N 1
ATOM 5408 C CA . ASP A 1 639 ? -31.557 0.248 45.299 1.00 88.25 639 ASP A CA 1
ATOM 5409 C C . ASP A 1 639 ? -30.250 0.914 45.769 1.00 88.25 639 ASP A C 1
ATOM 5411 O O . ASP A 1 639 ? -29.627 0.533 46.766 1.00 88.25 639 ASP A O 1
ATOM 5415 N N . LEU A 1 640 ? -29.786 1.872 44.957 1.00 87.38 640 LEU A N 1
ATOM 5416 C CA . LEU A 1 640 ? -28.403 2.331 44.980 1.00 87.38 640 LEU A CA 1
ATOM 5417 C C . LEU A 1 640 ? -28.022 2.875 46.355 1.00 87.38 640 LEU A C 1
ATOM 5419 O O . LEU A 1 640 ? -26.983 2.507 46.884 1.00 87.38 640 LEU A O 1
ATOM 5423 N N . ILE A 1 641 ? -28.894 3.673 46.973 1.00 87.88 641 ILE A N 1
ATOM 5424 C CA . ILE A 1 641 ? -28.615 4.302 48.268 1.00 87.88 641 ILE A CA 1
ATOM 5425 C C . ILE A 1 641 ? -28.415 3.259 49.371 1.00 87.88 641 ILE A C 1
ATOM 5427 O O . ILE A 1 641 ? -27.446 3.347 50.119 1.00 87.88 641 ILE A O 1
ATOM 5431 N N . ASN A 1 642 ? -29.278 2.243 49.461 1.00 87.50 642 ASN A N 1
ATOM 5432 C CA . ASN A 1 642 ? -29.121 1.212 50.489 1.00 87.50 642 ASN A CA 1
ATOM 5433 C C . ASN A 1 642 ? -27.852 0.387 50.254 1.00 87.50 642 ASN A C 1
ATOM 5435 O O . ASN A 1 642 ? -27.199 -0.019 51.214 1.00 87.50 642 ASN A O 1
ATOM 5439 N N . ARG A 1 643 ? -27.483 0.147 48.988 1.00 85.31 643 ARG A N 1
ATOM 5440 C CA . ARG A 1 643 ? -26.234 -0.543 48.648 1.00 85.31 643 ARG A CA 1
ATOM 5441 C C . ARG A 1 643 ? -25.010 0.305 48.989 1.00 85.31 643 ARG A C 1
ATOM 5443 O O . ARG A 1 643 ? -24.117 -0.219 49.636 1.00 85.31 643 ARG A O 1
ATOM 5450 N N . LEU A 1 644 ? -25.004 1.597 48.653 1.00 86.19 644 LEU A N 1
ATOM 5451 C CA . LEU A 1 644 ? -23.947 2.544 49.033 1.00 86.19 644 LEU A CA 1
ATOM 5452 C C . LEU A 1 644 ? -23.759 2.575 50.554 1.00 86.19 644 LEU A C 1
ATOM 5454 O O . LEU A 1 644 ? -22.651 2.382 51.037 1.00 86.19 644 LEU A O 1
ATOM 5458 N N . VAL A 1 645 ? -24.851 2.729 51.310 1.00 87.06 645 VAL A N 1
ATOM 5459 C CA . VAL A 1 645 ? -24.825 2.750 52.781 1.00 87.06 645 VAL A CA 1
ATOM 5460 C C . VAL A 1 645 ? -24.318 1.430 53.362 1.00 87.06 645 VAL A C 1
ATOM 5462 O O . VAL A 1 645 ? -23.571 1.442 54.333 1.00 87.06 645 VAL A O 1
ATOM 5465 N N . LYS A 1 646 ? -24.707 0.290 52.781 1.00 87.75 646 LYS A N 1
ATOM 5466 C CA . LYS A 1 646 ? -24.258 -1.035 53.230 1.00 87.75 646 LYS A CA 1
ATOM 5467 C C . LYS A 1 646 ? -22.783 -1.300 52.908 1.00 87.75 646 LYS A C 1
ATOM 5469 O O . LYS A 1 646 ? -22.130 -2.019 53.658 1.00 87.75 646 LYS A O 1
ATOM 5474 N N . THR A 1 647 ? -22.297 -0.786 51.781 1.00 83.56 647 THR A N 1
ATOM 5475 C CA . THR A 1 647 ? -20.917 -0.974 51.311 1.00 83.56 647 THR A CA 1
ATOM 5476 C C . THR A 1 647 ? -19.942 -0.005 51.988 1.00 83.56 647 THR A C 1
ATOM 5478 O O . THR A 1 647 ? -18.767 -0.325 52.130 1.00 83.56 647 THR A O 1
ATOM 5481 N N . TYR A 1 648 ? -20.417 1.157 52.433 1.00 85.25 648 TYR A N 1
ATOM 5482 C CA . TYR A 1 648 ? -19.611 2.155 53.125 1.00 85.25 648 TYR A CA 1
ATOM 5483 C C . TYR A 1 648 ? -19.210 1.689 54.539 1.00 85.25 648 TYR A C 1
ATOM 5485 O O . TYR A 1 648 ? -20.067 1.401 55.375 1.00 85.25 648 TYR A O 1
ATOM 5493 N N . ILE A 1 649 ? -17.900 1.648 54.812 1.00 85.00 649 ILE A N 1
ATOM 5494 C CA . ILE A 1 649 ? -17.317 1.255 56.105 1.00 85.00 649 ILE A CA 1
ATOM 5495 C C . ILE A 1 649 ? -16.590 2.477 56.697 1.00 85.00 649 ILE A C 1
ATOM 5497 O O . ILE A 1 649 ? -15.481 2.784 56.255 1.00 85.00 649 ILE A O 1
ATOM 5501 N N . PRO A 1 650 ? -17.184 3.184 57.680 1.00 80.69 650 PRO A N 1
ATOM 5502 C CA . PRO A 1 650 ? -16.606 4.403 58.253 1.00 80.69 650 PRO A CA 1
ATOM 5503 C C . PRO A 1 650 ? -15.223 4.196 58.885 1.00 80.69 650 PRO A C 1
ATOM 5505 O O . PRO A 1 650 ? -14.422 5.121 58.955 1.00 80.69 650 PRO A O 1
ATOM 5508 N N . GLU A 1 651 ? -14.940 2.991 59.381 1.00 81.38 651 GLU A N 1
ATOM 5509 C CA . GLU A 1 651 ? -13.714 2.682 60.121 1.00 81.38 651 GLU A CA 1
ATOM 5510 C C . GLU A 1 651 ? -12.482 2.513 59.217 1.00 81.38 651 GLU A C 1
ATOM 5512 O O . GLU A 1 651 ? -11.371 2.355 59.725 1.00 81.38 651 GLU A O 1
ATOM 5517 N N . ASN A 1 652 ? -12.655 2.542 57.889 1.00 75.00 652 ASN A N 1
ATOM 5518 C CA . ASN A 1 652 ? -11.564 2.411 56.926 1.00 75.00 652 ASN A CA 1
ATOM 5519 C C . ASN A 1 652 ? -11.677 3.441 55.780 1.00 75.00 652 ASN A C 1
ATOM 5521 O O . ASN A 1 652 ? -11.952 3.064 54.633 1.00 75.00 652 ASN A O 1
ATOM 5525 N N . PRO A 1 653 ? -11.444 4.736 56.079 1.00 66.12 653 PRO A N 1
ATOM 5526 C CA . PRO A 1 653 ? -11.593 5.834 55.120 1.00 66.12 653 PRO A CA 1
ATOM 5527 C C . PRO A 1 653 ? -10.557 5.808 53.988 1.00 66.12 653 PRO A C 1
ATOM 5529 O O . PRO A 1 653 ? -10.653 6.571 53.045 1.00 66.12 653 PRO A O 1
ATOM 5532 N N . TRP A 1 654 ? -9.565 4.917 54.054 1.00 63.81 654 TRP A N 1
ATOM 5533 C CA . TRP A 1 654 ? -8.492 4.808 53.061 1.00 63.81 654 TRP A CA 1
ATOM 5534 C C . TRP A 1 654 ? -8.758 3.732 52.003 1.00 63.81 654 TRP A C 1
ATOM 5536 O O . TRP A 1 654 ? -7.834 3.267 51.336 1.00 63.81 654 TRP A O 1
ATOM 5546 N N . THR A 1 655 ? -10.002 3.263 51.882 1.00 72.00 655 THR A N 1
ATOM 5547 C CA . THR A 1 655 ? -10.368 2.310 50.830 1.00 72.00 655 THR A CA 1
ATOM 5548 C C . THR A 1 655 ? -10.865 3.055 49.602 1.00 72.00 655 THR A C 1
ATOM 5550 O O . THR A 1 655 ? -11.716 3.925 49.708 1.00 72.00 655 THR A O 1
ATOM 5553 N N . ASN A 1 656 ? -10.433 2.641 48.410 1.00 67.62 656 ASN A N 1
ATOM 5554 C CA . ASN A 1 656 ? -10.917 3.221 47.148 1.00 67.62 656 ASN A CA 1
ATOM 5555 C C . ASN A 1 656 ? -12.454 3.191 47.022 1.00 67.62 656 ASN A C 1
ATOM 5557 O O . ASN A 1 656 ? -13.048 4.016 46.342 1.00 67.62 656 ASN A O 1
ATOM 5561 N N . VAL A 1 657 ? -13.115 2.232 47.676 1.00 73.88 657 VAL A N 1
ATOM 5562 C CA . VAL A 1 657 ? -14.581 2.125 47.716 1.00 73.88 657 VAL A CA 1
ATOM 5563 C C . VAL A 1 657 ? -15.200 3.309 48.451 1.00 73.88 657 VAL A C 1
ATOM 5565 O O . VAL A 1 657 ? -16.209 3.845 48.007 1.00 73.88 657 VAL A O 1
ATOM 5568 N N . HIS A 1 658 ? -14.593 3.712 49.564 1.00 81.50 658 HIS A N 1
ATOM 5569 C CA . HIS A 1 658 ? -15.027 4.846 50.364 1.00 81.50 658 HIS A CA 1
ATOM 5570 C C . HIS A 1 658 ? -14.935 6.141 49.542 1.00 81.50 658 HIS A C 1
ATOM 5572 O O . HIS A 1 658 ? -15.976 6.751 49.282 1.00 81.50 658 HIS A O 1
ATOM 5578 N N . ASP A 1 659 ? -13.767 6.441 48.966 1.00 78.81 659 ASP A N 1
ATOM 5579 C CA . ASP A 1 659 ? -13.573 7.609 48.095 1.00 78.81 659 ASP A CA 1
ATOM 5580 C C . ASP A 1 659 ? -14.525 7.607 46.886 1.00 78.81 659 ASP A C 1
ATOM 5582 O O . ASP A 1 659 ? -15.119 8.632 46.547 1.00 78.81 659 ASP A O 1
ATOM 5586 N N . ASN A 1 660 ? -14.747 6.450 46.251 1.00 79.81 660 ASN A N 1
ATOM 5587 C CA . ASN A 1 660 ? -15.645 6.341 45.098 1.00 79.81 660 ASN A CA 1
ATOM 5588 C C . ASN A 1 660 ? -17.103 6.623 45.459 1.00 79.81 660 ASN A C 1
ATOM 5590 O O . ASN A 1 660 ? -17.812 7.257 44.676 1.00 79.81 660 ASN A O 1
ATOM 5594 N N . ILE A 1 661 ? -17.565 6.150 46.620 1.00 84.56 661 ILE A N 1
ATOM 5595 C CA . ILE A 1 661 ? -18.928 6.389 47.105 1.00 84.56 661 ILE A CA 1
ATOM 5596 C C . ILE A 1 661 ? -19.124 7.879 47.385 1.00 84.56 661 ILE A C 1
ATOM 5598 O O . ILE A 1 661 ? -20.106 8.463 46.916 1.00 84.56 661 ILE A O 1
ATOM 5602 N N . ILE A 1 662 ? -18.186 8.497 48.109 1.00 87.75 662 ILE A N 1
ATOM 5603 C CA . ILE A 1 662 ? -18.260 9.917 48.458 1.00 87.75 662 ILE A CA 1
ATOM 5604 C C . ILE A 1 662 ? -18.188 10.781 47.202 1.00 87.75 662 ILE A C 1
ATOM 5606 O O . ILE A 1 662 ? -19.041 11.646 47.000 1.00 87.75 662 ILE A O 1
ATOM 5610 N N . MET A 1 663 ? -17.253 10.490 46.300 1.00 84.88 663 MET A N 1
ATOM 5611 C CA . MET A 1 663 ? -17.080 11.247 45.067 1.00 84.88 663 MET A CA 1
ATOM 5612 C C . MET A 1 663 ? -18.255 11.074 44.093 1.00 84.88 663 MET A C 1
ATOM 5614 O O . MET A 1 663 ? -18.677 12.037 43.450 1.00 84.88 663 MET A O 1
ATOM 5618 N N . PHE A 1 664 ? -18.841 9.874 44.005 1.00 88.44 664 PHE A N 1
ATOM 5619 C CA . PHE A 1 664 ? -20.056 9.645 43.220 1.00 88.44 664 PHE A CA 1
ATOM 5620 C C . PHE A 1 664 ? -21.231 10.472 43.752 1.00 88.44 664 PHE A C 1
ATOM 5622 O O . PHE A 1 664 ? -21.944 11.099 42.969 1.00 88.44 664 PHE A O 1
ATOM 5629 N N . LEU A 1 665 ? -21.432 10.498 45.074 1.00 88.62 665 LEU A N 1
ATOM 5630 C CA . LEU A 1 665 ? -22.497 11.281 45.705 1.00 88.62 665 LEU A CA 1
ATOM 5631 C C . LEU A 1 665 ? -22.254 12.788 45.560 1.00 88.62 665 LEU A C 1
ATOM 5633 O O . LEU A 1 665 ? -23.189 13.517 45.231 1.00 88.62 665 LEU A O 1
ATOM 5637 N N . PHE A 1 666 ? -21.009 13.240 45.714 1.00 88.81 666 PHE A N 1
ATOM 5638 C CA . PHE A 1 666 ? -20.596 14.619 45.460 1.00 88.81 666 PHE A CA 1
ATOM 5639 C C . PHE A 1 666 ? -20.954 15.054 44.028 1.00 88.81 666 PHE A C 1
ATOM 5641 O O . PHE A 1 666 ? -21.730 15.993 43.842 1.00 88.81 666 PHE A O 1
ATOM 5648 N N . MET A 1 667 ? -20.498 14.313 43.011 1.00 89.06 667 MET A N 1
ATOM 5649 C CA . MET A 1 667 ? -20.792 14.626 41.605 1.00 89.06 667 MET A CA 1
ATOM 5650 C C . MET A 1 667 ? -22.289 14.508 41.270 1.00 89.06 667 MET A C 1
ATOM 5652 O O . MET A 1 667 ? -22.815 15.285 40.468 1.00 89.06 667 MET A O 1
ATOM 5656 N N . ALA A 1 668 ? -23.013 13.577 41.903 1.00 90.12 668 ALA A N 1
ATOM 5657 C CA . ALA A 1 668 ? -24.463 13.488 41.765 1.00 90.12 668 ALA A CA 1
ATOM 5658 C C . ALA A 1 668 ? -25.158 14.742 42.304 1.00 90.12 668 ALA A C 1
ATOM 5660 O O . ALA A 1 668 ? -26.046 15.286 41.648 1.00 90.12 668 ALA A O 1
ATOM 5661 N N . TYR A 1 669 ? -24.744 15.240 43.468 1.00 91.12 669 TYR A N 1
ATOM 5662 C CA . TYR A 1 669 ? -25.333 16.424 44.097 1.00 91.12 669 TYR A CA 1
ATOM 5663 C C . TYR A 1 669 ? -25.085 17.689 43.264 1.00 91.12 669 TYR A C 1
ATOM 5665 O O . TYR A 1 669 ? -25.949 18.565 43.188 1.00 91.12 669 TYR A O 1
ATOM 5673 N N . GLU A 1 670 ? -23.973 17.761 42.531 1.00 87.50 670 GLU A N 1
ATOM 5674 C CA . GLU A 1 670 ? -23.751 18.841 41.565 1.00 87.50 670 GLU A CA 1
ATOM 5675 C C . GLU A 1 670 ? -24.762 18.836 40.407 1.00 87.50 670 GLU A C 1
ATOM 5677 O O . GLU A 1 670 ? -25.102 19.898 39.876 1.00 87.50 670 GLU A O 1
ATOM 5682 N N . LYS A 1 671 ? -25.298 17.673 40.025 1.00 88.19 671 LYS A N 1
ATOM 5683 C CA . LYS A 1 671 ? -26.222 17.516 38.885 1.00 88.19 671 LYS A CA 1
ATOM 5684 C C . LYS A 1 671 ? -27.697 17.518 39.277 1.00 88.19 671 LYS A C 1
ATOM 5686 O O . LYS A 1 671 ? -28.518 18.030 38.521 1.00 88.19 671 LYS A O 1
ATOM 5691 N N . LEU A 1 672 ? -28.029 16.980 40.444 1.00 90.69 672 LEU A N 1
ATOM 5692 C CA . LEU A 1 672 ? -29.404 16.774 40.900 1.00 90.69 672 LEU A CA 1
ATOM 5693 C C . LEU A 1 672 ? -30.057 18.057 41.432 1.00 90.69 672 LEU A C 1
ATOM 5695 O O . LEU A 1 672 ? -29.373 19.011 41.806 1.00 90.69 672 LEU A O 1
ATOM 5699 N N . ASP A 1 673 ? -31.390 18.081 41.457 1.00 91.81 673 ASP A N 1
ATOM 5700 C CA . ASP A 1 673 ? -32.150 19.144 42.121 1.00 91.81 673 ASP A CA 1
ATOM 5701 C C . ASP A 1 673 ? -32.161 18.956 43.642 1.00 91.81 673 ASP A C 1
ATOM 5703 O O . ASP A 1 673 ? -31.975 17.853 44.160 1.00 91.81 673 ASP A O 1
ATOM 5707 N N . LEU A 1 674 ? -32.410 20.052 44.363 1.00 88.62 674 LEU A N 1
ATOM 5708 C CA . LEU A 1 674 ? -32.392 20.083 45.826 1.00 88.62 674 LEU A CA 1
ATOM 5709 C C . LEU A 1 674 ? -33.411 19.128 46.463 1.00 88.62 674 LEU A C 1
ATOM 5711 O O . LEU A 1 674 ? -33.120 18.556 47.509 1.00 88.62 674 LEU A O 1
ATOM 5715 N N . ASP A 1 675 ? -34.575 18.919 45.847 1.00 91.00 675 ASP A N 1
ATOM 5716 C CA . ASP A 1 675 ? -35.600 17.994 46.344 1.00 91.00 675 ASP A CA 1
ATOM 5717 C C . ASP A 1 675 ? -35.130 16.532 46.275 1.00 91.00 675 ASP A C 1
ATOM 5719 O O . ASP A 1 675 ? -35.353 15.754 47.205 1.00 91.00 675 ASP A O 1
ATOM 5723 N N . ILE A 1 676 ? -34.411 16.166 45.213 1.00 90.19 676 ILE A N 1
ATOM 5724 C CA . ILE A 1 676 ? -33.834 14.829 45.045 1.00 90.19 676 ILE A CA 1
ATOM 5725 C C . ILE A 1 676 ? -32.645 14.642 45.985 1.00 90.19 676 ILE A C 1
ATOM 5727 O O . ILE A 1 676 ? -32.557 13.614 46.655 1.00 90.19 676 ILE A O 1
ATOM 5731 N N . ILE A 1 677 ? -31.778 15.648 46.115 1.00 91.31 677 ILE A N 1
ATOM 5732 C CA . ILE A 1 677 ? -30.678 15.644 47.092 1.00 91.31 677 ILE A CA 1
ATOM 5733 C C . ILE A 1 677 ? -31.228 15.476 48.511 1.00 91.31 677 ILE A C 1
ATOM 5735 O O . ILE A 1 677 ? -30.702 14.685 49.291 1.00 91.31 677 ILE A O 1
ATOM 5739 N N . GLN A 1 678 ? -32.327 16.158 48.844 1.00 90.06 678 GLN A N 1
ATOM 5740 C CA . GLN A 1 678 ? -32.986 16.018 50.137 1.00 90.06 678 GLN A CA 1
ATOM 5741 C C . GLN A 1 678 ? -33.523 14.596 50.344 1.00 90.06 678 GLN A C 1
ATOM 5743 O O . GLN A 1 678 ? -33.268 14.003 51.394 1.00 90.06 678 GLN A O 1
ATOM 5748 N N . LYS A 1 679 ? -34.185 13.999 49.341 1.00 89.38 679 LYS A N 1
ATOM 5749 C CA . LYS A 1 679 ? -34.610 12.588 49.390 1.00 89.38 679 LYS A CA 1
ATOM 5750 C C . LYS A 1 679 ? -33.423 11.640 49.600 1.00 89.38 679 LYS A C 1
ATOM 5752 O O . LYS A 1 679 ? -33.514 10.759 50.454 1.00 89.38 679 LYS A O 1
ATOM 5757 N N . ILE A 1 680 ? -32.311 11.824 48.880 1.00 91.12 680 ILE A N 1
ATOM 5758 C CA . ILE A 1 680 ? -31.104 10.997 49.041 1.00 91.12 680 ILE A CA 1
ATOM 5759 C C . ILE A 1 680 ? -30.549 11.146 50.462 1.00 91.12 680 ILE A C 1
ATOM 5761 O O . ILE A 1 680 ? -30.361 10.147 51.156 1.00 91.12 680 ILE A O 1
ATOM 5765 N N . ASN A 1 681 ? -30.387 12.381 50.940 1.00 88.81 681 ASN A N 1
ATOM 5766 C CA . ASN A 1 681 ? -29.854 12.680 52.269 1.00 88.81 681 ASN A CA 1
ATOM 5767 C C . ASN A 1 681 ? -30.684 12.076 53.407 1.00 88.81 681 ASN A C 1
ATOM 5769 O O . ASN A 1 681 ? -30.106 11.638 54.398 1.00 88.81 681 ASN A O 1
ATOM 5773 N N . THR A 1 682 ? -32.014 11.979 53.288 1.00 91.00 682 THR A N 1
ATOM 5774 C CA . THR A 1 682 ? -32.829 11.313 54.330 1.00 91.00 682 THR A CA 1
ATOM 5775 C C . THR A 1 682 ? -32.507 9.826 54.508 1.00 91.00 682 THR A C 1
ATOM 5777 O O . THR A 1 682 ? -32.834 9.253 55.544 1.00 91.00 682 THR A O 1
ATOM 5780 N N . ARG A 1 683 ? -31.853 9.205 53.519 1.00 91.94 683 ARG A N 1
ATOM 5781 C CA . ARG A 1 683 ? -31.490 7.784 53.507 1.00 91.94 683 ARG A CA 1
ATOM 5782 C C . ARG A 1 683 ? -29.999 7.526 53.770 1.00 91.94 683 ARG A C 1
ATOM 5784 O O . ARG A 1 683 ? -29.634 6.374 53.982 1.00 91.94 683 ARG A O 1
ATOM 5791 N N . LEU A 1 684 ? -29.147 8.555 53.752 1.00 91.50 684 LEU A N 1
ATOM 5792 C CA . LEU A 1 684 ? -27.715 8.436 54.057 1.00 91.50 684 LEU A CA 1
ATOM 5793 C C . LEU A 1 684 ? -27.453 8.467 55.568 1.00 91.50 684 LEU A C 1
ATOM 5795 O O . LEU A 1 684 ? -28.181 9.107 56.329 1.00 91.50 684 LEU A O 1
ATOM 5799 N N . THR A 1 685 ? -26.378 7.810 55.999 1.00 91.19 685 THR A N 1
ATOM 5800 C CA . THR A 1 685 ? -25.891 7.875 57.384 1.00 91.19 685 THR A CA 1
ATOM 5801 C C . THR A 1 685 ? -25.106 9.169 57.623 1.00 91.19 685 THR A C 1
ATOM 5803 O O . THR A 1 685 ? -24.546 9.750 56.694 1.00 91.19 685 THR A O 1
ATOM 5806 N N . GLU A 1 686 ? -25.045 9.630 58.876 1.00 86.94 686 GLU A N 1
ATOM 5807 C CA . GLU A 1 686 ? -24.312 10.856 59.240 1.00 86.94 686 GLU A CA 1
ATOM 5808 C C . GLU A 1 686 ? -22.822 10.854 58.843 1.00 86.94 686 GLU A C 1
ATOM 5810 O O . GLU A 1 686 ? -22.358 11.884 58.356 1.00 86.94 686 GLU A O 1
ATOM 5815 N N . PRO A 1 687 ? -22.064 9.741 58.952 1.00 89.12 687 PRO A N 1
ATOM 5816 C CA . PRO A 1 687 ? -20.680 9.703 58.477 1.00 89.12 687 PRO A CA 1
ATOM 5817 C C . PRO A 1 687 ? -20.543 10.031 56.984 1.00 89.12 687 PRO A C 1
ATOM 5819 O O . PRO A 1 687 ? -19.735 10.880 56.626 1.00 89.12 687 PRO A O 1
ATOM 5822 N N . ILE A 1 688 ? -21.395 9.444 56.134 1.00 87.25 688 ILE A N 1
ATOM 5823 C CA . ILE A 1 688 ? -21.378 9.690 54.684 1.00 87.25 688 ILE A CA 1
ATOM 5824 C C . ILE A 1 688 ? -21.711 11.156 54.387 1.00 87.25 688 ILE A C 1
ATOM 5826 O O . ILE A 1 688 ? -21.041 11.798 53.583 1.00 87.25 688 ILE A O 1
ATOM 5830 N N . LYS A 1 689 ? -22.732 11.715 55.053 1.00 89.50 689 LYS A N 1
ATOM 5831 C CA . LYS A 1 689 ? -23.104 13.132 54.888 1.00 89.50 689 LYS A CA 1
ATOM 5832 C C . LYS A 1 689 ? -21.952 14.065 55.242 1.00 89.50 689 LYS A C 1
ATOM 5834 O O . LYS A 1 689 ? -21.704 15.024 54.514 1.00 89.50 689 LYS A O 1
ATOM 5839 N N . LYS A 1 690 ? -21.258 13.776 56.347 1.00 85.38 690 LYS A N 1
ATOM 5840 C CA . LYS A 1 690 ? -20.124 14.567 56.829 1.00 85.38 690 LYS A CA 1
ATOM 5841 C C . LYS A 1 690 ? -18.959 14.554 55.842 1.00 85.38 690 LYS A C 1
ATOM 5843 O O . LYS A 1 690 ? -18.305 15.571 55.669 1.00 85.38 690 LYS A O 1
ATOM 5848 N N . GLU A 1 691 ? -18.699 13.439 55.180 1.00 84.88 691 GLU A N 1
ATOM 5849 C CA . GLU A 1 691 ? -17.605 13.361 54.211 1.00 84.88 691 GLU A CA 1
ATOM 5850 C C . GLU A 1 691 ? -17.951 13.953 52.852 1.00 84.88 691 GLU A C 1
ATOM 5852 O O . GLU A 1 691 ? -17.130 14.662 52.281 1.00 84.88 691 GLU A O 1
ATOM 5857 N N . ILE A 1 692 ? -19.188 13.772 52.374 1.00 85.69 692 ILE A N 1
ATOM 5858 C CA . ILE A 1 692 ? -19.685 14.523 51.211 1.00 85.69 692 ILE A CA 1
ATOM 5859 C C . ILE A 1 692 ? -19.516 16.022 51.465 1.00 85.69 692 ILE A C 1
ATOM 5861 O O . ILE A 1 692 ? -19.051 16.754 50.594 1.00 85.69 692 ILE A O 1
ATOM 5865 N N . PHE A 1 693 ? -19.863 16.471 52.674 1.00 81.81 693 PHE A N 1
ATOM 5866 C CA . PHE A 1 693 ? -19.669 17.847 53.109 1.00 81.81 693 PHE A CA 1
ATOM 5867 C C . PHE A 1 693 ? -18.198 18.282 53.031 1.00 81.81 693 PHE A C 1
ATOM 5869 O O . PHE A 1 693 ? -17.934 19.343 52.471 1.00 81.81 693 PHE A O 1
ATOM 5876 N N . LEU A 1 694 ? -17.254 17.468 53.514 1.00 80.81 694 LEU A N 1
ATOM 5877 C CA . LEU A 1 694 ? -15.819 17.761 53.401 1.00 80.81 694 LEU A CA 1
ATOM 5878 C C . LEU A 1 694 ? -15.380 17.887 51.931 1.00 80.81 694 LEU A C 1
ATOM 5880 O O . LEU A 1 694 ? -14.738 18.869 51.577 1.00 80.81 694 LEU A O 1
ATOM 5884 N N . CYS A 1 695 ? -15.835 17.009 51.031 1.00 79.25 695 CYS A N 1
ATOM 5885 C CA . CYS A 1 695 ? -15.536 17.149 49.599 1.00 79.25 695 CYS A CA 1
ATOM 5886 C C . CYS A 1 695 ? -16.092 18.447 48.982 1.00 79.25 695 CYS A C 1
ATOM 5888 O O . CYS A 1 695 ? -15.446 19.043 48.121 1.00 79.25 695 CYS A O 1
ATOM 5890 N N . PHE A 1 696 ? -17.263 18.922 49.425 1.00 77.50 696 PHE A N 1
ATOM 5891 C CA . PHE A 1 696 ? -17.802 20.231 49.025 1.00 77.50 696 PHE A CA 1
ATOM 5892 C C . PHE A 1 696 ? -17.029 21.419 49.610 1.00 77.50 696 PHE A C 1
ATOM 5894 O O . PHE A 1 696 ? -17.088 22.508 49.036 1.00 77.50 696 PHE A O 1
ATOM 5901 N N . GLN A 1 697 ? -16.320 21.239 50.726 1.00 73.44 697 GLN A N 1
ATOM 5902 C CA . GLN A 1 697 ? -15.391 22.243 51.248 1.00 73.44 697 GLN A CA 1
ATOM 5903 C C . GLN A 1 697 ? -14.086 22.266 50.441 1.00 73.44 697 GLN A C 1
ATOM 5905 O O . GLN A 1 697 ? -13.597 23.349 50.123 1.00 73.44 697 GLN A O 1
ATOM 5910 N N . ASP A 1 698 ? -13.589 21.096 50.039 1.00 71.00 698 ASP A N 1
ATOM 5911 C CA . ASP A 1 698 ? -12.294 20.951 49.364 1.00 71.00 698 ASP A CA 1
ATOM 5912 C C . ASP A 1 698 ? -12.343 21.266 47.856 1.00 71.00 698 ASP A C 1
ATOM 5914 O O . ASP A 1 698 ? -11.373 21.768 47.290 1.00 71.00 698 ASP A O 1
ATOM 5918 N N . GLY A 1 699 ? -13.463 20.984 47.179 1.00 62.53 699 GLY A N 1
ATOM 5919 C CA . GLY A 1 699 ? -13.595 21.045 45.714 1.00 62.53 699 GLY A CA 1
ATOM 5920 C C . GLY A 1 699 ? -13.957 22.407 45.097 1.00 62.53 699 GLY A C 1
ATOM 5921 O O . GLY A 1 699 ? -14.442 22.439 43.965 1.00 62.53 699 GLY A O 1
ATOM 5922 N N . GLN A 1 700 ? -13.801 23.527 45.810 1.00 61.66 700 GLN A N 1
ATOM 5923 C CA . GLN A 1 700 ? -14.354 24.822 45.378 1.00 61.66 700 GLN A CA 1
ATOM 5924 C C . GLN A 1 700 ? -13.487 25.551 44.332 1.00 61.66 700 GLN A C 1
ATOM 5926 O O . GLN A 1 700 ? -12.566 26.288 44.669 1.00 61.66 700 GLN A O 1
ATOM 5931 N N . ASP A 1 701 ? -13.867 25.429 43.055 1.00 53.34 701 ASP A N 1
ATOM 5932 C CA . ASP A 1 701 ? -13.545 26.414 42.009 1.00 53.34 701 ASP A CA 1
ATOM 5933 C C . ASP A 1 701 ? -14.643 27.500 41.988 1.00 53.34 701 ASP A C 1
ATOM 5935 O O . ASP A 1 701 ? -15.765 27.279 41.519 1.00 53.34 701 ASP A O 1
ATOM 5939 N N . PHE A 1 702 ? -14.338 28.691 42.514 1.00 54.75 702 PHE A N 1
ATOM 5940 C CA . PHE A 1 702 ? -15.289 29.794 42.752 1.00 54.75 702 PHE A CA 1
ATOM 5941 C C . PHE A 1 702 ? -15.690 30.612 41.508 1.00 54.75 702 PHE A C 1
ATOM 5943 O O . PHE A 1 702 ? -16.235 31.707 41.636 1.00 54.75 702 PHE A O 1
ATOM 5950 N N . GLU A 1 703 ? -15.449 30.114 40.297 1.00 50.50 703 GLU A N 1
ATOM 5951 C CA . GLU A 1 703 ? -15.646 30.904 39.071 1.00 50.50 703 GLU A CA 1
ATOM 5952 C C . GLU A 1 703 ? -17.129 31.078 38.658 1.00 50.50 703 GLU A C 1
ATOM 5954 O O . GLU A 1 703 ? -17.437 31.936 37.833 1.00 50.50 703 GLU A O 1
ATOM 5959 N N . ASP A 1 704 ? -18.074 30.314 39.230 1.00 63.28 704 ASP A N 1
ATOM 5960 C CA . ASP A 1 704 ? -19.498 30.339 38.841 1.00 63.28 704 ASP A CA 1
ATOM 5961 C C . ASP A 1 704 ? -20.446 30.635 40.023 1.00 63.28 704 ASP A C 1
ATOM 5963 O O . ASP A 1 704 ? -20.756 29.775 40.854 1.00 63.28 704 ASP A O 1
ATOM 5967 N N . SER A 1 705 ? -20.975 31.864 40.061 1.00 54.09 705 SER A N 1
ATOM 5968 C CA . SER A 1 705 ? -21.913 32.340 41.094 1.00 54.09 705 SER A CA 1
ATOM 5969 C C . SER A 1 705 ? -23.192 31.499 41.230 1.00 54.09 705 SER A C 1
ATOM 5971 O O . SER A 1 705 ? -23.781 31.436 42.317 1.00 54.09 705 SER A O 1
ATOM 5973 N N . SER A 1 706 ? -23.618 30.812 40.164 1.00 65.50 706 SER A N 1
ATOM 5974 C CA . SER A 1 706 ? -24.787 29.929 40.200 1.00 65.50 706 SER A CA 1
ATOM 5975 C C . SER A 1 706 ? -24.503 28.633 40.964 1.00 65.50 706 SER A C 1
ATOM 5977 O O . SER A 1 706 ? -25.371 28.143 41.697 1.00 65.50 706 SER A O 1
ATOM 5979 N N . LYS A 1 707 ? -23.261 28.135 40.890 1.00 70.94 707 LYS A N 1
ATOM 5980 C CA . LYS A 1 707 ? -22.808 26.980 41.666 1.00 70.94 707 LYS A CA 1
ATOM 5981 C C . LYS A 1 707 ? -22.701 27.315 43.148 1.00 70.94 707 LYS A C 1
ATOM 5983 O O . LYS A 1 707 ? -23.171 26.527 43.955 1.00 70.94 707 LYS A O 1
ATOM 5988 N N . ILE A 1 708 ? -22.216 28.507 43.515 1.00 69.00 708 ILE A N 1
ATOM 5989 C CA . ILE A 1 708 ? -22.112 28.956 44.922 1.00 69.00 708 ILE A CA 1
ATOM 5990 C C . ILE A 1 708 ? -23.471 28.909 45.629 1.00 69.00 708 ILE A C 1
ATOM 5992 O O . ILE A 1 708 ? -23.578 28.396 46.742 1.00 69.00 708 ILE A O 1
ATOM 5996 N N . LYS A 1 709 ? -24.539 29.402 44.985 1.00 76.75 709 LYS A N 1
ATOM 5997 C CA . LYS A 1 709 ? -25.889 29.330 45.565 1.00 76.75 709 LYS A CA 1
ATOM 5998 C C . LYS A 1 709 ? -26.332 27.879 45.768 1.00 76.75 709 LYS A C 1
ATOM 6000 O O . LYS A 1 709 ? -26.827 27.544 46.841 1.00 76.75 709 LYS A O 1
ATOM 6005 N N . LYS A 1 710 ? -26.118 27.022 44.766 1.00 77.62 710 LYS A N 1
ATOM 6006 C CA . LYS A 1 710 ? -26.455 25.598 44.850 1.00 77.62 710 LYS A CA 1
ATOM 6007 C C . LYS A 1 710 ? -25.650 24.887 45.942 1.00 77.62 710 LYS A C 1
ATOM 6009 O O . LYS A 1 710 ? -26.241 24.147 46.718 1.00 77.62 710 LYS A O 1
ATOM 6014 N N . TYR A 1 711 ? -24.351 25.155 46.057 1.00 77.19 711 TYR A N 1
ATOM 6015 C CA . TYR A 1 711 ? -23.505 24.638 47.131 1.00 77.19 711 TYR A CA 1
ATOM 6016 C C . TYR A 1 711 ? -24.013 25.103 48.495 1.00 77.19 711 TYR A C 1
ATOM 6018 O O . TYR A 1 711 ? -24.189 24.275 49.375 1.00 77.19 711 TYR A O 1
ATOM 6026 N N . ASN A 1 712 ? -24.362 26.380 48.663 1.00 71.81 712 ASN A N 1
ATOM 6027 C CA . ASN A 1 712 ? -24.931 26.886 49.917 1.00 71.81 712 ASN A CA 1
ATOM 6028 C C . ASN A 1 712 ? -26.232 26.176 50.301 1.00 71.81 712 ASN A C 1
ATOM 6030 O O . ASN A 1 712 ? -26.458 25.872 51.473 1.00 71.81 712 ASN A O 1
ATOM 6034 N N . ASP A 1 713 ? -27.088 25.900 49.321 1.00 78.25 713 ASP A N 1
ATOM 6035 C CA . ASP A 1 713 ? -28.325 25.167 49.554 1.00 78.25 713 ASP A CA 1
ATOM 6036 C C . ASP A 1 713 ? -28.044 23.684 49.876 1.00 78.25 713 ASP A C 1
ATOM 6038 O O . ASP A 1 713 ? -28.658 23.141 50.792 1.00 78.25 713 ASP A O 1
ATOM 6042 N N . ILE A 1 714 ? -27.049 23.050 49.240 1.00 78.25 714 ILE A N 1
ATOM 6043 C CA . ILE A 1 714 ? -26.575 21.695 49.588 1.00 78.25 714 ILE A CA 1
ATOM 6044 C C . ILE A 1 714 ? -25.994 21.660 51.011 1.00 78.25 714 ILE A C 1
ATOM 6046 O O . ILE A 1 714 ? -26.342 20.774 51.787 1.00 78.25 714 ILE A O 1
ATOM 6050 N N . MET A 1 715 ? -25.182 22.646 51.395 1.00 75.31 715 MET A N 1
ATOM 6051 C CA . MET A 1 715 ? -24.566 22.760 52.724 1.00 75.31 715 MET A CA 1
ATOM 6052 C C . MET A 1 715 ? -25.618 22.941 53.825 1.00 75.31 715 MET A C 1
ATOM 6054 O O . MET A 1 715 ? -25.510 22.342 54.896 1.00 75.31 715 MET A O 1
ATOM 6058 N N . LYS A 1 716 ? -26.695 23.689 53.540 1.00 76.06 716 LYS A N 1
ATOM 6059 C CA . LYS A 1 716 ? -27.868 23.772 54.425 1.00 76.06 716 LYS A CA 1
ATOM 6060 C C . LYS A 1 716 ? -28.577 22.429 54.563 1.00 76.06 716 LYS A C 1
ATOM 6062 O O . LYS A 1 716 ? -28.960 22.073 55.673 1.00 76.06 716 LYS A O 1
ATOM 6067 N N . ILE A 1 717 ? -28.739 21.680 53.469 1.00 78.94 717 ILE A N 1
ATOM 6068 C CA . ILE A 1 717 ? -29.339 20.337 53.509 1.00 78.94 717 ILE A CA 1
ATOM 6069 C C . ILE A 1 717 ? -28.443 19.362 54.301 1.00 78.94 717 ILE A C 1
ATOM 6071 O O . ILE A 1 717 ? -28.968 18.493 54.994 1.00 78.94 717 ILE A O 1
ATOM 6075 N N . LEU A 1 718 ? -27.116 19.526 54.248 1.00 76.25 718 LEU A N 1
ATOM 6076 C CA . LEU A 1 718 ? -26.142 18.729 55.007 1.00 76.25 718 LEU A CA 1
ATOM 6077 C C . LEU A 1 718 ? -25.983 19.165 56.481 1.00 76.25 718 LEU A C 1
ATOM 6079 O O . LEU A 1 718 ? -25.305 18.476 57.234 1.00 76.25 718 LEU A O 1
ATOM 6083 N N . GLY A 1 719 ? -26.637 20.250 56.921 1.00 69.38 719 GLY A N 1
ATOM 6084 C CA . GLY A 1 719 ? -26.770 20.604 58.342 1.00 69.38 719 GLY A CA 1
ATOM 6085 C C . GLY A 1 719 ? -25.660 21.475 58.947 1.00 69.38 719 GLY A C 1
ATOM 6086 O O . GLY A 1 719 ? -25.581 21.572 60.171 1.00 69.38 719 GLY A O 1
ATOM 6087 N N . HIS A 1 720 ? -24.829 22.141 58.139 1.00 60.12 720 HIS A N 1
ATOM 6088 C CA . HIS A 1 720 ? -23.693 22.929 58.633 1.00 60.12 720 HIS A CA 1
ATOM 6089 C C . HIS A 1 720 ? -23.739 24.389 58.144 1.00 60.12 720 HIS A C 1
ATOM 6091 O O . HIS A 1 720 ? -23.628 24.669 56.953 1.00 60.12 720 HIS A O 1
ATOM 6097 N N . GLN A 1 721 ? -23.877 25.332 59.083 1.00 51.69 721 GLN A N 1
ATOM 6098 C CA . GLN A 1 721 ? -23.669 26.769 58.869 1.00 51.69 721 GLN A CA 1
ATOM 6099 C C . GLN A 1 721 ? -22.337 27.150 59.519 1.00 51.69 721 GLN A C 1
ATOM 6101 O O . GLN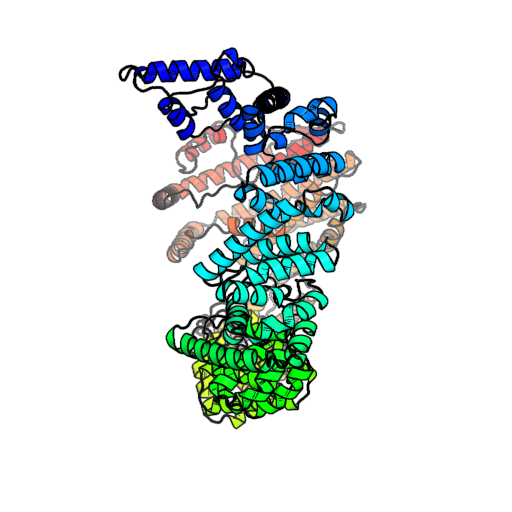 A 1 721 ? -22.208 27.038 60.734 1.00 51.69 721 GLN A O 1
ATOM 6106 N N . ASN A 1 722 ? -21.343 27.568 58.735 1.00 52.34 722 ASN A N 1
ATOM 6107 C CA . ASN A 1 722 ? -20.101 28.122 59.275 1.00 52.34 722 ASN A CA 1
ATOM 6108 C C . ASN A 1 722 ? -19.987 29.582 58.817 1.00 52.34 722 ASN A C 1
ATOM 6110 O O . ASN A 1 722 ? -19.542 29.854 57.705 1.00 52.34 722 ASN A O 1
ATOM 6114 N N . GLU A 1 723 ? -20.487 30.508 59.638 1.00 50.47 723 GLU A N 1
ATOM 6115 C CA . GLU A 1 723 ? -20.643 31.931 59.288 1.00 50.47 723 GLU A CA 1
ATOM 6116 C C . GLU A 1 723 ? -19.295 32.644 59.048 1.00 50.47 723 GLU A C 1
ATOM 6118 O O . GLU A 1 723 ? -19.215 33.511 58.184 1.00 50.47 723 GLU A O 1
ATOM 6123 N N . SER A 1 724 ? -18.201 32.220 59.694 1.00 51.91 724 SER A N 1
ATOM 6124 C CA . SER A 1 724 ? -16.887 32.885 59.588 1.00 51.91 724 SER A CA 1
ATOM 6125 C C . SER A 1 724 ? -16.184 32.690 58.237 1.00 51.91 724 SER A C 1
ATOM 6127 O O . SER A 1 724 ? -15.583 33.620 57.699 1.00 51.91 724 SER A O 1
ATOM 6129 N N . ILE A 1 725 ? -16.295 31.498 57.642 1.00 51.03 725 ILE A N 1
ATOM 6130 C CA . ILE A 1 725 ? -15.797 31.232 56.281 1.00 51.03 725 ILE A CA 1
ATOM 6131 C C . ILE A 1 725 ? -16.641 32.012 55.266 1.00 51.03 725 ILE A C 1
ATOM 6133 O O . ILE A 1 725 ? -16.118 32.511 54.273 1.00 51.03 725 ILE A O 1
ATOM 6137 N N . MET A 1 726 ? -17.937 32.173 55.540 1.00 50.66 726 MET A N 1
ATOM 6138 C CA . MET A 1 726 ? -18.861 32.902 54.672 1.00 50.66 726 MET A CA 1
ATOM 6139 C C . MET A 1 726 ? -18.585 34.406 54.671 1.00 50.66 726 MET A C 1
ATOM 6141 O O . MET A 1 726 ? -18.679 35.026 53.612 1.00 50.66 726 MET A O 1
ATOM 6145 N N . ASP A 1 727 ? -18.161 34.976 55.799 1.00 55.25 727 ASP A N 1
ATOM 6146 C CA . ASP A 1 727 ? -17.723 36.370 55.872 1.00 55.25 727 ASP A CA 1
ATOM 6147 C C . ASP A 1 727 ? -16.446 36.596 55.051 1.00 55.25 727 ASP A C 1
ATOM 6149 O O . ASP A 1 727 ? -16.401 37.525 54.242 1.00 55.25 727 ASP A O 1
ATOM 6153 N N . LEU A 1 728 ? -15.451 35.705 55.155 1.00 52.31 728 LEU A N 1
ATOM 6154 C CA . LEU A 1 728 ? -14.221 35.765 54.352 1.00 52.31 728 LEU A CA 1
ATOM 6155 C C . LEU A 1 728 ? -14.503 35.613 52.849 1.00 52.31 728 LEU A C 1
ATOM 6157 O O . LEU A 1 728 ? -13.982 36.378 52.036 1.00 52.31 728 LEU A O 1
ATOM 6161 N N . LEU A 1 729 ? -15.356 34.655 52.479 1.00 50.94 729 LEU A N 1
ATOM 6162 C CA . LEU A 1 729 ? -15.783 34.447 51.096 1.00 50.94 729 LEU A CA 1
ATOM 6163 C C . LEU A 1 729 ? -16.616 35.623 50.578 1.00 50.94 729 LEU A C 1
ATOM 6165 O O . LEU A 1 729 ? -16.522 35.932 49.396 1.00 50.94 729 LEU A O 1
ATOM 6169 N N . SER A 1 730 ? -17.361 36.329 51.438 1.00 54.66 730 SER A N 1
ATOM 6170 C CA . SER A 1 730 ? -18.028 37.584 51.071 1.00 54.66 730 SER A CA 1
ATOM 6171 C C . SER A 1 730 ? -17.027 38.706 50.794 1.00 54.66 730 SER A C 1
ATOM 6173 O O . SER A 1 730 ? -17.228 39.453 49.850 1.00 54.66 730 SER A O 1
ATOM 6175 N N . VAL A 1 731 ? -15.904 38.779 51.524 1.00 54.69 731 VAL A N 1
ATOM 6176 C CA . VAL A 1 731 ? -14.837 39.764 51.261 1.00 54.69 731 VAL A CA 1
ATOM 6177 C C . VAL A 1 731 ? -14.113 39.458 49.951 1.00 54.69 731 VAL A C 1
ATOM 6179 O O . VAL A 1 731 ? -13.857 40.364 49.163 1.00 54.69 731 VAL A O 1
ATOM 6182 N N . ILE A 1 732 ? -13.796 38.185 49.694 1.00 53.38 732 ILE A N 1
ATOM 6183 C CA . ILE A 1 732 ? -13.184 37.752 48.428 1.00 53.38 732 ILE A CA 1
ATOM 6184 C C . ILE A 1 732 ? -14.150 38.010 47.270 1.00 53.38 732 ILE A C 1
ATOM 6186 O O . ILE A 1 732 ? -13.728 38.532 46.240 1.00 53.38 732 ILE A O 1
ATOM 6190 N N . LYS A 1 733 ? -15.442 37.730 47.479 1.00 54.28 733 LYS A N 1
ATOM 6191 C CA . LYS A 1 733 ? -16.522 38.038 46.547 1.00 54.28 733 LYS A CA 1
ATOM 6192 C C . LYS A 1 733 ? -16.664 39.538 46.305 1.00 54.28 733 LYS A C 1
ATOM 6194 O O . LYS A 1 733 ? -16.732 39.927 45.156 1.00 54.28 733 LYS A O 1
ATOM 6199 N N . ASP A 1 734 ? -16.640 40.384 47.331 1.00 58.22 734 ASP A N 1
ATOM 6200 C CA . ASP A 1 734 ? -16.710 41.843 47.186 1.00 58.22 734 ASP A CA 1
ATOM 6201 C C . ASP A 1 734 ? -15.507 42.381 46.392 1.00 58.22 734 ASP A C 1
ATOM 6203 O O . ASP A 1 734 ? -15.649 43.319 45.612 1.00 58.22 734 ASP A O 1
ATOM 6207 N N . ILE A 1 735 ? -14.327 41.765 46.543 1.00 54.12 735 ILE A N 1
ATOM 6208 C CA . ILE A 1 735 ? -13.112 42.108 45.789 1.00 54.12 735 ILE A CA 1
ATOM 6209 C C . ILE A 1 735 ? -13.176 41.587 44.340 1.00 54.12 735 ILE A C 1
ATOM 6211 O O . ILE A 1 735 ? -12.718 42.284 43.431 1.00 54.12 735 ILE A O 1
ATOM 6215 N N . SER A 1 736 ? -13.751 40.403 44.097 1.00 51.69 736 SER A N 1
ATOM 6216 C CA . SER A 1 736 ? -13.926 39.831 42.751 1.00 51.69 736 SER A CA 1
ATOM 6217 C C . SER A 1 736 ? -15.126 40.409 41.983 1.00 51.69 736 SER A C 1
ATOM 6219 O O . SER A 1 736 ? -15.073 40.486 40.757 1.00 51.69 736 SER A O 1
ATOM 6221 N N . ASP A 1 737 ? -16.177 40.842 42.692 1.00 49.44 737 ASP A N 1
ATOM 6222 C CA . ASP A 1 737 ? -17.413 41.463 42.182 1.00 49.44 737 ASP A CA 1
ATOM 6223 C C . ASP A 1 737 ? -17.223 42.955 41.863 1.00 49.44 737 ASP A C 1
ATOM 6225 O O . ASP A 1 737 ? -18.085 43.563 41.217 1.00 49.44 737 ASP A O 1
ATOM 6229 N N . ILE A 1 738 ? -16.079 43.564 42.221 1.00 57.47 738 ILE A N 1
ATOM 6230 C CA . ILE A 1 738 ? -15.603 44.749 41.497 1.00 57.47 738 ILE A CA 1
ATOM 6231 C C . ILE A 1 738 ? -15.463 44.289 40.045 1.00 57.47 738 ILE A C 1
ATOM 6233 O O . ILE A 1 738 ? -14.495 43.614 39.707 1.00 57.47 738 ILE A O 1
ATOM 6237 N N . SER A 1 739 ? -16.459 44.645 39.224 1.00 46.28 739 SER A N 1
ATOM 6238 C CA . SER A 1 739 ? -16.809 44.164 37.872 1.00 46.28 739 SER A CA 1
ATOM 6239 C C . SER A 1 739 ? -15.732 44.333 36.783 1.00 46.28 739 SER A C 1
ATOM 6241 O O . SER A 1 739 ? -16.027 44.610 35.627 1.00 46.28 739 SER A O 1
ATOM 6243 N N . LEU A 1 740 ? -14.463 44.296 37.154 1.00 51.84 740 LEU A N 1
ATOM 6244 C CA . LEU A 1 740 ? -13.299 44.582 36.345 1.00 51.84 740 LEU A CA 1
ATOM 6245 C C . LEU A 1 740 ? -12.417 43.340 36.194 1.00 51.84 740 LEU A C 1
ATOM 6247 O O . LEU A 1 740 ? -11.711 43.290 35.205 1.00 51.84 740 LEU A O 1
ATOM 6251 N N . PHE A 1 741 ? -12.428 42.327 37.072 1.00 50.34 741 PHE A N 1
ATOM 6252 C CA . PHE A 1 741 ? -11.436 41.239 36.957 1.00 50.34 741 PHE A CA 1
ATOM 6253 C C . PHE A 1 741 ? -11.609 40.359 35.706 1.00 50.34 741 PHE A C 1
ATOM 6255 O O . PHE A 1 741 ? -10.638 40.153 34.975 1.00 50.34 741 PHE A O 1
ATOM 6262 N N . GLU A 1 742 ? -12.829 39.900 35.409 1.00 51.16 742 GLU A N 1
ATOM 6263 C CA . GLU A 1 742 ? -13.090 39.121 34.186 1.00 51.16 742 GLU A CA 1
ATOM 6264 C C . GLU A 1 742 ? -13.389 39.996 32.963 1.00 51.16 742 GLU A C 1
ATOM 6266 O O . GLU A 1 742 ? -12.849 39.745 31.883 1.00 51.16 742 GLU A O 1
ATOM 6271 N N . ASP A 1 743 ? -14.113 41.108 33.136 1.00 52.97 743 ASP A N 1
ATOM 6272 C CA . ASP A 1 743 ? -14.333 42.060 32.042 1.00 52.97 743 ASP A CA 1
ATOM 6273 C C . ASP A 1 743 ? -13.004 42.664 31.550 1.00 52.97 743 ASP A C 1
ATOM 6275 O O . ASP A 1 743 ? -12.797 42.760 30.343 1.00 52.97 743 ASP A O 1
ATOM 6279 N N . LEU A 1 744 ? -12.027 42.973 32.421 1.00 49.41 744 LEU A N 1
ATOM 6280 C CA . LEU A 1 744 ? -10.687 43.394 31.978 1.00 49.41 744 LEU A CA 1
ATOM 6281 C C . LEU A 1 744 ? -9.874 42.249 31.382 1.00 49.41 744 LEU A C 1
ATOM 6283 O O . LEU A 1 744 ? -9.121 42.508 30.457 1.00 49.41 744 LEU A O 1
ATOM 6287 N N . LYS A 1 745 ? -9.979 40.996 31.838 1.00 49.47 745 LYS A N 1
ATOM 6288 C CA . LYS A 1 745 ? -9.276 39.871 31.181 1.00 49.47 745 LYS A CA 1
ATOM 6289 C C . LYS A 1 745 ? -9.729 39.690 29.730 1.00 49.47 745 LYS A C 1
ATOM 6291 O O . LYS A 1 745 ? -8.912 39.343 28.871 1.00 49.47 745 LYS A O 1
ATOM 6296 N N . VAL A 1 746 ? -11.015 39.921 29.461 1.00 52.53 746 VAL A N 1
ATOM 6297 C CA . VAL A 1 746 ? -11.601 39.885 28.115 1.00 52.53 746 VAL A CA 1
ATOM 6298 C C . VAL A 1 746 ? -11.247 41.152 27.324 1.00 52.53 746 VAL A C 1
ATOM 6300 O O . VAL A 1 746 ? -10.807 41.038 26.182 1.00 52.53 746 VAL A O 1
ATOM 6303 N N . ILE A 1 747 ? -11.342 42.338 27.934 1.00 47.09 747 ILE A N 1
ATOM 6304 C CA . ILE A 1 747 ? -11.077 43.640 27.291 1.00 47.09 747 ILE A CA 1
ATOM 6305 C C . ILE A 1 747 ? -9.572 43.885 27.041 1.00 47.09 747 ILE A C 1
ATOM 6307 O O . ILE A 1 747 ? -9.208 44.443 26.013 1.00 47.09 747 ILE A O 1
ATOM 6311 N N . LEU A 1 748 ? -8.670 43.423 27.914 1.00 45.38 748 LEU A N 1
ATOM 6312 C CA . LEU A 1 748 ? -7.208 43.603 27.804 1.00 45.38 748 LEU A CA 1
ATOM 6313 C C . LEU A 1 748 ? -6.540 42.663 26.782 1.00 45.38 748 LEU A C 1
ATOM 6315 O O . LEU A 1 748 ? -5.336 42.771 26.543 1.00 45.38 748 LEU A O 1
ATOM 6319 N N . LYS A 1 749 ? -7.295 41.743 26.164 1.00 53.06 749 LYS A N 1
ATOM 6320 C CA . LYS A 1 749 ? -6.845 41.020 24.962 1.00 53.06 749 LYS A CA 1
ATOM 6321 C C . LYS A 1 749 ? -6.951 41.876 23.697 1.00 53.06 749 LYS A C 1
ATOM 6323 O O . LYS A 1 749 ? -6.302 41.539 22.705 1.00 53.06 749 LYS A O 1
ATOM 6328 N N . ASP A 1 750 ? -7.718 42.965 23.740 1.00 48.72 750 ASP A N 1
ATOM 6329 C CA . ASP A 1 750 ? -7.878 43.904 22.635 1.00 48.72 750 ASP A CA 1
ATOM 6330 C C . ASP A 1 750 ? -6.879 45.067 22.772 1.00 48.72 750 ASP A C 1
ATOM 6332 O O . ASP A 1 750 ? -6.730 45.664 23.837 1.00 48.72 750 ASP A O 1
ATOM 6336 N N . LYS A 1 751 ? -6.126 45.371 21.709 1.00 46.81 751 LYS A N 1
ATOM 6337 C CA . LYS A 1 751 ? -4.943 46.260 21.775 1.00 46.81 751 LYS A CA 1
ATOM 6338 C C . LYS A 1 751 ? -5.261 47.764 21.816 1.00 46.81 751 LYS A C 1
ATOM 6340 O O . LYS A 1 751 ? -4.327 48.561 21.830 1.00 46.81 751 LYS A O 1
ATOM 6345 N N . GLU A 1 752 ? -6.533 48.158 21.825 1.00 48.56 752 GLU A N 1
ATOM 6346 C CA . GLU A 1 752 ? -6.970 49.558 21.694 1.00 48.56 752 GLU A CA 1
ATOM 6347 C C . GLU A 1 752 ? -7.969 49.972 22.789 1.00 48.56 752 GLU A C 1
ATOM 6349 O O . GLU A 1 752 ? -9.100 50.372 22.518 1.00 48.56 752 GLU A O 1
ATOM 6354 N N . PHE A 1 753 ? -7.562 49.898 24.057 1.00 54.50 753 PHE A N 1
ATOM 6355 C CA . PHE A 1 753 ? -8.409 50.292 25.186 1.00 54.50 753 PHE A CA 1
ATOM 6356 C C . PHE A 1 753 ? -8.054 51.680 25.747 1.00 54.50 753 PHE A C 1
ATOM 6358 O O . PHE A 1 753 ? -6.887 52.027 25.904 1.00 54.50 753 PHE A O 1
ATOM 6365 N N . THR A 1 754 ? -9.066 52.473 26.119 1.00 54.41 754 THR A N 1
ATOM 6366 C CA . THR A 1 754 ? -8.895 53.735 26.864 1.00 54.41 754 THR A CA 1
ATOM 6367 C C . THR A 1 754 ? -9.461 53.558 28.277 1.00 54.41 754 THR A C 1
ATOM 6369 O O . THR A 1 754 ? -10.648 53.247 28.397 1.00 54.41 754 THR A O 1
ATOM 6372 N N . PRO A 1 755 ? -8.674 53.749 29.355 1.00 54.84 755 PRO A N 1
ATOM 6373 C CA . PRO A 1 755 ? -9.161 53.510 30.708 1.00 54.84 755 PRO A CA 1
ATOM 6374 C C . PRO A 1 755 ? -10.316 54.458 31.074 1.00 54.84 755 PRO A C 1
ATOM 6376 O O . PRO A 1 755 ? -10.301 55.632 30.686 1.00 54.84 755 PRO A O 1
ATOM 6379 N N . PRO A 1 756 ? -11.318 53.984 31.837 1.00 62.25 756 PRO A N 1
ATOM 6380 C CA . PRO A 1 756 ? -12.441 54.812 32.248 1.00 62.25 756 PRO A CA 1
ATOM 6381 C C . PRO A 1 756 ? -11.962 55.963 33.145 1.00 62.25 756 PRO A C 1
ATOM 6383 O O . PRO A 1 756 ? -11.012 55.824 33.917 1.00 62.25 756 PRO A O 1
ATOM 6386 N N . LYS A 1 757 ? -12.636 57.118 33.062 1.00 63.22 757 LYS A N 1
ATOM 6387 C CA . LYS A 1 757 ? -12.233 58.368 33.744 1.00 63.22 757 LYS A CA 1
ATOM 6388 C C . LYS A 1 757 ? -12.051 58.240 35.268 1.00 63.22 757 LYS A C 1
ATOM 6390 O O . LYS A 1 757 ? -11.330 59.043 35.846 1.00 63.22 757 LYS A O 1
ATOM 6395 N N . ASN A 1 758 ? -12.663 57.242 35.904 1.00 69.12 758 ASN A N 1
ATOM 6396 C CA . ASN A 1 758 ? -12.612 56.986 37.349 1.00 69.12 758 ASN A CA 1
ATOM 6397 C C . ASN A 1 758 ? -11.602 55.895 37.764 1.00 69.12 758 ASN A C 1
ATOM 6399 O O . ASN A 1 758 ? -11.585 55.476 38.919 1.00 69.12 758 ASN A O 1
ATOM 6403 N N . PHE A 1 759 ? -10.745 55.420 36.854 1.00 67.62 759 PHE A N 1
ATOM 6404 C CA . PHE A 1 759 ? -9.804 54.326 37.128 1.00 67.62 759 PHE A CA 1
ATOM 6405 C C . PHE A 1 759 ? -8.873 54.598 38.328 1.00 67.62 759 PHE A C 1
ATOM 6407 O O . PHE A 1 759 ? -8.615 53.703 39.130 1.00 67.62 759 PHE A O 1
ATOM 6414 N N . ILE A 1 760 ? -8.407 55.843 38.493 1.00 61.06 760 ILE A N 1
ATOM 6415 C CA . ILE A 1 760 ? -7.537 56.230 39.619 1.00 61.06 760 ILE A CA 1
ATOM 6416 C C . ILE A 1 760 ? -8.301 56.240 40.951 1.00 61.06 760 ILE A C 1
ATOM 6418 O O . ILE A 1 760 ? -7.743 55.825 41.964 1.00 61.06 760 ILE A O 1
ATOM 6422 N N . GLU A 1 761 ? -9.562 56.682 40.962 1.00 70.19 761 GLU A N 1
ATOM 6423 C CA . GLU A 1 761 ? -10.401 56.657 42.170 1.00 70.19 761 GLU A CA 1
ATOM 6424 C C . GLU A 1 761 ? -10.636 55.215 42.633 1.00 70.19 761 GLU A C 1
ATOM 6426 O O . GLU A 1 761 ? -10.433 54.915 43.805 1.00 70.19 761 GLU A O 1
ATOM 6431 N N . ARG A 1 762 ? -10.900 54.294 41.700 1.00 64.12 762 ARG A N 1
ATOM 6432 C CA . ARG A 1 762 ? -11.100 52.868 42.006 1.00 64.12 762 ARG A CA 1
ATOM 6433 C C . ARG A 1 762 ? -9.840 52.149 42.494 1.00 64.12 762 ARG A C 1
ATOM 6435 O O . ARG A 1 762 ? -9.916 51.338 43.409 1.00 64.12 762 ARG A O 1
ATOM 6442 N N . LEU A 1 763 ? -8.663 52.451 41.934 1.00 61.88 763 LEU A N 1
ATOM 6443 C CA . LEU A 1 763 ? -7.397 51.918 42.469 1.00 61.88 763 LEU A CA 1
ATOM 6444 C C . LEU A 1 763 ? -7.154 52.379 43.912 1.00 61.88 763 LEU A C 1
ATOM 6446 O O . LEU A 1 763 ? -6.602 51.635 44.721 1.00 61.88 763 LEU A O 1
ATOM 6450 N N . ASN A 1 764 ? -7.580 53.599 44.237 1.00 67.19 764 ASN A N 1
ATOM 6451 C CA . ASN A 1 764 ? -7.483 54.131 45.586 1.00 67.19 764 ASN A CA 1
ATOM 6452 C C . ASN A 1 764 ? -8.506 53.482 46.540 1.00 67.19 764 ASN A C 1
ATOM 6454 O O . ASN A 1 764 ? -8.163 53.221 47.687 1.00 67.19 764 ASN A O 1
ATOM 6458 N N . GLU A 1 765 ? -9.715 53.158 46.069 1.00 70.62 765 GLU A N 1
ATOM 6459 C CA . GLU A 1 765 ? -10.708 52.370 46.822 1.00 70.62 765 GLU A CA 1
ATOM 6460 C C . GLU A 1 765 ? -10.183 50.968 47.158 1.00 70.62 765 GLU A C 1
ATOM 6462 O O . GLU A 1 765 ? -10.234 50.561 48.314 1.00 70.62 765 GLU A O 1
ATOM 6467 N N . ILE A 1 766 ? -9.592 50.261 46.185 1.00 65.38 766 ILE A N 1
ATOM 6468 C CA . ILE A 1 766 ? -8.968 48.944 46.410 1.00 65.38 766 ILE A CA 1
ATOM 6469 C C . ILE A 1 766 ? -7.846 49.047 47.449 1.00 65.38 766 ILE A C 1
ATOM 6471 O O . ILE A 1 766 ? -7.753 48.209 48.344 1.00 65.38 766 ILE A O 1
ATOM 6475 N N . ARG A 1 767 ? -7.006 50.088 47.363 1.00 70.38 767 ARG A N 1
ATOM 6476 C CA . ARG A 1 767 ? -5.949 50.338 48.352 1.00 70.38 767 ARG A CA 1
ATOM 6477 C C . ARG A 1 767 ? -6.530 50.519 49.755 1.00 70.38 767 ARG A C 1
ATOM 6479 O O . ARG A 1 767 ? -6.053 49.868 50.675 1.00 70.38 767 ARG A O 1
ATOM 6486 N N . ILE A 1 768 ? -7.544 51.373 49.905 1.00 70.31 768 ILE A N 1
ATOM 6487 C CA . ILE A 1 768 ? -8.190 51.649 51.197 1.00 70.31 768 ILE A CA 1
ATOM 6488 C C . ILE A 1 768 ? -8.832 50.376 51.759 1.00 70.31 768 ILE A C 1
ATOM 6490 O O . ILE A 1 768 ? -8.597 50.053 52.916 1.00 70.31 768 ILE A O 1
ATOM 6494 N N . LEU A 1 769 ? -9.544 49.595 50.940 1.00 64.88 769 LEU A N 1
ATOM 6495 C CA . LEU A 1 769 ? -10.144 48.323 51.362 1.00 64.88 769 LEU A CA 1
ATOM 6496 C C . LEU A 1 769 ? -9.096 47.315 51.857 1.00 64.88 769 LEU A C 1
ATOM 6498 O O . LEU A 1 769 ? -9.304 46.657 52.877 1.00 64.88 769 LEU A O 1
ATOM 6502 N N . LEU A 1 770 ? -7.956 47.210 51.166 1.00 61.84 770 LEU A N 1
ATOM 6503 C CA . LEU A 1 770 ? -6.843 46.350 51.582 1.00 61.84 770 LEU A CA 1
ATOM 6504 C C . LEU A 1 770 ? -6.163 46.853 52.864 1.00 61.84 770 LEU A C 1
ATOM 6506 O O . LEU A 1 770 ? -5.702 46.041 53.663 1.00 61.84 770 LEU A O 1
ATOM 6510 N N . GLU A 1 771 ? -6.086 48.170 53.062 1.00 64.25 771 GLU A N 1
ATOM 6511 C CA . GLU A 1 771 ? -5.523 48.789 54.267 1.00 64.25 771 GLU A CA 1
ATOM 6512 C C . GLU A 1 771 ? -6.450 48.642 55.484 1.00 64.25 771 GLU A C 1
ATOM 6514 O O . GLU A 1 771 ? -5.967 48.327 56.569 1.00 64.25 771 GLU A O 1
ATOM 6519 N N . GLU A 1 772 ? -7.762 48.821 55.311 1.00 70.44 772 GLU A N 1
ATOM 6520 C CA . GLU A 1 772 ? -8.775 48.727 56.374 1.00 70.44 772 GLU A CA 1
ATOM 6521 C C . GLU A 1 772 ? -9.005 47.293 56.853 1.00 70.44 772 GLU A C 1
ATOM 6523 O O . GLU A 1 772 ? -9.311 47.069 58.022 1.00 70.44 772 GLU A O 1
ATOM 6528 N N . ARG A 1 773 ? -8.861 46.309 55.960 1.00 65.44 773 ARG A N 1
ATOM 6529 C CA . ARG A 1 773 ? -9.140 44.897 56.259 1.00 65.44 773 ARG A CA 1
ATOM 6530 C C . ARG A 1 773 ? -7.886 44.050 56.459 1.00 65.44 773 ARG A C 1
ATOM 6532 O O . ARG A 1 773 ? -7.989 42.834 56.585 1.00 65.44 773 ARG A O 1
ATOM 6539 N N . ILE A 1 774 ? -6.709 44.677 56.539 1.00 59.91 774 ILE A N 1
ATOM 6540 C CA . ILE A 1 774 ? -5.425 43.984 56.723 1.00 59.91 774 ILE A CA 1
ATOM 6541 C C . ILE A 1 774 ? -5.378 43.151 58.014 1.00 59.91 774 ILE A C 1
ATOM 6543 O O . ILE A 1 774 ? -4.695 42.128 58.063 1.00 59.91 774 ILE A O 1
ATOM 6547 N N . ASP A 1 775 ? -6.140 43.566 59.027 1.00 59.09 775 ASP A N 1
ATOM 6548 C CA . ASP A 1 775 ? -6.207 42.920 60.338 1.00 59.09 775 ASP A CA 1
ATOM 6549 C C . ASP A 1 775 ? -7.145 41.694 60.357 1.00 59.09 775 ASP A C 1
ATOM 6551 O O . ASP A 1 775 ? -7.007 40.845 61.233 1.00 59.09 775 ASP A O 1
ATOM 6555 N N . LEU A 1 776 ? -8.035 41.530 59.361 1.00 58.06 776 LEU A N 1
ATOM 6556 C CA . LEU A 1 776 ? -8.862 40.317 59.195 1.00 58.06 776 LEU A CA 1
ATOM 6557 C C . LEU A 1 776 ? -8.044 39.099 58.740 1.00 58.06 776 LEU A C 1
ATOM 6559 O O . LEU A 1 776 ? -8.526 37.975 58.790 1.00 58.06 776 LEU A O 1
ATOM 6563 N N . PHE A 1 777 ? -6.788 39.306 58.339 1.00 55.25 777 PHE A N 1
ATOM 6564 C CA . PHE A 1 777 ? -5.824 38.243 58.051 1.00 55.25 777 PHE A CA 1
ATOM 6565 C C . PHE A 1 777 ? -5.017 37.840 59.304 1.00 55.25 777 PHE A C 1
ATOM 6567 O O . PHE A 1 777 ? -3.886 37.354 59.193 1.00 55.25 777 PHE A O 1
ATOM 6574 N N . SER A 1 778 ? -5.571 38.087 60.501 1.00 52.16 778 SER A N 1
ATOM 6575 C CA . SER A 1 778 ? -4.976 37.717 61.789 1.00 52.16 778 SER A CA 1
ATOM 6576 C C . SER A 1 778 ? -4.891 36.187 61.953 1.00 52.16 778 SER A C 1
ATOM 6578 O O . SER A 1 778 ? -5.795 35.478 61.520 1.00 52.16 778 SER A O 1
ATOM 6580 N N . PRO A 1 779 ? -3.828 35.638 62.573 1.00 46.81 779 PRO A N 1
ATOM 6581 C CA . PRO A 1 779 ? -3.503 34.208 62.509 1.00 46.81 779 PRO A CA 1
ATOM 6582 C C . PRO A 1 779 ? -4.384 33.278 63.347 1.00 46.81 779 PRO A C 1
ATOM 6584 O O . PRO A 1 779 ? -4.204 32.068 63.258 1.00 46.81 779 PRO A O 1
ATOM 6587 N N . GLU A 1 780 ? -5.257 33.803 64.206 1.00 52.75 780 GLU A N 1
ATOM 6588 C CA . GLU A 1 780 ? -5.955 32.987 65.210 1.00 52.75 780 GLU A CA 1
ATOM 6589 C C . GLU A 1 780 ? -7.103 32.146 64.613 1.00 52.75 780 GLU A C 1
ATOM 6591 O O . GLU A 1 780 ? -7.474 31.138 65.209 1.00 52.75 780 GLU A O 1
ATOM 6596 N N . ASP A 1 781 ? -7.560 32.463 63.392 1.00 50.84 781 ASP A N 1
ATOM 6597 C CA . ASP A 1 781 ? -8.767 31.873 62.788 1.00 50.84 781 ASP A CA 1
ATOM 6598 C C . ASP A 1 781 ? -8.529 30.986 61.540 1.00 50.84 781 ASP A C 1
ATOM 6600 O O . ASP A 1 781 ? -9.487 30.460 60.971 1.00 50.84 781 ASP A O 1
ATOM 6604 N N . PHE A 1 782 ? -7.281 30.774 61.086 1.00 53.78 782 PHE A N 1
ATOM 6605 C CA . PHE A 1 782 ? -7.010 30.138 59.780 1.00 53.78 782 PHE A CA 1
ATOM 6606 C C . PHE A 1 782 ? -6.225 28.816 59.847 1.00 53.78 782 PHE A C 1
ATOM 6608 O O . PHE A 1 782 ? -5.090 28.762 60.320 1.00 53.78 782 PHE A O 1
ATOM 6615 N N . GLY A 1 783 ? -6.801 27.749 59.276 1.00 54.41 783 GLY A N 1
ATOM 6616 C CA . GLY A 1 783 ? -6.124 26.471 59.014 1.00 54.41 783 GLY A CA 1
ATOM 6617 C C . GLY A 1 783 ? -5.175 26.504 57.802 1.00 54.41 783 GLY A C 1
ATOM 6618 O O . GLY A 1 783 ? -5.130 27.476 57.046 1.00 54.41 783 GLY A O 1
ATOM 6619 N N . CYS A 1 784 ? -4.413 25.421 57.593 1.00 44.00 784 CYS A N 1
ATOM 6620 C CA . CYS A 1 784 ? -3.413 25.292 56.517 1.00 44.00 784 CYS A CA 1
ATOM 6621 C C . CYS A 1 784 ? -3.952 25.567 55.098 1.00 44.00 784 CYS A C 1
ATOM 6623 O O . CYS A 1 784 ? -3.188 26.016 54.246 1.00 44.00 784 CYS A O 1
ATOM 6625 N N . GLU A 1 785 ? -5.240 25.341 54.837 1.00 47.38 785 GLU A N 1
ATOM 6626 C CA . GLU A 1 785 ? -5.858 25.499 53.511 1.00 47.38 785 GLU A CA 1
ATOM 6627 C C . GLU A 1 785 ? -6.102 26.961 53.121 1.00 47.38 785 GLU A C 1
ATOM 6629 O O . GLU A 1 785 ? -5.817 27.344 51.986 1.00 47.38 785 GLU A O 1
ATOM 6634 N N . ALA A 1 786 ? -6.484 27.828 54.068 1.00 51.28 786 ALA A N 1
ATOM 6635 C CA . ALA A 1 786 ? -6.636 29.270 53.829 1.00 51.28 786 ALA A CA 1
ATOM 6636 C C . ALA A 1 786 ? -5.329 29.918 53.328 1.00 51.28 786 ALA A C 1
ATOM 6638 O O . ALA A 1 786 ? -5.339 30.904 52.592 1.00 51.28 786 ALA A O 1
ATOM 6639 N N . LYS A 1 787 ? -4.182 29.315 53.660 1.00 51.38 787 LYS A N 1
ATOM 6640 C CA . LYS A 1 787 ? -2.852 29.746 53.219 1.00 51.38 787 LYS A CA 1
ATOM 6641 C C . LYS A 1 787 ? -2.629 29.571 51.713 1.00 51.38 787 LYS A C 1
ATOM 6643 O O . LYS A 1 787 ? -1.937 30.395 51.118 1.00 51.38 787 LYS A O 1
ATOM 6648 N N . ASN A 1 788 ? -3.196 28.531 51.098 1.00 49.44 788 ASN A N 1
ATOM 6649 C CA . ASN A 1 788 ? -3.081 28.303 49.654 1.00 49.44 788 ASN A CA 1
ATOM 6650 C C . ASN A 1 788 ? -3.953 29.295 48.875 1.00 49.44 788 ASN A C 1
ATOM 6652 O O . ASN A 1 788 ? -3.452 29.935 47.955 1.00 49.44 788 ASN A O 1
ATOM 6656 N N . TYR A 1 789 ? -5.182 29.541 49.337 1.00 53.78 789 TYR A N 1
ATOM 6657 C CA . TYR A 1 789 ? -6.079 30.547 48.753 1.00 53.78 789 TYR A CA 1
ATOM 6658 C C . TYR A 1 789 ? -5.498 31.962 48.797 1.00 53.78 789 TYR A C 1
ATOM 6660 O O . TYR A 1 789 ? -5.533 32.695 47.810 1.00 53.78 789 TYR A O 1
ATOM 6668 N N . ILE A 1 790 ? -4.896 32.333 49.928 1.00 53.88 790 ILE A N 1
ATOM 6669 C CA . ILE A 1 790 ? -4.209 33.616 50.080 1.00 53.88 790 ILE A CA 1
ATOM 6670 C C . ILE A 1 790 ? -3.034 33.727 49.087 1.00 53.88 790 ILE A C 1
ATOM 6672 O O . ILE A 1 790 ? -2.832 34.782 48.485 1.00 53.88 790 ILE A O 1
ATOM 6676 N N . ASN A 1 791 ? -2.280 32.645 48.862 1.00 52.69 791 ASN A N 1
ATOM 6677 C CA . ASN A 1 791 ? -1.179 32.635 47.893 1.00 52.69 791 ASN A CA 1
ATOM 6678 C C . ASN A 1 791 ? -1.663 32.760 46.441 1.00 52.69 791 ASN A C 1
ATOM 6680 O O . ASN A 1 791 ? -1.045 33.496 45.669 1.00 52.69 791 ASN A O 1
ATOM 6684 N N . ASP A 1 792 ? -2.758 32.092 46.076 1.00 54.47 792 ASP A N 1
ATOM 6685 C CA . ASP A 1 792 ? -3.330 32.164 44.728 1.00 54.47 792 ASP A CA 1
ATOM 6686 C C . ASP A 1 792 ? -3.934 33.546 44.445 1.00 54.47 792 ASP A C 1
ATOM 6688 O O . ASP A 1 792 ? -3.686 34.123 43.382 1.00 54.47 792 ASP A O 1
ATOM 6692 N N . PHE A 1 793 ? -4.609 34.150 45.432 1.00 62.56 793 PHE A N 1
ATOM 6693 C CA . PHE A 1 793 ? -5.055 35.543 45.360 1.00 62.56 793 PHE A CA 1
ATOM 6694 C C . PHE A 1 793 ? -3.880 36.499 45.115 1.00 62.56 793 PHE A C 1
ATOM 6696 O O . PHE A 1 793 ? -3.935 37.331 44.207 1.00 62.56 793 PHE A O 1
ATOM 6703 N N . PHE A 1 794 ? -2.781 36.365 45.868 1.00 58.91 794 PHE A N 1
ATOM 6704 C CA . PHE A 1 794 ? -1.603 37.209 45.650 1.00 58.91 794 PHE A CA 1
ATOM 6705 C C . PHE A 1 794 ? -0.960 36.990 44.288 1.00 58.91 794 PHE A C 1
ATOM 6707 O O . PHE A 1 794 ? -0.478 37.952 43.693 1.00 58.91 794 PHE A O 1
ATOM 6714 N N . TYR A 1 795 ? -0.963 35.760 43.781 1.00 56.41 795 TYR A N 1
ATOM 6715 C CA . TYR A 1 795 ? -0.414 35.444 42.470 1.00 56.41 795 TYR A CA 1
ATOM 6716 C C . TYR A 1 795 ? -1.224 36.083 41.331 1.00 56.41 795 TYR A C 1
ATOM 6718 O O . TYR A 1 795 ? -0.646 36.695 40.426 1.00 56.41 795 TYR A O 1
ATOM 6726 N N . GLU A 1 796 ? -2.555 36.010 41.382 1.00 57.47 796 GLU A N 1
ATOM 6727 C CA . GLU A 1 796 ? -3.421 36.650 40.384 1.00 57.47 796 GLU A CA 1
ATOM 6728 C C . GLU A 1 796 ? -3.427 38.181 40.517 1.00 57.47 796 GLU A C 1
ATOM 6730 O O . GLU A 1 796 ? -3.394 38.895 39.511 1.00 57.47 796 GLU A O 1
ATOM 6735 N N . PHE A 1 797 ? -3.348 38.712 41.739 1.00 64.81 797 PHE A N 1
ATOM 6736 C CA . PHE A 1 797 ? -3.204 40.150 41.967 1.00 64.81 797 PHE A CA 1
ATOM 6737 C C . PHE A 1 797 ? -1.836 40.680 41.491 1.00 64.81 797 PHE A C 1
ATOM 6739 O O . PHE A 1 797 ? -1.749 41.766 40.914 1.00 64.81 797 PHE A O 1
ATOM 6746 N N . GLU A 1 798 ? -0.761 39.896 41.636 1.00 58.44 798 GLU A N 1
ATOM 6747 C CA . GLU A 1 798 ? 0.557 40.214 41.072 1.00 58.44 798 GLU A CA 1
ATOM 6748 C C . GLU A 1 798 ? 0.512 40.245 39.536 1.00 58.44 798 GLU A C 1
ATOM 6750 O O . GLU A 1 798 ? 1.037 41.182 38.928 1.00 58.44 798 GLU A O 1
ATOM 6755 N N . LYS A 1 799 ? -0.162 39.284 38.889 1.00 55.34 799 LYS A N 1
ATOM 6756 C CA . LYS A 1 799 ? -0.389 39.318 37.433 1.00 55.34 799 LYS A CA 1
ATOM 6757 C C . LYS A 1 799 ? -1.184 40.548 37.005 1.00 55.34 799 LYS A C 1
ATOM 6759 O O . LYS A 1 799 ? -0.814 41.186 36.022 1.00 55.34 799 LYS A O 1
ATOM 6764 N N . PHE A 1 800 ? -2.245 40.899 37.729 1.00 64.12 800 PHE A N 1
ATOM 6765 C CA . PHE A 1 800 ? -3.050 42.092 37.458 1.00 64.12 800 PHE A CA 1
ATOM 6766 C C . PHE A 1 800 ? -2.194 43.366 37.485 1.00 64.12 800 PHE A C 1
ATOM 6768 O O . PHE A 1 800 ? -2.213 44.161 36.543 1.00 64.12 800 PHE A O 1
ATOM 6775 N N . LEU A 1 801 ? -1.354 43.512 38.511 1.00 59.59 801 LEU A N 1
ATOM 6776 C CA . LEU A 1 801 ? -0.405 44.618 38.610 1.00 59.59 801 LEU A CA 1
ATOM 6777 C C . LEU A 1 801 ? 0.609 44.622 37.459 1.00 59.59 801 LEU A C 1
ATOM 6779 O O . LEU A 1 801 ? 0.918 45.686 36.928 1.00 59.59 801 LEU A O 1
ATOM 6783 N N . GLN A 1 802 ? 1.090 43.457 37.017 1.00 56.59 802 GLN A N 1
ATOM 6784 C CA . GLN A 1 802 ? 1.966 43.354 35.845 1.00 56.59 802 GLN A CA 1
ATOM 6785 C C . GLN A 1 802 ? 1.262 43.804 34.554 1.00 56.59 802 GLN A C 1
ATOM 6787 O O . GLN A 1 802 ? 1.858 44.537 33.766 1.00 56.59 802 GLN A O 1
ATOM 6792 N N . TYR A 1 803 ? -0.007 43.444 34.349 1.00 56.81 803 TYR A N 1
ATOM 6793 C CA . TYR A 1 803 ? -0.784 43.903 33.192 1.00 56.81 803 TYR A CA 1
ATOM 6794 C C . TYR A 1 803 ? -0.992 45.421 33.182 1.00 56.81 803 TYR A C 1
ATOM 6796 O O . TYR A 1 803 ? -0.897 46.033 32.121 1.00 56.81 803 TYR A O 1
ATOM 6804 N N . ILE A 1 804 ? -1.182 46.048 34.347 1.00 57.22 804 ILE A N 1
ATOM 6805 C CA . ILE A 1 804 ? -1.245 47.514 34.461 1.00 57.22 804 ILE A CA 1
ATOM 6806 C C . ILE A 1 804 ? 0.088 48.163 34.051 1.00 57.22 804 ILE A C 1
ATOM 6808 O O . ILE A 1 804 ? 0.084 49.185 33.370 1.00 57.22 804 ILE A O 1
ATOM 6812 N N . ILE A 1 805 ? 1.228 47.566 34.420 1.00 54.72 805 ILE A N 1
ATOM 6813 C CA . ILE A 1 805 ? 2.570 48.095 34.105 1.00 54.72 805 ILE A CA 1
ATOM 6814 C C . ILE A 1 805 ? 2.893 47.997 32.610 1.00 54.72 805 ILE A C 1
ATOM 6816 O O . ILE A 1 805 ? 3.474 48.922 32.048 1.00 54.72 805 ILE A O 1
ATOM 6820 N N . PHE A 1 806 ? 2.573 46.865 31.979 1.00 52.56 806 PHE A N 1
ATOM 6821 C CA . PHE A 1 806 ? 2.945 46.601 30.585 1.00 52.56 806 PHE A CA 1
ATOM 6822 C C . PHE A 1 806 ? 1.886 47.051 29.572 1.00 52.56 806 PHE A C 1
ATOM 6824 O O . PHE A 1 806 ? 2.199 47.168 28.389 1.00 52.56 806 PHE A O 1
ATOM 6831 N N . GLY A 1 807 ? 0.651 47.285 30.024 1.00 54.16 807 GLY A N 1
ATOM 6832 C CA . GLY A 1 807 ? -0.497 47.532 29.162 1.00 54.16 807 GLY A CA 1
ATOM 6833 C C . GLY A 1 807 ? -0.615 48.961 28.647 1.00 54.16 807 GLY A C 1
ATOM 6834 O O . GLY A 1 807 ? -0.840 49.126 27.457 1.00 54.16 807 GLY A O 1
ATOM 6835 N N . TYR A 1 808 ? -0.485 49.997 29.484 1.00 57.91 808 TYR A N 1
ATOM 6836 C CA . TYR A 1 808 ? -0.822 51.366 29.066 1.00 57.91 808 TYR A CA 1
ATOM 6837 C C . TYR A 1 808 ? -0.185 52.449 29.947 1.00 57.91 808 TYR A C 1
ATOM 6839 O O . TYR A 1 808 ? -0.210 52.367 31.172 1.00 57.91 808 TYR A O 1
ATOM 6847 N N . TYR A 1 809 ? 0.266 53.536 29.316 1.00 57.09 809 TYR A N 1
ATOM 6848 C CA . TYR A 1 809 ? 0.539 54.814 29.974 1.00 57.09 809 TYR A CA 1
ATOM 6849 C C . TYR A 1 809 ? -0.347 55.896 29.350 1.00 57.09 809 TYR A C 1
ATOM 6851 O O . TYR A 1 809 ? -0.502 55.937 28.129 1.00 57.09 809 TYR A O 1
ATOM 6859 N N . SER A 1 810 ? -0.922 56.785 30.168 1.00 53.78 810 SER A N 1
ATOM 6860 C CA . SER A 1 810 ? -1.526 58.018 29.642 1.00 53.78 810 SER A CA 1
ATOM 6861 C C . SER A 1 810 ? -0.480 58.795 28.835 1.00 53.78 810 SER A C 1
ATOM 6863 O O . SER A 1 810 ? 0.654 58.939 29.292 1.00 53.78 810 SER A O 1
ATOM 6865 N N . SER A 1 811 ? -0.851 59.329 27.667 1.00 55.69 811 SER A N 1
ATOM 6866 C CA . SER A 1 811 ? 0.029 60.210 26.884 1.00 55.69 811 SER A CA 1
ATOM 6867 C C . SER A 1 811 ? 0.362 61.511 27.626 1.00 55.69 811 SER A C 1
ATOM 6869 O O . SER A 1 811 ? 1.347 62.171 27.308 1.00 55.69 811 SER A O 1
ATOM 6871 N N . GLU A 1 812 ? -0.429 61.878 28.640 1.00 66.75 812 GLU A N 1
ATOM 6872 C CA . GLU A 1 812 ? -0.120 62.983 29.544 1.00 66.75 812 GLU A CA 1
ATOM 6873 C C . GLU A 1 812 ? 0.781 62.526 30.700 1.00 66.75 812 GLU A C 1
ATOM 6875 O O . GLU A 1 812 ? 0.360 61.805 31.613 1.00 66.75 812 GLU A O 1
ATOM 6880 N N . VAL A 1 813 ? 2.011 63.049 30.715 1.00 64.56 813 VAL A N 1
ATOM 6881 C CA . VAL A 1 813 ? 3.054 62.779 31.723 1.00 64.56 813 VAL A CA 1
ATOM 6882 C C . VAL A 1 813 ? 2.539 62.950 33.158 1.00 64.56 813 VAL A C 1
ATOM 6884 O O . VAL A 1 813 ? 2.855 62.150 34.036 1.00 64.56 813 VAL A O 1
ATOM 6887 N N . LYS A 1 814 ? 1.682 63.944 33.417 1.00 65.81 814 LYS A N 1
ATOM 6888 C CA . LYS A 1 814 ? 1.134 64.204 34.759 1.00 65.81 814 LYS A CA 1
ATOM 6889 C C . LYS A 1 814 ? 0.198 63.093 35.250 1.00 65.81 814 LYS A C 1
ATOM 6891 O O . LYS A 1 814 ? 0.231 62.743 36.430 1.00 65.81 814 LYS A O 1
ATOM 6896 N N . HIS A 1 815 ? -0.616 62.524 34.361 1.00 64.12 815 HIS A N 1
ATOM 6897 C CA . HIS A 1 815 ? -1.477 61.382 34.684 1.00 64.12 815 HIS A CA 1
ATOM 6898 C C . HIS A 1 815 ? -0.664 60.100 34.842 1.00 64.12 815 HIS A C 1
ATOM 6900 O O . HIS A 1 815 ? -0.877 59.360 35.802 1.00 64.12 815 HIS A O 1
ATOM 6906 N N . MET A 1 816 ? 0.322 59.899 33.966 1.00 62.84 816 MET A N 1
ATOM 6907 C CA . MET A 1 816 ? 1.264 58.785 34.043 1.00 62.84 816 MET A CA 1
ATOM 6908 C C . MET A 1 816 ? 1.983 58.756 35.400 1.00 62.84 816 MET A C 1
ATOM 6910 O O . MET A 1 816 ? 1.968 57.743 36.096 1.00 62.84 816 MET A O 1
ATOM 6914 N N . LEU A 1 817 ? 2.530 59.894 35.839 1.00 64.19 817 LEU A N 1
ATOM 6915 C CA . LEU A 1 817 ? 3.211 60.008 37.131 1.00 64.19 817 LEU A CA 1
ATOM 6916 C C . LEU A 1 817 ? 2.279 59.705 38.316 1.00 64.19 817 LEU A C 1
ATOM 6918 O O . LEU A 1 817 ? 2.696 59.033 39.257 1.00 64.19 817 LEU A O 1
ATOM 6922 N N . LYS A 1 818 ? 1.011 60.138 38.266 1.00 67.44 818 LYS A N 1
ATOM 6923 C CA . LYS A 1 818 ? 0.024 59.868 39.327 1.00 67.44 818 LYS A CA 1
ATOM 6924 C C . LYS A 1 818 ? -0.369 58.386 39.399 1.00 67.44 818 LYS A C 1
ATOM 6926 O O . LYS A 1 818 ? -0.498 57.856 40.505 1.00 67.44 818 LYS A O 1
ATOM 6931 N N . GLN A 1 819 ? -0.517 57.724 38.248 1.00 63.91 819 GLN A N 1
ATOM 6932 C CA . GLN A 1 819 ? -0.749 56.276 38.151 1.00 63.91 819 GLN A CA 1
ATOM 6933 C C . GLN A 1 819 ? 0.427 55.490 38.748 1.00 63.91 819 GLN A C 1
ATOM 6935 O O . GLN A 1 819 ? 0.219 54.578 39.545 1.00 63.91 819 GLN A O 1
ATOM 6940 N N . LEU A 1 820 ? 1.661 55.904 38.447 1.00 61.34 820 LEU A N 1
ATOM 6941 C CA . LEU A 1 820 ? 2.873 55.305 39.011 1.00 61.34 820 LEU A CA 1
ATOM 6942 C C . LEU A 1 820 ? 2.967 55.453 40.529 1.00 61.34 820 LEU A C 1
ATOM 6944 O O . LEU A 1 820 ? 3.344 54.497 41.200 1.00 61.34 820 LEU A O 1
ATOM 6948 N N . THR A 1 821 ? 2.610 56.610 41.090 1.00 67.44 821 THR A N 1
ATOM 6949 C CA . THR A 1 821 ? 2.591 56.782 42.551 1.00 67.44 821 THR A CA 1
ATOM 6950 C C . THR A 1 821 ? 1.616 55.809 43.219 1.00 67.44 821 THR A C 1
ATOM 6952 O O . THR A 1 821 ? 2.020 55.094 44.129 1.00 67.44 821 THR A O 1
ATOM 6955 N N . HIS A 1 822 ? 0.380 55.695 42.718 1.00 64.06 822 HIS A N 1
ATOM 6956 C CA . HIS A 1 822 ? -0.617 54.771 43.286 1.00 64.06 822 HIS A CA 1
ATOM 6957 C C . HIS A 1 822 ? -0.192 53.307 43.144 1.00 64.06 822 HIS A C 1
ATOM 6959 O O . HIS A 1 822 ? -0.420 52.502 44.043 1.00 64.06 822 HIS A O 1
ATOM 6965 N N . PHE A 1 823 ? 0.471 52.967 42.039 1.00 68.12 823 PHE A N 1
ATOM 6966 C CA . PHE A 1 823 ? 1.047 51.646 41.826 1.00 68.12 823 PHE A CA 1
ATOM 6967 C C . PHE A 1 823 ? 2.121 51.303 42.871 1.00 68.12 823 PHE A C 1
ATOM 6969 O O . PHE A 1 823 ? 2.084 50.226 43.469 1.00 68.12 823 PHE A O 1
ATOM 6976 N N . PHE A 1 824 ? 3.059 52.221 43.132 1.00 64.69 824 PHE A N 1
ATOM 6977 C CA . PHE A 1 824 ? 4.078 52.013 44.161 1.00 64.69 824 PHE A CA 1
ATOM 6978 C C . PHE A 1 824 ? 3.471 51.938 45.565 1.00 64.69 824 PHE A C 1
ATOM 6980 O O . PHE A 1 824 ? 3.911 51.104 46.354 1.00 64.69 824 PHE A O 1
ATOM 6987 N N . ASP A 1 825 ? 2.435 52.723 45.855 1.00 67.88 825 ASP A N 1
ATOM 6988 C CA . ASP A 1 825 ? 1.713 52.646 47.128 1.00 67.88 825 ASP A CA 1
ATOM 6989 C C . ASP A 1 825 ? 1.034 51.275 47.304 1.00 67.88 825 ASP A C 1
ATOM 6991 O O . ASP A 1 825 ? 1.212 50.631 48.338 1.00 67.88 825 ASP A O 1
ATOM 6995 N N . CYS A 1 826 ? 0.354 50.759 46.273 1.00 62.66 826 CYS A N 1
ATOM 6996 C CA . CYS A 1 826 ? -0.248 49.419 46.303 1.00 62.66 826 CYS A CA 1
ATOM 6997 C C . CYS A 1 826 ? 0.807 48.318 46.504 1.00 62.66 826 CYS A C 1
ATOM 6999 O O . CYS A 1 826 ? 0.600 47.394 47.288 1.00 62.66 826 CYS A O 1
ATOM 7001 N N . LEU A 1 827 ? 1.970 48.433 45.852 1.00 63.84 827 LEU A N 1
ATOM 7002 C CA . LEU A 1 827 ? 3.099 47.514 46.044 1.00 63.84 827 LEU A CA 1
ATOM 7003 C C . LEU A 1 827 ? 3.687 47.566 47.459 1.00 63.84 827 LEU A C 1
ATOM 7005 O O . LEU A 1 827 ? 4.185 46.552 47.954 1.00 63.84 827 LEU A O 1
ATOM 7009 N N . LEU A 1 828 ? 3.685 48.735 48.102 1.00 64.31 828 LEU A N 1
ATOM 7010 C CA . LEU A 1 828 ? 4.146 48.887 49.481 1.00 64.31 828 LEU A CA 1
ATOM 7011 C C . LEU A 1 828 ? 3.164 48.239 50.464 1.00 64.31 828 LEU A C 1
ATOM 7013 O O . LEU A 1 828 ? 3.612 47.532 51.369 1.00 64.31 828 LEU A O 1
ATOM 7017 N N . VAL A 1 829 ? 1.854 48.404 50.251 1.00 65.44 829 VAL A N 1
ATOM 7018 C CA . VAL A 1 829 ? 0.801 47.730 51.034 1.00 65.44 829 VAL A CA 1
ATOM 7019 C C . VAL A 1 829 ? 0.895 46.212 50.866 1.00 65.44 829 VAL A C 1
ATOM 7021 O O . VAL A 1 829 ? 1.016 45.494 51.857 1.00 65.44 829 VAL A O 1
ATOM 7024 N N . LEU A 1 830 ? 0.987 45.717 49.630 1.00 60.41 830 LEU A N 1
ATOM 7025 C CA . LEU A 1 830 ? 1.219 44.300 49.324 1.00 60.41 830 LEU A CA 1
ATOM 7026 C C . LEU A 1 830 ? 2.469 43.739 49.996 1.00 60.41 830 LEU A C 1
ATOM 7028 O O . LEU A 1 830 ? 2.426 42.673 50.605 1.00 60.41 830 LEU A O 1
ATOM 7032 N N . ASN A 1 831 ? 3.594 44.453 49.914 1.00 58.41 831 ASN A N 1
ATOM 7033 C CA . ASN A 1 831 ? 4.821 44.014 50.571 1.00 58.41 831 ASN A CA 1
ATOM 7034 C C . ASN A 1 831 ? 4.665 43.960 52.089 1.00 58.41 831 ASN A C 1
ATOM 7036 O O . ASN A 1 831 ? 5.257 43.084 52.713 1.00 58.41 831 ASN A O 1
ATOM 7040 N N . LYS A 1 832 ? 3.882 44.861 52.690 1.00 64.69 832 LYS A N 1
ATOM 7041 C CA . LYS A 1 832 ? 3.582 44.834 54.125 1.00 64.69 832 LYS A CA 1
ATOM 7042 C C . LYS A 1 832 ? 2.736 43.609 54.489 1.00 64.69 832 LYS A C 1
ATOM 7044 O O . LYS A 1 832 ? 3.065 42.934 55.462 1.00 64.69 832 LYS A O 1
ATOM 7049 N N . ILE A 1 833 ? 1.735 43.274 53.672 1.00 59.41 833 ILE A N 1
ATOM 7050 C CA . ILE A 1 833 ? 0.904 42.073 53.840 1.00 59.41 833 ILE A CA 1
ATOM 7051 C C . ILE A 1 833 ? 1.758 40.803 53.717 1.00 59.41 833 ILE A C 1
ATOM 7053 O O . ILE A 1 833 ? 1.791 39.983 54.632 1.00 59.41 833 ILE A O 1
ATOM 7057 N N . ILE A 1 834 ? 2.549 40.684 52.647 1.00 56.12 834 ILE A N 1
ATOM 7058 C CA . ILE A 1 834 ? 3.457 39.549 52.427 1.00 56.12 834 ILE A CA 1
ATOM 7059 C C . ILE A 1 834 ? 4.501 39.460 53.547 1.00 56.12 834 ILE A C 1
ATOM 7061 O O . ILE A 1 834 ? 4.816 38.367 54.009 1.00 56.12 834 ILE A O 1
ATOM 7065 N N . HIS A 1 835 ? 5.051 40.588 54.008 1.00 54.88 835 HIS A N 1
ATOM 7066 C CA . HIS A 1 835 ? 6.008 40.609 55.115 1.00 54.88 835 HIS A CA 1
ATOM 7067 C C . HIS A 1 835 ? 5.380 40.095 56.411 1.00 54.88 835 HIS A C 1
ATOM 7069 O O . HIS A 1 835 ? 6.019 39.305 57.102 1.00 54.88 835 HIS A O 1
ATOM 7075 N N . ASN A 1 836 ? 4.140 40.484 56.718 1.00 56.28 836 ASN A N 1
ATOM 7076 C CA . ASN A 1 836 ? 3.412 39.961 57.870 1.00 56.28 836 ASN A CA 1
ATOM 7077 C C . ASN A 1 836 ? 3.170 38.454 57.721 1.00 56.28 836 ASN A C 1
ATOM 7079 O O . ASN A 1 836 ? 3.567 37.699 58.603 1.00 56.28 836 ASN A O 1
ATOM 7083 N N . ILE A 1 837 ? 2.659 37.993 56.577 1.00 53.47 837 ILE A N 1
ATOM 7084 C CA . ILE A 1 837 ? 2.397 36.567 56.308 1.00 53.47 837 ILE A CA 1
ATOM 7085 C C . ILE A 1 837 ? 3.670 35.723 56.403 1.00 53.47 837 ILE A C 1
ATOM 7087 O O . ILE A 1 837 ? 3.659 34.644 56.993 1.00 53.47 837 ILE A O 1
ATOM 7091 N N . VAL A 1 838 ? 4.786 36.209 55.856 1.00 50.97 838 VAL A N 1
ATOM 7092 C CA . VAL A 1 838 ? 6.093 35.544 55.939 1.00 50.97 838 VAL A CA 1
ATOM 7093 C C . VAL A 1 838 ? 6.590 35.554 57.385 1.00 50.97 838 VAL A C 1
ATOM 7095 O O . VAL A 1 838 ? 6.930 34.506 57.921 1.00 50.97 838 VAL A O 1
ATOM 7098 N N . LYS A 1 839 ? 6.585 36.698 58.072 1.00 48.78 839 LYS A N 1
ATOM 7099 C CA . LYS A 1 839 ? 7.004 36.778 59.479 1.00 48.78 839 LYS A CA 1
ATOM 7100 C C . LYS A 1 839 ? 6.208 35.812 60.368 1.00 48.78 839 LYS A C 1
ATOM 7102 O O . LYS A 1 839 ? 6.800 35.190 61.242 1.00 48.78 839 LYS A O 1
ATOM 7107 N N . ILE A 1 840 ? 4.913 35.651 60.101 1.00 54.34 840 ILE A N 1
ATOM 7108 C CA . ILE A 1 840 ? 3.991 34.756 60.815 1.00 54.34 840 ILE A CA 1
ATOM 7109 C C . ILE A 1 840 ? 4.239 33.285 60.438 1.00 54.34 840 ILE A C 1
ATOM 7111 O O . ILE A 1 840 ? 4.378 32.436 61.313 1.00 54.34 840 ILE A O 1
ATOM 7115 N N . SER A 1 841 ? 4.405 32.982 59.147 1.00 47.59 841 SER A N 1
ATOM 7116 C CA . SER A 1 841 ? 4.649 31.620 58.639 1.00 47.59 841 SER A CA 1
ATOM 7117 C C . SER A 1 841 ? 5.981 31.010 59.083 1.00 47.59 841 SER A C 1
ATOM 7119 O O . SER A 1 841 ? 6.143 29.794 59.007 1.00 47.59 841 SER A O 1
ATOM 7121 N N . PHE A 1 842 ? 6.947 31.834 59.494 1.00 45.94 842 PHE A N 1
ATOM 7122 C CA . PHE A 1 842 ? 8.313 31.403 59.797 1.00 45.94 842 PHE A CA 1
ATOM 7123 C C . PHE A 1 842 ? 8.686 31.477 61.290 1.00 45.94 842 PHE A C 1
ATOM 7125 O O . PHE A 1 842 ? 9.818 31.138 61.627 1.00 45.94 842 PHE A O 1
ATOM 7132 N N . HIS A 1 843 ? 7.773 31.878 62.188 1.00 42.81 843 HIS A N 1
ATOM 7133 C CA . HIS A 1 843 ? 8.068 32.010 63.626 1.00 42.81 843 HIS A CA 1
ATOM 7134 C C . HIS A 1 843 ? 7.671 30.800 64.495 1.00 42.81 843 HIS A C 1
ATOM 7136 O O . HIS A 1 843 ? 7.913 30.827 65.701 1.00 42.81 843 HIS A O 1
ATOM 7142 N N . TYR A 1 844 ? 7.085 29.746 63.918 1.00 46.22 844 TYR A N 1
ATOM 7143 C CA . TYR A 1 844 ? 6.550 28.611 64.679 1.00 46.22 844 TYR A CA 1
ATOM 7144 C C . TYR A 1 844 ? 7.636 27.580 65.037 1.00 46.22 844 TYR A C 1
ATOM 7146 O O . TYR A 1 844 ? 8.267 26.999 64.153 1.00 46.22 844 TYR A O 1
ATOM 7154 N N . GLU A 1 845 ? 7.830 27.315 66.334 1.00 44.28 845 GLU A N 1
ATOM 7155 C CA . GLU A 1 845 ? 8.835 26.371 66.864 1.00 44.28 845 GLU A CA 1
ATOM 7156 C C . GLU A 1 845 ? 8.667 24.925 66.342 1.00 44.28 845 GLU A C 1
ATOM 7158 O O . GLU A 1 845 ? 9.657 24.203 66.216 1.00 44.28 845 GLU A O 1
ATOM 7163 N N . HIS A 1 846 ? 7.464 24.539 65.898 1.00 45.59 846 HIS A N 1
ATOM 7164 C CA . HIS A 1 846 ? 7.172 23.224 65.297 1.00 45.59 846 HIS A CA 1
ATOM 7165 C C . HIS A 1 846 ? 7.744 23.028 63.880 1.00 45.59 846 HIS A C 1
ATOM 7167 O O . HIS A 1 846 ? 7.770 21.911 63.365 1.00 45.59 846 HIS A O 1
ATOM 7173 N N . MET A 1 847 ? 8.261 24.079 63.231 1.00 45.25 847 MET A N 1
ATOM 7174 C CA . MET A 1 847 ? 8.841 23.949 61.888 1.00 45.25 847 MET A CA 1
ATOM 7175 C C . MET A 1 847 ? 10.100 23.079 61.863 1.00 45.25 847 MET A C 1
ATOM 7177 O O . MET A 1 847 ? 10.427 22.550 60.810 1.00 45.25 847 MET A O 1
ATOM 7181 N N . ASN A 1 848 ? 10.807 22.885 62.982 1.00 45.44 848 ASN A N 1
ATOM 7182 C CA . ASN A 1 848 ? 11.933 21.944 63.026 1.00 45.44 848 ASN A CA 1
ATOM 7183 C C . ASN A 1 848 ? 11.485 20.471 63.010 1.00 45.44 848 ASN A C 1
ATOM 7185 O O . ASN A 1 848 ? 12.221 19.643 62.474 1.00 45.44 848 ASN A O 1
ATOM 7189 N N . GLU A 1 849 ? 10.310 20.156 63.557 1.00 47.47 849 GLU A N 1
ATOM 7190 C CA . GLU A 1 849 ? 9.737 18.801 63.571 1.00 47.47 849 GLU A CA 1
ATOM 7191 C C . GLU A 1 849 ? 9.093 18.480 62.220 1.00 47.47 849 GLU A C 1
ATOM 7193 O O . GLU A 1 849 ? 9.512 17.527 61.565 1.00 47.47 849 GLU A O 1
ATOM 7198 N N . LEU A 1 850 ? 8.255 19.384 61.697 1.00 42.66 850 LEU A N 1
ATOM 7199 C CA . LEU A 1 850 ? 7.727 19.322 60.325 1.00 42.66 850 LEU A CA 1
ATOM 7200 C C . LEU A 1 850 ? 8.838 19.288 59.258 1.00 42.66 850 LEU A C 1
ATOM 7202 O O . LEU A 1 850 ? 8.654 18.699 58.191 1.00 42.66 850 LEU A O 1
ATOM 7206 N N . ARG A 1 851 ? 10.002 19.901 59.532 1.00 46.19 851 ARG A N 1
ATOM 7207 C CA . ARG A 1 851 ? 11.202 19.851 58.674 1.00 46.19 851 ARG A CA 1
ATOM 7208 C C . ARG A 1 851 ? 11.826 18.463 58.629 1.00 46.19 851 ARG A C 1
ATOM 7210 O O . ARG A 1 851 ? 12.323 18.082 57.575 1.00 46.19 851 ARG A O 1
ATOM 7217 N N . ASN A 1 852 ? 11.838 17.737 59.741 1.00 49.03 852 ASN A N 1
ATOM 7218 C CA . ASN A 1 852 ? 12.430 16.404 59.796 1.00 49.03 852 ASN A CA 1
ATOM 7219 C C . ASN A 1 852 ? 11.447 15.346 59.271 1.00 49.03 852 ASN A C 1
ATOM 7221 O O . ASN A 1 852 ? 11.858 14.465 58.522 1.00 49.03 852 ASN A O 1
ATOM 7225 N N . GLU A 1 853 ? 10.154 15.483 59.573 1.00 46.34 853 GLU A N 1
ATOM 7226 C CA . GLU A 1 853 ? 9.112 14.544 59.140 1.00 46.34 853 GLU A CA 1
ATOM 7227 C C . GLU A 1 853 ? 8.852 14.603 57.632 1.00 46.34 853 GLU A C 1
ATOM 7229 O O . GLU A 1 853 ? 8.886 13.570 56.966 1.00 46.34 853 GLU A O 1
ATOM 7234 N N . ASN A 1 854 ? 8.700 15.800 57.050 1.00 43.75 854 ASN A N 1
ATOM 7235 C CA . ASN A 1 854 ? 8.539 15.925 55.597 1.00 43.75 854 ASN A CA 1
ATOM 7236 C C . ASN A 1 854 ? 9.801 15.486 54.847 1.00 43.75 854 ASN A C 1
ATOM 7238 O O . ASN A 1 854 ? 9.714 14.887 53.779 1.00 43.75 854 ASN A O 1
ATOM 7242 N N . TYR A 1 855 ? 10.987 15.760 55.393 1.00 47.00 855 TYR A N 1
ATOM 7243 C CA . TYR A 1 855 ? 12.240 15.356 54.761 1.00 47.00 855 TYR A CA 1
ATOM 7244 C C . TYR A 1 855 ? 12.402 13.831 54.720 1.00 47.00 855 TYR A C 1
ATOM 7246 O O . TYR A 1 855 ? 12.679 13.287 53.651 1.00 47.00 855 TYR A O 1
ATOM 7254 N N . GLU A 1 856 ? 12.179 13.135 55.840 1.00 51.19 856 GLU A N 1
ATOM 7255 C CA . GLU A 1 856 ? 12.233 11.668 55.866 1.00 51.19 856 GLU A CA 1
ATOM 7256 C C . GLU A 1 856 ? 11.109 11.048 55.023 1.00 51.19 856 GLU A C 1
ATOM 7258 O O . GLU A 1 856 ? 11.351 10.077 54.305 1.00 51.19 856 GLU A O 1
ATOM 7263 N N . HIS A 1 857 ? 9.926 11.671 54.986 1.00 50.00 857 HIS A N 1
ATOM 7264 C CA . HIS A 1 857 ? 8.838 11.262 54.102 1.00 50.00 857 HIS A CA 1
ATOM 7265 C C . HIS A 1 857 ? 9.246 11.337 52.618 1.00 50.00 857 HIS A C 1
ATOM 7267 O O . HIS A 1 857 ? 9.255 10.312 51.937 1.00 50.00 857 HIS A O 1
ATOM 7273 N N . TYR A 1 858 ? 9.694 12.497 52.120 1.00 44.12 858 TYR A N 1
ATOM 7274 C CA . TYR A 1 858 ? 10.070 12.683 50.707 1.00 44.12 858 TYR A CA 1
ATOM 7275 C C . TYR A 1 858 ? 11.331 11.915 50.285 1.00 44.12 858 TYR A C 1
ATOM 7277 O O . TYR A 1 858 ? 11.460 11.521 49.120 1.00 44.12 858 TYR A O 1
ATOM 7285 N N . LYS A 1 859 ? 12.255 11.677 51.221 1.00 49.25 859 LYS A N 1
ATOM 7286 C CA . LYS A 1 859 ? 13.421 10.812 51.022 1.00 49.25 859 LYS A CA 1
ATOM 7287 C C . LYS A 1 859 ? 13.015 9.340 50.907 1.00 49.25 859 LYS A C 1
ATOM 7289 O O . LYS A 1 859 ? 13.522 8.655 50.023 1.00 49.25 859 LYS A O 1
ATOM 7294 N N . SER A 1 860 ? 12.082 8.871 51.741 1.00 50.06 860 SER A N 1
ATOM 7295 C CA . SER A 1 860 ? 11.628 7.471 51.743 1.00 50.06 860 SER A CA 1
ATOM 7296 C C . SER A 1 860 ? 10.872 7.068 50.470 1.00 50.06 860 SER A C 1
ATOM 7298 O O . SER A 1 860 ? 10.979 5.925 50.036 1.00 50.06 860 SER A O 1
ATOM 7300 N N . ILE A 1 861 ? 10.193 8.014 49.814 1.00 47.81 861 ILE A N 1
ATOM 7301 C CA . ILE A 1 861 ? 9.449 7.785 48.561 1.00 47.81 861 ILE A CA 1
ATOM 7302 C C . ILE A 1 861 ? 10.238 8.159 47.290 1.00 47.81 861 ILE A C 1
ATOM 7304 O O . ILE A 1 861 ? 9.677 8.209 46.197 1.00 47.81 861 ILE A O 1
ATOM 7308 N N . GLY A 1 862 ? 11.545 8.436 47.405 1.00 43.00 862 GLY A N 1
ATOM 7309 C CA . GLY A 1 862 ? 12.447 8.619 46.256 1.00 43.00 862 GLY A CA 1
ATOM 7310 C C . GLY A 1 862 ? 12.183 9.860 45.388 1.00 43.00 862 GLY A C 1
ATOM 7311 O O . GLY A 1 862 ? 12.720 9.971 44.283 1.00 43.00 862 GLY A O 1
ATOM 7312 N N . LEU A 1 863 ? 11.380 10.821 45.859 1.00 45.44 863 LEU A N 1
ATOM 7313 C CA . LEU A 1 863 ? 10.930 11.967 45.054 1.00 45.44 863 LEU A CA 1
ATOM 7314 C C . LEU A 1 863 ? 12.051 12.952 44.687 1.00 45.44 863 LEU A C 1
ATOM 7316 O O . LEU A 1 863 ? 11.943 13.659 43.686 1.00 45.44 863 LEU A O 1
ATOM 7320 N N . PHE A 1 864 ? 13.170 12.946 45.416 1.00 43.47 864 PHE A N 1
ATOM 7321 C CA . PHE A 1 864 ? 14.341 13.771 45.095 1.00 43.47 864 PHE A CA 1
ATOM 7322 C C . PHE A 1 864 ? 15.126 13.308 43.851 1.00 43.47 864 PHE A C 1
ATOM 7324 O O . PHE A 1 864 ? 16.029 14.018 43.408 1.00 43.47 864 PHE A O 1
ATOM 7331 N N . LEU A 1 865 ? 14.766 12.164 43.249 1.00 42.69 865 LEU A N 1
ATOM 7332 C CA . LEU A 1 865 ? 15.363 11.659 42.004 1.00 42.69 865 LEU A CA 1
ATOM 7333 C C . LEU A 1 865 ? 14.628 12.123 40.729 1.00 42.69 865 LEU A C 1
ATOM 7335 O O . LEU A 1 865 ? 15.141 11.936 39.621 1.00 42.69 865 LEU A O 1
ATOM 7339 N N . LYS A 1 866 ? 13.455 12.768 40.836 1.00 46.62 866 LYS A N 1
ATOM 7340 C CA . LYS A 1 866 ? 12.724 13.347 39.689 1.00 46.62 866 LYS A CA 1
ATOM 7341 C C . LYS A 1 866 ? 12.975 14.856 39.578 1.00 46.62 866 LYS A C 1
ATOM 7343 O O . LYS A 1 866 ? 13.250 15.531 40.566 1.00 46.62 866 LYS A O 1
ATOM 7348 N N . ALA A 1 867 ? 12.972 15.373 38.345 1.00 44.91 867 ALA A N 1
ATOM 7349 C CA . ALA A 1 867 ? 13.304 16.770 38.063 1.00 44.91 867 ALA A CA 1
ATOM 7350 C C . ALA A 1 867 ? 12.416 17.726 38.890 1.00 44.91 867 ALA A C 1
ATOM 7352 O O . ALA A 1 867 ? 11.226 17.452 39.042 1.00 44.91 867 ALA A O 1
ATOM 7353 N N . PRO A 1 868 ? 12.947 18.846 39.418 1.00 47.31 868 PRO A N 1
ATOM 7354 C CA . PRO A 1 868 ? 12.146 19.769 40.214 1.00 47.31 868 PRO A CA 1
ATOM 7355 C C . PRO A 1 868 ? 10.921 20.260 39.432 1.00 47.31 868 PRO A C 1
ATOM 7357 O O . PRO A 1 868 ? 11.055 20.689 38.286 1.00 47.31 868 PRO A O 1
ATOM 7360 N N . ALA A 1 869 ? 9.743 20.265 40.062 1.00 39.56 869 ALA A N 1
ATOM 7361 C CA . ALA A 1 869 ? 8.449 20.558 39.428 1.00 39.56 869 ALA A CA 1
ATOM 7362 C C . ALA A 1 869 ? 8.392 21.884 38.633 1.00 39.56 869 ALA A C 1
ATOM 7364 O O . ALA A 1 869 ? 7.614 22.027 37.689 1.00 39.56 869 ALA A O 1
ATOM 7365 N N . TRP A 1 870 ? 9.241 22.861 38.965 1.00 40.94 870 TRP A N 1
ATOM 7366 C CA . TRP A 1 870 ? 9.336 24.129 38.235 1.00 40.94 870 TRP A CA 1
ATOM 7367 C C . TRP A 1 870 ? 9.982 23.986 36.840 1.00 40.94 870 TRP A C 1
ATOM 7369 O O . TRP A 1 870 ? 9.691 24.780 35.944 1.00 40.94 870 TRP A O 1
ATOM 7379 N N . VAL A 1 871 ? 10.818 22.966 36.620 1.00 45.31 871 VAL A N 1
ATOM 7380 C CA . VAL A 1 871 ? 11.412 22.631 35.312 1.00 45.31 871 VAL A CA 1
ATOM 7381 C C . VAL A 1 871 ? 10.350 22.029 34.385 1.00 45.31 871 VAL A C 1
ATOM 7383 O O . VAL A 1 871 ? 10.250 22.427 33.224 1.00 45.31 871 VAL A O 1
ATOM 7386 N N . GLU A 1 872 ? 9.505 21.140 34.915 1.00 45.97 872 GLU A N 1
ATOM 7387 C CA . GLU A 1 872 ? 8.360 20.543 34.211 1.00 45.97 872 GLU A CA 1
ATOM 7388 C C . GLU A 1 872 ? 7.338 21.625 33.811 1.00 45.97 872 GLU A C 1
ATOM 7390 O O . GLU A 1 872 ? 6.947 21.729 32.645 1.00 45.97 872 GLU A O 1
ATOM 7395 N N . LYS A 1 873 ? 6.988 22.517 34.754 1.00 44.06 873 LYS A N 1
ATOM 7396 C CA . LYS A 1 873 ? 6.064 23.639 34.514 1.00 44.06 873 LYS A CA 1
ATOM 7397 C C . LYS A 1 873 ? 6.567 24.590 33.426 1.00 44.06 873 LYS A C 1
ATOM 7399 O O . LYS A 1 873 ? 5.788 24.976 32.558 1.00 44.06 873 LYS A O 1
ATOM 7404 N N . ASN A 1 874 ? 7.859 24.924 33.408 1.00 42.66 874 ASN A N 1
ATOM 7405 C CA . ASN A 1 874 ? 8.428 25.784 32.364 1.00 42.66 874 ASN A CA 1
ATOM 7406 C C . ASN A 1 874 ? 8.444 25.118 30.981 1.00 42.66 874 ASN A C 1
ATOM 7408 O O . ASN A 1 874 ? 8.241 25.795 29.974 1.00 42.66 874 ASN A O 1
ATOM 7412 N N . LYS A 1 875 ? 8.630 23.794 30.916 1.00 47.19 875 LYS A N 1
ATOM 7413 C CA . LYS A 1 875 ? 8.569 23.026 29.663 1.00 47.19 875 LYS A CA 1
ATOM 7414 C C . LYS A 1 875 ? 7.154 23.033 29.073 1.00 47.19 875 LYS A C 1
ATOM 7416 O O . LYS A 1 875 ? 6.984 23.275 27.880 1.00 47.19 875 LYS A O 1
ATOM 7421 N N . ILE A 1 876 ? 6.141 22.852 29.921 1.00 48.66 876 ILE A N 1
ATOM 7422 C CA . ILE A 1 876 ? 4.725 22.917 29.532 1.00 48.66 876 ILE A CA 1
ATOM 7423 C C . ILE A 1 876 ? 4.348 24.338 29.083 1.00 48.66 876 ILE A C 1
ATOM 7425 O O . ILE A 1 876 ? 3.701 24.504 28.048 1.00 48.66 876 ILE A O 1
ATOM 7429 N N . LEU A 1 877 ? 4.795 25.367 29.811 1.00 40.56 877 LEU A N 1
ATOM 7430 C CA . LEU A 1 877 ? 4.526 26.771 29.482 1.00 40.56 877 LEU A CA 1
ATOM 7431 C C . LEU A 1 877 ? 5.179 27.188 28.149 1.00 40.56 877 LEU A C 1
ATOM 7433 O O . LEU A 1 877 ? 4.541 27.842 27.328 1.00 40.56 877 LEU A O 1
ATOM 7437 N N . SER A 1 878 ? 6.417 26.750 27.894 1.00 43.34 878 SER A N 1
ATOM 7438 C CA . SER A 1 878 ? 7.137 27.014 26.638 1.00 43.34 878 SER A CA 1
ATOM 7439 C C . SER A 1 878 ? 6.438 26.388 25.428 1.00 43.34 878 SER A C 1
ATOM 7441 O O . SER A 1 878 ? 6.337 27.031 24.383 1.00 43.34 878 SER A O 1
ATOM 7443 N N . ASN A 1 879 ? 5.917 25.164 25.583 1.00 46.38 879 ASN A N 1
ATOM 7444 C CA . ASN A 1 879 ? 5.174 24.462 24.535 1.00 46.38 879 ASN A CA 1
ATOM 7445 C C . ASN A 1 879 ? 3.827 25.132 24.242 1.00 46.38 879 ASN A C 1
ATOM 7447 O O . ASN A 1 879 ? 3.472 25.300 23.079 1.00 46.38 879 ASN A O 1
ATOM 7451 N N . LYS A 1 880 ? 3.094 25.564 25.278 1.00 41.53 880 LYS A N 1
ATOM 7452 C CA . LYS A 1 880 ? 1.799 26.246 25.108 1.00 41.53 880 LYS A CA 1
ATOM 7453 C C . LYS A 1 880 ? 1.925 27.622 24.450 1.00 41.53 880 LYS A C 1
ATOM 7455 O O . LYS A 1 880 ? 1.024 28.026 23.727 1.00 41.53 880 LYS A O 1
ATOM 7460 N N . LEU A 1 881 ? 3.029 28.332 24.683 1.00 36.25 881 LEU A N 1
ATOM 7461 C CA . LEU A 1 881 ? 3.252 29.682 24.150 1.00 36.25 881 LEU A CA 1
ATOM 7462 C C . LEU A 1 881 ? 4.018 29.701 22.812 1.00 36.25 881 LEU A C 1
ATOM 7464 O O . LEU A 1 881 ? 4.273 30.775 22.273 1.00 36.25 881 LEU A O 1
ATOM 7468 N N . ASN A 1 882 ? 4.395 28.532 22.277 1.00 38.84 882 ASN A N 1
ATOM 7469 C CA . ASN A 1 882 ? 5.205 28.365 21.062 1.00 38.84 882 ASN A CA 1
ATOM 7470 C C . ASN A 1 882 ? 6.503 29.204 21.053 1.00 38.84 882 ASN A C 1
ATOM 7472 O O . ASN A 1 882 ? 6.971 29.677 20.015 1.00 38.84 882 ASN A O 1
ATOM 7476 N N . ILE A 1 883 ? 7.094 29.403 22.235 1.00 40.03 883 ILE A N 1
ATOM 7477 C CA . ILE A 1 883 ? 8.362 30.114 22.410 1.00 40.03 883 ILE A CA 1
ATOM 7478 C C . ILE A 1 883 ? 9.465 29.056 22.435 1.00 40.03 883 ILE A C 1
ATOM 7480 O O . ILE A 1 883 ? 9.397 28.110 23.220 1.00 40.03 883 ILE A O 1
ATOM 7484 N N . LYS A 1 884 ? 10.506 29.204 21.601 1.00 38.00 884 LYS A N 1
ATOM 7485 C CA . LYS A 1 884 ? 11.703 28.353 21.703 1.00 38.00 884 LYS A CA 1
ATOM 7486 C C . LYS A 1 884 ? 12.334 28.567 23.088 1.00 38.00 884 LYS A C 1
ATOM 7488 O O . LYS A 1 884 ? 12.644 29.720 23.403 1.00 38.00 884 LYS A O 1
ATOM 7493 N N . PRO A 1 885 ? 12.562 27.514 23.898 1.00 40.72 885 PRO A N 1
ATOM 7494 C CA . PRO A 1 885 ? 13.189 27.670 25.203 1.00 40.72 885 PRO A CA 1
ATOM 7495 C C . PRO A 1 885 ? 14.524 28.399 25.032 1.00 40.72 885 PRO A C 1
ATOM 7497 O O . PRO A 1 885 ? 15.410 27.910 24.326 1.00 40.72 885 PRO A O 1
ATOM 7500 N N . ARG A 1 886 ? 14.692 29.577 25.649 1.00 34.09 886 ARG A N 1
ATOM 7501 C CA . ARG A 1 886 ? 16.032 30.163 25.780 1.00 34.09 886 ARG A CA 1
ATOM 7502 C C . ARG A 1 886 ? 16.851 29.179 26.613 1.00 34.09 886 ARG A C 1
ATOM 7504 O O . ARG A 1 886 ? 16.504 28.885 27.751 1.00 34.09 886 ARG A O 1
ATOM 7511 N N . THR A 1 887 ? 17.893 28.638 25.994 1.00 37.53 887 THR A N 1
ATOM 7512 C CA . THR A 1 887 ? 18.830 27.636 26.508 1.00 37.53 887 THR A CA 1
ATOM 7513 C C . THR A 1 887 ? 19.210 27.854 27.975 1.00 37.53 887 THR A C 1
ATOM 7515 O O . THR A 1 887 ? 20.087 28.659 28.275 1.00 37.53 887 THR A O 1
ATOM 7518 N N . TYR A 1 888 ? 18.607 27.069 28.869 1.00 27.97 888 TYR A N 1
ATOM 7519 C CA . TYR A 1 888 ? 19.275 26.571 30.069 1.00 27.97 888 TYR A CA 1
ATOM 7520 C C . TYR A 1 888 ? 19.820 25.183 29.701 1.00 27.97 888 TYR A C 1
ATOM 7522 O O . TYR A 1 888 ? 19.033 24.248 29.539 1.00 27.97 888 TYR A O 1
ATOM 7530 N N . PRO A 1 889 ? 21.127 25.038 29.430 1.00 34.62 889 PRO A N 1
ATOM 7531 C CA . PRO A 1 889 ? 21.656 23.815 28.842 1.00 34.62 889 PRO A CA 1
ATOM 7532 C C . PRO A 1 889 ? 21.585 22.658 29.838 1.00 34.62 889 PRO A C 1
ATOM 7534 O O . PRO A 1 889 ? 22.150 22.757 30.916 1.00 34.62 889 PRO A O 1
ATOM 7537 N N . ALA A 1 890 ? 20.947 21.554 29.444 1.00 34.03 890 ALA A N 1
ATOM 7538 C CA . ALA A 1 890 ? 21.462 20.192 29.623 1.00 34.03 890 ALA A CA 1
ATOM 7539 C C . ALA A 1 890 ? 22.130 19.826 30.976 1.00 34.03 890 ALA A C 1
ATOM 7541 O O . ALA A 1 890 ? 23.133 19.115 30.982 1.00 34.03 890 ALA A O 1
ATOM 7542 N N . ILE A 1 891 ? 21.581 20.240 32.125 1.00 36.16 891 ILE A N 1
ATOM 7543 C CA . ILE A 1 891 ? 22.174 19.913 33.442 1.00 36.16 891 ILE A CA 1
ATOM 7544 C C . ILE A 1 891 ? 22.034 18.420 33.792 1.00 36.16 891 ILE A C 1
ATOM 7546 O O . ILE A 1 891 ? 22.812 17.903 34.582 1.00 36.16 891 ILE A O 1
ATOM 7550 N N . ARG A 1 892 ? 21.139 17.669 33.136 1.00 35.53 892 ARG A N 1
ATOM 7551 C CA . ARG A 1 892 ? 21.033 16.214 33.352 1.00 35.53 892 ARG A CA 1
ATOM 7552 C C . ARG A 1 892 ? 21.980 15.354 32.509 1.00 35.53 892 ARG A C 1
ATOM 7554 O O . ARG A 1 892 ? 22.070 14.168 32.771 1.00 35.53 892 ARG A O 1
ATOM 7561 N N . MET A 1 893 ? 22.653 15.905 31.494 1.00 35.06 893 MET A N 1
ATOM 7562 C CA . MET A 1 893 ? 23.369 15.082 30.499 1.00 35.06 893 MET A CA 1
ATOM 7563 C C . MET A 1 893 ? 24.903 15.142 30.574 1.00 35.06 893 MET A C 1
ATOM 7565 O O . MET A 1 893 ? 25.562 14.609 29.686 1.00 35.06 893 MET A O 1
ATOM 7569 N N . ARG A 1 894 ? 25.504 15.767 31.598 1.00 39.66 894 ARG A N 1
ATOM 7570 C CA . ARG A 1 894 ? 26.978 15.801 31.753 1.00 39.66 894 ARG A CA 1
ATOM 7571 C C . ARG A 1 894 ? 27.496 15.676 33.187 1.00 39.66 894 ARG A C 1
ATOM 7573 O O . ARG A 1 894 ? 28.626 16.070 33.447 1.00 39.66 894 ARG A O 1
ATOM 7580 N N . TRP A 1 895 ? 26.686 15.186 34.113 1.00 39.44 895 TRP A N 1
ATOM 7581 C CA . TRP A 1 895 ? 27.177 14.832 35.442 1.00 39.44 895 TRP A CA 1
ATOM 7582 C C . TRP A 1 895 ? 27.170 13.316 35.510 1.00 39.44 895 TRP A C 1
ATOM 7584 O O . TRP A 1 895 ? 26.137 12.702 35.236 1.00 39.44 895 TRP A O 1
ATOM 7594 N N . TRP A 1 896 ? 28.328 12.724 35.791 1.00 51.06 896 TRP A N 1
ATOM 7595 C CA . TRP A 1 896 ? 28.371 11.320 36.172 1.00 51.06 896 TRP A CA 1
ATOM 7596 C C . TRP A 1 896 ? 27.569 11.180 37.469 1.00 51.06 896 TRP A C 1
ATOM 7598 O O . TRP A 1 896 ? 27.545 12.106 38.283 1.00 51.06 896 TRP A O 1
ATOM 7608 N N . GLU A 1 897 ? 26.862 10.065 37.631 1.00 48.41 897 GLU A N 1
ATOM 7609 C CA . GLU A 1 897 ? 25.965 9.810 38.768 1.00 48.41 897 GLU A CA 1
ATOM 7610 C C . GLU A 1 897 ? 26.651 10.104 40.116 1.00 48.41 897 GLU A C 1
ATOM 7612 O O . GLU A 1 897 ? 26.085 10.779 40.973 1.00 48.41 897 GLU A O 1
ATOM 7617 N N . GLU A 1 898 ? 27.937 9.766 40.220 1.00 54.84 898 GLU A N 1
ATOM 7618 C CA . GLU A 1 898 ? 28.797 10.019 41.380 1.00 54.84 898 GLU A CA 1
ATOM 7619 C C . GLU A 1 898 ? 28.997 11.516 41.702 1.00 54.84 898 GLU A C 1
ATOM 7621 O O . GLU A 1 898 ? 28.998 11.907 42.871 1.00 54.84 898 GLU A O 1
ATOM 7626 N N . ASP A 1 899 ? 29.124 12.387 40.694 1.00 55.78 899 ASP A N 1
ATOM 7627 C CA . ASP A 1 899 ? 29.269 13.837 40.899 1.00 55.78 899 ASP A CA 1
ATOM 7628 C C . ASP A 1 899 ? 27.954 14.465 41.384 1.00 55.78 899 ASP A C 1
ATOM 7630 O O . ASP A 1 899 ? 27.952 15.404 42.189 1.00 55.78 899 ASP A O 1
ATOM 7634 N N . TRP A 1 900 ? 26.823 13.934 40.911 1.00 53.62 900 TRP A N 1
ATOM 7635 C CA . TRP A 1 900 ? 25.494 14.366 41.335 1.00 53.62 900 TRP A CA 1
ATOM 7636 C C . TRP A 1 900 ? 25.197 13.932 42.772 1.00 53.62 900 TRP A C 1
ATOM 7638 O O . TRP A 1 900 ? 24.765 14.750 43.587 1.00 53.62 900 TRP A O 1
ATOM 7648 N N . GLU A 1 901 ? 25.497 12.680 43.117 1.00 58.88 901 GLU A N 1
ATOM 7649 C CA . GLU A 1 901 ? 25.364 12.175 44.485 1.00 58.88 901 GLU A CA 1
ATOM 7650 C C . GLU A 1 901 ? 26.276 12.919 45.462 1.00 58.88 901 GLU A C 1
ATOM 7652 O O . GLU A 1 901 ? 25.851 13.287 46.564 1.00 58.88 901 GLU A O 1
ATOM 7657 N N . LYS A 1 902 ? 27.510 13.226 45.048 1.00 65.31 902 LYS A N 1
ATOM 7658 C CA . LYS A 1 902 ? 28.438 14.037 45.838 1.00 65.31 902 LYS A CA 1
ATOM 7659 C C . LYS A 1 902 ? 27.894 15.443 46.084 1.00 65.31 902 LYS A C 1
ATOM 7661 O O . LYS A 1 902 ? 27.933 15.916 47.220 1.00 65.31 902 LYS A O 1
ATOM 7666 N N . TYR A 1 903 ? 27.342 16.095 45.061 1.00 62.03 903 TYR A N 1
ATOM 7667 C CA . TYR A 1 903 ? 26.716 17.410 45.209 1.00 62.03 903 TYR A CA 1
ATOM 7668 C C . TYR A 1 903 ? 25.504 17.381 46.142 1.00 62.03 903 TYR A C 1
ATOM 7670 O O . TYR A 1 903 ? 25.407 18.225 47.034 1.00 62.03 903 TYR A O 1
ATOM 7678 N N . MET A 1 904 ? 24.612 16.399 45.991 1.00 58.75 904 MET A N 1
ATOM 7679 C CA . MET A 1 904 ? 23.451 16.243 46.872 1.00 58.75 904 MET A CA 1
ATOM 7680 C C . MET A 1 904 ? 23.894 16.017 48.324 1.00 58.75 904 MET A C 1
ATOM 7682 O O . MET A 1 904 ? 23.416 16.699 49.227 1.00 58.75 904 MET A O 1
ATOM 7686 N N . THR A 1 905 ? 24.917 15.186 48.539 1.00 64.56 905 THR A N 1
ATOM 7687 C CA . THR A 1 905 ? 25.503 14.932 49.864 1.00 64.56 905 THR A CA 1
ATOM 7688 C C . THR A 1 905 ? 26.133 16.188 50.484 1.00 64.56 905 THR A C 1
ATOM 7690 O O . THR A 1 905 ? 25.996 16.433 51.685 1.00 64.56 905 THR A O 1
ATOM 7693 N N . GLU A 1 906 ? 26.840 17.003 49.697 1.00 61.41 906 GLU A N 1
ATOM 7694 C CA . GLU A 1 906 ? 27.459 18.250 50.170 1.00 61.41 906 GLU A CA 1
ATOM 7695 C C . GLU A 1 906 ? 26.433 19.361 50.440 1.00 61.41 906 GLU A C 1
ATOM 7697 O O . GLU A 1 906 ? 26.600 20.125 51.399 1.00 61.41 906 GLU A O 1
ATOM 7702 N N . ARG A 1 907 ? 25.362 19.431 49.640 1.00 58.00 907 ARG A N 1
ATOM 7703 C CA . ARG A 1 907 ? 24.216 20.327 49.847 1.00 58.00 907 ARG A CA 1
ATOM 7704 C C . ARG A 1 907 ? 23.471 19.971 51.127 1.00 58.00 907 ARG A C 1
ATOM 7706 O O . ARG A 1 907 ? 23.262 20.839 51.974 1.00 58.00 907 ARG A O 1
ATOM 7713 N N . ASP A 1 908 ? 23.157 18.693 51.313 1.00 59.16 908 ASP A N 1
ATOM 7714 C CA . ASP A 1 908 ? 22.412 18.200 52.474 1.00 59.16 908 ASP A CA 1
ATOM 7715 C C . ASP A 1 908 ? 23.179 18.439 53.787 1.00 59.16 908 ASP A C 1
ATOM 7717 O O . ASP A 1 908 ? 22.584 18.790 54.807 1.00 59.16 908 ASP A O 1
ATOM 7721 N N . LYS A 1 909 ? 24.520 18.407 53.751 1.00 61.25 909 LYS A N 1
ATOM 7722 C CA . LYS A 1 909 ? 25.376 18.779 54.894 1.00 61.25 909 LYS A CA 1
ATOM 7723 C C . LYS A 1 909 ? 25.422 20.286 55.195 1.00 61.25 909 LYS A C 1
ATOM 7725 O O . LYS A 1 909 ? 25.759 20.656 56.319 1.00 61.25 909 LYS A O 1
ATOM 7730 N N . ASN A 1 910 ? 25.096 21.160 54.237 1.00 54.94 910 ASN A N 1
ATOM 7731 C CA . ASN A 1 910 ? 25.263 22.619 54.356 1.00 54.94 910 ASN A CA 1
ATOM 7732 C C . ASN A 1 910 ? 23.954 23.432 54.311 1.00 54.94 910 ASN A C 1
ATOM 7734 O O . ASN A 1 910 ? 23.995 24.662 54.412 1.00 54.94 910 ASN A O 1
ATOM 7738 N N . LEU A 1 911 ? 22.795 22.773 54.246 1.00 52.16 911 LEU A N 1
ATOM 7739 C CA . LEU A 1 911 ? 21.465 23.379 54.084 1.00 52.16 911 LEU A CA 1
ATOM 7740 C C . LEU A 1 911 ? 21.130 24.481 55.117 1.00 52.16 911 LEU A C 1
ATOM 7742 O O . LEU A 1 911 ? 20.499 25.487 54.788 1.00 52.16 911 LEU A O 1
ATOM 7746 N N . LYS A 1 912 ? 21.624 24.367 56.360 1.00 55.84 912 LYS A N 1
ATOM 7747 C CA . LYS A 1 912 ? 21.452 25.398 57.408 1.00 55.84 912 LYS A CA 1
ATOM 7748 C C . LYS A 1 912 ? 22.097 26.745 57.034 1.00 55.84 912 LYS A C 1
ATOM 7750 O O . LYS A 1 912 ? 21.575 27.798 57.400 1.00 55.84 912 LYS A O 1
ATOM 7755 N N . ASN A 1 913 ? 23.209 26.725 56.297 1.00 59.66 913 ASN A N 1
ATOM 7756 C CA . ASN A 1 913 ? 23.911 27.934 55.851 1.00 59.66 913 ASN A CA 1
ATOM 7757 C C . ASN A 1 913 ? 23.239 28.557 54.618 1.00 59.66 913 ASN A C 1
ATOM 7759 O O . ASN A 1 913 ? 23.244 29.778 54.466 1.00 59.66 913 ASN A O 1
ATOM 7763 N N . GLU A 1 914 ? 22.619 27.732 53.774 1.00 52.72 914 GLU A N 1
ATOM 7764 C CA . GLU A 1 914 ? 21.890 28.164 52.580 1.00 52.72 914 GLU A CA 1
ATOM 7765 C C . GLU A 1 914 ? 20.634 28.975 52.953 1.00 52.72 914 GLU A C 1
ATOM 7767 O O . GLU A 1 914 ? 20.382 30.044 52.398 1.00 52.72 914 GLU A O 1
ATOM 7772 N N . PHE A 1 915 ? 19.906 28.561 53.996 1.00 54.22 915 PHE A N 1
ATOM 7773 C CA . PHE A 1 915 ? 18.752 29.312 54.509 1.00 54.22 915 PHE A CA 1
ATOM 7774 C C . PHE A 1 915 ? 19.119 30.631 55.205 1.00 54.22 915 PHE A C 1
ATOM 7776 O O . PHE A 1 915 ? 18.461 31.651 54.982 1.00 54.22 915 PHE A O 1
ATOM 7783 N N . ALA A 1 916 ? 20.185 30.649 56.014 1.00 58.50 916 ALA A N 1
ATOM 7784 C CA . ALA A 1 916 ? 20.673 31.881 56.644 1.00 58.50 916 ALA A CA 1
ATOM 7785 C C . ALA A 1 916 ? 21.102 32.926 55.596 1.00 58.50 916 ALA A C 1
ATOM 7787 O O . ALA A 1 916 ? 20.888 34.129 55.771 1.00 58.50 916 ALA A O 1
ATOM 7788 N N . TYR A 1 917 ? 21.655 32.459 54.475 1.00 56.53 917 TYR A N 1
ATOM 7789 C CA . TYR A 1 917 ? 21.998 33.290 53.329 1.00 56.53 917 TYR A CA 1
ATOM 7790 C C . TYR A 1 917 ? 20.759 33.908 52.659 1.00 56.53 917 TYR A C 1
ATOM 7792 O O . TYR A 1 917 ? 20.738 35.120 52.423 1.00 56.53 917 TYR A O 1
ATOM 7800 N N . TYR A 1 918 ? 19.695 33.128 52.426 1.00 52.19 918 TYR A N 1
ATOM 7801 C CA . TYR A 1 918 ? 18.438 33.640 51.858 1.00 52.19 918 TYR A CA 1
ATOM 7802 C C . TYR A 1 918 ? 17.781 34.719 52.730 1.00 52.19 918 TYR A C 1
ATOM 7804 O O . TYR A 1 918 ? 17.326 35.745 52.215 1.00 52.19 918 TYR A O 1
ATOM 7812 N N . PHE A 1 919 ? 17.780 34.542 54.053 1.00 56.53 919 PHE A N 1
ATOM 7813 C CA . PHE A 1 919 ? 17.250 35.550 54.978 1.00 56.53 919 PHE A CA 1
ATOM 7814 C C . PHE A 1 919 ? 18.046 36.861 54.926 1.00 56.53 919 PHE A C 1
ATOM 7816 O O . PHE A 1 919 ? 17.462 37.949 54.885 1.00 56.53 919 PHE A O 1
ATOM 7823 N N . ALA A 1 920 ? 19.376 36.771 54.867 1.00 57.72 920 ALA A N 1
ATOM 7824 C CA . ALA A 1 920 ? 20.244 37.938 54.754 1.00 57.72 920 ALA A CA 1
ATOM 7825 C C . ALA A 1 920 ? 20.059 38.678 53.412 1.00 57.72 920 ALA A C 1
ATOM 7827 O O . ALA A 1 920 ? 20.005 39.911 53.396 1.00 57.72 920 ALA A O 1
ATOM 7828 N N . GLN A 1 921 ? 19.871 37.954 52.298 1.00 53.19 921 GLN A N 1
ATOM 7829 C CA . GLN A 1 921 ? 19.522 38.555 51.002 1.00 53.19 921 GLN A CA 1
ATOM 7830 C C . GLN A 1 921 ? 18.178 39.300 51.042 1.00 53.19 921 GLN A C 1
ATOM 7832 O O . GLN A 1 921 ? 18.055 40.384 50.466 1.00 53.19 921 GLN A O 1
ATOM 7837 N N . ARG A 1 922 ? 17.166 38.750 51.726 1.00 56.19 922 ARG A N 1
ATOM 7838 C CA . ARG A 1 922 ? 15.839 39.377 51.818 1.00 56.19 922 ARG A CA 1
ATOM 7839 C C . ARG A 1 922 ? 15.863 40.650 52.662 1.00 56.19 922 ARG A C 1
ATOM 7841 O O . ARG A 1 922 ? 15.365 41.677 52.210 1.00 56.19 922 ARG A O 1
ATOM 7848 N N . LYS A 1 923 ? 16.547 40.623 53.811 1.00 58.38 923 LYS A N 1
ATOM 7849 C CA . LYS A 1 923 ? 16.759 41.808 54.659 1.00 58.38 923 LYS A CA 1
ATOM 7850 C C . LYS A 1 923 ? 17.475 42.938 53.904 1.00 58.38 923 LYS A C 1
ATOM 7852 O O . LYS A 1 923 ? 17.089 44.099 54.018 1.00 58.38 923 LYS A O 1
ATOM 7857 N N . TYR A 1 924 ? 18.474 42.603 53.084 1.00 57.78 924 TYR A N 1
ATOM 7858 C CA . TYR A 1 924 ? 19.146 43.570 52.210 1.00 57.78 924 TYR A CA 1
ATOM 7859 C C . TYR A 1 924 ? 18.184 44.214 51.204 1.00 57.78 924 TYR A C 1
ATOM 7861 O O . TYR A 1 924 ? 18.199 45.430 51.010 1.00 57.78 924 TYR A O 1
ATOM 7869 N N . ALA A 1 925 ? 17.322 43.411 50.585 1.00 52.44 925 ALA A N 1
ATOM 7870 C CA . ALA A 1 925 ? 16.388 43.909 49.592 1.00 52.44 925 ALA A CA 1
ATOM 7871 C C . ALA A 1 925 ? 15.297 44.808 50.206 1.00 52.44 925 ALA A C 1
ATOM 7873 O O . ALA A 1 925 ? 14.937 45.816 49.600 1.00 52.44 925 ALA A O 1
ATOM 7874 N N . ASP A 1 926 ? 14.840 44.506 51.423 1.00 54.91 926 ASP A N 1
ATOM 7875 C CA . ASP A 1 926 ? 13.908 45.357 52.174 1.00 54.91 926 ASP A CA 1
ATOM 7876 C C . ASP A 1 926 ? 14.550 46.703 52.551 1.00 54.91 926 ASP A C 1
ATOM 7878 O O . ASP A 1 926 ? 13.909 47.750 52.453 1.00 54.91 926 ASP A O 1
ATOM 7882 N N . ASN A 1 927 ? 15.836 46.702 52.918 1.00 57.88 927 ASN A N 1
ATOM 7883 C CA . ASN A 1 927 ? 16.587 47.925 53.209 1.00 57.88 927 ASN A CA 1
ATOM 7884 C C . ASN A 1 927 ? 16.789 48.803 51.962 1.00 57.88 927 ASN A C 1
ATOM 7886 O O . ASN A 1 927 ? 16.713 50.026 52.070 1.00 57.88 927 ASN A O 1
ATOM 7890 N N . ILE A 1 928 ? 16.995 48.204 50.781 1.00 54.88 928 ILE A N 1
ATOM 7891 C CA . ILE A 1 928 ? 17.025 48.946 49.510 1.00 54.88 928 ILE A CA 1
ATOM 7892 C C . ILE A 1 928 ? 15.659 49.560 49.222 1.00 54.88 928 ILE A C 1
ATOM 7894 O O . ILE A 1 928 ? 15.585 50.746 48.935 1.00 54.88 928 ILE A O 1
ATOM 7898 N N . MET A 1 929 ? 14.574 48.790 49.320 1.00 52.19 929 MET A N 1
ATOM 7899 C CA . MET A 1 929 ? 13.238 49.313 49.014 1.00 52.19 929 MET A CA 1
ATOM 7900 C C . MET A 1 929 ? 12.846 50.465 49.946 1.00 52.19 929 MET A C 1
ATOM 7902 O O . MET A 1 929 ? 12.300 51.460 49.483 1.00 52.19 929 MET A O 1
ATOM 7906 N N . LYS A 1 930 ? 13.202 50.382 51.235 1.00 56.06 930 LYS A N 1
ATOM 7907 C CA . LYS A 1 930 ? 12.988 51.465 52.211 1.00 56.06 930 LYS A CA 1
ATOM 7908 C C . LYS A 1 930 ? 13.849 52.706 51.959 1.00 56.06 930 LYS A C 1
ATOM 7910 O O . LYS A 1 930 ? 13.499 53.781 52.437 1.00 56.06 930 LYS A O 1
ATOM 7915 N N . SER A 1 931 ? 14.973 52.577 51.250 1.00 53.00 931 SER A N 1
ATOM 7916 C CA . SER A 1 931 ? 15.869 53.701 50.948 1.00 53.00 931 SER A CA 1
ATOM 7917 C C . SER A 1 931 ? 15.530 54.420 49.639 1.00 53.00 931 SER A C 1
ATOM 7919 O O . SER A 1 931 ? 16.106 55.477 49.370 1.00 53.00 931 SER A O 1
ATOM 7921 N N . ILE A 1 932 ? 14.592 53.886 48.847 1.00 52.03 932 ILE A N 1
ATOM 7922 C CA . ILE A 1 932 ? 14.066 54.532 47.643 1.00 52.03 932 ILE A CA 1
ATOM 7923 C C . ILE A 1 932 ? 13.003 55.545 48.068 1.00 52.03 932 ILE A C 1
ATOM 7925 O O . ILE A 1 932 ? 11.932 55.178 48.541 1.00 52.03 932 ILE A O 1
ATOM 7929 N N . SER A 1 933 ? 13.280 56.833 47.860 1.00 59.81 933 SER A N 1
ATOM 7930 C CA . SER A 1 933 ? 12.257 57.881 47.950 1.00 59.81 933 SER A CA 1
ATOM 7931 C C . SER A 1 933 ? 12.038 58.522 46.585 1.00 59.81 933 SER A C 1
ATOM 7933 O O . SER A 1 933 ? 12.992 58.894 45.893 1.00 59.81 933 SER A O 1
ATOM 7935 N N . LEU A 1 934 ? 10.766 58.633 46.202 1.00 54.56 934 LEU A N 1
ATOM 7936 C CA . LEU A 1 934 ? 10.317 59.256 44.963 1.00 54.56 934 LEU A CA 1
ATOM 7937 C C . LEU A 1 934 ? 9.668 60.598 45.302 1.00 54.56 934 LEU A C 1
ATOM 7939 O O . LEU A 1 934 ? 8.713 60.648 46.073 1.00 54.56 934 LEU A O 1
ATOM 7943 N N . LYS A 1 935 ? 10.185 61.695 44.743 1.00 65.06 935 LYS A N 1
ATOM 7944 C CA . LYS A 1 935 ? 9.537 63.012 44.818 1.00 65.06 935 LYS A CA 1
ATOM 7945 C C . LYS A 1 935 ? 9.400 63.593 43.422 1.00 65.06 935 LYS A C 1
ATOM 7947 O O . LYS A 1 935 ? 10.386 63.673 42.697 1.00 65.06 935 LYS A O 1
ATOM 7952 N N . VAL A 1 936 ? 8.196 64.021 43.061 1.00 54.47 936 VAL A N 1
ATOM 7953 C CA . VAL A 1 936 ? 7.977 64.819 41.850 1.00 54.47 936 VAL A CA 1
ATOM 7954 C C . VAL A 1 936 ? 8.280 66.272 42.204 1.00 54.47 936 VAL A C 1
ATOM 7956 O O . VAL A 1 936 ? 7.633 66.837 43.082 1.00 54.47 936 VAL A O 1
ATOM 7959 N N . ILE A 1 937 ? 9.299 66.851 41.574 1.00 62.59 937 ILE A N 1
ATOM 7960 C CA . ILE A 1 937 ? 9.686 68.257 41.744 1.00 62.59 937 ILE A CA 1
ATOM 7961 C C . ILE A 1 937 ? 9.834 68.838 40.340 1.00 62.59 937 ILE A C 1
ATOM 7963 O O . ILE A 1 937 ? 10.555 68.264 39.527 1.00 62.59 937 ILE A O 1
ATOM 7967 N N . ASP A 1 938 ? 9.121 69.927 40.052 1.00 60.53 938 ASP A N 1
ATOM 7968 C CA . ASP A 1 938 ? 9.135 70.613 38.751 1.00 60.53 938 ASP A CA 1
ATOM 7969 C C . ASP A 1 938 ? 8.896 69.661 37.566 1.00 60.53 938 ASP A C 1
ATOM 7971 O O . ASP A 1 938 ? 9.667 69.613 36.610 1.00 60.53 938 ASP A O 1
ATOM 7975 N N . GLU A 1 939 ? 7.851 68.832 37.684 1.00 54.81 939 GLU A N 1
ATOM 7976 C CA . GLU A 1 939 ? 7.431 67.851 36.666 1.00 54.81 939 GLU A CA 1
ATOM 7977 C C . GLU A 1 939 ? 8.476 66.767 36.342 1.00 54.81 939 GLU A C 1
ATOM 7979 O O . GLU A 1 939 ? 8.305 65.979 35.414 1.00 54.81 939 GLU A O 1
ATOM 7984 N N . LYS A 1 940 ? 9.531 66.653 37.158 1.00 48.91 940 LYS A N 1
ATOM 7985 C CA . LYS A 1 940 ? 10.552 65.607 37.062 1.00 48.91 940 LYS A CA 1
ATOM 7986 C C . LYS A 1 940 ? 10.495 64.692 38.279 1.00 48.91 940 LYS A C 1
ATOM 7988 O O . LYS A 1 940 ? 10.429 65.137 39.426 1.00 48.91 940 LYS A O 1
ATOM 7993 N N . LEU A 1 941 ? 10.554 63.384 38.036 1.00 49.22 941 LEU A N 1
ATOM 7994 C CA . LEU A 1 941 ? 10.640 62.387 39.099 1.00 49.22 941 LEU A CA 1
ATOM 7995 C C . LEU A 1 941 ? 12.077 62.335 39.633 1.00 49.22 941 LEU A C 1
ATOM 7997 O O . LEU A 1 941 ? 12.983 61.822 38.976 1.00 49.22 941 LEU A O 1
ATOM 8001 N N . LYS A 1 942 ? 12.301 62.856 40.840 1.00 57.81 942 LYS A N 1
ATOM 8002 C CA . LYS A 1 942 ? 13.577 62.734 41.541 1.00 57.81 942 LYS A CA 1
ATOM 8003 C C . LYS A 1 942 ? 13.574 61.459 42.378 1.00 57.81 942 LYS A C 1
ATOM 8005 O O . LYS A 1 942 ? 12.793 61.325 43.321 1.00 57.81 942 LYS A O 1
ATOM 8010 N N . VAL A 1 943 ? 14.475 60.543 42.034 1.00 53.84 943 VAL A N 1
ATOM 8011 C CA . VAL A 1 943 ? 14.679 59.278 42.745 1.00 53.84 943 VAL A CA 1
ATOM 8012 C C . VAL A 1 943 ? 15.938 59.390 43.598 1.00 53.84 943 VAL A C 1
ATOM 8014 O O . VAL A 1 943 ? 17.042 59.481 43.065 1.00 53.84 943 VAL A O 1
ATOM 8017 N N . ASN A 1 944 ? 15.790 59.381 44.920 1.00 56.91 944 ASN A N 1
ATOM 8018 C CA . ASN A 1 944 ? 16.926 59.268 45.835 1.00 56.91 944 ASN A CA 1
ATOM 8019 C C . ASN A 1 944 ? 17.045 57.808 46.280 1.00 56.91 944 ASN A C 1
ATOM 8021 O O . ASN A 1 944 ? 16.105 57.281 46.870 1.00 56.91 944 ASN A O 1
ATOM 8025 N N . MET A 1 945 ? 18.191 57.174 46.010 1.00 57.75 945 MET A N 1
ATOM 8026 C CA . MET A 1 945 ? 18.500 55.814 46.466 1.00 57.75 945 MET A CA 1
ATOM 8027 C C . MET A 1 945 ? 19.882 55.767 47.126 1.00 57.75 945 MET A C 1
ATOM 8029 O O . MET A 1 945 ? 20.867 56.219 46.537 1.00 57.75 945 MET A O 1
ATOM 8033 N N . ALA A 1 946 ? 19.983 55.166 48.313 1.00 56.00 946 ALA A N 1
ATOM 8034 C CA . ALA A 1 946 ? 21.261 54.871 48.960 1.00 56.00 946 ALA A CA 1
ATOM 8035 C C . ALA A 1 946 ? 21.623 53.389 48.746 1.00 56.00 946 ALA A C 1
ATOM 8037 O O . ALA A 1 946 ? 20.982 52.502 49.302 1.00 56.00 946 ALA A O 1
ATOM 8038 N N . TRP A 1 947 ? 22.648 53.117 47.930 1.00 55.41 947 TRP A N 1
ATOM 8039 C CA . TRP A 1 947 ? 22.994 51.762 47.458 1.00 55.41 947 TRP A CA 1
ATOM 8040 C C . TRP A 1 947 ? 24.032 51.011 48.311 1.00 55.41 947 TRP A C 1
ATOM 8042 O O . TRP A 1 947 ? 24.404 49.889 47.970 1.00 55.41 947 TRP A O 1
ATOM 8052 N N . LYS A 1 948 ? 24.560 51.606 49.388 1.00 55.19 948 LYS A N 1
ATOM 8053 C CA . LYS A 1 948 ? 25.640 50.984 50.173 1.00 55.19 948 LYS A CA 1
ATOM 8054 C C . LYS A 1 948 ? 25.085 50.181 51.351 1.00 55.19 948 LYS A C 1
ATOM 8056 O O . LYS A 1 948 ? 24.465 50.747 52.245 1.00 55.19 948 LYS A O 1
ATOM 8061 N N . LEU A 1 949 ? 25.374 48.877 51.366 1.00 51.47 949 LEU A N 1
ATOM 8062 C CA . LEU A 1 949 ? 25.252 48.031 52.558 1.00 51.47 949 LEU A CA 1
ATOM 8063 C C . LEU A 1 949 ? 26.159 48.574 53.672 1.00 51.47 949 LEU A C 1
ATOM 8065 O O . LEU A 1 949 ? 27.316 48.904 53.387 1.00 51.47 949 LEU A O 1
ATOM 8069 N N . PRO A 1 950 ? 25.698 48.606 54.933 1.00 64.88 950 PRO A N 1
ATOM 8070 C CA . PRO A 1 950 ? 26.594 48.761 56.066 1.00 64.88 950 PRO A CA 1
ATOM 8071 C C . PRO A 1 950 ? 27.681 47.679 56.017 1.00 64.88 950 PRO A C 1
ATOM 8073 O O . PRO A 1 950 ? 27.399 46.500 55.794 1.00 64.88 950 PRO A O 1
ATOM 8076 N N . GLU A 1 951 ? 28.934 48.080 56.229 1.00 63.50 951 GLU A N 1
ATOM 8077 C CA . GLU A 1 951 ? 30.113 47.204 56.136 1.00 63.50 951 GLU A CA 1
ATOM 8078 C C . GLU A 1 951 ? 29.984 45.946 57.023 1.00 63.50 951 GLU A C 1
ATOM 8080 O O . GLU A 1 951 ? 30.478 44.871 56.684 1.00 63.50 951 GLU A O 1
ATOM 8085 N N . THR A 1 952 ? 29.264 46.059 58.141 1.00 67.06 952 THR A N 1
ATOM 8086 C CA . THR A 1 952 ? 28.969 44.967 59.077 1.00 67.06 952 THR A CA 1
ATOM 8087 C C . THR A 1 952 ? 28.082 43.879 58.466 1.00 67.06 952 THR A C 1
ATOM 8089 O O . THR A 1 952 ? 28.420 42.699 58.554 1.00 67.06 952 THR A O 1
ATOM 8092 N N . GLU A 1 953 ? 26.991 44.248 57.791 1.00 63.84 953 GLU A N 1
ATOM 8093 C CA . GLU A 1 953 ? 26.083 43.299 57.128 1.00 63.84 953 GLU A CA 1
ATOM 8094 C C . GLU A 1 953 ? 26.741 42.670 55.890 1.00 63.84 953 GLU A C 1
ATOM 8096 O O . GLU A 1 953 ? 26.577 41.477 55.624 1.00 63.84 953 GLU A O 1
ATOM 8101 N N . ARG A 1 954 ? 27.581 43.437 55.178 1.00 63.38 954 ARG A N 1
ATOM 8102 C CA . ARG A 1 954 ? 28.393 42.924 54.064 1.00 63.38 954 ARG A CA 1
ATOM 8103 C C . ARG A 1 954 ? 29.359 41.828 54.522 1.00 63.38 954 ARG A C 1
ATOM 8105 O O . ARG A 1 954 ? 29.438 40.779 53.882 1.00 63.38 954 ARG A O 1
ATOM 8112 N N . LYS A 1 955 ? 30.061 42.043 55.640 1.00 69.06 955 LYS A N 1
ATOM 8113 C CA . LYS A 1 955 ? 30.975 41.047 56.224 1.00 69.06 955 LYS A CA 1
ATOM 8114 C C . LYS A 1 955 ? 30.234 39.803 56.715 1.00 69.06 955 LYS A C 1
ATOM 8116 O O . LYS A 1 955 ? 30.737 38.698 56.535 1.00 69.06 955 LYS A O 1
ATOM 8121 N N . GLN A 1 956 ? 29.030 39.950 57.274 1.00 66.94 956 GLN A N 1
ATOM 8122 C CA . GLN A 1 956 ? 28.192 38.807 57.660 1.00 66.94 956 GLN A CA 1
ATOM 8123 C C . GLN A 1 956 ? 27.780 37.958 56.449 1.00 66.94 956 GLN A C 1
ATOM 8125 O O . GLN A 1 956 ? 27.951 36.740 56.477 1.00 66.94 956 GLN A O 1
ATOM 8130 N N . LEU A 1 957 ? 27.326 38.588 55.361 1.00 58.44 957 LEU A N 1
ATOM 8131 C CA . LEU A 1 957 ? 26.983 37.900 54.110 1.00 58.44 957 LEU A CA 1
ATOM 8132 C C . LEU A 1 957 ? 28.183 37.165 53.498 1.00 58.44 957 LEU A C 1
ATOM 8134 O O . LEU A 1 957 ? 28.044 36.016 53.086 1.00 58.44 957 LEU A O 1
ATOM 8138 N N . GLN A 1 958 ? 29.369 37.781 53.490 1.00 63.69 958 GLN A N 1
ATOM 8139 C CA . GLN A 1 958 ? 30.603 37.133 53.022 1.00 63.69 958 GLN A CA 1
ATOM 8140 C C . GLN A 1 958 ? 30.975 35.907 53.868 1.00 63.69 958 GLN A C 1
ATOM 8142 O O . GLN A 1 958 ? 31.395 34.885 53.327 1.00 63.69 958 GLN A O 1
ATOM 8147 N N . ASN A 1 959 ? 30.778 35.977 55.186 1.00 67.12 959 ASN A N 1
ATOM 8148 C CA . ASN A 1 959 ? 31.116 34.884 56.096 1.00 67.12 959 ASN A CA 1
ATOM 8149 C C . ASN A 1 959 ? 30.150 33.688 55.968 1.00 67.12 959 ASN A C 1
ATOM 8151 O O . ASN A 1 959 ? 30.571 32.539 56.084 1.00 67.12 959 ASN A O 1
ATOM 8155 N N . ILE A 1 960 ? 28.866 33.950 55.691 1.00 61.66 960 ILE A N 1
ATOM 8156 C CA . ILE A 1 960 ? 27.869 32.909 55.383 1.00 61.66 960 ILE A CA 1
ATOM 8157 C C . ILE A 1 960 ? 28.148 32.297 54.000 1.00 61.66 960 ILE A C 1
ATOM 8159 O O . ILE A 1 960 ? 28.089 31.079 53.840 1.00 61.66 960 ILE A O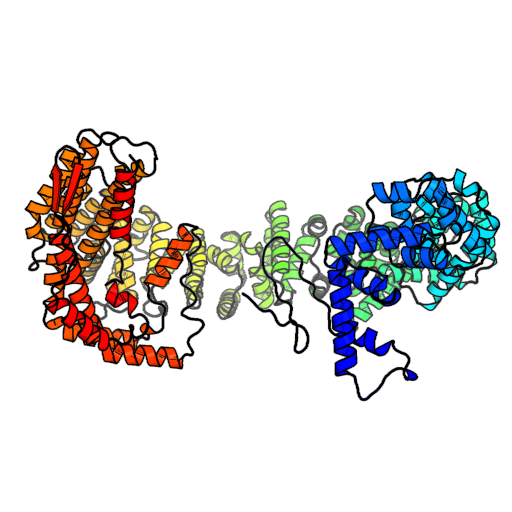 1
ATOM 8163 N N . ASN A 1 961 ? 28.530 33.122 53.020 1.00 61.00 961 ASN A N 1
ATOM 8164 C CA . ASN A 1 961 ? 28.833 32.691 51.654 1.00 61.00 961 ASN A CA 1
ATOM 8165 C C . ASN A 1 961 ? 30.002 31.693 51.583 1.00 61.00 961 ASN A C 1
ATOM 8167 O O . ASN A 1 961 ? 29.918 30.697 50.873 1.00 61.00 961 ASN A O 1
ATOM 8171 N N . ASN A 1 962 ? 31.056 31.896 52.381 1.00 60.06 962 ASN A N 1
ATOM 8172 C CA . ASN A 1 962 ? 32.205 30.981 52.432 1.00 60.06 962 ASN A CA 1
ATOM 8173 C C . ASN A 1 962 ? 31.869 29.577 52.975 1.00 60.06 962 ASN A C 1
ATOM 8175 O O . ASN A 1 962 ? 32.710 28.682 52.907 1.00 60.06 962 ASN A O 1
ATOM 8179 N N . LYS A 1 963 ? 30.660 29.377 53.518 1.00 59.28 963 LYS A N 1
ATOM 8180 C CA . LYS A 1 963 ? 30.187 28.115 54.106 1.00 59.28 963 LYS A CA 1
ATOM 8181 C C . LYS A 1 963 ? 29.066 27.440 53.297 1.00 59.28 963 LYS A C 1
ATOM 8183 O O . LYS A 1 963 ? 28.509 26.451 53.766 1.00 59.28 963 LYS A O 1
ATOM 8188 N N . SER A 1 964 ? 28.726 27.960 52.112 1.00 54.84 964 SER A N 1
ATOM 8189 C CA . SER A 1 964 ? 27.722 27.385 51.204 1.00 54.84 964 SER A CA 1
ATOM 8190 C C . SER A 1 964 ? 28.396 26.703 50.006 1.00 54.84 964 SER A C 1
ATOM 8192 O O . SER A 1 964 ? 29.253 27.291 49.345 1.00 54.84 964 SER A O 1
ATOM 8194 N N . CYS A 1 965 ? 28.033 25.449 49.721 1.00 47.12 965 CYS A N 1
ATOM 8195 C CA . CYS A 1 965 ? 28.682 24.611 48.703 1.00 47.12 965 CYS A CA 1
ATOM 8196 C C . CYS A 1 965 ? 28.407 25.062 47.255 1.00 47.12 965 CYS A C 1
ATOM 8198 O O . CYS A 1 965 ? 29.222 24.806 46.372 1.00 47.12 965 CYS A O 1
ATOM 8200 N N . GLY A 1 966 ? 27.319 25.796 47.002 1.00 48.72 966 GLY A N 1
ATOM 8201 C CA . GLY A 1 966 ? 26.913 26.201 45.650 1.00 48.72 966 GLY A CA 1
ATOM 8202 C C . GLY A 1 966 ? 27.718 27.339 45.008 1.00 48.72 966 GLY A C 1
ATOM 8203 O O . GLY A 1 966 ? 27.463 27.663 43.852 1.00 48.72 966 GLY A O 1
ATOM 8204 N N . PHE A 1 967 ? 28.663 27.973 45.717 1.00 52.31 967 PHE A N 1
ATOM 8205 C CA . PHE A 1 967 ? 29.190 29.288 45.307 1.00 52.31 967 PHE A CA 1
ATOM 8206 C C . PHE A 1 967 ? 30.715 29.436 45.221 1.00 52.31 967 PHE A C 1
ATOM 8208 O O . PHE A 1 967 ? 31.211 30.552 45.066 1.00 52.31 967 PHE A O 1
ATOM 8215 N N . LYS A 1 968 ? 31.487 28.339 45.201 1.00 45.38 968 LYS A N 1
ATOM 8216 C CA . LYS A 1 968 ? 32.936 28.428 44.911 1.00 45.38 968 LYS A CA 1
ATOM 8217 C C . LYS A 1 968 ? 33.276 28.865 43.473 1.00 45.38 968 LYS A C 1
ATOM 8219 O O . LYS A 1 968 ? 34.438 29.131 43.193 1.00 45.38 968 LYS A O 1
ATOM 8224 N N . ILE A 1 969 ? 32.292 29.014 42.583 1.00 42.91 969 ILE A N 1
ATOM 8225 C CA . ILE A 1 969 ? 32.467 29.545 41.222 1.00 42.91 969 ILE A CA 1
ATOM 8226 C C . ILE A 1 969 ? 31.529 30.745 41.027 1.00 42.91 969 ILE A C 1
ATOM 8228 O O . ILE A 1 969 ? 30.476 30.597 40.423 1.00 42.91 969 ILE A O 1
ATOM 8232 N N . ASN A 1 970 ? 31.854 31.903 41.615 1.00 42.94 970 ASN A N 1
ATOM 8233 C CA . ASN A 1 970 ? 31.819 33.241 40.986 1.00 42.94 970 ASN A CA 1
ATOM 8234 C C . ASN A 1 970 ? 32.008 34.335 42.058 1.00 42.94 970 ASN A C 1
ATOM 8236 O O . ASN A 1 970 ? 31.041 34.840 42.635 1.00 42.94 970 ASN A O 1
ATOM 8240 N N . GLU A 1 971 ? 33.251 34.754 42.314 1.00 38.56 971 GLU A N 1
ATOM 8241 C CA . GLU A 1 971 ? 33.539 35.904 43.195 1.00 38.56 971 GLU A CA 1
ATOM 8242 C C . GLU A 1 971 ? 32.895 37.216 42.691 1.00 38.56 971 GLU A C 1
ATOM 8244 O O . GLU A 1 971 ? 32.643 38.142 43.468 1.00 38.56 971 GLU A O 1
ATOM 8249 N N . GLU A 1 972 ? 32.546 37.285 41.403 1.00 43.75 972 GLU A N 1
ATOM 8250 C CA . GLU A 1 972 ? 31.885 38.434 40.778 1.00 43.75 972 GLU A CA 1
ATOM 8251 C C . GLU A 1 972 ? 30.461 38.675 41.310 1.00 43.75 972 GLU A C 1
ATOM 8253 O O . GLU A 1 972 ? 30.051 39.821 41.517 1.00 43.75 972 GLU A O 1
ATOM 8258 N N . ASN A 1 973 ? 29.732 37.614 41.668 1.00 46.66 973 ASN A N 1
ATOM 8259 C CA . ASN A 1 973 ? 28.365 37.724 42.185 1.00 46.66 973 ASN A CA 1
ATOM 8260 C C . ASN A 1 973 ? 28.310 38.237 43.630 1.00 46.66 973 ASN A C 1
ATOM 8262 O O . ASN A 1 973 ? 27.300 38.808 44.036 1.00 46.66 973 ASN A O 1
ATOM 8266 N N . VAL A 1 974 ? 29.398 38.110 44.396 1.00 42.03 974 VAL A N 1
ATOM 8267 C CA . VAL A 1 974 ? 29.527 38.717 45.733 1.00 42.03 974 VAL A CA 1
ATOM 8268 C C . VAL A 1 974 ? 29.896 40.199 45.628 1.00 42.03 974 VAL A C 1
ATOM 8270 O O . VAL A 1 974 ? 29.469 40.999 46.461 1.00 42.03 974 VAL A O 1
ATOM 8273 N N . LYS A 1 975 ? 30.633 40.602 44.581 1.00 40.44 975 LYS A N 1
ATOM 8274 C CA . LYS A 1 975 ? 30.858 42.026 44.270 1.00 40.44 975 LYS A CA 1
ATOM 8275 C C . LYS A 1 975 ? 29.583 42.731 43.792 1.00 40.44 975 LYS A C 1
ATOM 8277 O O . LYS A 1 975 ? 29.444 43.923 44.054 1.00 40.44 975 LYS A O 1
ATOM 8282 N N . ILE A 1 976 ? 28.660 42.014 43.144 1.00 42.62 976 ILE A N 1
ATOM 8283 C CA . ILE A 1 976 ? 27.442 42.588 42.534 1.00 42.62 976 ILE A CA 1
ATOM 8284 C C . ILE A 1 976 ? 26.159 42.263 43.338 1.00 42.62 976 ILE A C 1
ATOM 8286 O O . ILE A 1 976 ? 25.130 42.915 43.165 1.00 42.62 976 ILE A O 1
ATOM 8290 N N . GLY A 1 977 ? 26.226 41.327 44.287 1.00 40.94 977 GLY A N 1
ATOM 8291 C CA . GLY A 1 977 ? 25.192 41.042 45.283 1.00 40.94 977 GLY A CA 1
ATOM 8292 C C . GLY A 1 977 ? 23.854 40.566 44.716 1.00 40.94 977 GLY A C 1
ATOM 8293 O O . GLY A 1 977 ? 22.828 41.101 45.130 1.00 40.94 977 GLY A O 1
ATOM 8294 N N . LEU A 1 978 ? 23.825 39.619 43.763 1.00 40.94 978 LEU A N 1
ATOM 8295 C CA . LEU A 1 978 ? 22.567 39.171 43.141 1.00 40.94 978 LEU A CA 1
ATOM 8296 C C . LEU A 1 978 ? 22.578 37.716 42.645 1.00 40.94 978 LEU A C 1
ATOM 8298 O O . LEU A 1 978 ? 23.320 37.380 41.728 1.00 40.94 978 LEU A O 1
ATOM 8302 N N . SER A 1 979 ? 21.639 36.901 43.141 1.00 36.31 979 SER A N 1
ATOM 8303 C CA . SER A 1 979 ? 20.959 35.866 42.339 1.00 36.31 979 SER A CA 1
ATOM 8304 C C . SER A 1 979 ? 19.655 35.394 43.012 1.00 36.31 979 SER A C 1
ATOM 8306 O O . SER A 1 979 ? 19.689 34.620 43.955 1.00 36.31 979 SER A O 1
ATOM 8308 N N . LEU A 1 980 ? 18.514 35.923 42.543 1.00 34.41 980 LEU A N 1
ATOM 8309 C CA . LEU A 1 980 ? 17.190 35.276 42.374 1.00 34.41 980 LEU A CA 1
ATOM 8310 C C . LEU A 1 980 ? 16.129 36.332 41.992 1.00 34.41 980 LEU A C 1
ATOM 8312 O O . LEU A 1 980 ? 16.153 37.441 42.521 1.00 34.41 980 LEU A O 1
ATOM 8316 N N . HIS A 1 981 ? 15.240 35.975 41.049 1.00 40.22 981 HIS A N 1
ATOM 8317 C CA . HIS A 1 981 ? 13.946 36.563 40.608 1.00 40.22 981 HIS A CA 1
ATOM 8318 C C . HIS A 1 981 ? 13.671 38.091 40.634 1.00 40.22 981 HIS A C 1
ATOM 8320 O O . HIS A 1 981 ? 12.559 38.517 40.343 1.00 40.22 981 HIS A O 1
ATOM 8326 N N . ARG A 1 982 ? 14.661 38.955 40.885 1.00 53.00 982 ARG A N 1
ATOM 8327 C CA . ARG A 1 982 ? 14.528 40.429 40.897 1.00 53.00 982 ARG A CA 1
ATOM 8328 C C . ARG A 1 982 ? 15.339 41.141 39.815 1.00 53.00 982 ARG A C 1
ATOM 8330 O O . ARG A 1 982 ? 15.362 42.370 39.774 1.00 53.00 982 ARG A O 1
ATOM 8337 N N . LYS A 1 983 ? 15.932 40.379 38.885 1.00 44.75 983 LYS A N 1
ATOM 8338 C CA . LYS A 1 983 ? 16.379 40.921 37.592 1.00 44.75 983 LYS A CA 1
ATOM 8339 C C . LYS A 1 983 ? 15.191 41.580 36.879 1.00 44.75 983 LYS A C 1
ATOM 8341 O O . LYS A 1 983 ? 15.340 42.683 36.391 1.00 44.75 983 LYS A O 1
ATOM 8346 N N . TYR A 1 984 ? 14.001 40.984 36.968 1.00 46.00 984 TYR A N 1
ATOM 8347 C CA . TYR A 1 984 ? 12.778 41.485 36.339 1.00 46.00 984 TYR A CA 1
ATOM 8348 C C . TYR A 1 984 ? 12.334 42.857 36.871 1.00 46.00 984 TYR A C 1
ATOM 8350 O O . TYR A 1 984 ? 12.172 43.781 36.089 1.00 46.00 984 TYR A O 1
ATOM 8358 N N . TYR A 1 985 ? 12.247 43.043 38.193 1.00 45.62 985 TYR A N 1
ATOM 8359 C CA . TYR A 1 985 ? 11.874 44.331 38.800 1.00 45.62 985 TYR A CA 1
ATOM 8360 C C . TYR A 1 985 ? 12.896 45.447 38.527 1.00 45.62 985 TYR A C 1
ATOM 8362 O O . TYR A 1 985 ? 12.517 46.596 38.305 1.00 45.62 985 TYR A O 1
ATOM 8370 N N . ARG A 1 986 ? 14.196 45.111 38.495 1.00 46.84 986 ARG A N 1
ATOM 8371 C CA . ARG A 1 986 ? 15.253 46.056 38.102 1.00 46.84 986 ARG A CA 1
ATOM 8372 C C . ARG A 1 986 ? 15.239 46.361 36.611 1.00 46.84 986 ARG A C 1
ATOM 8374 O O . ARG A 1 986 ? 15.425 47.517 36.270 1.00 46.84 986 ARG A O 1
ATOM 8381 N N . GLU A 1 987 ? 15.024 45.377 35.741 1.00 47.47 987 GLU A N 1
ATOM 8382 C CA . GLU A 1 987 ? 14.920 45.609 34.295 1.00 47.47 987 GLU A CA 1
ATOM 8383 C C . GLU A 1 987 ? 13.658 46.407 33.970 1.00 47.47 987 GLU A C 1
ATOM 8385 O O . GLU A 1 987 ? 13.758 47.349 33.207 1.00 47.47 987 GLU A O 1
ATOM 8390 N N . CYS A 1 988 ? 12.523 46.160 34.632 1.00 46.66 988 CYS A N 1
ATOM 8391 C CA . CYS A 1 988 ? 11.315 46.978 34.479 1.00 46.66 988 CYS A CA 1
ATOM 8392 C C . CYS A 1 988 ? 11.560 48.428 34.913 1.00 46.66 988 CYS A C 1
ATOM 8394 O O . CYS A 1 988 ? 11.249 49.353 34.170 1.00 46.66 988 CYS A O 1
ATOM 8396 N N . ALA A 1 989 ? 12.181 48.645 36.079 1.00 48.25 989 ALA A N 1
ATOM 8397 C CA . ALA A 1 989 ? 12.521 49.990 36.541 1.00 48.25 989 ALA A CA 1
ATOM 8398 C C . ALA A 1 989 ? 13.583 50.675 35.655 1.00 48.25 989 ALA A C 1
ATOM 8400 O O . ALA A 1 989 ? 13.505 51.879 35.428 1.00 48.25 989 ALA A O 1
ATOM 8401 N N . LEU A 1 990 ? 14.572 49.934 35.138 1.00 49.44 990 LEU A N 1
ATOM 8402 C CA . LEU A 1 990 ? 15.639 50.465 34.281 1.00 49.44 990 LEU A CA 1
ATOM 8403 C C . LEU A 1 990 ? 15.166 50.746 32.852 1.00 49.44 990 LEU A C 1
ATOM 8405 O O . LEU A 1 990 ? 15.538 51.776 32.300 1.00 49.44 990 LEU A O 1
ATOM 8409 N N . GLU A 1 991 ? 14.351 49.874 32.265 1.00 48.97 991 GLU A N 1
ATOM 8410 C CA . GLU A 1 991 ? 13.768 50.058 30.933 1.00 48.97 991 GLU A CA 1
ATOM 8411 C C . GLU A 1 991 ? 12.771 51.222 30.939 1.00 48.97 991 GLU A C 1
ATOM 8413 O O . GLU A 1 991 ? 12.775 52.065 30.046 1.00 48.97 991 GLU A O 1
ATOM 8418 N N . PHE A 1 992 ? 12.020 51.370 32.031 1.00 49.53 992 PHE A N 1
ATOM 8419 C CA . PHE A 1 992 ? 11.170 52.529 32.275 1.00 49.53 992 PHE A CA 1
ATOM 8420 C C . PHE A 1 992 ? 11.972 53.839 32.414 1.00 49.53 992 PHE A C 1
ATOM 8422 O O . PHE A 1 992 ? 11.666 54.833 31.757 1.00 49.53 992 PHE A O 1
ATOM 8429 N N . LEU A 1 993 ? 13.061 53.841 33.196 1.00 50.31 993 LEU A N 1
ATOM 8430 C CA . LEU A 1 993 ? 13.960 55.000 33.309 1.00 50.31 993 LEU A CA 1
ATOM 8431 C C . LEU A 1 993 ? 14.676 55.335 31.987 1.00 50.31 993 LEU A C 1
ATOM 8433 O O . LEU A 1 993 ? 15.032 56.493 31.771 1.00 50.31 993 LEU A O 1
ATOM 8437 N N . ARG A 1 994 ? 14.889 54.352 31.100 1.00 49.59 994 ARG A N 1
ATOM 8438 C CA . ARG A 1 994 ? 15.414 54.562 29.738 1.00 49.59 994 ARG A CA 1
ATOM 8439 C C . ARG A 1 994 ? 14.370 55.194 28.811 1.00 49.59 994 ARG A C 1
ATOM 8441 O O . ARG A 1 994 ? 14.723 56.103 28.061 1.00 49.59 994 ARG A O 1
ATOM 8448 N N . ASN A 1 995 ? 13.105 54.791 28.915 1.00 45.38 995 ASN A N 1
ATOM 8449 C CA . ASN A 1 995 ? 12.002 55.354 28.126 1.00 45.38 995 ASN A CA 1
ATOM 8450 C C . ASN A 1 995 ? 11.626 56.784 28.557 1.00 45.38 995 ASN A C 1
ATOM 8452 O O . ASN A 1 995 ? 11.323 57.614 27.710 1.00 45.38 995 ASN A O 1
ATOM 8456 N N . ILE A 1 996 ? 11.753 57.127 29.845 1.00 48.00 996 ILE A N 1
ATOM 8457 C CA . ILE A 1 996 ? 11.632 58.523 30.320 1.00 48.00 996 ILE A CA 1
ATOM 8458 C C . ILE A 1 996 ? 12.791 59.404 29.835 1.00 48.00 996 ILE A C 1
ATOM 8460 O O . ILE A 1 996 ? 12.645 60.611 29.743 1.00 48.00 996 ILE A O 1
ATOM 8464 N N . LYS A 1 997 ? 13.971 58.836 29.569 1.00 45.94 997 LYS A N 1
ATOM 8465 C CA . LYS A 1 997 ? 15.138 59.607 29.110 1.00 45.94 997 LYS A CA 1
ATOM 8466 C C . LYS A 1 997 ? 15.130 59.897 27.606 1.00 45.94 997 LYS A C 1
ATOM 8468 O O . LYS A 1 997 ? 15.977 60.663 27.153 1.00 45.94 997 LYS A O 1
ATOM 8473 N N . SER A 1 998 ? 14.272 59.211 26.853 1.00 41.66 998 SER A N 1
ATOM 8474 C CA . SER A 1 998 ? 14.183 59.287 25.389 1.00 41.66 998 SER A CA 1
ATOM 8475 C C . SER A 1 998 ? 12.977 60.089 24.885 1.00 41.66 998 SER A C 1
ATOM 8477 O O . SER A 1 998 ? 12.969 60.442 23.709 1.00 41.66 998 SER A O 1
ATOM 8479 N N . ASN A 1 999 ? 12.038 60.432 25.773 1.00 38.94 999 ASN A N 1
ATOM 8480 C CA . ASN A 1 999 ? 10.987 61.440 25.595 1.00 38.94 999 ASN A CA 1
ATOM 8481 C C . ASN A 1 999 ? 11.247 62.624 26.532 1.00 38.94 999 ASN A C 1
ATOM 8483 O O . ASN A 1 999 ? 10.745 63.728 26.234 1.00 38.94 999 ASN A O 1
#